Protein AF-A0A1X0P545-F1 (afdb_monomer)

Sequence (879 aa):
MLRRCPLTLCIVQYAALSTAASKLNTMLDIKTNGRPVSSDVLKQFIRADVMPLLKGKVLDRRHDSSEVRRFMGQLLRDAAFAAVVLHAKSSGVYVNTLVDCIKHDHERIQFVQKMTSSQASRVIDYLSRVGVRDAGVYAPLAARLDFNQLKEISRAMFALAEEGMYQEVVSFILPLYCGETWEPVFGGGEGYTGLYNKNSNVFDAVRLLRVLSKVVRGVVEQQRLNQKVGNIQPLPVESIQRLRTNLTVFILENKDLLRGGHWINFTRAMVYFPQEYKNMKYLDQHLTIVKLVETLQLPHRSALQGLSETIETDDMAALGMHQIFTNAEKREKERHAQVSSTEEKKKSFLFDVPSIDLTKLLSIINDVPFPKAIQQRRLELVIRAIVEEVDSLNFTDCVRFLQALRQIEGSAIFAPSLNAVVAAIDKQLSNGMKKPSHFIPYKRLVQFATLISAFRVKSCAGFSLYLSQFLPTVHSITVEDATALMNALASVGEMDGIEHCAKVGEEILEKVGCEDETIEGNQALLLLYPVACAKLLRASVLLNAIPSRNAITNIFGTSDEVLKVSPAFRAAGASVIFDVARSLYHFCRSQSMDNINNNDNNNNNNNNNSWETLLWKKGMINALLPLLTQLTSELAEEMESTNNGFKQTNTYVPLAWRSSIEAIFHWIDVNLDIVSLITMYQRIEDVYPFCRKIITMGVGIAEMQRRSMEENSISTRKGKRTAEPPVFSSNSIIHITFFLLILEQIIYHGTWQAEIAGSTEVGKEIKLKMQALKEDYNSLLSTPISTHTHMNKDVSPLTFMEKVFPAENGDCTHPPLFNRNSILEITTNLPFAISLVVSQGPINALFCERAVVSMIGVDNWDKNTESNSEIDKGGSRLD

Secondary structure (DSSP, 8-state):
------HHHHHHHHHHHHHHHHHHHHHH-HHHHSSPPPHHHHHHHIIIIIHHHHH-----TT---HHHHHHHHHHHHHHHHHHHHTT--TTSHHHHHHHHHHHTGGGTT--GGG--HHHHHHHHHHHHHHT---HHHHHHHHTT--TT-HHHHHHHHHHHHHTT-HHHIIIIIGGG---------BSS-TT---TTS--BHHHHHHHHHHHHHHHHHHHHHHHHHHGGGT--PPP-HHHHHHHHHHHHHHHHHTGGG--HHHHHHHHHHHHTS-GGG-B-TTGGG-HHHHHHHHTT--HHHHH-TTT----BHHHHHHHHHHHHHHHHHHHHHHHHH-S----------SSSS-GGGGHHHHTTGGGS-S-HHHHHHHHHHHHHHHHHTGGGS-HHHHHHHHHHHGGGTTSTTHHHHHHHHHHHHHHHHHHHTT-TT-PPPHHHHHHHHHHHHHTT----HHHHHHHHHHGGG-S-B-HHHHHHHHHHHHHHHHHH-HHHHHHHHHHHHHTB----TTS-TT--HHHHSHHHHHHHHHHHHHHTPPPPHHHHHHHH-SSSSPP---HHHHHH-THHHHHHHHHHHHHHHHHHHHHHHTTTS-S-HHHHHHHHHHHIIIIIIIIIHHHHHHHHHHHHHHHHH--S-------SHHHHHHHHHHHHHHHHTTT-SSS-HHHHHHHHHHHHHHHHHHHHHHHHHHHHHHHHHHHHHHHHTTTS--PPPPPGGG-HHHHHHHHHHHHHHHHHHHHHHHHHHTTSHHHHHHHHHHHHHHHHHHHHHHS-----TTS-TT--HHHHHHHHSPPSSS---S--SS-HHHHHHHHHHSSS-S---SS--HHHHHHHHHHHHHHH--SSSGGGTSTTS-S--------

Foldseek 3Di:
DDPDDDPVVQVVLLCLLQCLLVVLVVQCDCPVVVDHDDLVVNVVSCVPRLLVNLQAAEDDPVDLDLVSLASNLSSLLSLLVNCLVNLPACPDPSNVSSQCSQLCVVRGSVSLVSDALQSLLSSLLSSLSSPHPDLSRNQSSLVRHDPQCLVSLLSNLVSCVVSVVLVSCQPRNLVVQDLDAYDWDWPDDPDDPDPQPTDICLLSLLSNLLSLLSSQLSLVVVQVVCVVVPDHDDTPLVSSLSSNLRSLVNNVVVVVNDFLLSLLSLLVSLLRRDPVQFWNPPNVVVVVVLVLLVVLVFPVVVVCVDPDSTHTSLSSSLSSVCVFCVQLVVVVVVVVVPPDDDDDPPPDQSTRDPLLSLLSCLQCLVSRRHDPVVSVVVNVSSLVSCLVCLLVDALLSLLSSLVSLVSVPPPPCSVVSNVSSLVSNLVLLQVCVVDVVRDDDLVSLLSVLQSLLVVLPQARLSNLVSLVVVLVVDQADELSSLLSSLSNLLSHCVPNPLVSSLVSNQSSLLRYDDPDPPPDRWDAVCQVPVPSLLSSLVSNLSSVRQHDLNSLCNNLTVDLAADEHHPVNVVVACVSLLSLLLSLLSNLVSVVVVVVVPPPDDDPPPPPVVSLVSCLRRSQQRYNLVHLLNSLVVLLVVLQVCPDADPQDQHQSLVSLQSNLSSLLSSLPLVCPPHDLVSSLVSLVRRLVSLLSSLLSLLVVLVSVVVRLVVVLVVVVVPDDDDDDRDPSSNSLLSSLLNVVSNQCSLFSSLVVLVVVQPDPVSVVSNVVSVVSNVVVVVQQQQFRPDDPPDDSGDGVLVSLVVQFDDPPDPDPDDRNDALVSLCVSCVPPPDNLDPPVDDDSSSVSSVVRNVCRNPDDDPPPVVVPPPPPDDDDDDDDD

pLDDT: mean 81.01, std 16.64, range [29.41, 97.0]

Organism: NCBI:txid67003

Structure (mmCIF, N/CA/C/O backbone):
data_AF-A0A1X0P545-F1
#
_entry.id   AF-A0A1X0P545-F1
#
loop_
_atom_site.group_PDB
_atom_site.id
_atom_site.type_symbol
_atom_site.label_atom_id
_atom_site.label_alt_id
_atom_site.label_comp_id
_atom_site.label_asym_id
_atom_site.label_entity_id
_atom_site.label_seq_id
_atom_site.pdbx_PDB_ins_code
_atom_site.Cartn_x
_atom_site.Cartn_y
_atom_site.Cartn_z
_atom_site.occupancy
_atom_site.B_iso_or_equiv
_atom_site.auth_seq_id
_atom_site.auth_comp_id
_atom_site.auth_asym_id
_atom_site.auth_atom_id
_atom_site.pdbx_PDB_model_num
ATOM 1 N N . MET A 1 1 ? 18.498 -59.702 -41.248 1.00 31.31 1 MET A N 1
ATOM 2 C CA . MET A 1 1 ? 17.079 -59.298 -41.190 1.00 31.31 1 MET A CA 1
ATOM 3 C C . MET A 1 1 ? 16.972 -57.871 -40.648 1.00 31.31 1 MET A C 1
ATOM 5 O O . MET A 1 1 ? 17.554 -57.584 -39.616 1.00 31.31 1 MET A O 1
ATOM 9 N N . LEU A 1 2 ? 16.304 -57.004 -41.426 1.00 33.09 2 LEU A N 1
ATOM 10 C CA . LEU A 1 2 ? 15.723 -55.679 -41.118 1.00 33.09 2 LEU A CA 1
ATOM 11 C C . LEU A 1 2 ? 16.623 -54.558 -40.543 1.00 33.09 2 LEU A C 1
ATOM 13 O O . LEU A 1 2 ? 16.382 -54.009 -39.476 1.00 33.09 2 LEU A O 1
ATOM 17 N N . ARG A 1 3 ? 17.590 -54.116 -41.363 1.00 37.09 3 ARG A N 1
ATOM 18 C CA . ARG A 1 3 ? 18.291 -52.814 -41.277 1.00 37.09 3 ARG A CA 1
ATOM 19 C C . ARG A 1 3 ? 17.763 -51.826 -42.342 1.00 37.09 3 ARG A C 1
ATOM 21 O O . ARG A 1 3 ? 18.528 -51.220 -43.087 1.00 37.09 3 ARG A O 1
ATOM 28 N N . ARG A 1 4 ? 16.437 -51.723 -42.474 1.00 47.62 4 ARG A N 1
ATOM 29 C CA . ARG A 1 4 ? 15.740 -50.776 -43.363 1.00 47.62 4 ARG A CA 1
ATOM 30 C C . ARG A 1 4 ? 14.504 -50.234 -42.644 1.00 47.62 4 ARG A C 1
ATOM 32 O O . ARG A 1 4 ? 13.451 -50.856 -42.696 1.00 47.62 4 ARG A O 1
ATOM 39 N N . CYS A 1 5 ? 14.651 -49.084 -41.992 1.00 41.72 5 CYS A N 1
ATOM 40 C CA . CYS A 1 5 ? 13.543 -48.153 -41.787 1.00 41.72 5 CYS A CA 1
ATOM 41 C C . CYS A 1 5 ? 13.752 -46.989 -42.781 1.00 41.72 5 CYS A C 1
ATOM 43 O O . CYS A 1 5 ? 14.907 -46.638 -43.033 1.00 41.72 5 CYS A O 1
ATOM 45 N N . PRO A 1 6 ? 12.702 -46.480 -43.447 1.00 45.59 6 PRO A N 1
ATOM 46 C CA . PRO A 1 6 ? 12.787 -45.964 -44.807 1.00 45.59 6 PRO A CA 1
ATOM 47 C C . PRO A 1 6 ? 12.738 -44.429 -44.879 1.00 45.59 6 PRO A C 1
ATOM 49 O O . PRO A 1 6 ? 12.114 -43.771 -44.048 1.00 45.59 6 PRO A O 1
ATOM 52 N N . LEU A 1 7 ? 13.313 -43.866 -45.949 1.00 48.19 7 LEU A N 1
ATOM 53 C CA . LEU A 1 7 ? 13.188 -42.453 -46.350 1.00 48.19 7 LEU A CA 1
ATOM 54 C C . LEU A 1 7 ? 11.741 -41.913 -46.276 1.00 48.19 7 LEU A C 1
ATOM 56 O O . LEU A 1 7 ? 11.535 -40.736 -45.992 1.00 48.19 7 LEU A O 1
ATOM 60 N N . THR A 1 8 ? 10.731 -42.767 -46.469 1.00 49.97 8 THR A N 1
ATOM 61 C CA . THR A 1 8 ? 9.305 -42.418 -46.385 1.00 49.97 8 THR A CA 1
ATOM 62 C C . THR A 1 8 ? 8.837 -42.006 -44.985 1.00 49.97 8 THR A C 1
ATOM 64 O O . THR A 1 8 ? 8.058 -41.065 -44.890 1.00 49.97 8 THR A O 1
ATOM 67 N N . LEU A 1 9 ? 9.331 -42.609 -43.892 1.00 50.25 9 LEU A N 1
ATOM 68 C CA . LEU A 1 9 ? 8.990 -42.155 -42.526 1.00 50.25 9 LEU A CA 1
ATOM 69 C C . LEU A 1 9 ? 9.564 -40.756 -42.233 1.00 50.25 9 LEU A C 1
ATOM 71 O O . LEU A 1 9 ? 8.954 -39.975 -41.505 1.00 50.25 9 LEU A O 1
ATOM 75 N N . CYS A 1 10 ? 10.700 -40.420 -42.848 1.00 53.12 10 CYS A N 1
ATOM 76 C CA . CYS A 1 10 ? 11.378 -39.133 -42.680 1.00 53.12 10 CYS A CA 1
ATOM 77 C C . CYS A 1 10 ? 10.663 -37.994 -43.430 1.00 53.12 10 CYS A C 1
ATOM 79 O O . CYS A 1 10 ? 10.499 -36.904 -42.884 1.00 53.12 10 CYS A O 1
ATOM 81 N N . ILE A 1 11 ? 10.174 -38.255 -44.651 1.00 60.19 11 ILE A N 1
ATOM 82 C CA . ILE A 1 11 ? 9.357 -37.299 -45.422 1.00 60.19 11 ILE A CA 1
ATOM 83 C C . ILE A 1 11 ? 8.035 -37.015 -44.696 1.00 60.19 11 ILE A C 1
ATOM 85 O O . ILE A 1 11 ? 7.612 -35.865 -44.622 1.00 60.19 11 ILE A O 1
ATOM 89 N N . VAL A 1 12 ? 7.416 -38.041 -44.101 1.00 61.28 12 VAL A N 1
ATOM 90 C CA . VAL A 1 12 ? 6.160 -37.901 -43.346 1.00 61.28 12 VAL A CA 1
ATOM 91 C C . VAL A 1 12 ? 6.346 -37.037 -42.093 1.00 61.28 12 VAL A C 1
ATOM 93 O O . VAL A 1 12 ? 5.507 -36.182 -41.825 1.00 61.28 12 VAL A O 1
ATOM 96 N N . GLN A 1 13 ? 7.455 -37.184 -41.358 1.00 67.81 13 GLN A N 1
ATOM 97 C CA . GLN A 1 13 ? 7.750 -36.339 -40.191 1.00 67.81 13 GLN A CA 1
ATOM 98 C C . GLN A 1 13 ? 8.054 -34.882 -40.567 1.00 67.81 13 GLN A C 1
ATOM 100 O O . GLN A 1 13 ? 7.559 -33.972 -39.904 1.00 67.81 13 GLN A O 1
ATOM 105 N N . TYR A 1 14 ? 8.820 -34.644 -41.638 1.00 72.81 14 TYR A N 1
ATOM 106 C CA . TYR A 1 14 ? 9.059 -33.288 -42.149 1.00 72.81 14 TYR A CA 1
ATOM 107 C C . TYR A 1 14 ? 7.761 -32.630 -42.627 1.00 72.81 14 TYR A C 1
ATOM 109 O O . TYR A 1 14 ? 7.477 -31.492 -42.255 1.00 72.81 14 TYR A O 1
ATOM 117 N N . ALA A 1 15 ? 6.946 -33.351 -43.403 1.00 76.50 15 ALA A N 1
ATOM 118 C CA . ALA A 1 15 ? 5.662 -32.858 -43.886 1.00 76.50 15 ALA A CA 1
ATOM 119 C C . ALA A 1 15 ? 4.700 -32.566 -42.725 1.00 76.50 15 ALA A C 1
ATOM 121 O O . ALA A 1 15 ? 4.066 -31.513 -42.722 1.00 76.50 15 ALA A O 1
ATOM 122 N N . ALA A 1 16 ? 4.638 -33.433 -41.709 1.00 80.38 16 ALA A N 1
ATOM 123 C CA . ALA A 1 16 ? 3.835 -33.209 -40.508 1.00 80.38 16 ALA A CA 1
ATOM 124 C C . ALA A 1 16 ? 4.312 -31.979 -39.721 1.00 80.38 16 ALA A C 1
ATOM 126 O O . ALA A 1 16 ? 3.494 -31.142 -39.349 1.00 80.38 16 ALA A O 1
ATOM 127 N N . LEU A 1 17 ? 5.626 -31.819 -39.527 1.00 82.62 17 LEU A N 1
ATOM 128 C CA . LEU A 1 17 ? 6.208 -30.665 -38.839 1.00 82.62 17 LEU A CA 1
ATOM 129 C C . LEU A 1 17 ? 5.959 -29.355 -39.594 1.00 82.62 17 LEU A C 1
ATOM 131 O O . LEU A 1 17 ? 5.508 -28.379 -38.999 1.00 82.62 17 LEU A O 1
ATOM 135 N N . SER A 1 18 ? 6.230 -29.333 -40.898 1.00 83.81 18 SER A N 1
ATOM 136 C CA . SER A 1 18 ? 6.011 -28.159 -41.746 1.00 83.81 18 SER A CA 1
ATOM 137 C C . SER A 1 18 ? 4.528 -27.785 -41.813 1.00 83.81 18 SER A C 1
ATOM 139 O O . SER A 1 18 ? 4.180 -26.611 -41.670 1.00 83.81 18 SER A O 1
ATOM 141 N N . THR A 1 19 ? 3.641 -28.779 -41.941 1.00 87.50 19 THR A N 1
ATOM 142 C CA . THR A 1 19 ? 2.186 -28.572 -41.937 1.00 87.50 19 THR A CA 1
ATOM 143 C C . THR A 1 19 ? 1.710 -28.051 -40.586 1.00 87.50 19 THR A C 1
ATOM 145 O O . THR A 1 19 ? 0.958 -27.080 -40.547 1.00 87.50 19 THR A O 1
ATOM 148 N N . ALA A 1 20 ? 2.171 -28.635 -39.475 1.00 88.94 20 ALA A N 1
ATOM 149 C CA . ALA A 1 20 ? 1.788 -28.207 -38.134 1.00 88.94 20 ALA A CA 1
ATOM 150 C C . ALA A 1 20 ? 2.283 -26.789 -37.817 1.00 88.94 20 ALA A C 1
ATOM 152 O O . ALA A 1 20 ? 1.507 -25.972 -37.328 1.00 88.94 20 ALA A O 1
ATOM 153 N N . ALA A 1 21 ? 3.539 -26.473 -38.149 1.00 87.00 21 ALA A N 1
ATOM 154 C CA . ALA A 1 21 ? 4.119 -25.146 -37.950 1.00 87.00 21 ALA A CA 1
ATOM 155 C C . ALA A 1 21 ? 3.403 -24.083 -38.796 1.00 87.00 21 ALA A C 1
ATOM 157 O O . ALA A 1 21 ? 3.015 -23.038 -38.276 1.00 87.00 21 ALA A O 1
ATOM 158 N N . SER A 1 22 ? 3.172 -24.368 -40.082 1.00 87.56 22 SER A N 1
ATOM 159 C CA . SER A 1 22 ? 2.449 -23.463 -40.980 1.00 87.56 22 SER A CA 1
ATOM 160 C C . SER A 1 22 ? 1.010 -23.245 -40.513 1.00 87.56 22 SER A C 1
ATOM 162 O O . SER A 1 22 ? 0.579 -22.104 -40.378 1.00 87.56 22 SER A O 1
ATOM 164 N N . LYS A 1 23 ? 0.282 -24.322 -40.187 1.00 90.50 23 LYS A N 1
ATOM 165 C CA . LYS A 1 23 ? -1.118 -24.254 -39.750 1.00 90.50 23 LYS A CA 1
ATOM 166 C C . LYS A 1 23 ? -1.272 -23.563 -38.395 1.00 90.50 23 LYS A C 1
ATOM 168 O O . LYS A 1 23 ? -2.197 -22.770 -38.243 1.00 90.50 23 LYS A O 1
ATOM 173 N N . LEU A 1 24 ? -0.369 -23.799 -37.437 1.00 90.62 24 LEU A N 1
ATOM 174 C CA . LEU A 1 24 ? -0.381 -23.097 -36.149 1.00 90.62 24 LEU A CA 1
ATOM 175 C C . LEU A 1 24 ? -0.147 -21.596 -36.339 1.00 90.62 24 LEU A C 1
ATOM 177 O O . LEU A 1 24 ? -0.888 -20.788 -35.787 1.00 90.62 24 LEU A O 1
ATOM 181 N N . ASN A 1 25 ? 0.838 -21.226 -37.160 1.00 87.75 25 ASN A N 1
ATOM 182 C CA . ASN A 1 25 ? 1.101 -19.830 -37.491 1.00 87.75 25 ASN A CA 1
ATOM 183 C C . ASN A 1 25 ? -0.122 -19.171 -38.152 1.00 87.75 25 ASN A C 1
ATOM 185 O O . ASN A 1 25 ? -0.526 -18.089 -37.739 1.00 87.75 25 ASN A O 1
ATOM 189 N N . THR A 1 26 ? -0.773 -19.848 -39.106 1.00 86.94 26 THR A N 1
ATOM 190 C CA . THR A 1 26 ? -2.020 -19.360 -39.716 1.00 86.94 26 THR A CA 1
ATOM 191 C C . THR A 1 26 ? -3.142 -19.213 -38.690 1.00 86.94 26 THR A C 1
ATOM 193 O O . THR A 1 26 ? -3.845 -18.214 -38.728 1.00 86.94 26 THR A O 1
ATOM 196 N N . MET A 1 27 ? -3.314 -20.146 -37.747 1.00 88.25 27 MET A N 1
ATOM 197 C CA . MET A 1 27 ? -4.346 -20.038 -36.700 1.00 88.25 27 MET A CA 1
ATOM 198 C C . MET A 1 27 ? -4.119 -18.858 -35.743 1.00 88.25 27 MET A C 1
ATOM 200 O O . MET A 1 27 ? -5.081 -18.324 -35.193 1.00 88.25 27 MET A O 1
ATOM 204 N N . LEU A 1 28 ? -2.862 -18.463 -35.531 1.00 85.81 28 LEU A N 1
ATOM 205 C CA . LEU A 1 28 ? -2.477 -17.382 -34.619 1.00 85.81 28 LEU A CA 1
ATOM 206 C C . LEU A 1 28 ? -2.393 -16.009 -35.311 1.00 85.81 28 LEU A C 1
ATOM 208 O O . LEU A 1 28 ? -2.330 -14.988 -34.622 1.00 85.81 28 LEU A O 1
ATOM 212 N N . ASP A 1 29 ? -2.413 -15.956 -36.647 1.00 83.31 29 ASP A N 1
ATOM 213 C CA . ASP A 1 29 ? -2.346 -14.707 -37.408 1.00 83.31 29 ASP A CA 1
ATOM 214 C C . ASP A 1 29 ? -3.725 -14.036 -37.547 1.00 83.31 29 ASP A C 1
ATOM 216 O O . ASP A 1 29 ? -4.564 -14.370 -38.385 1.00 83.31 29 ASP A O 1
ATOM 220 N N . ILE A 1 30 ? -3.955 -13.034 -36.699 1.00 73.50 30 ILE A N 1
ATOM 221 C CA . ILE A 1 30 ? -5.196 -12.248 -36.677 1.00 73.50 30 ILE A CA 1
ATOM 222 C C . ILE A 1 30 ? -5.300 -11.334 -37.909 1.00 73.50 30 ILE A C 1
ATOM 224 O O . ILE A 1 30 ? -6.409 -11.006 -38.334 1.00 73.50 30 ILE A O 1
ATOM 228 N N . LYS A 1 31 ? -4.172 -10.928 -38.514 1.00 71.00 31 LYS A N 1
ATOM 229 C CA . LYS A 1 31 ? -4.186 -9.997 -39.654 1.00 71.00 31 LYS A CA 1
ATOM 230 C C . LYS A 1 31 ? -4.731 -10.649 -40.918 1.00 71.00 31 LYS A C 1
ATOM 232 O O . LYS A 1 31 ? -5.402 -9.975 -41.692 1.00 71.00 31 LYS A O 1
ATOM 237 N N . THR A 1 32 ? -4.456 -11.934 -41.118 1.00 68.25 32 THR A N 1
ATOM 238 C CA . THR A 1 32 ? -4.970 -12.705 -42.258 1.00 68.25 32 THR A CA 1
ATOM 239 C C . THR A 1 32 ? -6.384 -13.234 -42.020 1.00 68.25 32 THR A C 1
ATOM 241 O O . THR A 1 32 ? -7.180 -13.232 -42.953 1.00 68.25 32 THR A O 1
ATOM 244 N N . ASN A 1 33 ? -6.736 -13.628 -40.790 1.00 62.81 33 ASN A N 1
ATOM 245 C CA . ASN A 1 33 ? -8.039 -14.252 -40.509 1.00 62.81 33 ASN A CA 1
ATOM 246 C C . ASN A 1 33 ? -9.159 -13.272 -40.121 1.00 62.81 33 ASN A C 1
ATOM 248 O O . ASN A 1 33 ? -10.323 -13.666 -40.060 1.00 62.81 33 ASN A O 1
ATOM 252 N N . GLY A 1 34 ? -8.840 -12.016 -39.788 1.00 67.69 34 GLY A N 1
ATOM 253 C CA . GLY A 1 34 ? -9.808 -10.981 -39.394 1.00 67.69 34 GLY A CA 1
ATOM 254 C C . GLY A 1 34 ? -10.507 -11.207 -38.042 1.00 67.69 34 GLY A C 1
ATOM 255 O O . GLY A 1 34 ? -11.040 -10.260 -37.466 1.00 67.69 34 GLY A O 1
ATOM 256 N N . ARG A 1 35 ? -10.495 -12.435 -37.505 1.00 75.06 35 ARG A N 1
ATOM 257 C CA . ARG A 1 35 ? -11.007 -12.817 -36.181 1.00 75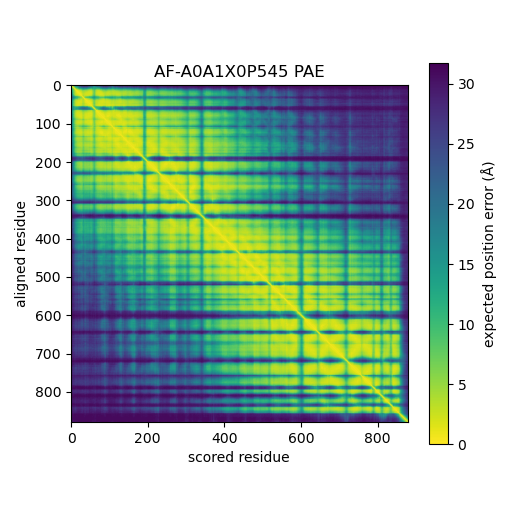.06 35 ARG A CA 1
ATOM 258 C C . ARG A 1 35 ? -10.102 -13.872 -35.530 1.00 75.06 35 ARG A C 1
ATOM 260 O O . ARG A 1 35 ? -9.507 -14.679 -36.246 1.00 75.06 35 ARG A O 1
ATOM 267 N N . PRO A 1 36 ? -10.002 -13.894 -34.189 1.00 78.19 36 PRO A N 1
ATOM 268 C CA . PRO A 1 36 ? -9.278 -14.945 -33.484 1.00 78.19 36 PRO A CA 1
ATOM 269 C C . PRO A 1 36 ? -9.976 -16.302 -33.662 1.00 78.19 36 PRO A C 1
ATOM 271 O O . PRO A 1 36 ? -11.203 -16.393 -33.608 1.00 78.19 36 PRO A O 1
ATOM 274 N N . VAL A 1 37 ? -9.188 -17.363 -33.852 1.00 85.50 37 VAL A N 1
ATOM 275 C CA . VAL A 1 37 ? -9.688 -18.746 -33.880 1.00 85.50 37 VAL A CA 1
ATOM 276 C C . VAL A 1 37 ? -10.260 -19.113 -32.506 1.00 85.50 37 VAL A C 1
ATOM 278 O O . VAL A 1 37 ? -9.708 -18.728 -31.475 1.00 85.50 37 VAL A O 1
ATOM 281 N N . SER A 1 38 ? -11.362 -19.871 -32.474 1.00 87.12 38 SER A N 1
ATOM 282 C CA . SER A 1 38 ? -11.985 -20.309 -31.219 1.00 87.12 38 SER A CA 1
ATOM 283 C C . SER A 1 38 ? -11.007 -21.102 -30.347 1.00 87.12 38 SER A C 1
ATOM 285 O O . SER A 1 38 ? -10.309 -21.991 -30.849 1.00 87.12 38 SER A O 1
ATOM 287 N N . SER A 1 39 ? -11.018 -20.834 -29.037 1.00 86.56 39 SER A N 1
ATOM 288 C CA . SER A 1 39 ? -10.118 -21.464 -28.058 1.00 86.56 39 SER A CA 1
ATOM 289 C C . SER A 1 39 ? -10.131 -22.996 -28.130 1.00 86.56 39 SER A C 1
ATOM 291 O O . SER A 1 39 ? -9.071 -23.614 -28.056 1.00 86.56 39 SER A O 1
ATOM 293 N N . ASP A 1 40 ? -11.296 -23.615 -28.339 1.00 90.12 40 ASP A N 1
ATOM 294 C CA . ASP A 1 40 ? -11.430 -25.077 -28.361 1.00 90.12 40 ASP A CA 1
ATOM 295 C C . ASP A 1 40 ? -10.766 -25.718 -29.582 1.00 90.12 40 ASP A C 1
ATOM 297 O O . ASP A 1 40 ? -10.047 -26.708 -29.440 1.00 90.12 40 ASP A O 1
ATOM 301 N N . VAL A 1 41 ? -10.905 -25.105 -30.762 1.00 90.94 41 VAL A N 1
ATOM 302 C CA . VAL A 1 41 ? -10.226 -25.548 -31.993 1.00 90.94 41 VAL A CA 1
ATOM 303 C C . VAL A 1 41 ? -8.710 -25.435 -31.846 1.00 90.94 41 VAL A C 1
ATOM 305 O O . VAL A 1 41 ? -7.983 -26.367 -32.193 1.00 90.94 41 VAL A O 1
ATOM 308 N N . LEU A 1 42 ? -8.220 -24.329 -31.275 1.00 90.12 42 LEU A N 1
ATOM 309 C CA . LEU A 1 42 ? -6.790 -24.140 -31.030 1.00 90.12 42 LEU A CA 1
ATOM 310 C C . LEU A 1 42 ? -6.257 -25.162 -30.009 1.00 90.12 42 LEU A C 1
ATOM 312 O O . LEU A 1 42 ? -5.221 -25.782 -30.244 1.00 90.12 42 LEU A O 1
ATOM 316 N N . LYS A 1 43 ? -6.984 -25.405 -28.909 1.00 91.88 43 LYS A N 1
ATOM 317 C CA . LYS A 1 43 ? -6.638 -26.429 -27.906 1.00 91.88 43 LYS A CA 1
ATOM 318 C C . LYS A 1 43 ? -6.613 -27.833 -28.507 1.00 91.88 43 LYS A C 1
ATOM 320 O O . LYS A 1 43 ? -5.704 -28.604 -28.199 1.00 91.88 43 LYS A O 1
ATOM 325 N N . GLN A 1 44 ? -7.593 -28.177 -29.343 1.00 93.62 44 GLN A N 1
ATOM 326 C CA . GLN A 1 44 ? -7.662 -29.479 -30.001 1.00 93.62 44 GLN A CA 1
ATOM 327 C C . GLN A 1 44 ? -6.478 -29.676 -30.949 1.00 93.62 44 GLN A C 1
ATOM 329 O O . GLN A 1 44 ? -5.801 -30.698 -30.855 1.00 93.62 44 GLN A O 1
ATOM 334 N N . PHE A 1 45 ? -6.181 -28.684 -31.792 1.00 94.06 45 PHE A N 1
ATOM 335 C CA . PHE A 1 45 ? -5.046 -28.732 -32.714 1.00 94.06 45 PHE A CA 1
ATOM 336 C C . PHE A 1 45 ? -3.706 -28.846 -31.973 1.00 94.06 45 PHE A C 1
ATOM 338 O O . PHE A 1 45 ? -2.856 -29.663 -32.323 1.00 94.06 45 PHE A O 1
ATOM 345 N N . ILE A 1 46 ? -3.537 -28.099 -30.877 1.00 94.06 46 ILE A N 1
ATOM 346 C CA . ILE A 1 46 ? -2.345 -28.204 -30.030 1.00 94.06 46 ILE A CA 1
ATOM 347 C C . ILE A 1 46 ? -2.187 -29.619 -29.464 1.00 94.06 46 ILE A C 1
ATOM 349 O O . ILE A 1 46 ? -1.094 -30.182 -29.513 1.00 94.06 46 ILE A O 1
ATOM 353 N N . ARG A 1 47 ? -3.263 -30.210 -28.933 1.00 92.69 47 ARG A N 1
ATOM 354 C CA . ARG A 1 47 ? -3.223 -31.553 -28.334 1.00 92.69 47 ARG A CA 1
ATOM 355 C C . ARG A 1 47 ? -2.973 -32.651 -29.367 1.00 92.69 47 ARG A C 1
ATOM 357 O O . ARG A 1 47 ? -2.214 -33.570 -29.071 1.00 92.69 47 ARG A O 1
ATOM 364 N N . ALA A 1 48 ? -3.618 -32.564 -30.529 1.00 91.50 48 ALA A N 1
ATOM 365 C CA . ALA A 1 48 ? -3.600 -33.611 -31.547 1.00 91.50 48 ALA A CA 1
ATOM 366 C C . ALA A 1 48 ? -2.344 -33.570 -32.426 1.00 91.50 48 ALA A C 1
ATOM 368 O O . ALA A 1 48 ? -1.767 -34.619 -32.691 1.00 91.50 48 ALA A O 1
ATOM 369 N N . ASP A 1 49 ? -1.901 -32.379 -32.836 1.00 89.94 49 ASP A N 1
ATOM 370 C CA . ASP A 1 49 ? -0.885 -32.231 -33.884 1.00 89.94 49 ASP A CA 1
ATOM 371 C C . ASP A 1 49 ? 0.428 -31.619 -33.368 1.00 89.94 49 ASP A C 1
ATOM 373 O O . ASP A 1 49 ? 1.510 -32.026 -33.785 1.00 89.94 49 ASP A O 1
ATOM 377 N N . VAL A 1 50 ? 0.374 -30.671 -32.423 1.00 91.88 50 VAL A N 1
ATOM 378 C CA . VAL A 1 50 ? 1.572 -29.936 -31.960 1.00 91.88 50 VAL A CA 1
ATOM 379 C C . VAL A 1 50 ? 2.300 -30.668 -30.827 1.00 91.88 50 VAL A C 1
ATOM 381 O O . VAL A 1 50 ? 3.512 -30.875 -30.889 1.00 91.88 50 VAL A O 1
ATOM 384 N N . MET A 1 51 ? 1.582 -31.086 -29.782 1.00 91.62 51 MET A N 1
ATOM 385 C CA . MET A 1 51 ? 2.175 -31.747 -28.613 1.00 91.62 51 MET A CA 1
ATOM 386 C C . MET A 1 51 ? 2.911 -33.054 -28.952 1.00 91.62 51 MET A C 1
ATOM 388 O O . MET A 1 51 ? 3.992 -33.260 -28.395 1.00 91.62 51 MET A O 1
ATOM 392 N N . PRO A 1 52 ? 2.409 -33.935 -29.843 1.00 89.00 52 PRO A N 1
ATOM 393 C CA . PRO A 1 52 ? 3.150 -35.134 -30.233 1.00 89.00 52 PRO A CA 1
ATOM 394 C C . PRO A 1 52 ? 4.490 -34.818 -30.903 1.00 89.00 52 PRO A C 1
ATOM 396 O O . PRO A 1 52 ? 5.484 -35.481 -30.610 1.00 89.00 52 PRO A O 1
ATOM 399 N N . LEU A 1 53 ? 4.546 -33.770 -31.734 1.00 86.44 53 LEU A N 1
ATOM 400 C CA . LEU A 1 53 ? 5.780 -33.329 -32.392 1.00 86.44 53 LEU A CA 1
ATOM 401 C C . LEU A 1 53 ? 6.797 -32.781 -31.381 1.00 86.44 53 LEU A C 1
ATOM 403 O O . LEU A 1 53 ? 7.971 -33.134 -31.448 1.00 86.44 53 LEU A O 1
ATOM 407 N N . LEU A 1 54 ? 6.348 -31.997 -30.395 1.00 87.25 54 LEU A N 1
ATOM 408 C CA . LEU A 1 54 ? 7.202 -31.472 -29.317 1.00 87.25 54 LEU A CA 1
ATOM 409 C C . LEU A 1 54 ? 7.714 -32.564 -28.358 1.00 87.25 54 LEU A C 1
ATOM 411 O O . LEU A 1 54 ? 8.765 -32.407 -27.736 1.00 87.25 54 LEU A O 1
ATOM 415 N N . LYS A 1 55 ? 6.986 -33.680 -28.219 1.00 85.06 55 LYS A N 1
ATOM 416 C CA . LYS A 1 55 ? 7.415 -34.856 -27.437 1.00 85.06 55 LYS A CA 1
ATOM 417 C C . LYS A 1 55 ? 8.361 -35.782 -28.206 1.00 85.06 55 LYS A C 1
ATOM 419 O O . LYS A 1 55 ? 8.991 -36.640 -27.586 1.00 85.06 55 LYS A O 1
ATOM 424 N N . GLY A 1 56 ? 8.454 -35.633 -29.528 1.00 72.31 56 GLY A N 1
ATOM 425 C CA . GLY A 1 56 ? 9.306 -36.452 -30.386 1.00 72.31 56 GLY A CA 1
ATOM 426 C C . GLY A 1 56 ? 10.779 -36.378 -29.973 1.00 72.31 56 GLY A C 1
ATOM 427 O O . GLY A 1 56 ? 11.310 -35.296 -29.726 1.00 72.31 56 GLY A O 1
ATOM 428 N N . LYS A 1 57 ? 11.439 -37.542 -29.873 1.00 60.12 57 LYS A N 1
ATOM 429 C CA . LYS A 1 57 ? 12.805 -37.654 -29.327 1.00 60.12 57 LYS A CA 1
ATOM 430 C C . LYS A 1 57 ? 13.915 -37.858 -30.364 1.00 60.12 57 LYS A C 1
ATOM 432 O O . LYS A 1 57 ? 15.066 -37.617 -30.031 1.00 60.12 57 LYS A O 1
ATOM 437 N N . VAL A 1 58 ? 13.620 -38.308 -31.588 1.00 58.06 58 VAL A N 1
ATOM 438 C CA . VAL A 1 58 ? 14.661 -38.746 -32.541 1.00 58.06 58 VAL A CA 1
ATOM 439 C C . VAL A 1 58 ? 14.365 -38.251 -33.954 1.00 58.06 58 VAL A C 1
ATOM 441 O O . VAL A 1 58 ? 13.311 -38.561 -34.504 1.00 58.06 58 VAL A O 1
ATOM 444 N N . LEU A 1 59 ? 15.326 -37.544 -34.552 1.00 54.59 59 LEU A N 1
ATOM 445 C CA . LEU A 1 59 ? 15.494 -37.485 -36.006 1.00 54.59 59 LEU A CA 1
ATOM 446 C C . LEU A 1 59 ? 16.538 -38.528 -36.405 1.00 54.59 59 LEU A C 1
ATOM 448 O O . LEU A 1 59 ? 17.542 -38.700 -35.709 1.00 54.59 59 LEU A O 1
ATOM 452 N N . ASP A 1 60 ? 16.308 -39.232 -37.512 1.00 52.19 60 ASP A N 1
ATOM 453 C CA . ASP A 1 60 ? 17.311 -40.134 -38.079 1.00 52.19 60 ASP A CA 1
ATOM 454 C C . ASP A 1 60 ? 18.613 -39.347 -3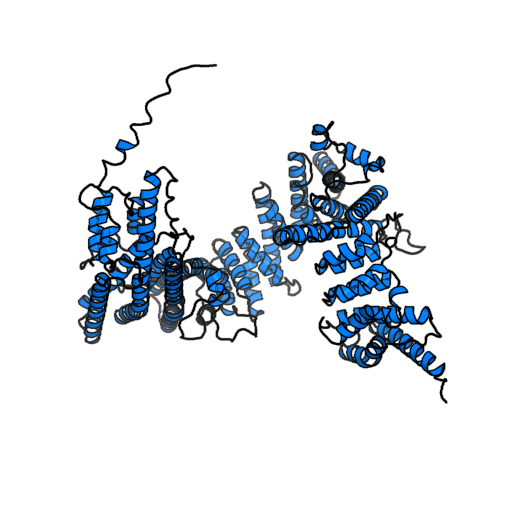8.337 1.00 52.19 60 ASP A C 1
ATOM 456 O O . ASP A 1 60 ? 18.607 -38.312 -39.010 1.00 52.19 60 ASP A O 1
ATOM 460 N N . ARG A 1 61 ? 19.741 -39.848 -37.805 1.00 47.62 61 ARG A N 1
ATOM 461 C CA . ARG A 1 61 ? 21.087 -39.239 -37.885 1.00 47.62 61 ARG A CA 1
ATOM 462 C C . ARG A 1 61 ? 21.536 -38.936 -39.319 1.00 47.62 61 ARG A C 1
ATOM 464 O O . ARG A 1 61 ? 22.499 -38.203 -39.516 1.00 47.62 61 ARG A O 1
ATOM 471 N N . ARG A 1 62 ? 20.864 -39.508 -40.320 1.00 49.91 62 ARG A N 1
ATOM 472 C CA . ARG A 1 62 ? 21.147 -39.302 -41.744 1.00 49.91 62 ARG A CA 1
ATOM 473 C C . ARG A 1 62 ? 20.702 -37.938 -42.275 1.00 49.91 62 ARG A C 1
ATOM 475 O O . ARG A 1 62 ? 21.205 -37.546 -43.325 1.00 49.91 62 ARG A O 1
ATOM 482 N N . HIS A 1 63 ? 19.819 -37.209 -41.585 1.00 52.50 63 HIS A N 1
ATOM 483 C CA . HIS A 1 63 ? 19.331 -35.890 -42.012 1.00 52.50 63 HIS A CA 1
ATOM 484 C C . HIS A 1 63 ? 19.398 -34.855 -40.884 1.00 52.50 63 HIS A C 1
ATOM 486 O O . HIS A 1 63 ? 18.381 -34.372 -40.384 1.00 52.50 63 HIS A O 1
ATOM 492 N N . ASP A 1 64 ? 20.626 -34.449 -40.552 1.00 54.12 64 ASP A N 1
ATOM 493 C CA . ASP A 1 64 ? 20.917 -33.157 -39.925 1.00 54.12 64 ASP A CA 1
ATOM 494 C C . ASP A 1 64 ? 20.538 -32.005 -40.892 1.00 54.12 64 ASP A C 1
ATOM 496 O O . ASP A 1 64 ? 21.383 -31.332 -41.479 1.00 54.12 64 ASP A O 1
ATOM 500 N N . SER A 1 65 ? 19.237 -31.849 -41.160 1.00 66.50 65 SER A N 1
ATOM 501 C CA . SER A 1 65 ? 18.708 -30.826 -42.061 1.00 66.50 65 SER A CA 1
ATOM 502 C C . SER A 1 65 ? 18.423 -29.550 -41.275 1.00 66.50 65 SER A C 1
ATOM 504 O O . SER A 1 65 ? 17.587 -29.518 -40.364 1.00 66.50 65 SER A O 1
ATOM 506 N N . SER A 1 66 ? 19.106 -28.472 -41.656 1.00 71.69 66 SER A N 1
ATOM 507 C CA . SER A 1 66 ? 18.913 -27.123 -41.114 1.00 71.69 66 SER A CA 1
ATOM 508 C C . SER A 1 66 ? 17.455 -26.657 -41.203 1.00 71.69 66 SER A C 1
ATOM 510 O O . SER A 1 66 ? 16.986 -25.938 -40.320 1.00 71.69 66 SER A O 1
ATOM 512 N N . GLU A 1 67 ? 16.710 -27.109 -42.214 1.00 74.75 67 GLU A N 1
ATOM 513 C CA . GLU A 1 67 ? 15.298 -26.776 -42.398 1.00 74.75 67 GLU A CA 1
ATOM 514 C C . GLU A 1 67 ? 14.396 -27.397 -41.332 1.00 74.75 67 GLU A C 1
ATOM 516 O O . GLU A 1 67 ? 13.521 -26.713 -40.803 1.00 74.75 67 GLU A O 1
ATOM 521 N N . VAL A 1 68 ? 14.624 -28.666 -40.970 1.00 77.31 68 VAL A N 1
ATOM 522 C CA . VAL A 1 68 ? 13.850 -29.359 -39.925 1.00 77.31 68 VAL A CA 1
ATOM 523 C C . VAL A 1 68 ? 14.031 -28.645 -38.587 1.00 77.31 68 VAL A C 1
ATOM 525 O O . VAL A 1 68 ? 13.056 -28.336 -37.903 1.00 77.31 68 VAL A O 1
ATOM 528 N N . ARG A 1 69 ? 15.282 -28.319 -38.234 1.00 80.38 69 ARG A N 1
ATOM 529 C CA . ARG A 1 69 ? 15.600 -27.575 -37.007 1.00 80.38 69 ARG A CA 1
ATOM 530 C C . ARG A 1 69 ? 14.975 -26.177 -37.020 1.00 80.38 69 ARG A C 1
ATOM 532 O O . ARG A 1 69 ? 14.422 -25.744 -36.011 1.00 80.38 69 ARG A O 1
ATOM 539 N N . ARG A 1 70 ? 14.975 -25.496 -38.173 1.00 81.56 70 ARG A N 1
ATOM 540 C CA . ARG A 1 70 ? 14.307 -24.197 -38.344 1.00 81.56 70 ARG A CA 1
ATOM 541 C C . ARG A 1 70 ? 12.795 -24.292 -38.115 1.00 81.56 70 ARG A C 1
ATOM 543 O O . ARG A 1 70 ? 12.253 -23.464 -37.382 1.00 81.56 70 ARG A O 1
ATOM 550 N N . PHE A 1 71 ? 12.122 -25.284 -38.705 1.00 84.12 71 PHE A N 1
ATOM 551 C CA . PHE A 1 71 ? 10.681 -25.489 -38.519 1.00 84.12 71 PHE A CA 1
ATOM 552 C C . PHE A 1 71 ? 10.329 -25.903 -37.090 1.00 84.12 71 PHE A C 1
ATOM 554 O O . PHE A 1 71 ? 9.315 -25.446 -36.574 1.00 84.12 71 PHE A O 1
ATOM 561 N N . MET A 1 72 ? 11.175 -26.686 -36.416 1.00 87.31 72 MET A N 1
ATOM 562 C CA . MET A 1 72 ? 10.983 -27.003 -34.999 1.00 87.31 72 MET A CA 1
ATOM 563 C C . MET A 1 72 ? 11.108 -25.752 -34.118 1.00 87.31 72 MET A C 1
ATOM 565 O O . MET A 1 72 ? 10.255 -25.509 -33.267 1.00 87.31 72 MET A O 1
ATOM 569 N N . GLY A 1 73 ? 12.102 -24.895 -34.377 1.00 88.19 73 GLY A N 1
ATOM 570 C CA . GLY A 1 73 ? 12.228 -23.603 -33.695 1.00 88.19 73 GLY A CA 1
ATOM 571 C C . GLY A 1 73 ? 11.038 -22.668 -33.948 1.00 88.19 73 GLY A C 1
ATOM 572 O O . GLY A 1 73 ? 10.607 -21.949 -33.047 1.00 88.19 73 GLY A O 1
ATOM 573 N N . GLN A 1 74 ? 10.469 -22.692 -35.158 1.00 89.19 74 GLN A N 1
ATOM 574 C CA . GLN A 1 74 ? 9.230 -21.982 -35.479 1.00 89.19 74 GLN A CA 1
ATOM 575 C C . GLN A 1 74 ? 8.025 -22.562 -34.727 1.00 89.19 74 GLN A C 1
ATOM 577 O O . GLN A 1 74 ? 7.301 -21.801 -34.089 1.00 89.19 74 GLN A O 1
ATOM 582 N N . LEU A 1 75 ? 7.842 -23.885 -34.756 1.00 92.00 75 LEU A N 1
ATOM 583 C CA . LEU A 1 75 ? 6.752 -24.566 -34.062 1.00 92.00 75 LEU A CA 1
ATOM 584 C C . LEU A 1 75 ? 6.793 -24.275 -32.559 1.00 92.00 75 LEU A C 1
ATOM 586 O O . LEU A 1 75 ? 5.767 -23.922 -31.990 1.00 92.00 75 LEU A O 1
ATOM 590 N N . LEU A 1 76 ? 7.970 -24.365 -31.927 1.00 93.88 76 LEU A N 1
ATOM 591 C CA . LEU A 1 76 ? 8.143 -24.055 -30.507 1.00 93.88 76 LEU A CA 1
ATOM 592 C C . LEU A 1 76 ? 7.734 -22.611 -30.195 1.00 93.88 76 LEU A C 1
ATOM 594 O O . LEU A 1 76 ? 7.019 -22.370 -29.225 1.00 93.88 76 LEU A O 1
ATOM 598 N N . ARG A 1 77 ? 8.171 -21.650 -31.017 1.00 94.44 77 ARG A N 1
ATOM 599 C CA . ARG A 1 77 ? 7.821 -20.234 -30.854 1.00 94.44 77 ARG A CA 1
ATOM 600 C C . ARG A 1 77 ? 6.320 -20.004 -30.947 1.00 94.44 77 ARG A C 1
ATOM 602 O O . ARG A 1 77 ? 5.760 -19.327 -30.088 1.00 94.44 77 ARG A O 1
ATOM 609 N N . ASP A 1 78 ? 5.685 -20.559 -31.969 1.00 94.62 78 ASP A N 1
ATOM 610 C CA . ASP A 1 78 ? 4.258 -20.361 -32.212 1.00 94.62 78 ASP A CA 1
ATOM 611 C C . ASP A 1 78 ? 3.422 -21.103 -31.151 1.00 94.62 78 ASP A C 1
ATOM 613 O O . ASP A 1 78 ? 2.415 -20.586 -30.673 1.00 94.62 78 ASP A O 1
ATOM 617 N N . ALA A 1 79 ? 3.897 -22.255 -30.667 1.00 95.62 79 ALA A N 1
ATOM 618 C CA . ALA A 1 79 ? 3.297 -22.974 -29.547 1.00 95.62 79 ALA A CA 1
ATOM 619 C C . ALA A 1 79 ? 3.421 -22.199 -28.220 1.00 95.62 79 ALA A C 1
ATOM 621 O O . ALA A 1 79 ? 2.438 -22.069 -27.485 1.00 95.62 79 ALA A O 1
ATOM 622 N N . ALA A 1 80 ? 4.585 -21.614 -27.927 1.00 96.19 80 ALA A N 1
ATOM 623 C CA . ALA A 1 80 ? 4.761 -20.752 -26.760 1.00 96.19 80 ALA A CA 1
ATOM 624 C C . ALA A 1 80 ? 3.835 -19.523 -26.826 1.00 96.19 80 ALA A C 1
ATOM 626 O O . ALA A 1 80 ? 3.192 -19.188 -25.832 1.00 96.19 80 ALA A O 1
ATOM 627 N N . PHE A 1 81 ? 3.672 -18.908 -28.004 1.00 95.06 81 PHE A N 1
ATOM 628 C CA . PHE A 1 81 ? 2.697 -17.828 -28.189 1.00 95.06 81 PHE A CA 1
ATOM 629 C C . PHE A 1 81 ? 1.260 -18.302 -27.939 1.00 95.06 81 PHE A C 1
ATOM 631 O O . PHE A 1 81 ? 0.503 -17.644 -27.224 1.00 95.06 81 PHE A O 1
ATOM 638 N N . ALA A 1 82 ? 0.888 -19.476 -28.455 1.00 94.38 82 ALA A N 1
ATOM 639 C CA . ALA A 1 82 ? -0.429 -20.051 -28.215 1.00 94.38 82 ALA A CA 1
ATOM 640 C C . ALA A 1 82 ? -0.696 -20.322 -26.722 1.00 94.38 82 ALA A C 1
ATOM 642 O O . ALA A 1 82 ? -1.835 -20.200 -26.280 1.00 94.38 82 ALA A O 1
ATOM 643 N N . ALA A 1 83 ? 0.330 -20.641 -25.924 1.00 94.75 83 ALA A N 1
ATOM 644 C CA . ALA A 1 83 ? 0.189 -20.797 -24.475 1.00 94.75 83 ALA A CA 1
ATOM 645 C C . ALA A 1 83 ? -0.221 -19.484 -23.784 1.00 94.75 83 ALA A C 1
ATOM 647 O O . ALA A 1 83 ? -1.076 -19.515 -22.897 1.00 94.75 83 ALA A O 1
ATOM 648 N N . VAL A 1 84 ? 0.317 -18.344 -24.236 1.00 92.31 84 VAL A N 1
ATOM 649 C CA . VAL A 1 84 ? -0.092 -17.007 -23.770 1.00 92.31 84 VAL A CA 1
ATOM 650 C C . VAL A 1 84 ? -1.544 -16.726 -24.163 1.00 92.31 84 VAL A C 1
ATOM 652 O O . VAL A 1 84 ? -2.347 -16.360 -23.310 1.00 92.31 84 VAL A O 1
ATOM 655 N N . VAL A 1 85 ? -1.900 -16.946 -25.435 1.00 90.06 85 VAL A N 1
ATOM 656 C CA . VAL A 1 85 ? -3.260 -16.707 -25.962 1.00 90.06 85 VAL A CA 1
ATOM 657 C C . VAL A 1 85 ? -4.313 -17.555 -25.241 1.00 90.06 85 VAL A C 1
ATOM 659 O O . VAL A 1 85 ? -5.436 -17.109 -25.028 1.00 90.06 85 VAL A O 1
ATOM 662 N N . LEU A 1 86 ? -3.960 -18.781 -24.854 1.00 89.88 86 LEU A N 1
ATOM 663 C CA . LEU A 1 86 ? -4.856 -19.703 -24.158 1.00 89.88 86 LEU A CA 1
ATOM 664 C C . LEU A 1 86 ? -4.890 -19.523 -22.636 1.00 89.88 86 LEU A C 1
ATOM 666 O O . LEU A 1 86 ? -5.606 -20.282 -21.982 1.00 89.88 86 LEU A O 1
ATOM 670 N N . HIS A 1 87 ? -4.119 -18.584 -22.074 1.00 88.62 87 HIS A N 1
ATOM 671 C CA . HIS A 1 87 ? -3.924 -18.442 -20.627 1.00 88.62 87 HIS A CA 1
ATOM 672 C C . HIS A 1 87 ? -3.584 -19.786 -19.959 1.00 88.62 87 HIS A C 1
ATOM 674 O O . HIS A 1 87 ? -4.188 -20.196 -18.965 1.00 88.62 87 HIS A O 1
ATOM 680 N N . ALA A 1 88 ? -2.649 -20.527 -20.562 1.00 89.25 88 ALA A N 1
ATOM 681 C CA . ALA A 1 88 ? -2.272 -21.846 -20.076 1.00 89.25 88 ALA A CA 1
ATOM 682 C C . ALA A 1 88 ? -1.653 -21.760 -18.670 1.00 89.25 88 ALA A C 1
ATOM 684 O O . ALA A 1 88 ? -0.840 -20.883 -18.391 1.00 89.25 88 ALA A O 1
ATOM 685 N N . LYS A 1 89 ? -2.000 -22.709 -17.791 1.00 89.25 89 LYS A N 1
ATOM 686 C CA . LYS A 1 89 ? -1.366 -22.829 -16.469 1.00 89.25 89 LYS A CA 1
ATOM 687 C C . LYS A 1 89 ? 0.115 -23.187 -16.632 1.00 89.25 89 LYS A C 1
ATOM 689 O O . LYS A 1 89 ? 0.420 -24.145 -17.346 1.00 89.25 89 LYS A O 1
ATOM 694 N N . SER A 1 90 ? 1.003 -22.487 -15.927 1.00 88.75 90 SER A N 1
ATOM 695 C CA . SER A 1 90 ? 2.461 -22.695 -15.981 1.00 88.75 90 SER A CA 1
ATOM 696 C C . SER A 1 90 ? 2.899 -24.117 -15.611 1.00 88.75 90 SER A C 1
ATOM 698 O O . SER A 1 90 ? 3.839 -24.633 -16.202 1.00 88.75 90 SER A O 1
ATOM 700 N N . SER A 1 91 ? 2.181 -24.780 -14.699 1.00 87.38 91 SER A N 1
ATOM 701 C CA . SER A 1 91 ? 2.400 -26.180 -14.295 1.00 87.38 91 SER A CA 1
ATOM 702 C C . SER A 1 91 ? 1.620 -27.206 -15.131 1.00 87.38 91 SER A C 1
ATOM 704 O O . SER A 1 91 ? 1.643 -28.406 -14.846 1.00 87.38 91 SER A O 1
ATOM 706 N N . GLY A 1 92 ? 0.885 -26.755 -16.150 1.00 89.88 92 GLY A N 1
ATOM 707 C CA . GLY A 1 92 ? 0.037 -27.604 -16.977 1.00 89.88 92 GLY A CA 1
ATOM 708 C C . GLY A 1 92 ? 0.826 -28.464 -17.966 1.00 89.88 92 GLY A C 1
ATOM 709 O O . GLY A 1 92 ? 1.897 -28.092 -18.436 1.00 89.88 92 GLY A O 1
ATOM 710 N N . VAL A 1 93 ? 0.237 -29.595 -18.374 1.00 91.38 93 VAL A N 1
ATOM 711 C CA . VAL A 1 93 ? 0.859 -30.576 -19.291 1.00 91.38 93 VAL A CA 1
ATOM 712 C C . VAL A 1 93 ? 1.359 -29.943 -20.596 1.00 91.38 93 VAL A C 1
ATOM 714 O O . VAL A 1 93 ? 2.398 -30.343 -21.121 1.00 91.38 93 VAL A O 1
ATOM 717 N N . TYR A 1 94 ? 0.629 -28.959 -21.128 1.00 94.69 94 TYR A N 1
ATOM 718 C CA . TYR A 1 94 ? 1.026 -28.265 -22.352 1.00 94.69 94 TYR A CA 1
ATOM 719 C C . TYR A 1 94 ? 2.326 -27.471 -22.166 1.00 94.69 94 TYR A C 1
ATOM 721 O O . TYR A 1 94 ? 3.262 -27.641 -22.944 1.00 94.69 94 TYR A O 1
ATOM 729 N N . VAL A 1 95 ? 2.408 -26.672 -21.100 1.00 95.75 95 VAL A N 1
ATOM 730 C CA . VAL A 1 95 ? 3.590 -25.860 -20.790 1.00 95.75 95 VAL A CA 1
ATOM 731 C C . VAL A 1 95 ? 4.771 -26.751 -20.409 1.00 95.75 95 VAL A C 1
ATOM 733 O O . VAL A 1 95 ? 5.857 -26.561 -20.947 1.00 95.75 95 VAL A O 1
ATOM 736 N N . ASN A 1 96 ? 4.551 -27.803 -19.615 1.00 93.88 96 ASN A N 1
ATOM 737 C CA . ASN A 1 96 ? 5.595 -28.783 -19.295 1.00 93.88 96 ASN A CA 1
ATOM 738 C C . ASN A 1 96 ? 6.148 -29.462 -20.557 1.00 93.88 96 ASN A C 1
ATOM 740 O O . ASN A 1 96 ? 7.348 -29.664 -20.672 1.00 93.88 96 ASN A O 1
ATOM 744 N N . THR A 1 97 ? 5.304 -29.732 -21.560 1.00 94.06 97 THR A N 1
ATOM 745 C CA . THR A 1 97 ? 5.771 -30.291 -22.841 1.00 94.06 97 THR A CA 1
ATOM 746 C C . THR A 1 97 ? 6.704 -29.323 -23.585 1.00 94.06 97 THR A C 1
ATOM 748 O O . THR A 1 97 ? 7.673 -29.770 -24.198 1.00 94.06 97 THR A O 1
ATOM 751 N N . LEU A 1 98 ? 6.448 -28.009 -23.528 1.00 94.94 98 LEU A N 1
ATOM 752 C CA . LEU A 1 98 ? 7.338 -26.986 -24.097 1.00 94.94 98 LEU A CA 1
ATOM 753 C C . LEU A 1 98 ? 8.662 -26.908 -23.323 1.00 94.94 98 LEU A C 1
ATOM 755 O O . LEU A 1 98 ? 9.731 -26.909 -23.931 1.00 94.94 98 LEU A O 1
ATOM 759 N N . VAL A 1 99 ? 8.579 -26.887 -21.990 1.00 94.19 99 VAL A N 1
ATOM 760 C CA . VAL A 1 99 ? 9.727 -26.857 -21.071 1.00 94.19 99 VAL A CA 1
ATOM 761 C C . VAL A 1 99 ? 10.638 -28.066 -21.293 1.00 94.19 99 VAL A C 1
ATOM 763 O O . VAL A 1 99 ? 11.834 -27.899 -21.532 1.00 94.19 99 VAL A O 1
ATOM 766 N N . ASP A 1 100 ? 10.072 -29.272 -21.311 1.00 91.81 100 ASP A N 1
ATOM 767 C CA . ASP A 1 100 ? 10.808 -30.518 -21.526 1.00 91.81 100 ASP A CA 1
ATOM 768 C C . ASP A 1 100 ? 11.434 -30.582 -22.921 1.00 91.81 100 ASP A C 1
ATOM 770 O O . ASP A 1 100 ? 12.520 -31.139 -23.090 1.00 91.81 100 ASP A O 1
ATOM 774 N N . CYS A 1 101 ? 10.757 -30.024 -23.931 1.00 91.12 101 CYS A N 1
ATOM 775 C CA . CYS A 1 101 ? 11.285 -29.943 -25.291 1.00 91.12 101 CYS A CA 1
ATOM 776 C C . CYS A 1 101 ? 12.581 -29.130 -25.342 1.00 91.12 101 CYS A C 1
ATOM 778 O O . CYS A 1 101 ? 13.539 -29.560 -25.979 1.00 91.12 101 CYS A O 1
ATOM 780 N N . ILE A 1 102 ? 12.635 -28.005 -24.625 1.00 93.12 102 ILE A N 1
ATOM 781 C CA . ILE A 1 102 ? 13.808 -27.125 -24.585 1.00 93.12 102 ILE A CA 1
ATOM 782 C C . ILE A 1 102 ? 14.923 -27.737 -23.733 1.00 93.12 102 ILE A C 1
ATOM 784 O O . ILE A 1 102 ? 16.059 -27.840 -24.194 1.00 93.12 102 ILE A O 1
ATOM 788 N N . LYS A 1 103 ? 14.609 -28.178 -22.508 1.00 90.50 103 LYS A N 1
ATOM 789 C CA . LYS A 1 103 ? 15.603 -28.731 -21.573 1.00 90.50 103 LYS A CA 1
ATOM 790 C C . LYS A 1 103 ? 16.341 -29.930 -22.150 1.00 90.50 103 LYS A C 1
ATOM 792 O O . LYS A 1 103 ? 17.565 -30.007 -22.084 1.00 90.50 103 LYS A O 1
ATOM 797 N N . HIS A 1 104 ? 15.588 -30.847 -22.745 1.00 86.81 104 HIS A N 1
ATOM 798 C CA . HIS A 1 104 ? 16.124 -32.086 -23.291 1.00 86.81 104 HIS A CA 1
ATOM 799 C C . HIS A 1 104 ? 16.479 -31.972 -24.778 1.00 86.81 104 HIS A C 1
ATOM 801 O O . HIS A 1 104 ? 16.730 -32.994 -25.408 1.00 86.81 104 HIS A O 1
ATOM 807 N N . ASP A 1 105 ? 16.527 -30.772 -25.375 1.00 86.62 105 ASP A N 1
ATOM 808 C CA . ASP A 1 105 ? 16.869 -30.628 -26.801 1.00 86.62 105 ASP A CA 1
ATOM 809 C C . ASP A 1 105 ? 18.259 -31.204 -27.130 1.00 86.62 105 ASP A C 1
ATOM 811 O O . ASP A 1 105 ? 18.457 -31.797 -28.192 1.00 86.62 105 ASP A O 1
ATOM 815 N N . HIS A 1 106 ? 19.201 -31.111 -26.184 1.00 81.12 106 HIS A N 1
ATOM 816 C CA . HIS A 1 106 ? 20.549 -31.673 -26.307 1.00 81.12 106 HIS A CA 1
ATOM 817 C C . HIS A 1 106 ? 20.562 -33.205 -26.483 1.00 81.12 106 HIS A C 1
ATOM 819 O O . HIS A 1 106 ? 21.434 -33.730 -27.179 1.00 81.12 106 HIS A O 1
ATOM 825 N N . GLU A 1 107 ? 19.567 -33.902 -25.925 1.00 77.19 107 GLU A N 1
ATOM 826 C CA . GLU A 1 107 ? 19.344 -35.353 -26.045 1.00 77.19 107 GLU A CA 1
ATOM 827 C C . GLU A 1 107 ? 18.482 -35.720 -27.271 1.00 77.19 107 GLU A C 1
ATOM 829 O O . GLU A 1 107 ? 18.245 -36.902 -27.525 1.00 77.19 107 GLU A O 1
ATOM 834 N N . ARG A 1 108 ? 17.977 -34.720 -28.012 1.00 75.75 108 ARG A N 1
ATOM 835 C CA . ARG A 1 108 ? 16.967 -34.871 -29.071 1.00 75.75 108 ARG A CA 1
ATOM 836 C C . ARG A 1 108 ? 17.472 -34.367 -30.433 1.00 75.75 108 ARG A C 1
ATOM 838 O O . ARG A 1 108 ? 18.408 -34.917 -31.005 1.00 75.75 108 ARG A O 1
ATOM 845 N N . ILE A 1 109 ? 16.794 -33.360 -30.992 1.00 73.88 109 ILE A N 1
ATOM 846 C CA . ILE A 1 109 ? 16.953 -32.833 -32.357 1.00 73.88 109 ILE A CA 1
ATOM 847 C C . ILE A 1 109 ? 18.069 -31.776 -32.427 1.00 73.88 109 ILE A C 1
ATOM 849 O O . ILE A 1 109 ? 18.615 -31.525 -33.510 1.00 73.88 109 ILE A O 1
ATOM 853 N N . GLN A 1 110 ? 18.414 -31.173 -31.286 1.00 82.12 110 GLN A N 1
ATOM 854 C CA . GLN A 1 110 ? 19.380 -30.083 -31.162 1.00 82.12 110 GLN A CA 1
ATOM 855 C C . GLN A 1 110 ? 18.972 -28.853 -31.992 1.00 82.12 110 GLN A C 1
ATOM 857 O O . GLN A 1 110 ? 19.803 -28.203 -32.633 1.00 82.12 110 GLN A O 1
ATOM 862 N N . PHE A 1 111 ? 17.668 -28.547 -32.046 1.00 85.69 111 PHE A N 1
ATOM 863 C CA . PHE A 1 111 ? 17.165 -27.432 -32.854 1.00 85.69 111 PHE A CA 1
ATOM 864 C C . PHE A 1 111 ? 17.420 -26.068 -32.216 1.00 85.69 111 PHE A C 1
ATOM 866 O O . PHE A 1 111 ? 17.536 -25.087 -32.955 1.00 85.69 111 PHE A O 1
ATOM 873 N N . VAL A 1 112 ? 17.542 -25.983 -30.885 1.00 88.06 112 VAL A N 1
ATOM 874 C CA . VAL A 1 112 ? 17.757 -24.712 -30.179 1.00 88.06 112 VAL A CA 1
ATOM 875 C C . VAL A 1 112 ? 19.023 -24.039 -30.697 1.00 88.06 112 VAL A C 1
ATOM 877 O O . VAL A 1 112 ? 19.012 -22.843 -30.968 1.00 88.06 112 VAL A O 1
ATOM 880 N N . GLN A 1 113 ? 20.078 -24.813 -30.984 1.00 83.62 113 GLN A N 1
ATOM 881 C CA . GLN A 1 113 ? 21.336 -24.304 -31.545 1.00 83.62 113 GLN A CA 1
ATOM 882 C C . GLN A 1 113 ? 21.176 -23.566 -32.885 1.00 83.62 113 GLN A C 1
ATOM 884 O O . GLN A 1 113 ? 22.019 -22.727 -33.205 1.00 83.62 113 GLN A O 1
ATOM 889 N N . LYS A 1 114 ? 20.123 -23.871 -33.655 1.00 85.56 114 LYS A N 1
ATOM 890 C CA . LYS A 1 114 ? 19.819 -23.276 -34.968 1.00 85.56 114 LYS A CA 1
ATOM 891 C C . LYS A 1 114 ? 18.713 -22.217 -34.918 1.00 85.56 114 LYS A C 1
ATOM 893 O O . LYS A 1 114 ? 18.348 -21.687 -35.966 1.00 85.56 114 LYS A O 1
ATOM 898 N N . MET A 1 115 ? 18.170 -21.907 -33.741 1.00 89.56 115 MET A N 1
ATOM 899 C CA . MET A 1 115 ? 17.210 -20.815 -33.596 1.00 89.56 115 MET A CA 1
ATOM 900 C C . MET A 1 115 ? 17.889 -19.466 -33.834 1.00 89.56 115 MET A C 1
ATOM 902 O O . MET A 1 115 ? 19.020 -19.234 -33.412 1.00 89.56 115 MET A O 1
ATOM 906 N N . THR A 1 116 ? 17.169 -18.559 -34.490 1.00 91.00 116 THR A N 1
ATOM 907 C CA . THR A 1 116 ? 17.588 -17.156 -34.613 1.00 91.00 116 THR A CA 1
ATOM 908 C C . THR A 1 116 ? 17.396 -16.417 -33.286 1.00 91.00 116 THR A C 1
ATOM 910 O O . THR A 1 116 ? 16.495 -16.762 -32.515 1.00 91.00 116 THR A O 1
ATOM 913 N N . SER A 1 117 ? 18.167 -15.347 -33.056 1.00 93.06 117 SER A N 1
ATOM 914 C CA . SER A 1 117 ? 18.009 -14.459 -31.887 1.00 93.06 117 SER A CA 1
ATOM 915 C C . SER A 1 117 ? 16.553 -13.994 -31.713 1.00 93.06 117 SER A C 1
ATOM 917 O O . SER A 1 117 ? 15.997 -14.056 -30.618 1.00 93.06 117 SER A O 1
ATOM 919 N N . SER A 1 118 ? 15.869 -13.664 -32.818 1.00 93.00 118 SER A N 1
ATOM 920 C CA . SER A 1 118 ? 14.454 -13.266 -32.797 1.00 93.00 118 SER A CA 1
ATOM 921 C C . SER A 1 118 ? 13.485 -14.386 -32.404 1.00 93.00 118 SER A C 1
ATOM 923 O O . SER A 1 118 ? 12.462 -14.129 -31.768 1.00 93.00 118 SER A O 1
ATOM 925 N N . GLN A 1 119 ? 13.770 -15.638 -32.772 1.00 92.69 119 GLN A N 1
ATOM 926 C CA . GLN A 1 119 ? 12.971 -16.771 -32.301 1.00 92.69 119 GLN A CA 1
ATOM 927 C C . GLN A 1 119 ? 13.206 -16.996 -30.807 1.00 92.69 119 GLN A C 1
ATOM 929 O O . GLN A 1 119 ? 12.235 -17.072 -30.060 1.00 92.69 119 GLN A O 1
ATOM 934 N N . ALA A 1 120 ? 14.466 -17.052 -30.371 1.00 95.19 120 ALA A N 1
ATOM 935 C CA . ALA A 1 120 ? 14.820 -17.300 -28.977 1.00 95.19 120 ALA A CA 1
ATOM 936 C C . ALA A 1 120 ? 14.255 -16.225 -28.035 1.00 95.19 120 ALA A C 1
ATOM 938 O O . ALA A 1 120 ? 13.598 -16.566 -27.053 1.00 95.19 120 ALA A O 1
ATOM 939 N N . SER A 1 121 ? 14.404 -14.939 -28.372 1.00 96.38 121 SER A N 1
ATOM 940 C CA . SER A 1 121 ? 13.882 -13.828 -27.564 1.00 96.38 121 SER A CA 1
ATOM 941 C C . SER A 1 121 ? 12.358 -13.876 -27.396 1.00 96.38 121 SER A C 1
ATOM 943 O O . SER A 1 121 ? 11.846 -13.546 -26.329 1.00 96.38 121 SER A O 1
ATOM 945 N N . ARG A 1 122 ? 11.617 -14.310 -28.429 1.00 96.38 122 ARG A N 1
ATOM 946 C CA . ARG A 1 122 ? 10.157 -14.487 -28.367 1.00 96.38 122 ARG A CA 1
ATOM 947 C C . ARG A 1 122 ? 9.764 -15.684 -27.518 1.00 96.38 122 ARG A C 1
ATOM 949 O O . ARG A 1 122 ? 8.797 -15.584 -26.779 1.00 96.38 122 ARG A O 1
ATOM 956 N N . VAL A 1 123 ? 10.495 -16.797 -27.605 1.00 96.81 123 VAL A N 1
ATOM 957 C CA . VAL A 1 123 ? 10.236 -17.947 -26.725 1.00 96.81 123 VAL A CA 1
ATOM 958 C C . VAL A 1 123 ? 10.468 -17.564 -25.266 1.00 96.81 123 VAL A C 1
ATOM 960 O O . VAL A 1 123 ? 9.614 -17.867 -24.439 1.00 96.81 123 VAL A O 1
ATOM 963 N N . ILE A 1 124 ? 11.558 -16.848 -24.962 1.00 96.88 124 ILE A N 1
ATOM 964 C CA . ILE A 1 124 ? 11.819 -16.312 -23.617 1.00 96.88 124 ILE A CA 1
ATOM 965 C C . ILE A 1 124 ? 10.644 -15.437 -23.156 1.00 96.88 124 ILE A C 1
ATOM 967 O O . ILE A 1 124 ? 10.105 -15.681 -22.083 1.00 96.88 124 ILE A O 1
ATOM 971 N N . ASP A 1 125 ? 10.211 -14.482 -23.988 1.00 96.31 125 ASP A N 1
ATOM 972 C CA . ASP A 1 125 ? 9.103 -13.566 -23.681 1.00 96.31 125 ASP A CA 1
ATOM 973 C C . ASP A 1 125 ? 7.771 -14.288 -23.436 1.00 96.31 125 ASP A C 1
ATOM 975 O O . ASP A 1 125 ? 7.062 -14.010 -22.473 1.00 96.31 125 ASP A O 1
ATOM 979 N N . TYR A 1 126 ? 7.420 -15.260 -24.276 1.00 97.00 126 TYR A N 1
ATOM 980 C CA . TYR A 1 126 ? 6.164 -15.987 -24.119 1.00 97.00 126 TYR A CA 1
ATOM 981 C C . TYR A 1 126 ? 6.171 -16.919 -22.907 1.00 97.00 126 TYR A C 1
ATOM 983 O O . TYR A 1 126 ? 5.183 -16.961 -22.178 1.00 97.00 126 TYR A O 1
ATOM 991 N N . LEU A 1 127 ? 7.262 -17.647 -22.659 1.00 96.19 127 LEU A N 1
ATOM 992 C CA . LEU A 1 127 ? 7.336 -18.556 -21.514 1.00 96.19 127 LEU A CA 1
ATOM 993 C C . LEU A 1 127 ? 7.388 -17.803 -20.181 1.00 96.19 127 LEU A C 1
ATOM 995 O O . LEU A 1 127 ? 6.744 -18.242 -19.225 1.00 96.19 127 LEU A O 1
ATOM 999 N N . SER A 1 128 ? 8.068 -16.652 -20.125 1.00 94.00 128 SER A N 1
ATOM 1000 C CA . SER A 1 128 ? 8.073 -15.826 -18.919 1.00 94.00 128 SER A CA 1
ATOM 1001 C C . SER A 1 128 ? 6.675 -15.276 -18.625 1.00 94.00 128 SER A C 1
ATOM 1003 O O . SER A 1 128 ? 6.200 -15.437 -17.506 1.00 94.00 128 SER A O 1
ATOM 1005 N N . ARG A 1 129 ? 5.950 -14.766 -19.635 1.00 93.25 129 ARG A N 1
ATOM 1006 C CA . ARG A 1 129 ? 4.555 -14.293 -19.482 1.00 93.25 129 ARG A CA 1
ATOM 1007 C C . ARG A 1 129 ? 3.561 -15.377 -19.072 1.00 93.25 129 ARG A C 1
ATOM 1009 O O . ARG A 1 129 ? 2.563 -15.074 -18.428 1.00 93.25 129 ARG A O 1
ATOM 1016 N N . VAL A 1 130 ? 3.794 -16.628 -19.468 1.00 92.81 130 VAL A N 1
ATOM 1017 C CA . VAL A 1 130 ? 2.991 -17.782 -19.014 1.00 92.81 130 VAL A CA 1
ATOM 1018 C C . VAL A 1 130 ? 3.284 -18.125 -17.544 1.00 92.81 130 VAL A C 1
ATOM 1020 O O . VAL A 1 130 ? 2.503 -18.833 -16.912 1.00 92.81 130 VAL A O 1
ATOM 1023 N N . GLY A 1 131 ? 4.378 -17.613 -16.972 1.00 91.00 131 GLY A N 1
ATOM 1024 C CA . GLY A 1 131 ? 4.774 -17.829 -15.581 1.00 91.00 131 GLY A CA 1
ATOM 1025 C C . GLY A 1 131 ? 5.746 -18.994 -15.383 1.00 91.00 131 GLY A C 1
ATOM 1026 O O . GLY A 1 131 ? 5.800 -19.565 -14.294 1.00 91.00 131 GLY A O 1
ATOM 1027 N N . VAL A 1 132 ? 6.502 -19.392 -16.414 1.00 93.81 132 VAL A N 1
ATOM 1028 C CA . VAL A 1 132 ? 7.545 -20.424 -16.283 1.00 93.81 132 VAL A CA 1
ATOM 1029 C C . VAL A 1 132 ? 8.741 -19.851 -15.519 1.00 93.81 132 VAL A C 1
ATOM 1031 O O . VAL A 1 132 ? 9.388 -18.915 -15.979 1.00 93.81 132 VAL A O 1
ATOM 1034 N N . ARG A 1 133 ? 9.062 -20.434 -14.360 1.00 89.94 133 ARG A N 1
ATOM 1035 C CA . ARG A 1 133 ? 10.157 -19.999 -13.464 1.00 89.94 133 ARG A CA 1
ATOM 1036 C C . ARG A 1 133 ? 11.412 -20.874 -13.551 1.00 89.94 133 ARG A C 1
ATOM 1038 O O . ARG A 1 133 ? 12.340 -20.722 -12.769 1.00 89.94 133 ARG A O 1
ATOM 1045 N N . ASP A 1 134 ? 11.423 -21.833 -14.467 1.00 88.44 134 ASP A N 1
ATOM 1046 C CA . ASP A 1 134 ? 12.466 -22.847 -14.546 1.00 88.44 134 ASP A CA 1
ATOM 1047 C C . ASP A 1 134 ? 13.720 -22.342 -15.278 1.00 88.44 134 ASP A C 1
ATOM 1049 O O . ASP A 1 134 ? 13.740 -22.228 -16.507 1.00 88.44 134 ASP A O 1
ATOM 1053 N N . ALA A 1 135 ? 14.788 -22.071 -14.524 1.00 84.69 135 ALA A N 1
ATOM 1054 C CA . ALA A 1 135 ? 16.050 -21.549 -15.054 1.00 84.69 135 ALA A CA 1
ATOM 1055 C C . ALA A 1 135 ? 16.691 -22.447 -16.133 1.00 84.69 135 ALA A C 1
ATOM 1057 O O . ALA A 1 135 ? 17.361 -21.939 -17.037 1.00 84.69 135 ALA A O 1
ATOM 1058 N N . GLY A 1 136 ? 16.446 -23.766 -16.099 1.00 88.00 136 GLY A N 1
ATOM 1059 C CA . GLY A 1 136 ? 17.005 -24.721 -17.063 1.00 88.00 136 GLY A CA 1
ATOM 1060 C C . GLY A 1 136 ? 16.489 -24.541 -18.495 1.00 88.00 136 GLY A C 1
ATOM 1061 O O . GLY A 1 136 ? 17.088 -25.057 -19.435 1.00 88.00 136 GLY A O 1
ATOM 1062 N N . VAL A 1 137 ? 15.398 -23.793 -18.678 1.00 92.12 137 VAL A N 1
ATOM 1063 C CA . VAL A 1 137 ? 14.829 -23.457 -19.992 1.00 92.12 137 VAL A CA 1
ATOM 1064 C C . VAL A 1 137 ? 15.506 -22.231 -20.598 1.00 92.12 137 VAL A C 1
ATOM 1066 O O . VAL A 1 137 ? 15.729 -22.168 -21.807 1.00 92.12 137 VAL A O 1
ATOM 1069 N N . TYR A 1 138 ? 15.833 -21.244 -19.765 1.00 93.69 138 TYR A N 1
ATOM 1070 C CA . TYR A 1 138 ? 16.286 -19.938 -20.234 1.00 93.69 138 TYR A CA 1
ATOM 1071 C C . TYR A 1 138 ? 17.758 -19.927 -20.634 1.00 93.69 138 TYR A C 1
ATOM 1073 O O . TYR A 1 138 ? 18.094 -19.258 -21.604 1.00 93.69 138 TYR A O 1
ATOM 1081 N N . ALA A 1 139 ? 18.620 -20.702 -19.972 1.00 91.19 139 ALA A N 1
ATOM 1082 C CA . ALA A 1 139 ? 20.039 -20.796 -20.325 1.00 91.19 139 ALA A CA 1
ATOM 1083 C C . ALA A 1 139 ? 20.300 -21.193 -21.802 1.00 91.19 139 ALA A C 1
ATOM 1085 O O . ALA A 1 139 ? 21.003 -20.454 -22.498 1.00 91.19 139 ALA A O 1
ATOM 1086 N N . PRO A 1 140 ? 19.724 -22.290 -22.346 1.00 92.25 140 PRO A N 1
ATOM 1087 C CA . PRO A 1 140 ? 19.960 -22.670 -23.742 1.00 92.25 140 PRO A CA 1
ATOM 1088 C C . PRO A 1 140 ? 19.356 -21.679 -24.751 1.00 92.25 140 PRO A C 1
ATOM 1090 O O . PRO A 1 140 ? 19.915 -21.495 -25.832 1.00 92.25 140 PRO A O 1
ATOM 1093 N N . LEU A 1 141 ? 18.250 -21.007 -24.408 1.00 94.81 141 LEU A N 1
ATOM 1094 C CA . LEU A 1 141 ? 17.657 -19.959 -25.248 1.00 94.81 141 LEU A CA 1
ATOM 1095 C C . LEU A 1 141 ? 18.491 -18.670 -25.229 1.00 94.81 141 LEU A C 1
ATOM 1097 O O . LEU A 1 141 ? 18.724 -18.077 -26.282 1.00 94.81 141 LEU A O 1
ATOM 1101 N N . ALA A 1 142 ? 18.969 -18.255 -24.053 1.00 94.12 142 ALA A N 1
ATOM 1102 C CA . ALA A 1 142 ? 19.816 -17.079 -23.871 1.00 94.12 142 ALA A CA 1
ATOM 1103 C C . ALA A 1 142 ? 21.107 -17.191 -24.686 1.00 94.12 142 ALA A C 1
ATOM 1105 O O . ALA A 1 142 ? 21.509 -16.230 -25.332 1.00 94.12 142 ALA A O 1
ATOM 1106 N N . ALA A 1 143 ? 21.683 -18.393 -24.774 1.00 92.31 143 ALA A N 1
ATOM 1107 C CA . ALA A 1 143 ? 22.863 -18.663 -25.589 1.00 92.31 143 ALA A CA 1
ATOM 1108 C C . ALA A 1 143 ? 22.672 -18.396 -27.097 1.00 92.31 143 ALA A C 1
ATOM 1110 O O . ALA A 1 143 ? 23.639 -18.510 -27.850 1.00 92.31 143 ALA A O 1
ATOM 1111 N N . ARG A 1 144 ? 21.443 -18.153 -27.584 1.00 93.62 144 ARG A N 1
ATOM 1112 C CA . ARG A 1 144 ? 21.129 -17.810 -28.990 1.00 93.62 144 ARG A CA 1
ATOM 1113 C C . ARG A 1 144 ? 20.880 -16.322 -29.218 1.00 93.62 144 ARG A C 1
ATOM 1115 O O . ARG A 1 144 ? 20.634 -15.915 -30.353 1.00 93.62 144 ARG A O 1
ATOM 1122 N N . LEU A 1 145 ? 20.897 -15.530 -28.156 1.00 94.50 145 LEU A N 1
ATOM 1123 C CA . LEU A 1 145 ? 20.757 -14.090 -28.246 1.00 94.50 145 LEU A CA 1
ATOM 1124 C C . LEU A 1 145 ? 22.031 -13.482 -28.850 1.00 94.50 145 LEU A C 1
ATOM 1126 O O . LEU A 1 145 ? 23.141 -13.846 -28.477 1.00 94.50 145 LEU A O 1
ATOM 1130 N N . ASP A 1 146 ? 21.844 -12.566 -29.796 1.00 93.25 146 ASP A N 1
ATOM 1131 C CA . ASP A 1 146 ? 22.916 -11.863 -30.507 1.00 93.25 146 ASP A CA 1
ATOM 1132 C C . ASP A 1 146 ? 22.921 -10.390 -30.093 1.00 93.25 146 ASP A C 1
ATOM 1134 O O . ASP A 1 146 ? 21.941 -9.673 -30.331 1.00 93.25 146 ASP A O 1
ATOM 1138 N N . PHE A 1 147 ? 24.016 -9.941 -29.473 1.00 92.50 147 PHE A N 1
ATOM 1139 C CA . PHE A 1 147 ? 24.151 -8.572 -28.979 1.00 92.50 147 PHE A CA 1
ATOM 1140 C C . PHE A 1 147 ? 24.222 -7.525 -30.092 1.00 92.50 147 PHE A C 1
ATOM 1142 O O . PHE A 1 147 ? 23.907 -6.368 -29.826 1.00 92.50 147 PHE A O 1
ATOM 1149 N N . ASN A 1 148 ? 24.472 -7.903 -31.350 1.00 91.12 148 ASN A N 1
ATOM 1150 C CA . ASN A 1 148 ? 24.311 -6.995 -32.493 1.00 91.12 148 ASN A CA 1
ATOM 1151 C C . ASN A 1 148 ? 22.834 -6.622 -32.742 1.00 91.12 148 ASN A C 1
ATOM 1153 O O . ASN A 1 148 ? 22.535 -5.621 -33.393 1.00 91.12 148 ASN A O 1
ATOM 1157 N N . GLN A 1 149 ? 21.886 -7.393 -32.196 1.00 91.00 149 GLN A N 1
ATOM 1158 C CA . GLN A 1 149 ? 20.444 -7.186 -32.338 1.00 91.00 149 GLN A CA 1
ATOM 1159 C C . GLN A 1 149 ? 19.820 -6.675 -31.031 1.00 91.00 149 GLN A C 1
ATOM 1161 O O . GLN A 1 149 ? 19.049 -7.377 -30.371 1.00 91.00 149 GLN A O 1
ATOM 1166 N N . LEU A 1 150 ? 20.092 -5.414 -30.672 1.00 92.00 150 LEU A N 1
ATOM 1167 C CA . LEU A 1 150 ? 19.624 -4.774 -29.425 1.00 92.00 150 LEU A CA 1
ATOM 1168 C C . LEU A 1 150 ? 18.120 -4.936 -29.142 1.00 92.00 150 LEU A C 1
ATOM 1170 O O . LEU A 1 150 ? 17.703 -5.108 -27.994 1.00 92.00 150 LEU A O 1
ATOM 1174 N N . LYS A 1 151 ? 17.285 -4.926 -30.184 1.00 91.06 151 LYS A N 1
ATOM 1175 C CA . LYS A 1 151 ? 15.837 -5.164 -30.079 1.00 91.06 151 LYS A CA 1
ATOM 1176 C C . LYS A 1 151 ? 15.494 -6.535 -29.486 1.00 91.06 151 LYS A C 1
ATOM 1178 O O . LYS A 1 151 ? 14.506 -6.683 -28.769 1.00 91.06 151 LYS A O 1
ATOM 1183 N N . GLU A 1 152 ? 16.274 -7.553 -29.826 1.00 93.69 152 GLU A N 1
ATOM 1184 C CA . GLU A 1 152 ? 16.038 -8.931 -29.404 1.00 93.69 152 GLU A CA 1
ATOM 1185 C C . GLU A 1 152 ? 16.588 -9.175 -27.994 1.00 93.69 152 GLU A C 1
ATOM 1187 O O . GLU A 1 152 ? 15.889 -9.771 -27.171 1.00 93.69 152 GLU A O 1
ATOM 1192 N N . ILE A 1 153 ? 17.753 -8.597 -27.669 1.00 95.44 153 ILE A N 1
ATOM 1193 C CA . ILE A 1 153 ? 18.294 -8.576 -26.298 1.00 95.44 153 ILE A CA 1
ATOM 1194 C C . ILE A 1 153 ? 17.334 -7.867 -25.344 1.00 95.44 153 ILE A C 1
ATOM 1196 O O . ILE A 1 153 ? 16.964 -8.413 -24.305 1.00 95.44 153 ILE A O 1
ATOM 1200 N N . SER A 1 154 ? 16.898 -6.656 -25.707 1.00 92.00 154 SER A N 1
ATOM 1201 C CA . SER A 1 154 ? 15.996 -5.867 -24.868 1.00 92.00 154 SER A CA 1
ATOM 1202 C C . SER A 1 154 ? 14.683 -6.604 -24.616 1.00 92.00 154 SER A C 1
ATOM 1204 O O . SER A 1 154 ? 14.250 -6.644 -23.469 1.00 92.00 154 SER A O 1
ATOM 1206 N N . ARG A 1 155 ? 14.087 -7.262 -25.624 1.00 94.06 155 ARG A N 1
ATOM 1207 C CA . ARG A 1 155 ? 12.879 -8.087 -25.440 1.00 94.06 155 ARG A CA 1
ATOM 1208 C C . ARG A 1 155 ? 13.084 -9.181 -24.392 1.00 94.06 155 ARG A C 1
ATOM 1210 O O . ARG A 1 155 ? 12.282 -9.276 -23.470 1.00 94.06 155 ARG A O 1
ATOM 1217 N N . ALA A 1 156 ? 14.148 -9.974 -24.523 1.00 95.88 156 ALA A N 1
ATOM 1218 C CA . ALA A 1 156 ? 14.425 -11.073 -23.601 1.00 95.88 156 ALA A CA 1
ATOM 1219 C C . ALA A 1 156 ? 14.679 -10.568 -22.171 1.00 95.88 156 ALA A C 1
ATOM 1221 O O . ALA A 1 156 ? 14.075 -11.062 -21.220 1.00 95.88 156 ALA A O 1
ATOM 1222 N N . MET A 1 157 ? 15.523 -9.542 -22.015 1.00 95.81 157 MET A N 1
ATOM 1223 C CA . MET A 1 157 ? 15.839 -8.984 -20.699 1.00 95.81 157 MET A CA 1
ATOM 1224 C C . MET A 1 157 ? 14.624 -8.326 -20.039 1.00 95.81 157 MET A C 1
ATOM 1226 O O . MET A 1 157 ? 14.425 -8.515 -18.841 1.00 95.81 157 MET A O 1
ATOM 1230 N N . PHE A 1 158 ? 13.798 -7.578 -20.784 1.00 94.50 158 PHE A N 1
ATOM 1231 C CA . PHE A 1 158 ? 12.561 -7.004 -20.239 1.00 94.50 158 PHE A CA 1
ATOM 1232 C C . PHE A 1 158 ? 11.612 -8.094 -19.762 1.00 94.50 158 PHE A C 1
ATOM 1234 O O . PHE A 1 158 ? 11.129 -8.009 -18.638 1.00 94.50 158 PHE A O 1
ATOM 1241 N N . ALA A 1 159 ? 11.376 -9.115 -20.583 1.00 94.00 159 ALA A N 1
ATOM 1242 C CA . ALA A 1 159 ? 10.399 -10.143 -20.264 1.00 94.00 159 ALA A CA 1
ATOM 1243 C C . ALA A 1 159 ? 10.778 -10.963 -19.020 1.00 94.00 159 ALA A C 1
ATOM 1245 O O . ALA A 1 159 ? 9.912 -11.299 -18.216 1.00 94.00 159 ALA A O 1
ATOM 1246 N N . LEU A 1 160 ? 12.072 -11.229 -18.810 1.00 94.75 160 LEU A N 1
ATOM 1247 C CA . LEU A 1 160 ? 12.561 -11.853 -17.577 1.00 94.75 160 LEU A CA 1
ATOM 1248 C C . LEU A 1 160 ? 12.489 -10.890 -16.380 1.00 94.75 160 LEU A C 1
ATOM 1250 O O . LEU A 1 160 ? 12.053 -11.264 -15.290 1.00 94.75 160 LEU A O 1
ATOM 1254 N N . ALA A 1 161 ? 12.878 -9.627 -16.573 1.00 93.25 161 ALA A N 1
ATOM 1255 C CA . ALA A 1 161 ? 12.893 -8.629 -15.507 1.00 93.25 161 ALA A CA 1
ATOM 1256 C C . ALA A 1 161 ? 11.491 -8.167 -15.068 1.00 93.25 161 ALA A C 1
ATOM 1258 O O . ALA A 1 161 ? 11.343 -7.657 -13.956 1.00 93.25 161 ALA A O 1
ATOM 1259 N N . GLU A 1 162 ? 10.464 -8.264 -15.912 1.00 91.62 162 GLU A N 1
ATOM 1260 C CA . GLU A 1 162 ? 9.068 -8.008 -15.525 1.00 91.62 162 GLU A CA 1
ATOM 1261 C C . GLU A 1 162 ? 8.538 -9.091 -14.590 1.00 91.62 162 GLU A C 1
ATOM 1263 O O . GLU A 1 162 ? 7.882 -8.764 -13.605 1.00 91.62 162 GLU A O 1
ATOM 1268 N N . GLU A 1 163 ? 8.957 -10.337 -14.800 1.00 90.56 163 GLU A N 1
ATOM 1269 C CA . GLU A 1 163 ? 8.663 -11.450 -13.902 1.00 90.56 163 GLU A CA 1
ATOM 1270 C C . GLU A 1 163 ? 9.548 -11.462 -12.642 1.00 90.56 163 GLU A C 1
ATOM 1272 O O . GLU A 1 163 ? 9.322 -12.253 -11.734 1.00 90.56 163 GLU A O 1
ATOM 1277 N N . GLY A 1 164 ? 10.556 -10.595 -12.531 1.00 89.31 164 GLY A N 1
ATOM 1278 C CA . GLY A 1 164 ? 11.481 -10.583 -11.389 1.00 89.31 164 GLY A CA 1
ATOM 1279 C C . GLY A 1 164 ? 12.563 -11.669 -11.444 1.00 89.31 164 GLY A C 1
ATOM 1280 O O . GLY A 1 164 ? 13.236 -11.909 -10.444 1.00 89.31 164 GLY A O 1
ATOM 1281 N N . MET A 1 165 ? 12.761 -12.296 -12.606 1.00 91.75 165 MET A N 1
ATOM 1282 C CA . MET A 1 165 ? 13.854 -13.236 -12.892 1.00 91.75 165 MET A CA 1
ATOM 1283 C C . MET A 1 165 ? 15.159 -12.475 -13.187 1.00 91.75 165 MET A C 1
ATOM 1285 O O . MET A 1 165 ? 15.703 -12.499 -14.294 1.00 91.75 165 MET A O 1
ATOM 1289 N N . TYR A 1 166 ? 15.616 -11.681 -12.212 1.00 93.06 166 TYR A N 1
ATOM 1290 C CA . TYR A 1 166 ? 16.798 -10.828 -12.365 1.00 93.06 166 TYR A CA 1
ATOM 1291 C C . TYR A 1 166 ? 18.093 -11.648 -12.416 1.00 93.06 166 TYR A C 1
ATOM 1293 O O . TYR A 1 166 ? 18.988 -11.333 -13.203 1.00 93.06 166 TYR A O 1
ATOM 1301 N N . GLN A 1 167 ? 18.179 -12.717 -11.621 1.00 90.56 167 GLN A N 1
ATOM 1302 C CA . GLN A 1 167 ? 19.367 -13.564 -11.546 1.00 90.56 167 GLN A CA 1
ATOM 1303 C C . GLN A 1 167 ? 19.626 -14.292 -12.868 1.00 90.56 167 GLN A C 1
ATOM 1305 O O . GLN A 1 167 ? 20.775 -14.420 -13.279 1.00 90.56 167 GLN A O 1
ATOM 1310 N N . GLU A 1 168 ? 18.578 -14.714 -13.569 1.00 91.62 168 GLU A N 1
ATOM 1311 C CA . GLU A 1 168 ? 18.649 -15.379 -14.869 1.00 91.62 168 GLU A CA 1
ATOM 1312 C C . GLU A 1 168 ? 19.237 -14.448 -15.931 1.00 91.62 168 GLU A C 1
ATOM 1314 O O . GLU A 1 168 ? 20.089 -14.856 -16.720 1.00 91.62 168 GLU A O 1
ATOM 1319 N N . VAL A 1 169 ? 18.847 -13.169 -15.919 1.00 93.75 169 VAL A N 1
ATOM 1320 C CA . VAL A 1 169 ? 19.433 -12.165 -16.816 1.00 93.75 169 VAL A CA 1
ATOM 1321 C C . VAL A 1 169 ? 20.925 -11.994 -16.525 1.00 93.75 169 VAL A C 1
ATOM 1323 O O . VAL A 1 169 ? 21.740 -12.045 -17.449 1.00 93.75 169 VAL A O 1
ATOM 1326 N N . VAL A 1 170 ? 21.292 -11.831 -15.251 1.00 92.12 170 VAL A N 1
ATOM 1327 C CA . VAL A 1 170 ? 22.690 -11.642 -14.834 1.00 92.12 170 VAL A CA 1
ATOM 1328 C C . VAL A 1 170 ? 23.546 -12.884 -15.075 1.00 92.12 170 VAL A C 1
ATOM 1330 O O . VAL A 1 170 ? 24.713 -12.744 -15.418 1.00 92.12 170 VAL A O 1
ATOM 1333 N N . SER A 1 171 ? 22.990 -14.084 -14.929 1.00 89.62 171 SER A N 1
ATOM 1334 C CA . SER A 1 171 ? 23.751 -15.337 -15.017 1.00 89.62 171 SER A CA 1
ATOM 1335 C C . SER A 1 171 ? 23.862 -15.870 -16.441 1.00 89.62 171 SER A C 1
ATOM 1337 O O . SER A 1 171 ? 24.852 -16.519 -16.764 1.00 89.62 171 SER A O 1
ATOM 1339 N N . PHE A 1 172 ? 22.860 -15.627 -17.295 1.00 91.50 172 PHE A N 1
ATOM 1340 C CA . PHE A 1 172 ? 22.788 -16.259 -18.616 1.00 91.50 172 PHE A CA 1
ATOM 1341 C C . PHE A 1 172 ? 22.895 -15.288 -19.787 1.00 91.50 172 PHE A C 1
ATOM 1343 O O . PHE A 1 172 ? 23.363 -15.697 -20.842 1.00 91.50 172 PHE A O 1
ATOM 1350 N N . ILE A 1 173 ? 22.462 -14.030 -19.640 1.00 94.50 173 ILE A N 1
ATOM 1351 C CA . ILE A 1 173 ? 22.458 -13.063 -20.752 1.00 94.50 173 ILE A CA 1
ATOM 1352 C C . ILE A 1 173 ? 23.674 -12.144 -20.671 1.00 94.50 173 ILE A C 1
ATOM 1354 O O . ILE A 1 173 ? 24.436 -12.053 -21.629 1.00 94.50 173 ILE A O 1
ATOM 1358 N N . LEU A 1 174 ? 23.882 -11.470 -19.536 1.00 94.19 174 LEU A N 1
ATOM 1359 C CA . LEU A 1 174 ? 24.960 -10.482 -19.399 1.00 94.19 174 LEU A CA 1
ATOM 1360 C C . LEU A 1 174 ? 26.373 -11.043 -19.651 1.00 94.19 174 LEU A C 1
ATOM 1362 O O . LEU A 1 174 ? 27.147 -10.343 -20.300 1.00 94.19 174 LEU A O 1
ATOM 1366 N N . PRO A 1 175 ? 26.732 -12.272 -19.223 1.00 93.19 175 PRO A N 1
ATOM 1367 C CA . PRO A 1 175 ? 28.066 -12.820 -19.466 1.00 93.19 175 PRO A CA 1
ATOM 1368 C C . PRO A 1 175 ? 28.366 -13.093 -20.942 1.00 93.19 175 PRO A C 1
ATOM 1370 O O . PRO A 1 175 ? 29.529 -13.239 -21.299 1.00 93.19 175 PRO A O 1
ATOM 1373 N N . LEU A 1 176 ? 27.339 -13.171 -21.797 1.00 92.00 176 LEU A N 1
ATOM 1374 C CA . LEU A 1 176 ? 27.511 -13.403 -23.233 1.00 92.00 176 LEU A CA 1
ATOM 1375 C C . LEU A 1 176 ? 27.971 -12.144 -23.980 1.00 92.00 176 LEU A C 1
ATOM 1377 O O . LEU A 1 176 ? 28.429 -12.252 -25.113 1.00 92.00 176 LEU A O 1
ATOM 1381 N N . TYR A 1 177 ? 27.857 -10.966 -23.361 1.00 94.38 177 TYR A N 1
ATOM 1382 C CA . TYR A 1 177 ? 28.312 -9.715 -23.954 1.00 94.38 177 TYR A CA 1
ATOM 1383 C C . TYR A 1 177 ? 29.840 -9.670 -24.039 1.00 94.38 177 TYR A C 1
ATOM 1385 O O . TYR A 1 177 ? 30.532 -9.729 -23.018 1.00 94.38 177 TYR A O 1
ATOM 1393 N N . CYS A 1 178 ? 30.357 -9.519 -25.257 1.0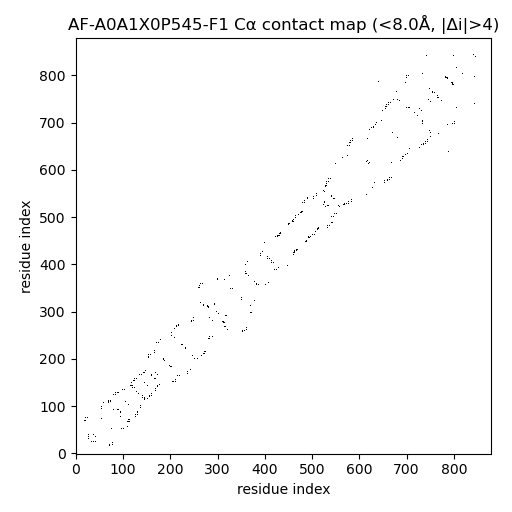0 87.50 178 CYS A N 1
ATOM 1394 C CA . CYS A 1 178 ? 31.781 -9.606 -25.567 1.00 87.50 178 CYS A CA 1
ATOM 1395 C C . CYS A 1 178 ? 32.413 -8.242 -25.906 1.00 87.50 178 CYS A C 1
ATOM 1397 O O . CYS A 1 178 ? 33.614 -8.175 -26.171 1.00 87.50 178 CYS A O 1
ATOM 1399 N N . GLY A 1 179 ? 31.648 -7.146 -25.832 1.00 88.62 179 GLY A N 1
ATOM 1400 C CA . GLY A 1 179 ? 32.123 -5.789 -26.133 1.00 88.62 179 GLY A CA 1
ATOM 1401 C C . GLY A 1 179 ? 31.703 -5.289 -27.512 1.00 88.62 179 GLY A C 1
ATOM 1402 O O . GLY A 1 179 ? 32.385 -4.444 -28.084 1.00 88.62 179 GLY A O 1
ATOM 1403 N N . GLU A 1 180 ? 30.600 -5.817 -28.037 1.00 92.00 180 GLU A N 1
ATOM 1404 C CA . GLU A 1 180 ? 29.979 -5.390 -29.283 1.00 92.00 180 GLU A CA 1
ATOM 1405 C C . GLU A 1 180 ? 29.738 -3.869 -29.291 1.00 92.00 180 GLU A C 1
ATOM 1407 O O . GLU A 1 180 ? 29.439 -3.247 -28.268 1.00 92.00 180 GLU A O 1
ATOM 1412 N N . THR A 1 181 ? 29.868 -3.262 -30.467 1.00 90.06 181 THR A N 1
ATOM 1413 C CA . THR A 1 181 ? 29.555 -1.853 -30.716 1.00 90.06 181 THR A CA 1
ATOM 1414 C C . THR A 1 181 ? 28.476 -1.761 -31.787 1.00 90.06 181 THR A C 1
ATOM 1416 O O . THR A 1 181 ? 28.262 -2.700 -32.557 1.00 90.06 181 THR A O 1
ATOM 1419 N N . TRP A 1 182 ? 27.751 -0.645 -31.816 1.00 93.31 182 TRP A N 1
ATOM 1420 C CA . TRP A 1 182 ? 26.589 -0.486 -32.687 1.00 93.31 182 TRP A CA 1
ATOM 1421 C C . TRP A 1 182 ? 26.687 0.791 -33.504 1.00 93.31 182 TRP A C 1
ATOM 1423 O O . TRP A 1 182 ? 27.164 1.816 -33.027 1.00 93.31 182 TRP A O 1
ATOM 1433 N N . GLU A 1 183 ? 26.153 0.727 -34.717 1.00 89.81 183 GLU A N 1
ATOM 1434 C CA . GLU A 1 183 ? 25.875 1.890 -35.555 1.00 89.81 183 GLU A CA 1
ATOM 1435 C C . GLU A 1 183 ? 24.359 2.139 -35.602 1.00 89.81 183 GLU A C 1
ATOM 1437 O O . GLU A 1 183 ? 23.572 1.198 -35.417 1.00 89.81 183 GLU A O 1
ATOM 1442 N N . PRO A 1 184 ? 23.905 3.389 -35.806 1.00 86.88 184 PRO A N 1
ATOM 1443 C CA . PRO A 1 184 ? 22.483 3.701 -35.850 1.00 86.88 184 PRO A CA 1
ATOM 1444 C C . PRO A 1 184 ? 21.809 3.037 -37.060 1.00 86.88 184 PRO A C 1
ATOM 1446 O O . PRO A 1 184 ? 22.076 3.369 -38.212 1.00 86.88 184 PRO A O 1
ATOM 1449 N N . VAL A 1 185 ? 20.870 2.127 -36.791 1.00 85.50 185 VAL A N 1
ATOM 1450 C CA . VAL A 1 185 ? 20.050 1.451 -37.804 1.00 85.50 185 VAL A CA 1
ATOM 1451 C C . VAL A 1 185 ? 18.605 1.912 -37.668 1.00 85.50 185 VAL A C 1
ATOM 1453 O O . VAL A 1 185 ? 17.993 1.789 -36.603 1.00 85.50 185 VAL A O 1
ATOM 1456 N N . PHE A 1 186 ? 18.038 2.409 -38.768 1.00 80.62 186 PHE A N 1
ATOM 1457 C CA . PHE A 1 186 ? 16.655 2.872 -38.833 1.00 80.62 186 PHE A CA 1
ATOM 1458 C C . PHE A 1 186 ? 15.732 1.778 -39.376 1.00 80.62 186 PHE A C 1
ATOM 1460 O O . PHE A 1 186 ? 15.955 1.210 -40.441 1.00 80.62 186 PHE A O 1
ATOM 1467 N N . GLY A 1 187 ? 14.657 1.500 -38.649 1.00 65.38 187 GLY A N 1
ATOM 1468 C CA . GLY A 1 187 ? 13.607 0.574 -39.041 1.00 65.38 187 GLY A CA 1
ATOM 1469 C C . GLY A 1 187 ? 12.698 1.171 -40.115 1.00 65.38 187 GLY A C 1
ATOM 1470 O O . GLY A 1 187 ? 12.059 2.200 -39.896 1.00 65.38 187 GLY A O 1
ATOM 1471 N N . GLY A 1 188 ? 12.617 0.479 -41.250 1.00 58.09 188 GLY A N 1
ATOM 1472 C CA . GLY A 1 188 ? 11.778 0.803 -42.406 1.00 58.09 188 GLY A CA 1
ATOM 1473 C C . GLY A 1 188 ? 12.597 0.632 -43.681 1.00 58.09 188 GLY A C 1
ATOM 1474 O O . GLY A 1 188 ? 13.606 1.311 -43.831 1.00 58.09 188 GLY A O 1
ATOM 1475 N N . GLY A 1 189 ? 12.208 -0.301 -44.556 1.00 49.66 189 GLY A N 1
ATOM 1476 C CA . GLY A 1 189 ? 12.916 -0.569 -45.815 1.00 49.66 189 GLY A CA 1
ATOM 1477 C C . GLY A 1 189 ? 13.031 0.657 -46.733 1.00 49.66 189 GLY A C 1
ATOM 1478 O O . GLY A 1 189 ? 12.465 1.719 -46.452 1.00 49.66 189 GLY A O 1
ATOM 1479 N N . GLU A 1 190 ? 13.770 0.500 -47.835 1.00 36.34 190 GLU A N 1
ATOM 1480 C CA . GLU A 1 190 ? 13.939 1.523 -48.877 1.00 36.34 190 GLU A CA 1
ATOM 1481 C C . GLU A 1 190 ? 12.575 2.114 -49.290 1.00 36.34 190 GLU A C 1
ATOM 1483 O O . GLU A 1 190 ? 11.678 1.382 -49.702 1.00 36.34 190 GLU A O 1
ATOM 1488 N N . GLY A 1 191 ? 12.393 3.435 -49.133 1.00 45.47 191 GLY A N 1
ATOM 1489 C CA . GLY A 1 191 ? 11.207 4.148 -49.640 1.00 45.47 191 GLY A CA 1
ATOM 1490 C C . GLY A 1 191 ? 10.476 5.114 -48.695 1.00 45.47 191 GLY A C 1
ATOM 1491 O O . GLY A 1 191 ? 9.599 5.834 -49.158 1.00 45.47 191 GLY A O 1
ATOM 1492 N N . TYR A 1 192 ? 10.817 5.210 -47.404 1.00 42.91 192 TYR A N 1
ATOM 1493 C CA . TYR A 1 192 ? 10.143 6.154 -46.488 1.00 42.91 192 TYR A CA 1
ATOM 1494 C C . TYR A 1 192 ? 11.025 7.371 -46.160 1.00 42.91 192 TYR A C 1
ATOM 1496 O O . TYR A 1 192 ? 12.043 7.252 -45.480 1.00 42.91 192 TYR A O 1
ATOM 1504 N N . THR A 1 193 ? 10.628 8.558 -46.622 1.00 43.06 193 THR A N 1
ATOM 1505 C CA . THR A 1 193 ? 11.387 9.830 -46.582 1.00 43.06 193 THR A CA 1
ATOM 1506 C C . THR A 1 193 ? 11.252 10.640 -45.281 1.00 43.06 193 THR A C 1
ATOM 1508 O O . THR A 1 193 ? 11.742 11.761 -45.196 1.00 43.06 193 THR A O 1
ATOM 1511 N N . GLY A 1 194 ? 10.638 10.095 -44.226 1.00 47.19 194 GLY A N 1
ATOM 1512 C CA . GLY A 1 194 ? 10.530 10.778 -42.930 1.00 47.19 194 GLY A CA 1
ATOM 1513 C C . GLY A 1 194 ? 11.660 10.406 -41.967 1.00 47.19 194 GLY A C 1
ATOM 1514 O O . GLY A 1 194 ? 11.593 9.350 -41.348 1.00 47.19 194 GLY A O 1
ATOM 1515 N N . LEU A 1 195 ? 12.669 11.265 -41.788 1.00 49.56 195 LEU A N 1
ATOM 1516 C CA . LEU A 1 195 ? 13.753 11.084 -40.797 1.00 49.56 195 LEU A CA 1
ATOM 1517 C C . LEU A 1 195 ? 13.260 11.099 -39.334 1.00 49.56 195 LEU A C 1
ATOM 1519 O O . LEU A 1 195 ? 13.905 10.531 -38.460 1.00 49.56 195 LEU A O 1
ATOM 1523 N N . TYR A 1 196 ? 12.096 11.699 -39.063 1.00 49.12 196 TYR A N 1
ATOM 1524 C CA . TYR A 1 196 ? 11.665 12.042 -37.701 1.00 49.12 196 TYR A CA 1
ATOM 1525 C C . TYR A 1 196 ? 10.728 11.036 -37.006 1.00 49.12 196 TYR A C 1
ATOM 1527 O O . TYR A 1 196 ? 10.382 11.262 -35.851 1.00 49.12 196 TYR A O 1
ATOM 1535 N N . ASN A 1 197 ? 10.342 9.934 -37.667 1.00 50.34 197 ASN A N 1
ATOM 1536 C CA . ASN A 1 197 ? 9.416 8.919 -37.122 1.00 50.34 197 ASN A CA 1
ATOM 1537 C C . ASN A 1 197 ? 9.901 7.463 -37.300 1.00 50.34 197 ASN A C 1
ATOM 1539 O O . ASN A 1 197 ? 9.117 6.521 -37.173 1.00 50.34 197 ASN A O 1
ATOM 1543 N N . LYS A 1 198 ? 11.186 7.248 -37.610 1.00 61.66 198 LYS A N 1
ATOM 1544 C CA . LYS A 1 198 ? 11.742 5.898 -37.786 1.00 61.66 198 LYS A CA 1
ATOM 1545 C C . LYS A 1 198 ? 12.186 5.323 -36.442 1.00 61.66 198 LYS A C 1
ATOM 1547 O O . LYS A 1 198 ? 12.938 5.958 -35.710 1.00 61.66 198 LYS A O 1
ATOM 1552 N N . ASN A 1 199 ? 11.746 4.104 -36.132 1.00 70.62 199 ASN A N 1
ATOM 1553 C CA . ASN A 1 199 ? 12.260 3.352 -34.986 1.00 70.62 199 ASN A CA 1
ATOM 1554 C C . ASN A 1 199 ? 13.763 3.124 -35.175 1.00 70.62 199 ASN A C 1
ATOM 1556 O O . ASN A 1 199 ? 14.148 2.528 -36.174 1.00 70.62 199 ASN A O 1
ATOM 1560 N N . SER A 1 200 ? 14.596 3.573 -34.241 1.00 85.06 200 SER A N 1
ATOM 1561 C CA . SER A 1 200 ? 16.046 3.360 -34.276 1.00 85.06 200 SER A CA 1
ATOM 1562 C C . SER A 1 200 ? 16.474 2.362 -33.202 1.00 85.06 200 SER A C 1
ATOM 1564 O O . SER A 1 200 ? 15.895 2.335 -32.111 1.00 85.06 200 SER A O 1
ATOM 1566 N N . ASN A 1 201 ? 17.516 1.576 -33.477 1.00 89.19 201 ASN A N 1
ATOM 1567 C CA . ASN A 1 201 ? 18.162 0.724 -32.472 1.00 89.19 201 ASN A CA 1
ATOM 1568 C C . ASN A 1 201 ? 18.754 1.527 -31.292 1.00 89.19 201 ASN A C 1
ATOM 1570 O O . ASN A 1 201 ? 18.943 0.966 -30.216 1.00 89.19 201 ASN A O 1
ATOM 1574 N N . VAL A 1 202 ? 18.951 2.844 -31.433 1.00 92.25 202 VAL A N 1
ATOM 1575 C CA . VAL A 1 202 ? 19.304 3.746 -30.320 1.00 92.25 202 VAL A CA 1
ATOM 1576 C C . VAL A 1 202 ? 18.194 3.781 -29.254 1.00 92.25 202 VAL A C 1
ATOM 1578 O O . VAL A 1 202 ? 18.471 3.849 -28.057 1.00 92.25 202 VAL A O 1
ATOM 1581 N N . PHE A 1 203 ? 16.920 3.650 -29.642 1.00 91.69 203 PHE A N 1
ATOM 1582 C CA . PHE A 1 203 ? 15.810 3.569 -28.679 1.00 91.69 203 PHE A CA 1
ATOM 1583 C C . PHE A 1 203 ? 15.835 2.246 -27.912 1.00 91.69 203 PHE A C 1
ATOM 1585 O O . PHE A 1 203 ? 15.541 2.207 -26.713 1.00 91.69 203 PHE A O 1
ATOM 1592 N N . ASP A 1 204 ? 16.221 1.166 -28.596 1.00 91.62 204 ASP A N 1
ATOM 1593 C CA . ASP A 1 204 ? 16.421 -0.143 -27.982 1.00 91.62 204 ASP A CA 1
ATOM 1594 C C . ASP A 1 204 ? 17.643 -0.141 -27.047 1.00 91.62 204 ASP A C 1
ATOM 1596 O O . ASP A 1 204 ? 17.592 -0.788 -26.003 1.00 91.62 204 ASP A O 1
ATOM 1600 N N . ALA A 1 205 ? 18.676 0.664 -27.329 1.00 95.56 205 ALA A N 1
ATOM 1601 C CA . ALA A 1 205 ? 19.802 0.887 -26.419 1.00 95.56 205 ALA A CA 1
ATOM 1602 C C . ALA A 1 205 ? 19.366 1.564 -25.106 1.00 95.56 205 ALA A C 1
ATOM 1604 O O . ALA A 1 205 ? 19.684 1.072 -24.023 1.00 95.56 205 ALA A O 1
ATOM 1605 N N . VAL A 1 206 ? 18.564 2.638 -25.172 1.00 94.94 206 VAL A N 1
ATOM 1606 C CA . VAL A 1 206 ? 18.002 3.306 -23.974 1.00 94.94 206 VAL A CA 1
ATOM 1607 C C . VAL A 1 206 ? 17.141 2.336 -23.158 1.00 94.94 206 VAL A C 1
ATOM 1609 O O . VAL A 1 206 ? 17.203 2.290 -21.927 1.00 94.94 206 VAL A O 1
ATOM 1612 N N . ARG A 1 207 ? 16.329 1.535 -23.849 1.00 92.25 207 ARG A N 1
ATOM 1613 C CA . ARG A 1 207 ? 15.503 0.473 -23.264 1.00 92.25 207 ARG A CA 1
ATOM 1614 C C . ARG A 1 207 ? 16.351 -0.583 -22.557 1.00 92.25 207 ARG A C 1
ATOM 1616 O O . ARG A 1 207 ? 16.061 -0.909 -21.407 1.00 92.25 207 ARG A O 1
ATOM 1623 N N . LEU A 1 208 ? 17.395 -1.078 -23.215 1.00 95.12 208 LEU A N 1
ATOM 1624 C CA . LEU A 1 208 ? 18.308 -2.075 -22.671 1.00 95.12 208 LEU A CA 1
ATOM 1625 C C . LEU A 1 208 ? 19.051 -1.542 -21.441 1.00 95.12 208 LEU A C 1
ATOM 1627 O O . LEU A 1 208 ? 19.090 -2.218 -20.417 1.00 95.12 208 LEU A O 1
ATOM 1631 N N . LEU A 1 209 ? 19.541 -0.303 -21.501 1.00 96.44 209 LEU A N 1
ATOM 1632 C CA . LEU A 1 209 ? 20.197 0.376 -20.386 1.00 96.44 209 LEU A CA 1
ATOM 1633 C C . LEU A 1 209 ? 19.277 0.494 -19.160 1.00 96.44 209 LEU A C 1
ATOM 1635 O O . LEU A 1 209 ? 19.693 0.236 -18.029 1.00 96.44 209 LEU A O 1
ATOM 1639 N N . ARG A 1 210 ? 17.998 0.825 -19.376 1.00 94.19 210 ARG A N 1
ATOM 1640 C CA . ARG A 1 210 ? 16.991 0.865 -18.308 1.00 94.19 210 ARG A CA 1
ATOM 1641 C C . ARG A 1 210 ? 16.786 -0.505 -17.655 1.00 94.19 210 ARG A C 1
ATOM 1643 O O . ARG A 1 210 ? 16.662 -0.571 -16.432 1.00 94.19 210 ARG A O 1
ATOM 1650 N N . VAL A 1 211 ? 16.720 -1.587 -18.434 1.00 95.31 211 VAL A N 1
ATOM 1651 C CA . VAL A 1 211 ? 16.587 -2.941 -17.862 1.00 95.31 211 VAL A CA 1
ATOM 1652 C C . VAL A 1 211 ? 17.853 -3.361 -17.150 1.00 95.31 211 VAL A C 1
ATOM 1654 O O . VAL A 1 211 ? 17.752 -3.918 -16.065 1.00 95.31 211 VAL A O 1
ATOM 1657 N N . LEU A 1 212 ? 19.021 -3.061 -17.716 1.00 96.06 212 LEU A N 1
ATOM 1658 C CA . LEU A 1 212 ? 20.307 -3.348 -17.095 1.00 96.06 212 LEU A CA 1
ATOM 1659 C C . LEU A 1 212 ? 20.381 -2.725 -15.697 1.00 96.06 212 LEU A C 1
ATOM 1661 O O . LEU A 1 212 ? 20.647 -3.435 -14.733 1.00 96.06 212 LEU A O 1
ATOM 1665 N N . SER A 1 213 ? 20.034 -1.440 -15.571 1.00 95.12 213 SER A N 1
ATOM 1666 C CA . SER A 1 213 ? 19.933 -0.749 -14.278 1.00 95.12 213 SER A CA 1
ATOM 1667 C C . SER A 1 213 ? 18.966 -1.459 -13.316 1.00 95.12 213 SER A C 1
ATOM 1669 O O . SER A 1 213 ? 19.338 -1.789 -12.189 1.00 95.12 213 SER A O 1
ATOM 1671 N N . LYS A 1 214 ? 17.748 -1.800 -13.775 1.00 95.25 214 LYS A N 1
ATOM 1672 C CA . LYS A 1 214 ? 16.739 -2.513 -12.963 1.00 95.25 214 LYS A CA 1
ATOM 1673 C C . LYS A 1 214 ? 17.238 -3.879 -12.473 1.00 95.25 214 LYS A C 1
ATOM 1675 O O . LYS A 1 214 ? 17.050 -4.206 -11.306 1.00 95.25 214 LYS A O 1
ATOM 1680 N N . VAL A 1 215 ? 17.824 -4.671 -13.366 1.00 94.31 215 VAL A N 1
ATOM 1681 C CA . VAL A 1 215 ? 18.284 -6.041 -13.108 1.00 94.31 215 VAL A CA 1
ATOM 1682 C C . VAL A 1 215 ? 19.464 -6.041 -12.145 1.00 94.31 215 VAL A C 1
ATOM 1684 O O . VAL A 1 215 ? 19.434 -6.765 -11.154 1.00 94.31 215 VAL A O 1
ATOM 1687 N N . VAL A 1 216 ? 20.475 -5.203 -12.396 1.00 93.62 216 VAL A N 1
ATOM 1688 C CA . VAL A 1 216 ? 21.661 -5.107 -11.534 1.00 93.62 216 VAL A CA 1
ATOM 1689 C C . VAL A 1 216 ? 21.257 -4.652 -10.134 1.00 93.62 216 VAL A C 1
ATOM 1691 O O . VAL A 1 216 ? 21.665 -5.274 -9.158 1.00 93.62 216 VAL A O 1
ATOM 169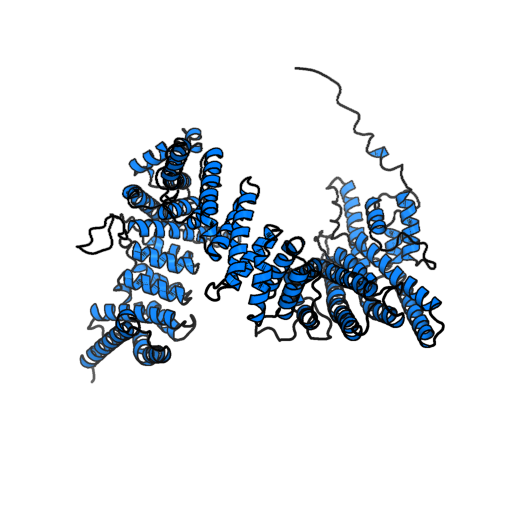4 N N . ARG A 1 217 ? 20.385 -3.639 -10.021 1.00 92.75 217 ARG A N 1
ATOM 1695 C CA . ARG A 1 217 ? 19.829 -3.215 -8.729 1.00 92.75 217 ARG A CA 1
ATOM 1696 C C . ARG A 1 217 ? 19.085 -4.353 -8.027 1.00 92.75 217 ARG A C 1
ATOM 1698 O O . ARG A 1 217 ? 19.349 -4.603 -6.858 1.00 92.75 217 ARG A O 1
ATOM 1705 N N . GLY A 1 218 ? 18.205 -5.058 -8.742 1.00 91.25 218 GLY A N 1
ATOM 1706 C CA . GLY A 1 218 ? 17.422 -6.161 -8.181 1.00 91.25 218 GLY A CA 1
ATOM 1707 C C . GLY A 1 218 ? 18.292 -7.283 -7.611 1.00 91.25 218 GLY A C 1
ATOM 1708 O O . GLY A 1 218 ? 18.033 -7.747 -6.503 1.00 91.25 218 GLY A O 1
ATOM 1709 N N . VAL A 1 219 ? 19.356 -7.680 -8.317 1.00 90.19 219 VAL A N 1
ATOM 1710 C CA . VAL A 1 219 ? 20.279 -8.710 -7.815 1.00 90.19 219 VAL A CA 1
ATOM 1711 C C . VAL A 1 219 ? 21.133 -8.191 -6.656 1.00 90.19 219 VAL A C 1
ATOM 1713 O O . VAL A 1 219 ? 21.296 -8.899 -5.668 1.00 90.19 219 VAL A O 1
ATOM 1716 N N . VAL A 1 220 ? 21.647 -6.959 -6.719 1.00 89.06 220 VAL A N 1
ATOM 1717 C CA . VAL A 1 220 ? 22.446 -6.382 -5.620 1.00 89.06 220 VAL A CA 1
ATOM 1718 C C . VAL A 1 220 ? 21.614 -6.241 -4.340 1.00 89.06 220 VAL A C 1
ATOM 1720 O O . VAL A 1 220 ? 22.086 -6.593 -3.261 1.00 89.06 220 VAL A O 1
ATOM 1723 N N . GLU A 1 221 ? 20.360 -5.794 -4.433 1.00 87.88 221 GLU A N 1
ATOM 1724 C CA . GLU A 1 221 ? 19.442 -5.728 -3.287 1.00 87.88 221 GLU A CA 1
ATOM 1725 C C . GLU A 1 221 ? 19.161 -7.120 -2.703 1.00 87.88 221 GLU A C 1
ATOM 1727 O O . GLU A 1 221 ? 19.249 -7.304 -1.488 1.00 87.88 221 GLU A O 1
ATOM 1732 N N . GLN A 1 222 ? 18.910 -8.123 -3.553 1.00 85.44 222 GLN A N 1
ATOM 1733 C CA . GLN A 1 222 ? 18.761 -9.514 -3.114 1.00 85.44 222 GLN A CA 1
ATOM 1734 C C . GLN A 1 222 ? 20.028 -10.039 -2.430 1.00 85.44 222 GLN A C 1
ATOM 1736 O O . GLN A 1 222 ? 19.942 -10.682 -1.387 1.00 85.44 222 GLN A O 1
ATOM 1741 N N . GLN A 1 223 ? 21.213 -9.731 -2.961 1.00 82.56 223 GLN A N 1
ATOM 1742 C CA . GLN A 1 223 ? 22.479 -10.114 -2.339 1.00 82.56 223 GLN A CA 1
ATOM 1743 C C . GLN A 1 223 ? 22.685 -9.438 -0.985 1.00 82.56 223 GLN A C 1
ATOM 1745 O O . GLN A 1 223 ? 23.114 -10.108 -0.054 1.00 82.56 223 GLN A O 1
ATOM 1750 N N . ARG A 1 224 ? 22.329 -8.159 -0.822 1.00 82.31 224 ARG A N 1
ATOM 1751 C CA . ARG A 1 224 ? 22.395 -7.466 0.481 1.00 82.31 224 ARG A CA 1
ATOM 1752 C C . ARG A 1 224 ? 21.468 -8.099 1.521 1.00 82.31 224 ARG A C 1
ATOM 1754 O O . ARG A 1 224 ? 21.826 -8.180 2.694 1.00 82.31 224 ARG A O 1
ATOM 1761 N N . LEU A 1 225 ? 20.297 -8.583 1.105 1.00 79.94 225 LEU A N 1
ATOM 1762 C CA . LEU A 1 225 ? 19.397 -9.342 1.979 1.00 79.94 225 LEU A CA 1
ATOM 1763 C C . LEU A 1 225 ? 19.980 -10.726 2.324 1.00 79.94 225 LEU A C 1
ATOM 1765 O O . LEU A 1 225 ? 19.988 -11.113 3.492 1.00 79.94 225 LEU A O 1
ATOM 1769 N N . ASN A 1 226 ? 20.535 -11.430 1.333 1.00 73.94 226 ASN A N 1
ATOM 1770 C CA . ASN A 1 226 ? 21.088 -12.784 1.468 1.00 73.94 226 ASN A CA 1
ATOM 1771 C C . ASN A 1 226 ? 22.476 -12.837 2.128 1.00 73.94 226 ASN A C 1
ATOM 1773 O O . ASN A 1 226 ? 22.861 -13.880 2.653 1.00 73.94 226 ASN A O 1
ATOM 1777 N N . GLN A 1 227 ? 23.225 -11.731 2.160 1.00 63.69 227 GLN A N 1
ATOM 1778 C CA . GLN A 1 227 ? 24.500 -11.606 2.880 1.00 63.69 227 GLN A CA 1
ATOM 1779 C C . GLN A 1 227 ? 24.347 -11.919 4.373 1.00 63.69 227 GLN A C 1
ATOM 1781 O O . GLN A 1 227 ? 25.272 -12.444 4.983 1.00 63.69 227 GLN A O 1
ATOM 1786 N N . LYS A 1 228 ? 23.152 -11.710 4.943 1.00 59.66 228 LYS A N 1
ATOM 1787 C CA . LYS A 1 228 ? 22.810 -12.123 6.314 1.00 59.66 228 LYS A CA 1
ATOM 1788 C C . LYS A 1 228 ? 22.770 -13.649 6.510 1.00 59.66 228 LYS A C 1
ATOM 1790 O O . LYS A 1 228 ? 22.767 -14.107 7.645 1.00 59.66 228 LYS A O 1
ATOM 1795 N N . VAL A 1 229 ? 22.737 -14.420 5.420 1.00 57.69 229 VAL A N 1
ATOM 1796 C CA . VAL A 1 229 ? 22.570 -15.886 5.372 1.00 57.69 229 VAL A CA 1
ATOM 1797 C C . VAL A 1 229 ? 23.810 -16.588 4.775 1.00 57.69 229 VAL A C 1
ATOM 1799 O O . VAL A 1 229 ? 23.866 -17.811 4.716 1.00 57.69 229 VAL A O 1
ATOM 1802 N N . GLY A 1 230 ? 24.843 -15.837 4.365 1.00 53.19 230 GLY A N 1
ATOM 1803 C CA . GLY A 1 230 ? 26.148 -16.388 3.967 1.00 53.19 230 GLY A CA 1
ATOM 1804 C C . GLY A 1 230 ? 26.254 -16.949 2.542 1.00 53.19 230 GLY A C 1
ATOM 1805 O O . GLY A 1 230 ? 27.233 -17.626 2.243 1.00 53.19 230 GLY A O 1
ATOM 1806 N N . ASN A 1 231 ? 25.296 -16.673 1.648 1.00 54.75 231 ASN A N 1
ATOM 1807 C CA . ASN A 1 231 ? 25.309 -17.197 0.276 1.00 54.75 231 ASN A CA 1
ATOM 1808 C C . ASN A 1 231 ? 25.341 -16.050 -0.754 1.00 54.75 231 ASN A C 1
ATOM 1810 O O . ASN A 1 231 ? 24.322 -15.407 -1.010 1.00 54.75 231 ASN A O 1
ATOM 1814 N N . ILE A 1 232 ? 26.518 -15.767 -1.325 1.00 66.06 232 ILE A N 1
ATOM 1815 C CA . ILE A 1 232 ? 26.725 -14.695 -2.314 1.00 66.06 232 ILE A CA 1
ATOM 1816 C C . ILE A 1 232 ? 27.121 -15.328 -3.650 1.00 66.06 232 ILE A C 1
ATOM 1818 O O . ILE A 1 232 ? 28.149 -15.995 -3.740 1.00 66.06 232 ILE A O 1
ATOM 1822 N N . GLN A 1 233 ? 26.330 -15.098 -4.700 1.00 68.62 233 GLN A N 1
ATOM 1823 C CA . GLN A 1 233 ? 26.704 -15.483 -6.064 1.00 68.62 233 GLN A CA 1
ATOM 1824 C C . GLN A 1 233 ? 27.553 -14.376 -6.719 1.00 68.62 233 GLN A C 1
ATOM 1826 O O . GLN A 1 233 ? 27.204 -13.199 -6.603 1.00 68.62 233 GLN A O 1
ATOM 1831 N N . PRO A 1 234 ? 28.653 -14.704 -7.419 1.00 73.94 234 PRO A N 1
ATOM 1832 C CA . PRO A 1 234 ? 29.483 -13.698 -8.076 1.00 73.94 234 PRO A CA 1
ATOM 1833 C C . PRO A 1 234 ? 28.739 -13.036 -9.246 1.00 73.94 234 PRO A C 1
ATOM 1835 O O . PRO A 1 234 ? 28.078 -13.706 -10.038 1.00 73.94 234 PRO A O 1
ATOM 1838 N N . LEU A 1 235 ? 28.863 -11.711 -9.364 1.00 82.81 235 LEU A N 1
ATOM 1839 C CA . LEU A 1 235 ? 28.308 -10.934 -10.478 1.00 82.81 235 LEU A CA 1
ATOM 1840 C C . LEU A 1 235 ? 29.326 -10.831 -11.629 1.00 82.81 235 LEU A C 1
ATOM 1842 O O . LEU A 1 235 ? 30.519 -10.676 -11.360 1.00 82.81 235 LEU A O 1
ATOM 1846 N N . PRO A 1 236 ? 28.893 -10.827 -12.905 1.00 89.38 236 PRO A N 1
ATOM 1847 C CA . PRO A 1 236 ? 29.756 -10.555 -14.053 1.00 89.38 236 PRO A CA 1
ATOM 1848 C C . PRO A 1 236 ? 30.048 -9.047 -14.156 1.00 89.38 236 PRO A C 1
ATOM 1850 O O . PRO A 1 236 ? 29.578 -8.363 -15.068 1.00 89.38 236 PRO A O 1
ATOM 1853 N N . VAL A 1 237 ? 30.805 -8.520 -13.185 1.00 88.69 237 VAL A N 1
ATOM 1854 C CA . VAL A 1 237 ? 31.075 -7.079 -13.012 1.00 88.69 237 VAL A CA 1
ATOM 1855 C C . VAL A 1 237 ? 31.584 -6.447 -14.308 1.00 88.69 237 VAL A C 1
ATOM 1857 O O . VAL A 1 237 ? 31.109 -5.391 -14.719 1.00 88.69 237 VAL A O 1
ATOM 1860 N N . GLU A 1 238 ? 32.512 -7.126 -14.979 1.00 90.56 238 GLU A N 1
ATOM 1861 C CA . GLU A 1 238 ? 33.163 -6.642 -16.193 1.00 90.56 238 GLU A CA 1
ATOM 1862 C C . GLU A 1 238 ? 32.185 -6.515 -17.374 1.00 90.56 238 GLU A C 1
ATOM 1864 O O . GLU A 1 238 ? 32.134 -5.467 -18.019 1.00 90.56 238 GLU A O 1
ATOM 1869 N N . SER A 1 239 ? 31.347 -7.530 -17.619 1.00 93.38 239 SER A N 1
ATOM 1870 C CA . SER A 1 239 ? 30.331 -7.489 -18.679 1.00 93.38 239 SER A CA 1
ATOM 1871 C C . SER A 1 239 ? 29.280 -6.411 -18.412 1.00 93.38 239 SER A C 1
ATOM 1873 O O . SER A 1 239 ? 28.896 -5.691 -19.332 1.00 93.38 239 SER A O 1
ATOM 1875 N N . ILE A 1 240 ? 28.855 -6.244 -17.152 1.00 94.00 240 ILE A N 1
ATOM 1876 C CA . ILE A 1 240 ? 27.920 -5.182 -16.746 1.00 94.00 240 ILE A CA 1
ATOM 1877 C C . ILE A 1 240 ? 28.519 -3.801 -17.035 1.00 94.00 240 ILE A C 1
ATOM 1879 O O . ILE A 1 240 ? 27.856 -2.955 -17.640 1.00 94.00 240 ILE A O 1
ATOM 1883 N N . GLN A 1 241 ? 29.767 -3.571 -16.615 1.00 92.44 241 GLN A N 1
ATOM 1884 C CA . GLN A 1 241 ? 30.447 -2.288 -16.786 1.00 92.44 241 GLN A CA 1
ATOM 1885 C C . GLN A 1 241 ? 30.664 -1.959 -18.266 1.00 92.44 241 GLN A C 1
ATOM 1887 O O . GLN A 1 241 ? 30.298 -0.862 -18.687 1.00 92.44 241 GLN A O 1
ATOM 1892 N N . ARG A 1 242 ? 31.171 -2.906 -19.069 1.00 93.19 242 ARG A N 1
ATOM 1893 C CA . ARG A 1 242 ? 31.360 -2.707 -20.516 1.00 93.19 242 ARG A CA 1
ATOM 1894 C C . ARG A 1 242 ? 30.044 -2.460 -21.244 1.00 93.19 242 ARG A C 1
ATOM 1896 O O . ARG A 1 242 ? 29.969 -1.533 -22.044 1.00 93.19 242 ARG A O 1
ATOM 1903 N N . LEU A 1 243 ? 29.006 -3.257 -20.969 1.00 95.25 243 LEU A N 1
ATOM 1904 C CA . LEU A 1 243 ? 27.710 -3.112 -21.639 1.00 95.25 243 LEU A CA 1
ATOM 1905 C C . LEU A 1 243 ? 27.099 -1.747 -21.337 1.00 95.25 243 LEU A C 1
ATOM 1907 O O . LEU A 1 243 ? 26.665 -1.045 -22.246 1.00 95.25 243 LEU A O 1
ATOM 1911 N N . ARG A 1 244 ? 27.100 -1.338 -20.066 1.00 95.44 244 ARG A N 1
ATOM 1912 C CA . ARG A 1 244 ? 26.596 -0.022 -19.675 1.00 95.44 244 ARG A CA 1
ATOM 1913 C C . ARG A 1 244 ? 27.382 1.100 -20.352 1.00 95.44 244 ARG A C 1
ATOM 1915 O O . ARG A 1 244 ? 26.755 2.015 -20.874 1.00 95.44 244 ARG A O 1
ATOM 1922 N N . THR A 1 245 ? 28.714 1.048 -20.340 1.00 94.19 245 THR A N 1
ATOM 1923 C CA . THR A 1 245 ? 29.538 2.100 -20.948 1.00 94.19 245 THR A CA 1
ATOM 1924 C C . THR A 1 245 ? 29.303 2.184 -22.454 1.00 94.19 245 THR A C 1
ATOM 1926 O O . THR A 1 245 ? 28.971 3.263 -22.932 1.00 94.19 245 THR A O 1
ATOM 1929 N N . ASN A 1 246 ? 29.335 1.066 -23.184 1.00 95.31 246 ASN A N 1
ATOM 1930 C CA . ASN A 1 246 ? 29.106 1.069 -24.633 1.00 95.31 246 ASN A CA 1
ATOM 1931 C C . ASN A 1 246 ? 27.685 1.517 -25.002 1.00 95.31 246 ASN A C 1
ATOM 1933 O O . ASN A 1 246 ? 27.512 2.257 -25.967 1.00 95.31 246 ASN A O 1
ATOM 1937 N N . LEU A 1 247 ? 26.663 1.132 -24.224 1.00 96.44 247 LEU A N 1
ATOM 1938 C CA . LEU A 1 247 ? 25.301 1.642 -24.422 1.00 96.44 247 LEU A CA 1
ATOM 1939 C C . LEU A 1 247 ? 25.242 3.154 -24.213 1.00 96.44 247 LEU A C 1
ATOM 1941 O O . LEU A 1 247 ? 24.665 3.858 -25.035 1.00 96.44 247 LEU A O 1
ATOM 1945 N N . THR A 1 248 ? 25.844 3.664 -23.137 1.00 95.62 248 THR A N 1
ATOM 1946 C CA . THR A 1 248 ? 25.898 5.104 -22.863 1.00 95.62 248 THR A CA 1
ATOM 1947 C C . THR A 1 248 ? 26.608 5.860 -23.978 1.00 95.62 248 THR A C 1
ATOM 1949 O O . THR A 1 248 ? 26.084 6.869 -24.445 1.00 95.62 248 THR A O 1
ATOM 1952 N N . VAL A 1 249 ? 27.755 5.358 -24.439 1.00 95.06 249 VAL A N 1
ATOM 1953 C CA . VAL A 1 249 ? 28.513 5.946 -25.548 1.00 95.06 249 VAL A CA 1
ATOM 1954 C C . VAL A 1 249 ? 27.655 6.005 -26.806 1.00 95.06 249 VAL A C 1
ATOM 1956 O O . VAL A 1 249 ? 27.423 7.090 -27.332 1.00 95.06 249 VAL A O 1
ATOM 1959 N N . PHE A 1 250 ? 27.080 4.872 -27.211 1.00 95.56 250 PHE A N 1
ATOM 1960 C CA . PHE A 1 250 ? 26.240 4.783 -28.401 1.00 95.56 250 PHE A CA 1
ATOM 1961 C C . PHE A 1 250 ? 25.026 5.727 -28.344 1.00 95.56 250 PHE A C 1
ATOM 1963 O O . PHE A 1 250 ? 24.684 6.377 -29.333 1.00 95.56 250 PHE A O 1
ATOM 1970 N N . ILE A 1 251 ? 24.384 5.851 -27.178 1.00 95.81 251 ILE A N 1
ATOM 1971 C CA . ILE A 1 251 ? 23.255 6.767 -26.955 1.00 95.81 251 ILE A CA 1
ATOM 1972 C C . ILE A 1 251 ? 23.698 8.232 -27.095 1.00 95.81 251 ILE A C 1
ATOM 1974 O O . ILE A 1 251 ? 22.996 9.022 -27.726 1.00 95.81 251 ILE A O 1
ATOM 1978 N N . LEU A 1 252 ? 24.841 8.606 -26.514 1.00 94.00 252 LEU A N 1
ATOM 1979 C CA . LEU A 1 252 ? 25.321 9.992 -26.492 1.00 94.00 252 LEU A CA 1
ATOM 1980 C C . LEU A 1 252 ? 25.922 10.446 -27.826 1.00 94.00 252 LEU A C 1
ATOM 1982 O O . LEU A 1 252 ? 25.725 11.599 -28.212 1.00 94.00 252 LEU A O 1
ATOM 1986 N N . GLU A 1 253 ? 26.592 9.556 -28.555 1.00 93.06 253 GLU A N 1
ATOM 1987 C CA . GLU A 1 253 ? 27.062 9.819 -29.922 1.00 93.06 253 GLU A CA 1
ATOM 1988 C C . GLU A 1 253 ? 25.894 10.068 -30.886 1.00 93.06 253 GLU A C 1
ATOM 1990 O O . GLU A 1 253 ? 26.022 10.838 -31.834 1.00 93.06 253 GLU A O 1
ATOM 1995 N N . ASN A 1 254 ? 24.721 9.498 -30.591 1.00 91.75 254 ASN A N 1
ATOM 1996 C CA . ASN A 1 254 ? 23.501 9.626 -31.388 1.00 91.75 254 ASN A CA 1
ATOM 1997 C C . ASN A 1 254 ? 22.414 10.470 -30.694 1.00 91.75 254 ASN A C 1
ATOM 1999 O O . ASN A 1 254 ? 21.216 10.283 -30.934 1.00 91.75 254 ASN A O 1
ATOM 2003 N N . LYS A 1 255 ? 22.821 11.413 -29.831 1.00 89.12 255 LYS A N 1
ATOM 2004 C CA . LYS A 1 255 ? 21.930 12.234 -28.988 1.00 89.12 255 LYS A CA 1
ATOM 2005 C C . LYS A 1 255 ? 20.815 12.959 -29.753 1.00 89.12 255 LYS A C 1
ATOM 2007 O O . LYS A 1 255 ? 19.723 13.128 -29.213 1.00 89.12 255 LYS A O 1
ATOM 2012 N N . ASP A 1 256 ? 21.060 13.340 -31.005 1.00 86.62 256 ASP A N 1
ATOM 2013 C CA . ASP A 1 256 ? 20.125 14.122 -31.826 1.00 86.62 256 ASP A CA 1
ATOM 2014 C C . ASP A 1 256 ? 18.906 13.304 -32.296 1.00 86.62 256 ASP A C 1
ATOM 2016 O O . ASP A 1 256 ? 17.888 13.869 -32.699 1.00 86.62 256 ASP A O 1
ATOM 2020 N N . LEU A 1 257 ? 18.973 11.968 -32.207 1.00 85.81 257 LEU A N 1
ATOM 2021 C CA . LEU A 1 257 ? 17.849 11.071 -32.502 1.00 85.81 257 LEU A CA 1
ATOM 2022 C C . LEU A 1 257 ? 16.868 10.943 -31.326 1.00 85.81 257 LEU A C 1
ATOM 2024 O O . LEU A 1 257 ? 15.750 10.449 -31.496 1.00 85.81 257 LEU A O 1
ATOM 2028 N N . LEU A 1 258 ? 17.281 11.342 -30.121 1.00 87.12 258 LEU A N 1
ATOM 2029 C CA . LEU A 1 258 ? 16.521 11.142 -28.893 1.00 87.12 258 LEU A CA 1
ATOM 2030 C C . LEU A 1 258 ? 15.470 12.243 -28.686 1.00 87.12 258 LEU A C 1
ATOM 2032 O O . LEU A 1 258 ? 15.563 13.361 -29.184 1.00 87.12 258 LEU A O 1
ATOM 2036 N N . ARG A 1 259 ? 14.442 11.902 -27.909 1.00 85.56 259 ARG A N 1
ATOM 2037 C CA . ARG A 1 259 ? 13.299 12.765 -27.553 1.00 85.56 259 ARG A CA 1
ATOM 2038 C C . ARG A 1 259 ? 13.176 12.812 -26.036 1.00 85.56 259 ARG A C 1
ATOM 2040 O O . ARG A 1 259 ? 13.793 11.984 -25.359 1.00 85.56 259 ARG A O 1
ATOM 2047 N N . GLY A 1 260 ? 12.359 13.715 -25.494 1.00 86.06 260 GLY A N 1
ATOM 2048 C CA . GLY A 1 260 ? 12.232 13.913 -24.041 1.00 86.06 260 GLY A CA 1
ATOM 2049 C C . GLY A 1 260 ? 12.004 12.613 -23.256 1.00 86.06 260 GLY A C 1
ATOM 2050 O O . GLY A 1 260 ? 12.717 12.331 -22.294 1.00 86.06 260 GLY A O 1
ATOM 2051 N N . GLY A 1 261 ? 11.101 11.744 -23.723 1.00 88.56 261 GLY A N 1
ATOM 2052 C CA . GLY A 1 261 ? 10.840 10.445 -23.083 1.00 88.56 261 GLY A CA 1
ATOM 2053 C C . GLY A 1 261 ? 12.043 9.486 -23.059 1.00 88.56 261 GLY A C 1
ATOM 2054 O O . GLY A 1 261 ? 12.193 8.699 -22.120 1.00 88.56 261 GLY A O 1
ATOM 2055 N N . HIS A 1 262 ? 12.929 9.553 -24.056 1.00 92.31 262 HIS A N 1
ATOM 2056 C CA . HIS A 1 262 ? 14.160 8.761 -24.079 1.00 92.31 262 HIS A CA 1
ATOM 2057 C C . HIS A 1 262 ? 15.157 9.273 -23.039 1.00 92.31 262 HIS A C 1
ATOM 2059 O O . HIS A 1 262 ? 15.682 8.476 -22.261 1.00 92.31 262 HIS A O 1
ATOM 2065 N N . TRP A 1 263 ? 15.339 10.592 -22.959 1.00 94.38 263 TRP A N 1
ATOM 2066 C CA . TRP A 1 263 ? 16.211 11.208 -21.962 1.00 94.38 263 TRP A CA 1
ATOM 2067 C C . TRP A 1 263 ? 15.741 10.948 -20.532 1.00 94.38 263 TRP A C 1
ATOM 2069 O O . TRP A 1 263 ? 16.559 10.594 -19.692 1.00 94.38 263 TRP A O 1
ATOM 2079 N N . ILE A 1 264 ? 14.430 10.988 -20.261 1.00 94.25 264 ILE A N 1
ATOM 2080 C CA . ILE A 1 264 ? 13.878 10.603 -18.947 1.00 94.25 264 ILE A CA 1
ATOM 2081 C C . ILE A 1 264 ? 14.295 9.174 -18.573 1.00 94.25 264 ILE A C 1
ATOM 2083 O O . ILE A 1 264 ? 14.699 8.915 -17.440 1.00 94.25 264 ILE A O 1
ATOM 2087 N N . ASN A 1 265 ? 14.195 8.227 -19.511 1.00 93.50 265 ASN A N 1
ATOM 2088 C CA . ASN A 1 265 ? 14.574 6.838 -19.249 1.00 93.50 265 ASN A CA 1
ATOM 2089 C C . ASN A 1 265 ? 16.089 6.674 -19.068 1.00 93.50 265 ASN A C 1
ATOM 2091 O O . ASN A 1 265 ? 16.493 5.924 -18.182 1.00 93.50 265 ASN A O 1
ATOM 2095 N N . PHE A 1 266 ? 16.901 7.378 -19.861 1.00 96.44 266 PHE A N 1
ATOM 2096 C CA . PHE A 1 266 ? 18.357 7.401 -19.720 1.00 96.44 266 PHE A CA 1
ATOM 2097 C C . PHE A 1 266 ? 18.773 7.936 -18.343 1.00 96.44 266 PHE A C 1
ATOM 2099 O O . PHE A 1 266 ? 19.465 7.242 -17.601 1.00 96.44 266 PHE A O 1
ATOM 2106 N N . THR A 1 267 ? 18.270 9.111 -17.952 1.00 96.06 267 THR A N 1
ATOM 2107 C CA . THR A 1 267 ? 18.571 9.733 -16.658 1.00 96.06 267 THR A CA 1
ATOM 2108 C C . THR A 1 267 ? 18.185 8.822 -15.498 1.00 96.06 267 THR A C 1
ATOM 2110 O O . THR A 1 267 ? 18.995 8.579 -14.611 1.00 96.06 267 THR A O 1
ATOM 2113 N N . ARG A 1 268 ? 16.977 8.245 -15.516 1.00 94.88 268 ARG A N 1
ATOM 2114 C CA . ARG A 1 268 ? 16.537 7.314 -14.462 1.00 94.88 268 ARG A CA 1
ATOM 2115 C C . ARG A 1 268 ? 17.398 6.062 -14.389 1.00 94.88 268 ARG A C 1
ATOM 2117 O O . ARG A 1 268 ? 17.680 5.593 -13.294 1.00 94.88 268 ARG A O 1
ATOM 2124 N N . ALA A 1 269 ? 17.789 5.506 -15.535 1.00 94.94 269 ALA A N 1
ATOM 2125 C CA . ALA A 1 269 ? 18.665 4.342 -15.553 1.00 94.94 269 ALA A CA 1
ATOM 2126 C C . ALA A 1 269 ? 20.004 4.655 -14.871 1.00 94.94 269 ALA A C 1
ATOM 2128 O O . ALA A 1 269 ? 20.467 3.843 -14.076 1.00 94.94 269 ALA A O 1
ATOM 2129 N N . MET A 1 270 ? 20.567 5.838 -15.137 1.00 96.06 270 MET A N 1
ATOM 2130 C CA . MET A 1 270 ? 21.820 6.307 -14.543 1.00 96.06 270 MET A CA 1
ATOM 2131 C C . MET A 1 270 ? 21.717 6.539 -13.032 1.00 96.06 270 MET A C 1
ATOM 2133 O O . MET A 1 270 ? 22.547 6.014 -12.300 1.00 96.06 270 MET A O 1
ATOM 2137 N N . VAL A 1 271 ? 20.669 7.221 -12.555 1.00 94.62 271 VAL A N 1
ATOM 2138 C CA . VAL A 1 271 ? 20.452 7.464 -11.111 1.00 94.62 271 VAL A CA 1
ATOM 2139 C C . VAL A 1 271 ? 20.321 6.159 -10.320 1.00 94.62 271 VAL A C 1
ATOM 2141 O O . VAL A 1 271 ? 20.797 6.052 -9.197 1.00 94.62 271 VAL A O 1
ATOM 2144 N N . TYR A 1 272 ? 19.661 5.149 -10.891 1.00 93.56 272 TYR A N 1
ATOM 2145 C CA . TYR A 1 272 ? 19.312 3.929 -10.161 1.00 93.56 272 TYR A CA 1
ATOM 2146 C C . TYR A 1 272 ? 20.366 2.817 -10.182 1.00 93.56 272 TYR A C 1
ATOM 2148 O O . TYR A 1 272 ? 20.104 1.749 -9.618 1.00 93.56 272 TYR A O 1
ATOM 2156 N N . PHE A 1 273 ? 21.531 3.021 -10.805 1.00 93.00 273 PHE A N 1
ATOM 2157 C CA . PHE A 1 273 ? 22.616 2.052 -10.659 1.00 93.00 273 PHE A CA 1
ATOM 2158 C C . PHE A 1 273 ? 23.081 1.994 -9.192 1.00 93.00 273 PHE A C 1
ATOM 2160 O O . PHE A 1 273 ? 23.218 3.031 -8.543 1.00 93.00 273 PHE A O 1
ATOM 2167 N N . PRO A 1 274 ? 23.313 0.790 -8.640 1.00 90.75 274 PRO A N 1
ATOM 2168 C CA . PRO A 1 274 ? 23.752 0.652 -7.257 1.00 90.75 274 PRO A CA 1
ATOM 2169 C C . PRO A 1 274 ? 25.185 1.175 -7.067 1.00 90.75 274 PRO A C 1
ATOM 2171 O O . PRO A 1 274 ? 25.964 1.227 -8.020 1.00 90.75 274 PRO A O 1
ATOM 2174 N N . GLN A 1 275 ? 25.531 1.548 -5.829 1.00 87.50 275 GLN A N 1
ATOM 2175 C CA . GLN A 1 275 ? 26.787 2.226 -5.468 1.00 87.50 275 GLN A CA 1
ATOM 2176 C C . GLN A 1 275 ? 28.046 1.523 -6.002 1.00 87.50 275 GLN A C 1
ATOM 2178 O O . GLN A 1 275 ? 28.962 2.171 -6.499 1.00 87.50 275 GLN A O 1
ATOM 2183 N N . GLU A 1 276 ? 28.065 0.192 -5.957 1.00 85.12 276 GLU A N 1
ATOM 2184 C CA . GLU A 1 276 ? 29.151 -0.680 -6.424 1.00 85.12 276 GLU A CA 1
ATOM 2185 C C . GLU A 1 276 ? 29.417 -0.535 -7.932 1.00 85.12 276 GLU A C 1
ATOM 2187 O O . GLU A 1 276 ? 30.492 -0.866 -8.431 1.00 85.12 276 GLU A O 1
ATOM 2192 N N . TYR A 1 277 ? 28.431 -0.017 -8.658 1.00 89.06 277 TYR A N 1
ATOM 2193 C CA . TYR A 1 277 ? 28.471 0.249 -10.082 1.00 89.06 277 TYR A CA 1
ATOM 2194 C C . TYR A 1 277 ? 28.296 1.744 -10.372 1.00 89.06 277 TYR A C 1
ATOM 2196 O O . TYR A 1 277 ? 27.881 2.076 -11.469 1.00 89.06 277 TYR A O 1
ATOM 2204 N N . LYS A 1 278 ? 28.612 2.687 -9.478 1.00 89.69 278 LYS A N 1
ATOM 2205 C CA . LYS A 1 278 ? 28.555 4.110 -9.871 1.00 89.69 278 LYS A CA 1
ATOM 2206 C C . LYS A 1 278 ? 29.669 4.521 -10.828 1.00 89.69 278 LYS A C 1
ATOM 2208 O O . LYS A 1 278 ? 29.424 5.286 -11.754 1.00 89.69 278 LYS A O 1
ATOM 2213 N N . ASN A 1 279 ? 30.864 3.954 -10.691 1.00 90.00 279 ASN A N 1
ATOM 2214 C CA . ASN A 1 279 ? 32.000 4.317 -11.542 1.00 90.00 279 ASN A CA 1
ATOM 2215 C C . ASN A 1 279 ? 31.790 3.837 -12.988 1.00 90.00 279 ASN A C 1
ATOM 2217 O O . ASN A 1 279 ? 31.625 2.637 -13.234 1.00 90.00 279 ASN A O 1
ATOM 2221 N N . MET A 1 280 ? 31.840 4.755 -13.954 1.00 89.69 280 MET A N 1
ATOM 2222 C CA . MET A 1 280 ? 31.741 4.520 -15.401 1.00 89.69 280 MET A CA 1
ATOM 2223 C C . MET A 1 280 ? 33.090 4.085 -15.990 1.00 89.69 280 MET A C 1
ATOM 2225 O O . MET A 1 280 ? 33.718 4.811 -16.757 1.00 89.69 280 MET A O 1
ATOM 2229 N N . LYS A 1 281 ? 33.541 2.876 -15.636 1.00 88.56 281 LYS A N 1
ATOM 2230 C CA . LYS A 1 281 ? 34.761 2.270 -16.199 1.00 88.56 281 LYS A CA 1
ATOM 2231 C C . LYS A 1 281 ? 34.728 2.279 -17.739 1.00 88.56 281 LYS A C 1
ATOM 2233 O O . LYS A 1 281 ? 33.672 2.012 -18.315 1.00 88.56 281 LYS A O 1
ATOM 2238 N N . TYR A 1 282 ? 35.871 2.553 -18.374 1.00 88.00 282 TYR A N 1
ATOM 2239 C CA . TYR A 1 282 ? 36.083 2.669 -19.830 1.00 88.00 282 TYR A CA 1
ATOM 2240 C C . TYR A 1 282 ? 35.581 3.957 -20.487 1.00 88.00 282 TYR A C 1
ATOM 2242 O O . TYR A 1 282 ? 35.874 4.193 -21.656 1.00 88.00 282 TYR A O 1
ATOM 2250 N N . LEU A 1 283 ? 34.844 4.814 -19.775 1.00 87.56 283 LEU A N 1
ATOM 2251 C CA . LEU A 1 283 ? 34.335 6.053 -20.367 1.00 87.56 283 LEU A CA 1
ATOM 2252 C C . LEU A 1 283 ? 35.443 7.089 -20.628 1.00 87.56 283 LEU A C 1
ATOM 2254 O O . LEU A 1 283 ? 35.311 7.919 -21.522 1.00 87.56 283 LEU A O 1
ATOM 2258 N N . ASP A 1 284 ? 36.550 6.997 -19.893 1.00 82.81 284 ASP A N 1
ATOM 2259 C CA . ASP A 1 284 ? 37.790 7.758 -20.078 1.00 82.81 284 ASP A CA 1
ATOM 2260 C C . ASP A 1 284 ? 38.390 7.601 -21.486 1.00 82.81 284 ASP A C 1
ATOM 2262 O O . ASP A 1 284 ? 39.032 8.515 -22.000 1.00 82.81 284 ASP A O 1
ATOM 2266 N N . GLN A 1 285 ? 38.098 6.487 -22.159 1.00 86.12 285 GLN A N 1
ATOM 2267 C CA . GLN A 1 285 ? 38.523 6.221 -23.536 1.00 86.12 285 GLN A CA 1
ATOM 2268 C C . GLN A 1 285 ? 37.726 7.038 -24.572 1.00 86.12 285 GLN A C 1
ATOM 2270 O O . GLN A 1 285 ? 38.146 7.167 -25.721 1.00 86.12 285 GLN A O 1
ATOM 2275 N N . HIS A 1 286 ? 36.597 7.637 -24.175 1.00 87.50 286 HIS A N 1
ATOM 2276 C CA . HIS A 1 286 ? 35.689 8.386 -25.045 1.00 87.50 286 HIS A CA 1
ATOM 2277 C C . HIS A 1 286 ? 35.729 9.890 -24.735 1.00 87.50 286 HIS A C 1
ATOM 2279 O O . HIS A 1 286 ? 34.761 10.477 -24.242 1.00 87.50 286 HIS A O 1
ATOM 2285 N N . LEU A 1 287 ? 36.853 10.537 -25.069 1.00 84.75 287 LEU A N 1
ATOM 2286 C CA . LEU A 1 287 ? 37.152 11.941 -24.735 1.00 84.75 287 LEU A CA 1
ATOM 2287 C C . LEU A 1 287 ? 36.047 12.939 -25.121 1.00 84.75 287 LEU A C 1
ATOM 2289 O O . LEU A 1 287 ? 35.846 13.939 -24.435 1.00 84.75 287 LEU A O 1
ATOM 2293 N N . THR A 1 288 ? 35.314 12.690 -26.206 1.00 86.44 288 THR A N 1
ATOM 2294 C CA . THR A 1 288 ? 34.206 13.551 -26.648 1.00 86.44 288 THR A CA 1
ATOM 2295 C C . THR A 1 288 ? 33.082 13.610 -25.613 1.00 86.44 288 THR A C 1
ATOM 2297 O O . THR A 1 288 ? 32.504 14.670 -25.386 1.00 86.44 288 THR A O 1
ATOM 2300 N N . ILE A 1 289 ? 32.793 12.487 -24.953 1.00 86.56 289 ILE A N 1
ATOM 2301 C CA . ILE A 1 289 ? 31.768 12.393 -23.909 1.00 86.56 289 ILE A CA 1
ATOM 2302 C C . ILE A 1 289 ? 32.293 12.956 -22.591 1.00 86.56 289 ILE A C 1
ATOM 2304 O O . ILE A 1 289 ? 31.561 13.677 -21.915 1.00 86.56 289 ILE A O 1
ATOM 2308 N N . VAL A 1 290 ? 33.563 12.703 -22.261 1.00 85.69 290 VAL A N 1
ATOM 2309 C CA . VAL A 1 290 ? 34.226 13.309 -21.094 1.00 85.69 290 VAL A CA 1
ATOM 2310 C C . VAL A 1 290 ? 34.105 14.835 -21.140 1.00 85.69 290 VAL A C 1
ATOM 2312 O O . VAL A 1 290 ? 33.579 15.440 -20.208 1.00 85.69 290 VAL A O 1
ATOM 2315 N N . LYS A 1 291 ? 34.445 15.446 -22.282 1.00 85.19 291 LYS A N 1
ATOM 2316 C CA . LYS A 1 291 ? 34.310 16.896 -22.496 1.00 85.19 291 LYS A CA 1
ATOM 2317 C C . LYS A 1 291 ? 32.872 17.392 -22.327 1.00 85.19 291 LYS A C 1
ATOM 2319 O O . LYS A 1 291 ? 32.656 18.461 -21.763 1.00 85.19 291 LYS A O 1
ATOM 2324 N N . LEU A 1 292 ? 31.872 16.631 -22.789 1.00 85.44 292 LEU A N 1
ATOM 2325 C CA . LEU A 1 292 ? 30.460 16.994 -22.603 1.00 85.44 292 LEU A CA 1
ATOM 2326 C C . LEU A 1 292 ? 30.077 17.050 -21.119 1.00 85.44 292 LEU A C 1
ATOM 2328 O O . LEU A 1 292 ? 29.354 17.958 -20.718 1.00 85.44 292 LEU A O 1
ATOM 2332 N N . VAL A 1 293 ? 30.577 16.128 -20.297 1.00 85.62 293 VAL A N 1
ATOM 2333 C CA . VAL A 1 293 ? 30.354 16.155 -18.843 1.00 85.62 293 VAL A CA 1
ATOM 2334 C C . VAL A 1 293 ? 31.054 17.343 -18.201 1.00 85.62 293 VAL A C 1
ATOM 2336 O O . VAL A 1 293 ? 30.446 18.054 -17.405 1.00 85.62 293 VAL A O 1
ATOM 2339 N N . GLU A 1 294 ? 32.310 17.594 -18.569 1.00 83.19 294 GLU A N 1
ATOM 2340 C CA . GLU A 1 294 ? 33.093 18.718 -18.045 1.00 83.19 294 GLU A CA 1
ATOM 2341 C C . GLU A 1 294 ? 32.416 20.065 -18.323 1.00 83.19 294 GLU A C 1
ATOM 2343 O O . GLU A 1 294 ? 32.400 20.941 -17.457 1.00 83.19 294 GLU A O 1
ATOM 2348 N N . THR A 1 295 ? 31.762 20.215 -19.483 1.00 84.81 295 THR A N 1
ATOM 2349 C CA . THR A 1 295 ? 31.024 21.445 -19.819 1.00 84.81 295 THR A CA 1
ATOM 2350 C C . THR A 1 295 ? 29.832 21.735 -18.903 1.00 84.81 295 THR A C 1
ATOM 2352 O O . THR A 1 295 ? 29.394 22.882 -18.838 1.00 84.81 295 THR A O 1
ATOM 2355 N N . LEU A 1 296 ? 29.317 20.741 -18.166 1.00 82.94 296 LEU A N 1
ATOM 2356 C CA . LEU A 1 296 ? 28.231 20.942 -17.199 1.00 82.94 296 LEU A CA 1
ATOM 2357 C C . LEU A 1 296 ? 28.693 21.622 -15.905 1.00 82.94 296 LEU A C 1
ATOM 2359 O O . LEU A 1 296 ? 27.837 22.094 -15.160 1.00 82.94 296 LEU A O 1
ATOM 2363 N N . GLN A 1 297 ? 30.008 21.664 -15.638 1.00 79.50 297 GLN A N 1
ATOM 2364 C CA . GLN A 1 297 ? 30.612 22.313 -14.463 1.00 79.50 297 GLN A CA 1
ATOM 2365 C C . GLN A 1 297 ? 29.942 21.909 -13.134 1.00 79.50 297 GLN A C 1
ATOM 2367 O O . GLN A 1 297 ? 29.498 22.751 -12.351 1.00 79.50 297 GLN A O 1
ATOM 2372 N N . LEU A 1 298 ? 29.820 20.601 -12.889 1.00 81.50 298 LEU A N 1
ATOM 2373 C CA . LEU A 1 298 ? 29.106 20.085 -11.717 1.00 81.50 298 LEU A CA 1
ATOM 2374 C C . LEU A 1 298 ? 29.857 20.396 -10.398 1.00 81.50 298 LEU A C 1
ATOM 2376 O O . LEU A 1 298 ? 31.081 20.245 -10.352 1.00 81.50 298 LEU A O 1
ATOM 2380 N N . PRO A 1 299 ? 29.160 20.778 -9.305 1.00 72.12 299 PRO A N 1
ATOM 2381 C CA . PRO A 1 299 ? 29.797 21.288 -8.082 1.00 72.12 299 PRO A CA 1
ATOM 2382 C C . PRO A 1 299 ? 30.766 20.314 -7.400 1.00 72.12 299 PRO A C 1
ATOM 2384 O O . PRO A 1 299 ? 31.807 20.731 -6.896 1.00 72.12 299 PRO A O 1
ATOM 2387 N N . HIS A 1 300 ? 30.444 19.016 -7.384 1.00 70.88 300 HIS A N 1
ATOM 2388 C CA . HIS A 1 300 ? 31.281 17.988 -6.754 1.00 70.88 300 HIS A CA 1
ATOM 2389 C C . HIS A 1 300 ? 32.598 17.777 -7.500 1.00 70.88 300 HIS A C 1
ATOM 2391 O O . HIS A 1 300 ? 33.607 17.478 -6.871 1.00 70.88 300 HIS A O 1
ATOM 2397 N N . ARG A 1 301 ? 32.625 18.002 -8.819 1.00 68.81 301 ARG A N 1
ATOM 2398 C CA . ARG A 1 301 ? 33.854 17.904 -9.617 1.00 68.81 301 ARG A CA 1
ATOM 2399 C C . ARG A 1 301 ? 34.788 19.079 -9.389 1.00 68.81 301 ARG A C 1
ATOM 2401 O O . ARG A 1 301 ? 35.993 18.874 -9.307 1.00 68.81 301 ARG A O 1
ATOM 2408 N N . SER A 1 302 ? 34.245 20.282 -9.220 1.00 62.66 302 SER A N 1
ATOM 2409 C CA . SER A 1 302 ? 35.037 21.467 -8.871 1.00 62.66 302 SER A CA 1
ATOM 2410 C C . SER A 1 302 ? 35.715 21.321 -7.503 1.00 62.66 302 SER A C 1
ATOM 2412 O O . SER A 1 302 ? 36.830 21.794 -7.323 1.00 62.66 302 SER A O 1
ATOM 2414 N N . ALA A 1 303 ? 35.075 20.630 -6.552 1.00 57.56 303 ALA A N 1
ATOM 2415 C CA . ALA A 1 303 ? 35.633 20.355 -5.224 1.00 57.56 303 ALA A CA 1
ATOM 2416 C C . ALA A 1 303 ? 36.649 19.192 -5.195 1.00 57.56 303 ALA A C 1
ATOM 2418 O O . ALA A 1 303 ? 37.464 19.119 -4.279 1.00 57.56 303 ALA A O 1
ATOM 2419 N N . LEU A 1 304 ? 36.602 18.286 -6.180 1.00 55.06 304 LEU A N 1
ATOM 2420 C CA . LEU A 1 304 ? 37.439 17.080 -6.272 1.00 55.06 304 LEU A CA 1
ATOM 2421 C C . LEU A 1 304 ? 38.604 17.201 -7.267 1.00 55.06 304 LEU A C 1
ATOM 2423 O O . LEU A 1 304 ? 39.285 16.200 -7.507 1.00 55.06 304 LEU A O 1
ATOM 2427 N N . GLN A 1 305 ? 38.850 18.391 -7.833 1.00 52.81 305 GLN A N 1
ATOM 2428 C CA . GLN A 1 305 ? 40.019 18.671 -8.677 1.00 52.81 305 GLN A CA 1
ATOM 2429 C C . GLN A 1 305 ? 41.313 18.383 -7.889 1.00 52.81 305 GLN A C 1
ATOM 2431 O O . GLN A 1 305 ? 41.830 19.242 -7.180 1.00 52.81 305 GLN A O 1
ATOM 2436 N N . GLY A 1 306 ? 41.798 17.138 -7.974 1.00 50.47 306 GLY A N 1
ATOM 2437 C CA . GLY A 1 306 ? 42.997 16.641 -7.293 1.00 50.47 306 GLY A CA 1
ATOM 2438 C C . GLY A 1 306 ? 42.922 15.222 -6.702 1.00 50.47 306 GLY A C 1
ATOM 2439 O O . GLY A 1 306 ? 43.975 14.691 -6.365 1.00 50.47 306 GLY A O 1
ATOM 2440 N N . LEU A 1 307 ? 41.740 14.588 -6.569 1.00 49.03 307 LEU A N 1
ATOM 2441 C CA . LEU A 1 307 ? 41.599 13.293 -5.856 1.00 49.03 307 LEU A CA 1
ATOM 2442 C C . LEU A 1 307 ? 40.984 12.132 -6.666 1.00 49.03 307 LEU A C 1
ATOM 2444 O O . LEU A 1 307 ? 41.291 10.980 -6.368 1.00 49.03 307 LEU A O 1
ATOM 2448 N N . SER A 1 308 ? 40.153 12.383 -7.684 1.00 50.50 308 SER A N 1
ATOM 2449 C CA . SER A 1 308 ? 39.707 11.345 -8.633 1.00 50.50 308 SER A CA 1
ATOM 2450 C C . SER A 1 308 ? 39.144 11.964 -9.917 1.00 50.50 308 SER A C 1
ATOM 2452 O O . SER A 1 308 ? 38.229 12.781 -9.859 1.00 50.50 308 SER A O 1
ATOM 2454 N N . GLU A 1 309 ? 39.659 11.555 -11.079 1.00 61.84 309 GLU A N 1
ATOM 2455 C CA . GLU A 1 309 ? 39.188 11.985 -12.411 1.00 61.84 309 GLU A CA 1
ATOM 2456 C C . GLU A 1 309 ? 38.038 11.109 -12.955 1.00 61.84 309 GLU A C 1
ATOM 2458 O O . GLU A 1 309 ? 37.538 11.321 -14.063 1.00 61.84 309 GLU A O 1
ATOM 2463 N N . THR A 1 310 ? 37.599 10.099 -12.198 1.00 75.56 310 THR A N 1
ATOM 2464 C CA . THR A 1 310 ? 36.668 9.081 -12.698 1.00 75.56 310 THR A CA 1
ATOM 2465 C C . THR A 1 310 ? 35.258 9.622 -12.899 1.00 75.56 310 THR A C 1
ATOM 2467 O O . THR A 1 310 ? 34.710 10.308 -12.039 1.00 75.56 310 THR A O 1
ATOM 2470 N N . ILE A 1 311 ? 34.634 9.271 -14.026 1.00 85.31 311 ILE A N 1
ATOM 2471 C CA . ILE A 1 311 ? 33.234 9.605 -14.296 1.00 85.31 311 ILE A CA 1
ATOM 2472 C C . ILE A 1 311 ? 32.282 8.630 -13.626 1.00 85.31 311 ILE A C 1
ATOM 2474 O O . ILE A 1 311 ? 32.493 7.423 -13.680 1.00 85.31 311 ILE A O 1
ATOM 2478 N N . GLU A 1 312 ? 31.230 9.157 -13.007 1.00 90.38 312 GLU A N 1
ATOM 2479 C CA . GLU A 1 312 ? 30.191 8.388 -12.336 1.00 90.38 312 GLU A CA 1
ATOM 2480 C C . GLU A 1 312 ? 28.871 8.419 -13.118 1.00 90.38 312 GLU A C 1
ATOM 2482 O O . GLU A 1 312 ? 28.624 9.270 -13.979 1.00 90.38 312 GLU A O 1
ATOM 2487 N N . THR A 1 313 ? 27.980 7.478 -12.813 1.00 92.62 313 THR A N 1
ATOM 2488 C CA . THR A 1 313 ? 26.618 7.453 -13.357 1.00 92.62 313 THR A CA 1
ATOM 2489 C C . THR A 1 313 ? 25.832 8.710 -12.987 1.00 92.62 313 THR A C 1
ATOM 2491 O O . THR A 1 313 ? 25.005 9.158 -13.777 1.00 92.62 313 THR A O 1
ATOM 2494 N N . ASP A 1 314 ? 26.119 9.333 -11.844 1.00 91.69 314 ASP A N 1
ATOM 2495 C CA . ASP A 1 314 ? 25.458 10.566 -11.406 1.00 91.69 314 ASP A CA 1
ATOM 2496 C C . ASP A 1 314 ? 25.798 11.752 -12.332 1.00 91.69 314 ASP A C 1
ATOM 2498 O O . ASP A 1 314 ? 24.937 12.584 -12.630 1.00 91.69 314 ASP A O 1
ATOM 2502 N N . ASP A 1 315 ? 27.012 11.782 -12.895 1.00 91.31 315 ASP A N 1
ATOM 2503 C CA . ASP A 1 315 ? 27.401 12.768 -13.911 1.00 91.31 315 ASP A CA 1
ATOM 2504 C C . ASP A 1 315 ? 26.630 12.561 -15.226 1.00 91.31 315 ASP A C 1
ATOM 2506 O O . ASP A 1 315 ? 26.153 13.513 -15.850 1.00 91.31 315 ASP A O 1
ATOM 2510 N N . MET A 1 316 ? 26.454 11.300 -15.640 1.00 93.88 316 MET A N 1
ATOM 2511 C CA . MET A 1 316 ? 25.637 10.948 -16.809 1.00 93.88 316 MET A CA 1
ATOM 2512 C C . MET A 1 316 ? 24.163 11.294 -16.587 1.00 93.88 316 MET A C 1
ATOM 2514 O O . MET A 1 316 ? 23.493 11.784 -17.498 1.00 93.88 316 MET A O 1
ATOM 2518 N N . ALA A 1 317 ? 23.649 11.074 -15.376 1.00 94.88 317 ALA A N 1
ATOM 2519 C CA . ALA A 1 317 ? 22.306 11.490 -15.001 1.00 94.88 317 ALA A CA 1
ATOM 2520 C C . ALA A 1 317 ? 22.156 13.014 -15.098 1.00 94.88 317 ALA A C 1
ATOM 2522 O O . ALA A 1 317 ? 21.164 13.493 -15.651 1.00 94.88 317 ALA A O 1
ATOM 2523 N N . ALA A 1 318 ? 23.150 13.781 -14.643 1.00 93.81 318 ALA A N 1
ATOM 2524 C CA . ALA A 1 318 ? 23.158 15.232 -14.792 1.00 93.81 318 ALA A CA 1
ATOM 2525 C C . ALA A 1 318 ? 23.135 15.657 -16.267 1.00 93.81 318 ALA A C 1
ATOM 2527 O O . ALA A 1 318 ? 22.341 16.525 -16.634 1.00 93.81 318 ALA A O 1
ATOM 2528 N N . LEU A 1 319 ? 23.910 14.998 -17.132 1.00 93.69 319 LEU A N 1
ATOM 2529 C CA . LEU A 1 319 ? 23.882 15.241 -18.577 1.00 93.69 319 LEU A CA 1
ATOM 2530 C C . LEU A 1 319 ? 22.504 14.955 -19.185 1.00 93.69 319 LEU A C 1
ATOM 2532 O O . LEU A 1 319 ? 21.952 15.807 -19.881 1.00 93.69 319 LEU A O 1
ATOM 2536 N N . GLY A 1 320 ? 21.915 13.794 -18.891 1.00 94.12 320 GLY A N 1
ATOM 2537 C CA . GLY A 1 320 ? 20.580 13.445 -19.378 1.00 94.12 320 GLY A CA 1
ATOM 2538 C C . GLY A 1 320 ? 19.512 14.420 -18.878 1.00 94.12 320 GLY A C 1
ATOM 2539 O O . GLY A 1 320 ? 18.672 14.882 -19.646 1.00 94.12 320 GLY A O 1
ATOM 2540 N N . MET A 1 321 ? 19.574 14.799 -17.600 1.00 94.44 321 MET A N 1
ATOM 2541 C CA . MET A 1 321 ? 18.681 15.792 -17.004 1.00 94.44 321 MET A CA 1
ATOM 2542 C C . MET A 1 321 ? 18.862 17.172 -17.650 1.00 94.44 321 MET A C 1
ATOM 2544 O O . MET A 1 321 ? 17.875 17.846 -17.920 1.00 94.44 321 MET A O 1
ATOM 2548 N N . HIS A 1 322 ? 20.091 17.587 -17.966 1.00 92.94 322 HIS A N 1
ATOM 2549 C CA . HIS A 1 322 ? 20.325 18.819 -18.712 1.00 92.94 322 HIS A CA 1
ATOM 2550 C C . HIS A 1 322 ? 19.581 18.791 -20.056 1.00 92.94 322 HIS A C 1
ATOM 2552 O O . HIS A 1 322 ? 18.803 19.704 -20.312 1.00 92.94 322 HIS A O 1
ATOM 2558 N N . GLN A 1 323 ? 19.711 17.713 -20.842 1.00 91.62 323 GLN A N 1
ATOM 2559 C CA . GLN A 1 323 ? 19.046 17.573 -22.150 1.00 91.62 323 GLN A CA 1
ATOM 2560 C C . GLN A 1 323 ? 17.513 17.662 -22.079 1.00 91.62 323 GLN A C 1
ATOM 2562 O O . GLN A 1 323 ? 16.886 18.230 -22.972 1.00 91.62 323 GLN A O 1
ATOM 2567 N N . ILE A 1 324 ? 16.897 17.144 -21.010 1.00 92.94 324 ILE A N 1
ATOM 2568 C CA . ILE A 1 324 ? 15.441 17.242 -20.798 1.00 92.94 324 ILE A CA 1
ATOM 2569 C C . ILE A 1 324 ? 15.008 18.705 -20.642 1.00 92.94 324 ILE A C 1
ATOM 2571 O O . ILE A 1 324 ? 13.982 19.113 -21.189 1.00 92.94 324 ILE A O 1
ATOM 2575 N N . PHE A 1 325 ? 15.780 19.491 -19.890 1.00 92.31 325 PHE A N 1
ATOM 2576 C CA . PHE A 1 325 ? 15.397 20.839 -19.477 1.00 92.31 325 PHE A CA 1
ATOM 2577 C C . PHE A 1 325 ? 15.913 21.950 -20.396 1.00 92.31 325 PHE A C 1
ATOM 2579 O O . PHE A 1 325 ? 15.316 23.023 -20.394 1.00 92.31 325 PHE A O 1
ATOM 2586 N N . THR A 1 326 ? 16.945 21.723 -21.221 1.00 87.19 326 THR A N 1
ATOM 2587 C CA . THR A 1 326 ? 17.556 22.769 -22.066 1.00 87.19 326 THR A CA 1
ATOM 2588 C C . THR A 1 326 ? 16.520 23.544 -22.889 1.00 87.19 326 THR A C 1
ATOM 2590 O O . THR A 1 326 ? 16.557 24.773 -22.934 1.00 87.19 326 THR A O 1
ATOM 2593 N N . ASN A 1 327 ? 15.577 22.845 -23.528 1.00 81.88 327 ASN A N 1
ATOM 2594 C CA . ASN A 1 327 ? 14.547 23.483 -24.356 1.00 81.88 327 ASN A CA 1
ATOM 2595 C C . ASN A 1 327 ? 13.449 24.151 -23.515 1.00 81.88 327 ASN A C 1
ATOM 2597 O O . ASN A 1 327 ? 12.999 25.244 -23.859 1.00 81.88 327 ASN A O 1
ATOM 2601 N N . ALA A 1 328 ? 13.048 23.526 -22.405 1.00 85.69 328 ALA A N 1
ATOM 2602 C CA . ALA A 1 328 ? 12.044 24.066 -21.489 1.00 85.69 328 ALA A CA 1
ATOM 2603 C C . ALA A 1 328 ? 12.522 25.374 -20.831 1.00 85.69 328 ALA A C 1
ATOM 2605 O O . ALA A 1 328 ? 11.792 26.362 -20.805 1.00 85.69 328 ALA A O 1
ATOM 2606 N N . GLU A 1 329 ? 13.773 25.413 -20.368 1.00 86.81 329 GLU A N 1
ATOM 2607 C CA . GLU A 1 329 ? 14.383 26.581 -19.721 1.00 86.81 329 GLU A CA 1
ATOM 2608 C C . GLU A 1 329 ? 14.603 27.747 -20.699 1.00 86.81 329 GLU A C 1
ATOM 2610 O O . GLU A 1 329 ? 14.433 28.905 -20.314 1.00 86.81 329 GLU A O 1
ATOM 2615 N N . LYS A 1 330 ? 14.958 27.471 -21.965 1.00 83.38 330 LYS A N 1
ATOM 2616 C CA . LYS A 1 330 ? 15.054 28.505 -23.015 1.00 83.38 330 LYS A CA 1
ATOM 2617 C C . LYS A 1 330 ? 13.693 29.141 -23.294 1.00 83.38 330 LYS A C 1
ATOM 2619 O O . LYS A 1 330 ? 13.568 30.360 -23.221 1.00 83.38 330 LYS A O 1
ATOM 2624 N N . ARG A 1 331 ? 12.661 28.316 -23.497 1.00 78.75 331 ARG A N 1
ATOM 2625 C CA . ARG A 1 331 ? 11.285 28.779 -23.737 1.00 78.75 331 ARG A CA 1
ATOM 2626 C C . ARG A 1 331 ? 10.702 29.541 -22.550 1.00 78.75 331 ARG A C 1
ATOM 2628 O O . ARG A 1 331 ? 9.952 30.490 -22.745 1.00 78.75 331 ARG A O 1
ATOM 2635 N N . GLU A 1 332 ? 11.035 29.153 -21.321 1.00 77.94 332 GLU A N 1
ATOM 2636 C CA . GLU A 1 332 ? 10.629 29.901 -20.127 1.00 77.94 332 GLU A CA 1
ATOM 2637 C C . GLU A 1 332 ? 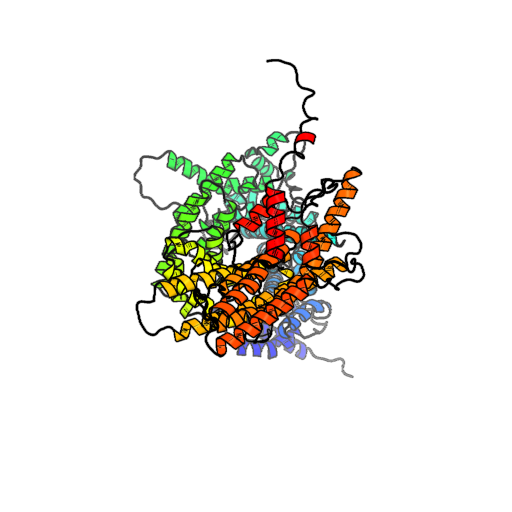11.264 31.300 -20.098 1.00 77.94 332 GLU A C 1
ATOM 2639 O O . GLU A 1 332 ? 10.566 32.285 -19.864 1.00 77.94 332 GLU A O 1
ATOM 2644 N N . LYS A 1 333 ? 12.565 31.412 -20.395 1.00 78.81 333 LYS A N 1
ATOM 2645 C CA . LYS A 1 333 ? 13.252 32.712 -20.484 1.00 78.81 333 LYS A CA 1
ATOM 2646 C C . LYS A 1 333 ? 12.663 33.598 -21.586 1.00 78.81 333 LYS A C 1
ATOM 2648 O O . LYS A 1 333 ? 12.474 34.788 -21.363 1.00 78.81 333 LYS A O 1
ATOM 2653 N N . GLU A 1 334 ? 12.329 33.018 -22.738 1.00 77.88 334 GLU A N 1
ATOM 2654 C CA . GLU A 1 334 ? 11.676 33.720 -23.852 1.00 77.88 334 GLU A CA 1
ATOM 2655 C C . GLU A 1 334 ? 10.264 34.205 -23.479 1.00 77.88 334 GLU A C 1
ATOM 2657 O O . GLU A 1 334 ? 9.931 35.361 -23.737 1.00 77.88 334 GLU A O 1
ATOM 2662 N N . ARG A 1 335 ? 9.464 33.379 -22.784 1.00 71.81 335 ARG A N 1
ATOM 2663 C CA . ARG A 1 335 ? 8.135 33.768 -22.270 1.00 71.81 335 ARG A CA 1
ATOM 2664 C C . ARG A 1 335 ? 8.200 34.912 -21.255 1.00 71.81 335 ARG A C 1
ATOM 2666 O O . ARG A 1 335 ? 7.313 35.756 -21.253 1.00 71.81 335 ARG A O 1
ATOM 2673 N N . HIS A 1 336 ? 9.228 34.959 -20.408 1.00 66.50 336 HIS A N 1
ATOM 2674 C CA . HIS A 1 336 ? 9.421 36.074 -19.474 1.00 66.50 336 HIS A CA 1
ATOM 2675 C C . HIS A 1 336 ? 9.952 37.349 -20.150 1.00 66.50 336 HIS A C 1
ATOM 2677 O O . HIS A 1 336 ? 9.733 38.439 -19.628 1.00 66.50 336 HIS A O 1
ATOM 2683 N N . ALA A 1 337 ? 10.620 37.233 -21.303 1.00 67.62 337 ALA A N 1
ATOM 2684 C CA . ALA A 1 337 ? 11.137 38.369 -22.067 1.00 67.62 337 ALA A CA 1
ATOM 2685 C C . ALA A 1 337 ? 10.098 38.990 -23.025 1.00 67.62 337 ALA A C 1
ATOM 2687 O O . ALA A 1 337 ? 10.184 40.176 -23.334 1.00 67.62 337 ALA A O 1
ATOM 2688 N N . GLN A 1 338 ? 9.103 38.223 -23.482 1.00 59.59 338 GLN A N 1
ATOM 2689 C CA . GLN A 1 338 ? 8.038 38.690 -24.377 1.00 59.59 338 GLN A CA 1
ATOM 2690 C C . GLN A 1 338 ? 6.726 38.938 -23.613 1.00 59.59 338 GLN A C 1
ATOM 2692 O O . GLN A 1 338 ? 5.820 38.110 -23.610 1.00 59.59 338 GLN A O 1
ATOM 2697 N N . VAL A 1 339 ? 6.596 40.118 -22.995 1.00 52.28 339 VAL A N 1
ATOM 2698 C CA . VAL A 1 339 ? 5.333 40.602 -22.388 1.00 52.28 339 VAL A CA 1
ATOM 2699 C C . VAL A 1 339 ? 4.404 41.266 -23.429 1.00 52.28 339 VAL A C 1
ATOM 2701 O O . VAL A 1 339 ? 3.253 41.570 -23.135 1.00 52.28 339 VAL A O 1
ATOM 2704 N N . SER A 1 340 ? 4.842 41.447 -24.680 1.00 46.62 340 SER A N 1
ATOM 2705 C CA . SER A 1 340 ? 4.071 42.180 -25.694 1.00 46.62 340 SER A CA 1
ATOM 2706 C C . SER A 1 340 ? 4.241 41.618 -27.109 1.00 46.62 340 SER A C 1
ATOM 2708 O O . SER A 1 340 ? 4.988 42.163 -27.915 1.00 46.62 340 SER A O 1
ATOM 2710 N N . SER A 1 341 ? 3.546 40.534 -27.446 1.00 43.38 341 SER A N 1
ATOM 2711 C CA . SER A 1 341 ? 3.084 40.335 -28.828 1.00 43.38 341 SER A CA 1
ATOM 2712 C C . SER A 1 341 ? 1.923 39.349 -28.880 1.00 43.38 341 SER A C 1
ATOM 2714 O O . SER A 1 341 ? 1.947 38.256 -28.316 1.00 43.38 341 SER A O 1
ATOM 2716 N N . THR A 1 342 ? 0.865 39.812 -29.527 1.00 46.12 342 THR A N 1
ATOM 2717 C CA . THR A 1 342 ? -0.427 39.163 -29.698 1.00 46.12 342 THR A CA 1
ATOM 2718 C C . THR A 1 342 ? -0.364 38.287 -30.946 1.00 46.12 342 THR A C 1
ATOM 2720 O O . THR A 1 342 ? -0.985 38.604 -31.950 1.00 46.12 342 THR A O 1
ATOM 2723 N N . GLU A 1 343 ? 0.418 37.208 -30.917 1.00 43.97 343 GLU A N 1
ATOM 2724 C CA . GLU A 1 343 ? 0.397 36.211 -31.992 1.00 43.97 343 GLU A CA 1
ATOM 2725 C C . GLU A 1 343 ? -0.022 34.835 -31.469 1.00 43.97 343 GLU A C 1
ATOM 2727 O O . GLU A 1 343 ? 0.295 34.406 -30.359 1.00 43.97 343 GLU A O 1
ATOM 2732 N N . GLU A 1 344 ? -0.859 34.205 -32.284 1.00 39.28 344 GLU A N 1
ATOM 2733 C CA . GLU A 1 344 ? -1.688 33.029 -32.060 1.00 39.28 344 GLU A CA 1
ATOM 2734 C C . GLU A 1 344 ? -1.052 31.954 -31.159 1.00 39.28 344 GLU A C 1
ATOM 2736 O O . GLU A 1 344 ? -0.105 31.258 -31.529 1.00 39.28 344 GLU A O 1
ATOM 2741 N N . LYS A 1 345 ? -1.644 31.755 -29.970 1.00 44.09 345 LYS A N 1
ATOM 2742 C CA . LYS A 1 345 ? -1.320 30.670 -29.030 1.00 44.09 345 LYS A CA 1
ATOM 2743 C C . LYS A 1 345 ? -1.642 29.295 -29.637 1.00 44.09 345 LYS A C 1
ATOM 2745 O O . LYS A 1 345 ? -2.591 28.629 -29.223 1.00 44.09 345 LYS A O 1
ATOM 2750 N N . LYS A 1 346 ? -0.811 28.790 -30.552 1.00 45.78 346 LYS A N 1
ATOM 2751 C CA . LYS A 1 346 ? -0.629 27.337 -30.658 1.00 45.78 346 LYS A CA 1
ATOM 2752 C C . LYS A 1 346 ? -0.073 26.885 -29.310 1.00 45.78 346 LYS A C 1
ATOM 2754 O O . LYS A 1 346 ? 1.012 27.318 -28.933 1.00 45.78 346 LYS A O 1
ATOM 2759 N N . LYS A 1 347 ? -0.826 26.062 -28.565 1.00 51.53 347 LYS A N 1
ATOM 2760 C CA . LYS A 1 347 ? -0.358 25.413 -27.327 1.00 51.53 347 LYS A CA 1
ATOM 2761 C C . LYS A 1 347 ? 0.951 24.676 -27.629 1.00 51.53 347 LYS A C 1
ATOM 2763 O O . LYS A 1 347 ? 0.935 23.558 -28.134 1.00 51.53 347 LYS A O 1
ATOM 2768 N N . SER A 1 348 ? 2.085 25.325 -27.388 1.00 60.28 348 SER A N 1
ATOM 2769 C CA . SER A 1 348 ? 3.398 24.707 -27.492 1.00 60.28 348 SER A CA 1
ATOM 2770 C C . SER A 1 348 ? 3.720 24.086 -26.138 1.00 60.28 348 SER A C 1
ATOM 2772 O O . SER A 1 348 ? 3.872 24.788 -25.135 1.00 60.28 348 SER A O 1
ATOM 2774 N N . PHE A 1 349 ? 3.768 22.754 -26.106 1.00 69.44 349 PHE A N 1
ATOM 2775 C CA . PHE A 1 349 ? 4.176 21.983 -24.934 1.00 69.44 349 PHE A CA 1
ATOM 2776 C C . PHE A 1 349 ? 5.560 22.447 -24.457 1.00 69.44 349 PHE A C 1
ATOM 2778 O O . PHE A 1 349 ? 6.461 22.677 -25.273 1.00 69.44 349 PHE A O 1
ATOM 2785 N N . LEU A 1 350 ? 5.736 22.616 -23.142 1.00 79.81 350 LEU A N 1
ATOM 2786 C CA . LEU A 1 350 ? 7.004 23.089 -22.572 1.00 79.81 350 LEU A CA 1
ATOM 2787 C C . LEU A 1 350 ? 8.125 22.054 -22.759 1.00 79.81 350 LEU A C 1
ATOM 2789 O O . LEU A 1 350 ? 9.260 22.420 -23.064 1.00 79.81 350 LEU A O 1
ATOM 2793 N N . PHE A 1 351 ? 7.779 20.773 -22.637 1.00 85.94 351 PHE A N 1
ATOM 2794 C CA . PHE A 1 351 ? 8.678 19.640 -22.816 1.00 85.94 351 PHE A CA 1
ATOM 2795 C C . PHE A 1 351 ? 8.333 18.839 -24.078 1.00 85.94 351 PHE A C 1
ATOM 2797 O O . PHE A 1 351 ? 7.188 18.792 -24.518 1.00 85.94 351 PHE A O 1
ATOM 2804 N N . ASP A 1 352 ? 9.335 18.162 -24.640 1.00 84.19 352 ASP A N 1
ATOM 2805 C CA . ASP A 1 352 ? 9.200 17.241 -25.781 1.00 84.19 352 ASP A CA 1
ATOM 2806 C C . ASP A 1 352 ? 8.780 15.829 -25.319 1.00 84.19 352 ASP A C 1
ATOM 2808 O O . ASP A 1 352 ? 9.445 14.822 -25.581 1.00 84.19 352 ASP A O 1
ATOM 2812 N N . VAL A 1 353 ? 7.730 15.768 -24.496 1.00 86.88 353 VAL A N 1
ATOM 2813 C CA . VAL A 1 353 ? 7.187 14.542 -23.896 1.00 86.88 353 VAL A CA 1
ATOM 2814 C C . VAL A 1 353 ? 5.786 14.820 -23.328 1.00 86.88 353 VAL A C 1
ATOM 2816 O O . VAL A 1 353 ? 5.542 15.946 -22.891 1.00 86.88 353 VAL A O 1
ATOM 2819 N N . PRO A 1 354 ? 4.864 13.836 -23.292 1.00 87.31 354 PRO A N 1
ATOM 2820 C CA . PRO A 1 354 ? 3.595 13.995 -22.586 1.00 87.31 354 PRO A CA 1
ATOM 2821 C C . PRO A 1 354 ? 3.805 14.393 -21.121 1.00 87.31 354 PRO A C 1
ATOM 2823 O O . PRO A 1 354 ? 4.648 13.808 -20.438 1.00 87.31 354 PRO A O 1
ATOM 2826 N N . SER A 1 355 ? 3.007 15.332 -20.611 1.00 89.31 355 SER A N 1
ATOM 2827 C CA . SER A 1 355 ? 3.193 15.883 -19.262 1.00 89.31 355 SER A CA 1
ATOM 2828 C C . SER A 1 355 ? 3.193 14.813 -18.170 1.00 89.31 355 SER A C 1
ATOM 2830 O O . SER A 1 355 ? 4.047 14.830 -17.287 1.00 89.31 355 SER A O 1
ATOM 2832 N N . ILE A 1 356 ? 2.337 13.791 -18.272 1.00 89.56 356 ILE A N 1
ATOM 2833 C CA . ILE A 1 356 ? 2.309 12.687 -17.302 1.00 89.56 356 ILE A CA 1
ATOM 2834 C C . ILE A 1 356 ? 3.637 11.922 -17.196 1.00 89.56 356 ILE A C 1
ATOM 2836 O O . ILE A 1 356 ? 3.996 11.453 -16.117 1.00 89.56 356 ILE A O 1
ATOM 2840 N N . ASP A 1 357 ? 4.407 11.806 -18.277 1.00 89.75 357 ASP A N 1
ATOM 2841 C CA . ASP A 1 357 ? 5.693 11.108 -18.252 1.00 89.75 357 ASP A CA 1
ATOM 2842 C C . ASP A 1 357 ? 6.761 11.888 -17.468 1.00 89.75 357 ASP A C 1
ATOM 2844 O O . ASP A 1 357 ? 7.715 11.271 -16.981 1.00 89.75 357 ASP A O 1
ATOM 2848 N N . LEU A 1 358 ? 6.578 13.201 -17.268 1.00 92.19 358 LEU A N 1
ATOM 2849 C CA . LEU A 1 358 ? 7.441 14.026 -16.419 1.00 92.19 358 LEU A CA 1
ATOM 2850 C C . LEU A 1 358 ? 7.345 13.636 -14.938 1.00 92.19 358 LEU A C 1
ATOM 2852 O O . LEU A 1 358 ? 8.308 13.842 -14.203 1.00 92.19 358 LEU A O 1
ATOM 2856 N N . THR A 1 359 ? 6.254 12.996 -14.492 1.00 92.62 359 THR A N 1
ATOM 2857 C CA . THR A 1 359 ? 6.135 12.488 -13.105 1.00 92.62 359 THR A CA 1
ATOM 2858 C C . THR A 1 359 ? 7.288 11.565 -12.718 1.00 92.62 359 THR A C 1
ATOM 2860 O O . THR A 1 359 ? 7.701 11.532 -11.562 1.00 92.62 359 THR A O 1
ATOM 2863 N N . LYS A 1 360 ? 7.875 10.860 -13.695 1.00 92.19 360 LYS A N 1
ATOM 2864 C CA . LYS A 1 360 ? 9.020 9.966 -13.493 1.00 92.19 360 LYS A CA 1
ATOM 2865 C C . LYS A 1 360 ? 10.297 10.706 -13.072 1.00 92.19 360 LYS A C 1
ATOM 2867 O O . LYS A 1 360 ? 11.238 10.047 -12.638 1.00 92.19 360 LYS A O 1
ATOM 2872 N N . LEU A 1 361 ? 10.349 12.030 -13.240 1.00 92.75 361 LEU A N 1
ATOM 2873 C CA . LEU A 1 361 ? 11.456 12.884 -12.809 1.00 92.75 361 LEU A CA 1
ATOM 2874 C C . LEU A 1 361 ? 11.325 13.318 -11.349 1.00 92.75 361 LEU A C 1
ATOM 2876 O O . LEU A 1 361 ? 12.343 13.508 -10.693 1.00 92.75 361 LEU A O 1
ATOM 2880 N N . LEU A 1 362 ? 10.103 13.416 -10.814 1.00 91.12 362 LEU A N 1
ATOM 2881 C CA . LEU A 1 362 ? 9.866 13.854 -9.430 1.00 91.12 362 LEU A CA 1
ATOM 2882 C C . LEU A 1 362 ? 10.606 12.981 -8.413 1.00 91.12 362 LEU A C 1
ATOM 2884 O O . LEU A 1 362 ? 11.090 13.482 -7.407 1.00 91.12 362 LEU A O 1
ATOM 2888 N N . SER A 1 363 ? 10.751 11.689 -8.711 1.00 86.62 363 SER A N 1
ATOM 2889 C CA . SER A 1 363 ? 11.442 10.730 -7.850 1.00 86.62 363 SER A CA 1
ATOM 2890 C C . SER A 1 363 ? 12.967 10.730 -7.977 1.00 86.62 363 SER A C 1
ATOM 2892 O O . SER A 1 363 ? 13.582 9.871 -7.365 1.00 86.62 363 SER A O 1
ATOM 2894 N N . ILE A 1 364 ? 13.562 11.557 -8.846 1.00 91.31 364 ILE A N 1
ATOM 2895 C CA . ILE A 1 364 ? 15.016 11.549 -9.097 1.00 91.31 364 ILE A CA 1
ATOM 2896 C C . ILE A 1 364 ? 15.649 12.942 -9.211 1.00 91.31 364 ILE A C 1
ATOM 2898 O O . ILE A 1 364 ? 16.869 13.041 -9.220 1.00 91.31 364 ILE A O 1
ATOM 2902 N N . ILE A 1 365 ? 14.873 14.030 -9.325 1.00 91.38 365 ILE A N 1
ATOM 2903 C CA . ILE A 1 365 ? 15.423 15.391 -9.501 1.00 91.38 365 ILE A CA 1
ATOM 2904 C C . ILE A 1 365 ? 16.389 15.769 -8.371 1.00 91.38 365 ILE A C 1
ATOM 2906 O O . ILE A 1 365 ? 17.425 16.375 -8.641 1.00 91.38 365 ILE A O 1
ATOM 2910 N N . ASN A 1 366 ? 16.071 15.374 -7.137 1.00 87.81 366 ASN A N 1
ATOM 2911 C CA . ASN A 1 366 ? 16.892 15.667 -5.963 1.00 87.81 366 ASN A CA 1
ATOM 2912 C C . ASN A 1 366 ? 18.141 14.772 -5.860 1.00 87.81 366 ASN A C 1
ATOM 2914 O O . ASN A 1 366 ? 19.094 15.154 -5.184 1.00 87.81 366 ASN A O 1
ATOM 2918 N N . ASP A 1 367 ? 18.158 13.631 -6.557 1.00 89.00 367 ASP A N 1
ATOM 2919 C CA . ASP A 1 367 ? 19.274 12.674 -6.548 1.00 89.00 367 ASP A CA 1
ATOM 2920 C C . ASP A 1 367 ? 20.369 13.043 -7.563 1.00 89.00 367 ASP A C 1
ATOM 2922 O O . ASP A 1 367 ? 21.491 12.551 -7.488 1.00 89.00 367 ASP A O 1
ATOM 2926 N N . VAL A 1 368 ? 20.059 13.907 -8.536 1.00 90.69 368 VAL A N 1
ATOM 2927 C CA . VAL A 1 368 ? 21.009 14.339 -9.571 1.00 90.69 368 VAL A CA 1
ATOM 2928 C C . VAL A 1 368 ? 21.877 15.488 -9.044 1.00 90.69 368 VAL A C 1
ATOM 2930 O O . VAL A 1 368 ? 21.306 16.451 -8.536 1.00 90.69 368 VAL A O 1
ATOM 2933 N N . PRO A 1 369 ? 23.214 15.476 -9.219 1.00 88.56 369 PRO A N 1
ATOM 2934 C CA . PRO A 1 369 ? 24.151 16.389 -8.549 1.00 88.56 369 PRO A CA 1
ATOM 2935 C C . PRO A 1 369 ? 24.168 17.816 -9.138 1.00 88.56 369 PRO A C 1
ATOM 2937 O O . PRO A 1 369 ? 25.185 18.317 -9.615 1.00 88.56 369 PRO A O 1
ATOM 2940 N N . PHE A 1 370 ? 23.027 18.500 -9.101 1.00 89.44 370 PHE A N 1
ATOM 2941 C CA . PHE A 1 370 ? 22.903 19.925 -9.392 1.00 89.44 370 PHE A CA 1
ATOM 2942 C C . PHE A 1 370 ? 22.816 20.746 -8.099 1.00 89.44 370 PHE A C 1
ATOM 2944 O O . PHE A 1 370 ? 22.356 20.241 -7.075 1.00 89.44 370 PHE A O 1
ATOM 2951 N N . PRO A 1 371 ? 23.183 22.041 -8.132 1.00 89.94 371 PRO A N 1
ATOM 2952 C CA . PRO A 1 371 ? 22.867 22.969 -7.053 1.00 89.94 371 PRO A CA 1
ATOM 2953 C C . PRO A 1 371 ? 21.384 22.900 -6.664 1.00 89.94 371 PRO A C 1
ATOM 2955 O O . PRO A 1 371 ? 20.517 22.907 -7.542 1.00 89.94 371 PRO A O 1
ATOM 2958 N N . LYS A 1 372 ? 21.084 22.912 -5.357 1.00 89.38 372 LYS A N 1
ATOM 2959 C CA . LYS A 1 372 ? 19.707 22.811 -4.833 1.00 89.38 372 LYS A CA 1
ATOM 2960 C C . LYS A 1 372 ? 18.745 23.822 -5.464 1.00 89.38 372 LYS A C 1
ATOM 2962 O O . LYS A 1 372 ? 17.615 23.474 -5.781 1.00 89.38 372 LYS A O 1
ATOM 2967 N N . ALA A 1 373 ? 19.212 25.043 -5.733 1.00 89.75 373 ALA A N 1
ATOM 2968 C CA . ALA A 1 373 ? 18.419 26.070 -6.412 1.00 89.75 373 ALA A CA 1
ATOM 2969 C C . ALA A 1 373 ? 17.983 25.654 -7.833 1.00 89.75 373 ALA A C 1
ATOM 2971 O O . ALA A 1 373 ? 16.856 25.921 -8.244 1.00 89.75 373 ALA A O 1
ATOM 2972 N N . ILE A 1 374 ? 18.851 24.962 -8.582 1.00 90.25 374 ILE A N 1
ATOM 2973 C CA . ILE A 1 374 ? 18.533 24.444 -9.922 1.00 90.25 374 ILE A CA 1
ATOM 2974 C C . ILE A 1 374 ? 17.576 23.256 -9.815 1.00 90.25 374 ILE A C 1
ATOM 2976 O O . ILE A 1 374 ? 16.608 23.194 -10.571 1.00 90.25 374 ILE A O 1
ATOM 2980 N N . GLN A 1 375 ? 17.814 22.336 -8.875 1.00 91.12 375 GLN A N 1
ATOM 2981 C CA . GLN A 1 375 ? 16.919 21.199 -8.629 1.00 91.12 375 GLN A CA 1
ATOM 2982 C C . GLN A 1 375 ? 15.502 21.679 -8.290 1.00 91.12 375 GLN A C 1
ATOM 2984 O O . GLN A 1 375 ? 14.543 21.239 -8.919 1.00 91.12 375 GLN A O 1
ATOM 2989 N N . GLN A 1 376 ? 15.377 22.642 -7.372 1.00 90.44 376 GLN A N 1
ATOM 2990 C CA . GLN A 1 376 ? 14.096 23.213 -6.964 1.00 90.44 376 GLN A CA 1
ATOM 2991 C C . GLN A 1 376 ? 13.384 23.918 -8.125 1.00 90.44 376 GLN A C 1
ATOM 2993 O O . GLN A 1 376 ? 12.217 23.634 -8.385 1.00 90.44 376 GLN A O 1
ATOM 2998 N N . ARG A 1 377 ? 14.089 24.756 -8.896 1.00 90.56 377 ARG A N 1
ATOM 2999 C CA . ARG A 1 377 ? 13.511 25.391 -10.090 1.00 90.56 377 ARG A CA 1
ATOM 3000 C C . ARG A 1 377 ? 13.003 24.355 -11.098 1.00 90.56 377 ARG A C 1
ATOM 3002 O O . ARG A 1 377 ? 11.921 24.501 -11.659 1.00 90.56 377 ARG A O 1
ATOM 3009 N N . ARG A 1 378 ? 13.779 23.302 -11.359 1.00 92.31 378 ARG A N 1
ATOM 3010 C CA . ARG A 1 378 ? 13.399 22.227 -12.291 1.00 92.31 378 ARG A CA 1
ATOM 3011 C C . ARG A 1 378 ? 12.224 21.398 -11.784 1.00 92.31 378 ARG A C 1
ATOM 3013 O O . ARG A 1 378 ? 11.386 20.978 -12.581 1.00 92.31 378 ARG A O 1
ATOM 3020 N N . LEU A 1 379 ? 12.143 21.195 -10.473 1.00 92.06 379 LEU A N 1
ATOM 3021 C CA . LEU A 1 379 ? 11.004 20.564 -9.821 1.00 92.06 379 LEU A CA 1
ATOM 3022 C C . LEU A 1 379 ? 9.725 21.382 -10.045 1.00 92.06 379 LEU A C 1
ATOM 3024 O O . LEU A 1 379 ? 8.727 20.843 -10.523 1.00 92.06 379 LEU A O 1
ATOM 3028 N N . GLU A 1 380 ? 9.787 22.690 -9.786 1.00 91.06 380 GLU A N 1
ATOM 3029 C CA . GLU A 1 380 ? 8.693 23.638 -10.026 1.00 91.06 380 GLU A CA 1
ATOM 3030 C C . GLU A 1 380 ? 8.261 23.647 -11.498 1.00 91.06 380 GLU A C 1
ATOM 3032 O O . GLU A 1 380 ? 7.069 23.571 -11.791 1.00 91.06 380 GLU A O 1
ATOM 3037 N N . LEU A 1 381 ? 9.221 23.648 -12.429 1.00 91.44 381 LEU A N 1
ATOM 3038 C CA . LEU A 1 381 ? 8.967 23.565 -13.870 1.00 91.44 381 LEU A CA 1
ATOM 3039 C C . LEU A 1 381 ? 8.167 22.321 -14.271 1.00 91.44 381 LEU A C 1
ATOM 3041 O O . LEU A 1 381 ? 7.220 22.422 -15.052 1.00 91.44 381 LEU A O 1
ATOM 3045 N N . VAL A 1 382 ? 8.556 21.150 -13.760 1.00 93.38 382 VAL A N 1
ATOM 3046 C CA . VAL A 1 382 ? 7.875 19.881 -14.056 1.00 93.38 382 VAL A CA 1
ATOM 3047 C C . VAL A 1 382 ? 6.459 19.887 -13.505 1.00 93.38 382 VAL A C 1
ATOM 3049 O O . VAL A 1 382 ? 5.520 19.551 -14.222 1.00 93.38 382 VAL A O 1
ATOM 3052 N N . ILE A 1 383 ? 6.297 20.284 -12.245 1.00 92.88 383 ILE A N 1
ATOM 3053 C CA . ILE A 1 383 ? 4.991 20.301 -11.585 1.00 92.88 383 ILE A CA 1
ATOM 3054 C C . ILE A 1 383 ? 4.060 21.285 -12.280 1.00 92.88 383 ILE A C 1
ATOM 3056 O O . ILE A 1 383 ? 2.928 20.923 -12.585 1.00 92.88 383 ILE A O 1
ATOM 3060 N N . ARG A 1 384 ? 4.550 22.482 -12.618 1.00 91.12 384 ARG A N 1
ATOM 3061 C CA . ARG A 1 384 ? 3.783 23.478 -13.368 1.00 91.12 384 ARG A CA 1
ATOM 3062 C C . ARG A 1 384 ? 3.320 22.932 -14.717 1.00 91.12 384 ARG A C 1
ATOM 3064 O O . ARG A 1 384 ? 2.143 23.050 -15.027 1.00 91.12 384 ARG A O 1
ATOM 3071 N N . ALA A 1 385 ? 4.202 22.279 -15.477 1.00 90.69 385 ALA A N 1
ATOM 3072 C CA . ALA A 1 385 ? 3.836 21.686 -16.765 1.00 90.69 385 ALA A CA 1
ATOM 3073 C C . ALA A 1 385 ? 2.740 20.612 -16.634 1.00 90.69 385 ALA A C 1
ATOM 3075 O O . ALA A 1 385 ? 1.831 20.559 -17.457 1.00 90.69 385 ALA A O 1
ATOM 3076 N N . ILE A 1 386 ? 2.790 19.781 -15.586 1.00 93.00 386 ILE A N 1
ATOM 3077 C CA . ILE A 1 386 ? 1.752 18.770 -15.335 1.00 93.00 386 ILE A CA 1
ATOM 3078 C C . ILE A 1 386 ? 0.437 19.427 -14.901 1.00 93.00 386 ILE A C 1
ATOM 3080 O O . ILE A 1 386 ? -0.621 19.065 -15.410 1.00 93.00 386 ILE A O 1
ATOM 3084 N N . VAL A 1 387 ? 0.496 20.389 -13.976 1.00 93.06 387 VAL A N 1
ATOM 3085 C CA . VAL A 1 387 ? -0.683 21.085 -13.440 1.00 93.06 387 VAL A CA 1
ATOM 3086 C C . VAL A 1 387 ? -1.395 21.898 -14.527 1.00 93.06 387 VAL A C 1
ATOM 3088 O O . VAL A 1 387 ? -2.619 21.871 -14.582 1.00 93.06 387 VAL A O 1
ATOM 3091 N N . GLU A 1 388 ? -0.665 22.544 -15.443 1.00 90.44 388 GLU A N 1
ATOM 3092 C CA . GLU A 1 388 ? -1.237 23.261 -16.600 1.00 90.44 388 GLU A CA 1
ATOM 3093 C C . GLU A 1 388 ? -2.068 22.351 -17.529 1.00 90.44 388 GLU A C 1
ATOM 3095 O O . GLU A 1 388 ? -2.954 22.828 -18.241 1.00 90.44 388 GLU A O 1
ATOM 3100 N N . GLU A 1 389 ? -1.810 21.040 -17.519 1.00 90.44 389 GLU A N 1
ATOM 3101 C CA . GLU A 1 389 ? -2.481 20.046 -18.363 1.00 90.44 389 GLU A CA 1
ATOM 3102 C C . GLU A 1 389 ? -3.356 19.059 -17.582 1.00 90.44 389 GLU A C 1
ATOM 3104 O O . GLU A 1 389 ? -3.916 18.137 -18.181 1.00 90.44 389 GLU A O 1
ATOM 3109 N N . VAL A 1 390 ? -3.524 19.252 -16.271 1.00 92.44 390 VAL A N 1
ATOM 3110 C CA . VAL A 1 390 ? -4.181 18.279 -15.385 1.00 92.44 390 VAL A CA 1
ATOM 3111 C C . VAL A 1 390 ? -5.617 17.960 -15.808 1.00 92.44 390 VAL A C 1
ATOM 3113 O O . VAL A 1 390 ? -6.023 16.802 -15.781 1.00 92.44 390 VAL A O 1
ATOM 3116 N N . ASP A 1 391 ? -6.354 18.955 -16.308 1.00 89.38 391 ASP A N 1
ATOM 3117 C CA . ASP A 1 391 ? -7.724 18.793 -16.814 1.00 89.38 391 ASP A CA 1
ATOM 3118 C C . ASP A 1 391 ? -7.820 17.887 -18.055 1.00 89.38 391 ASP A C 1
ATOM 3120 O O . ASP A 1 391 ? -8.897 17.384 -18.375 1.00 89.38 391 ASP A O 1
ATOM 3124 N N . SER A 1 392 ? -6.711 17.698 -18.779 1.00 89.19 392 SER A N 1
ATOM 3125 C CA . SER A 1 392 ? -6.637 16.845 -19.973 1.00 89.19 392 SER A CA 1
ATOM 3126 C C . SER A 1 392 ? -6.156 15.422 -19.682 1.00 89.19 392 SER A C 1
ATOM 3128 O O . SER A 1 392 ? -6.284 14.543 -20.537 1.00 89.19 392 SER A O 1
ATOM 3130 N N . LEU A 1 393 ? -5.611 15.181 -18.486 1.00 90.31 393 LEU A N 1
ATOM 3131 C CA . LEU A 1 393 ? -5.171 13.858 -18.061 1.00 90.31 393 LEU A CA 1
ATOM 3132 C C . LEU A 1 393 ? -6.383 12.971 -17.773 1.00 90.31 393 LEU A C 1
ATOM 3134 O O . LEU A 1 393 ? -7.397 13.432 -17.261 1.00 90.31 393 LEU A O 1
ATOM 3138 N N . ASN A 1 394 ? -6.289 11.676 -18.067 1.00 90.75 394 ASN A N 1
ATOM 3139 C CA . ASN A 1 394 ? -7.317 10.733 -17.625 1.00 90.75 394 ASN A CA 1
ATOM 3140 C C . ASN A 1 394 ? -7.192 10.454 -16.114 1.00 90.75 394 ASN A C 1
ATOM 3142 O O . ASN A 1 394 ? -6.150 10.697 -15.504 1.00 90.75 394 ASN A O 1
ATOM 3146 N N . PHE A 1 395 ? -8.225 9.843 -15.532 1.00 91.69 395 PHE A N 1
ATOM 3147 C CA . PHE A 1 395 ? -8.278 9.530 -14.102 1.00 91.69 395 PHE A CA 1
ATOM 3148 C C . PHE A 1 395 ? -7.055 8.742 -13.611 1.00 91.69 395 PHE A C 1
ATOM 3150 O O . PHE A 1 395 ? -6.491 9.030 -12.557 1.00 91.69 395 PHE A O 1
ATOM 3157 N N . THR A 1 396 ? -6.603 7.753 -14.390 1.00 92.25 396 THR A N 1
ATOM 3158 C CA . THR A 1 396 ? -5.451 6.919 -14.017 1.00 92.25 396 THR A CA 1
ATOM 3159 C C . THR A 1 396 ? -4.164 7.737 -13.949 1.00 92.25 396 THR A C 1
ATOM 3161 O O . THR A 1 396 ? -3.339 7.507 -13.064 1.00 92.25 396 THR A O 1
ATOM 3164 N N . ASP A 1 397 ? -3.989 8.686 -14.860 1.00 93.06 397 ASP A N 1
ATOM 3165 C CA . ASP A 1 397 ? -2.826 9.563 -14.910 1.00 93.06 397 ASP A CA 1
ATOM 3166 C C . ASP A 1 397 ? -2.857 10.610 -13.789 1.00 93.06 397 ASP A C 1
ATOM 3168 O O . ASP A 1 397 ? -1.830 10.824 -13.145 1.00 93.06 397 ASP A O 1
ATOM 3172 N N . CYS A 1 398 ? -4.029 11.151 -13.440 1.00 94.38 398 CYS A N 1
ATOM 3173 C CA . CYS A 1 398 ? -4.182 11.999 -12.254 1.00 94.38 398 CYS A CA 1
ATOM 3174 C C . CYS A 1 398 ? -3.809 11.251 -10.962 1.00 94.38 398 CYS A C 1
ATOM 3176 O O . CYS A 1 398 ? -3.039 11.759 -10.147 1.00 94.38 398 CYS A O 1
ATOM 3178 N N . VAL A 1 399 ? -4.273 10.005 -10.794 1.00 94.56 399 VAL A N 1
ATOM 3179 C CA . VAL A 1 399 ? -3.913 9.166 -9.634 1.00 94.56 399 VAL A CA 1
ATOM 3180 C C . VAL A 1 399 ? -2.413 8.858 -9.606 1.00 94.56 399 VAL A C 1
ATOM 3182 O O . VAL A 1 399 ? -1.796 8.910 -8.543 1.00 94.56 399 VAL A O 1
ATOM 3185 N N . ARG A 1 400 ? -1.790 8.575 -10.758 1.00 92.88 400 ARG A N 1
ATOM 3186 C CA . ARG A 1 400 ? -0.329 8.387 -10.849 1.00 92.88 400 ARG A CA 1
ATOM 3187 C C . ARG A 1 400 ? 0.431 9.646 -10.443 1.00 92.88 400 ARG A C 1
ATOM 3189 O O . ARG A 1 400 ? 1.442 9.541 -9.751 1.00 92.88 400 ARG A O 1
ATOM 3196 N N . PHE A 1 401 ? -0.046 10.821 -10.846 1.00 94.50 401 PHE A N 1
ATOM 3197 C CA . PHE A 1 401 ? 0.573 12.077 -10.448 1.00 94.50 401 PHE A CA 1
ATOM 3198 C C . PHE A 1 401 ? 0.419 12.334 -8.943 1.00 94.50 401 PHE A C 1
ATOM 3200 O O . PHE A 1 401 ? 1.421 12.620 -8.293 1.00 94.50 401 PHE A O 1
ATOM 3207 N N . LEU A 1 402 ? -0.764 12.105 -8.356 1.00 93.50 402 LEU A N 1
ATOM 3208 C CA . LEU A 1 402 ? -0.957 12.157 -6.897 1.00 93.50 402 LEU A CA 1
ATOM 3209 C C . LEU A 1 402 ? 0.002 11.225 -6.144 1.00 93.50 402 LEU A C 1
ATOM 3211 O O . LEU A 1 402 ? 0.566 11.612 -5.124 1.00 93.50 402 LEU A O 1
ATOM 3215 N N . GLN A 1 403 ? 0.228 10.007 -6.644 1.00 92.56 403 GLN A N 1
ATOM 3216 C CA . GLN A 1 403 ? 1.206 9.087 -6.046 1.00 92.56 403 GLN A CA 1
ATOM 3217 C C . GLN A 1 403 ? 2.623 9.668 -6.077 1.00 92.56 403 GLN A C 1
ATOM 3219 O O . GLN A 1 403 ? 3.357 9.543 -5.097 1.00 92.56 403 GLN A O 1
ATOM 3224 N N . ALA A 1 404 ? 3.001 10.319 -7.179 1.00 91.25 404 ALA A N 1
ATOM 3225 C CA . ALA A 1 404 ? 4.307 10.952 -7.319 1.00 91.25 404 ALA A CA 1
ATOM 3226 C C . ALA A 1 404 ? 4.456 12.211 -6.442 1.00 91.25 404 ALA A C 1
ATOM 3228 O O . ALA A 1 404 ? 5.557 12.479 -5.965 1.00 91.25 404 ALA A O 1
ATOM 3229 N N . LEU A 1 405 ? 3.364 12.934 -6.156 1.00 90.38 405 LEU A N 1
ATOM 3230 C CA . LEU A 1 405 ? 3.373 14.115 -5.281 1.00 90.38 405 LEU A CA 1
ATOM 3231 C C . LEU A 1 405 ? 3.794 13.807 -3.835 1.00 90.38 405 LEU A C 1
ATOM 3233 O O . LEU A 1 405 ? 4.291 14.701 -3.158 1.00 90.38 405 LEU A O 1
ATOM 3237 N N . ARG A 1 406 ? 3.695 12.551 -3.371 1.00 87.38 406 ARG A N 1
ATOM 3238 C CA . ARG A 1 406 ? 4.238 12.153 -2.055 1.00 87.38 406 ARG A CA 1
ATOM 3239 C C . ARG A 1 406 ? 5.729 12.468 -1.906 1.00 87.38 406 ARG A C 1
ATOM 3241 O O . ARG A 1 406 ? 6.188 12.720 -0.804 1.00 87.38 406 ARG A O 1
ATOM 3248 N N . GLN A 1 407 ? 6.485 12.474 -3.007 1.00 85.81 407 GLN A N 1
ATOM 3249 C CA . GLN A 1 407 ? 7.932 12.729 -2.987 1.00 85.81 407 GLN A CA 1
ATOM 3250 C C . GLN A 1 407 ? 8.296 14.193 -2.715 1.00 85.81 407 GLN A C 1
ATOM 3252 O O . GLN A 1 407 ? 9.460 14.501 -2.478 1.00 85.81 407 GLN A O 1
ATOM 3257 N N . ILE A 1 408 ? 7.320 15.099 -2.779 1.00 85.38 408 ILE A N 1
ATOM 3258 C CA . ILE A 1 408 ? 7.530 16.538 -2.601 1.00 85.38 408 ILE A CA 1
ATOM 3259 C C . ILE A 1 408 ? 6.716 17.099 -1.429 1.00 85.38 408 ILE A C 1
ATOM 3261 O O . ILE A 1 408 ? 6.533 18.317 -1.334 1.00 85.38 408 ILE A O 1
ATOM 3265 N N . GLU A 1 409 ? 6.184 16.225 -0.572 1.00 84.94 409 GLU A N 1
ATOM 3266 C CA . GLU A 1 409 ? 5.441 16.622 0.621 1.00 84.94 409 GLU A CA 1
ATOM 3267 C C . GLU A 1 409 ? 6.318 17.537 1.494 1.00 84.94 409 GLU A C 1
ATOM 3269 O O . GLU A 1 409 ? 7.494 17.261 1.728 1.00 84.94 409 GLU A O 1
ATOM 3274 N N . GLY A 1 410 ? 5.768 18.684 1.902 1.00 82.19 410 GLY A N 1
ATOM 3275 C CA . GLY A 1 410 ? 6.507 19.740 2.607 1.00 82.19 410 GLY A CA 1
ATOM 3276 C C . GLY A 1 410 ? 7.103 20.842 1.717 1.00 82.19 410 GLY A C 1
ATOM 3277 O O . GLY A 1 410 ? 7.582 21.843 2.243 1.00 82.19 410 GLY A O 1
ATOM 3278 N N . SER A 1 411 ? 7.044 20.723 0.385 1.00 85.31 411 SER A N 1
ATOM 3279 C CA . SER A 1 411 ? 7.417 21.820 -0.528 1.00 85.31 411 SER A CA 1
ATOM 3280 C C . SER A 1 411 ? 6.304 22.871 -0.676 1.00 85.31 411 SER A C 1
ATOM 3282 O O . SER A 1 411 ? 5.118 22.558 -0.574 1.00 85.31 411 SER A O 1
ATOM 3284 N N . ALA A 1 412 ? 6.664 24.123 -0.990 1.00 86.62 412 ALA A N 1
ATOM 3285 C CA . ALA A 1 412 ? 5.702 25.226 -1.147 1.00 86.62 412 ALA A CA 1
ATOM 3286 C C . ALA A 1 412 ? 4.659 24.987 -2.262 1.00 86.62 412 ALA A C 1
ATOM 3288 O O . ALA A 1 412 ? 3.526 25.456 -2.187 1.00 86.62 412 ALA A O 1
ATOM 3289 N N . ILE A 1 413 ? 5.032 24.222 -3.287 1.00 89.00 413 ILE A N 1
ATOM 3290 C CA . ILE A 1 413 ? 4.191 23.892 -4.446 1.00 89.00 413 ILE A CA 1
ATOM 3291 C C . ILE A 1 413 ? 3.304 22.660 -4.233 1.00 89.00 413 ILE A C 1
ATOM 3293 O O . ILE A 1 413 ? 2.432 22.393 -5.062 1.00 89.00 413 ILE A O 1
ATOM 3297 N N . PHE A 1 414 ? 3.495 21.912 -3.141 1.00 91.88 414 PHE A N 1
ATOM 3298 C CA . PHE A 1 414 ? 2.763 20.674 -2.876 1.00 91.88 414 PHE A CA 1
ATOM 3299 C C . PHE A 1 414 ? 1.257 20.909 -2.726 1.00 91.88 414 PHE A C 1
ATOM 3301 O O . PHE A 1 414 ? 0.476 20.334 -3.481 1.00 91.88 414 PHE A O 1
ATOM 3308 N N . ALA A 1 415 ? 0.844 21.782 -1.801 1.00 92.19 415 ALA A N 1
ATOM 3309 C CA . ALA A 1 415 ? -0.573 22.007 -1.512 1.00 92.19 415 ALA A CA 1
ATOM 3310 C C . ALA A 1 415 ? -1.361 22.572 -2.716 1.00 92.19 415 ALA A C 1
ATOM 3312 O O . ALA A 1 415 ? -2.417 22.018 -3.032 1.00 92.19 415 ALA A O 1
ATOM 3313 N N . PRO A 1 416 ? -0.863 23.584 -3.463 1.00 94.31 416 PRO A N 1
ATOM 3314 C CA . PRO A 1 416 ? -1.528 24.042 -4.686 1.00 94.31 416 PRO A CA 1
ATOM 3315 C C . PRO A 1 416 ? -1.683 22.937 -5.740 1.00 94.31 416 PRO A C 1
ATOM 3317 O O . PRO A 1 416 ? -2.733 22.825 -6.371 1.00 94.31 416 PRO A O 1
ATOM 3320 N N . SER A 1 417 ? -0.659 22.093 -5.907 1.00 94.81 417 SER A N 1
ATOM 3321 C CA . SER A 1 417 ? -0.680 20.995 -6.882 1.00 94.81 417 SER A CA 1
ATOM 3322 C C . SER A 1 417 ? -1.649 19.890 -6.476 1.00 94.81 417 SER A C 1
ATOM 3324 O O . SER A 1 417 ? -2.404 19.403 -7.314 1.00 94.81 417 SER A O 1
ATOM 3326 N N . LEU A 1 418 ? -1.668 19.524 -5.191 1.00 95.44 418 LEU A N 1
ATOM 3327 C CA . LEU A 1 418 ? -2.629 18.575 -4.633 1.00 95.44 418 LEU A CA 1
ATOM 3328 C C . LEU A 1 418 ? -4.062 19.049 -4.900 1.00 95.44 418 LEU A C 1
ATOM 3330 O O . LEU A 1 418 ? -4.853 18.293 -5.458 1.00 95.44 418 LEU A O 1
ATOM 3334 N N . ASN A 1 419 ? -4.367 20.311 -4.586 1.00 95.00 419 ASN A N 1
ATOM 3335 C CA . ASN A 1 419 ? -5.698 20.883 -4.792 1.00 95.00 419 ASN A CA 1
ATOM 3336 C C . ASN A 1 419 ? -6.105 20.886 -6.272 1.00 95.00 419 ASN A C 1
ATOM 3338 O O . ASN A 1 419 ? -7.231 20.513 -6.592 1.00 95.00 419 ASN A O 1
ATOM 3342 N N . ALA A 1 420 ? -5.195 21.248 -7.182 1.00 95.50 420 ALA A N 1
ATOM 3343 C CA . ALA A 1 420 ? -5.473 21.243 -8.619 1.00 95.50 420 ALA A CA 1
ATOM 3344 C C . ALA A 1 420 ? -5.799 19.835 -9.145 1.00 95.50 420 ALA A C 1
ATOM 3346 O O . ALA A 1 420 ? -6.751 19.654 -9.904 1.00 95.50 420 ALA A O 1
ATOM 3347 N N . VAL A 1 421 ? -5.040 18.820 -8.718 1.00 95.88 421 VAL A N 1
ATOM 3348 C CA . VAL A 1 421 ? -5.261 17.436 -9.160 1.00 95.88 421 VAL A CA 1
ATOM 3349 C C . VAL A 1 421 ? -6.513 16.835 -8.531 1.00 95.88 421 VAL A C 1
ATOM 3351 O O . VAL A 1 421 ? -7.262 16.151 -9.227 1.00 95.88 421 VAL A O 1
ATOM 3354 N N . VAL A 1 422 ? -6.773 17.106 -7.249 1.00 96.31 422 VAL A N 1
ATOM 3355 C CA . VAL A 1 422 ? -8.011 16.683 -6.580 1.00 96.31 422 VAL A CA 1
ATOM 3356 C C . VAL A 1 422 ? -9.221 17.312 -7.268 1.00 96.31 422 VAL A C 1
ATOM 3358 O O . VAL A 1 422 ? -10.143 16.580 -7.603 1.00 96.31 422 VAL A O 1
ATOM 3361 N N . ALA A 1 423 ? -9.192 18.609 -7.592 1.00 95.62 423 ALA A N 1
ATOM 3362 C CA . ALA A 1 423 ? -10.276 19.274 -8.319 1.00 95.62 423 ALA A CA 1
ATOM 3363 C C . ALA A 1 423 ? -10.506 18.683 -9.725 1.00 95.62 423 ALA A C 1
ATOM 3365 O O . ALA A 1 423 ? -11.648 18.507 -10.158 1.00 95.62 423 ALA A O 1
ATOM 3366 N N . ALA A 1 424 ? -9.435 18.325 -10.441 1.00 95.12 424 ALA A N 1
ATOM 3367 C CA . ALA A 1 424 ? -9.550 17.663 -11.739 1.00 95.12 424 ALA A CA 1
ATOM 3368 C C . ALA A 1 424 ? -10.178 16.263 -11.617 1.00 95.12 424 ALA A C 1
ATOM 3370 O O . ALA A 1 424 ? -11.058 15.905 -12.404 1.00 95.12 424 ALA A O 1
ATOM 3371 N N . ILE A 1 425 ? -9.762 15.476 -10.618 1.00 95.31 425 ILE A N 1
ATOM 3372 C CA . ILE A 1 425 ? -10.337 14.154 -10.336 1.00 95.31 425 ILE A CA 1
ATOM 3373 C C . ILE A 1 425 ? -11.805 14.272 -9.914 1.00 95.31 425 ILE A C 1
ATOM 3375 O O . ILE A 1 425 ? -12.641 13.530 -10.426 1.00 95.31 425 ILE A O 1
ATOM 3379 N N . ASP A 1 426 ? -12.127 15.225 -9.045 1.00 94.94 426 ASP A N 1
ATOM 3380 C CA . ASP A 1 426 ? -13.479 15.516 -8.570 1.00 94.94 426 ASP A CA 1
ATOM 3381 C C . ASP A 1 426 ? -14.451 15.769 -9.732 1.00 94.94 426 ASP A C 1
ATOM 3383 O O . ASP A 1 426 ? -15.505 15.134 -9.857 1.00 94.94 426 ASP A O 1
ATOM 3387 N N . LYS A 1 427 ? -14.028 16.614 -10.678 1.00 92.50 427 LYS A N 1
ATOM 3388 C CA . LYS A 1 427 ? -14.758 16.893 -11.917 1.00 92.50 427 LYS A CA 1
ATOM 3389 C C . LYS A 1 427 ? -14.902 15.651 -12.799 1.00 92.50 427 LYS A C 1
ATOM 3391 O O . LYS A 1 427 ? -15.948 15.459 -13.421 1.00 92.50 427 LYS A O 1
ATOM 3396 N N . GLN A 1 428 ? -13.872 14.810 -12.895 1.00 91.94 428 GLN A N 1
ATOM 3397 C CA . GLN A 1 428 ? -13.926 13.573 -13.681 1.00 91.94 428 GLN A CA 1
ATOM 3398 C C . GLN A 1 428 ? -14.878 12.542 -13.082 1.00 91.94 428 GLN A C 1
ATOM 3400 O O . GLN A 1 428 ? -15.658 11.956 -13.829 1.00 91.94 428 GLN A O 1
ATOM 3405 N N . LEU A 1 429 ? -14.858 12.361 -11.762 1.00 92.62 429 LEU A N 1
ATOM 3406 C CA . LEU A 1 429 ? -15.778 11.482 -11.042 1.00 92.62 429 LEU A CA 1
ATOM 3407 C C . LEU A 1 429 ? -17.225 11.963 -11.212 1.00 92.62 429 LEU A C 1
ATOM 3409 O O . LEU A 1 429 ? -18.081 11.196 -11.653 1.00 92.62 429 LEU A O 1
ATOM 3413 N N . SER A 1 430 ? -17.460 13.265 -11.030 1.00 90.25 430 SER A N 1
ATOM 3414 C CA . SER A 1 430 ? -18.764 13.906 -11.254 1.00 90.25 430 SER A CA 1
ATOM 3415 C C . SER A 1 430 ? -19.273 13.764 -12.698 1.00 90.25 430 SER A C 1
ATOM 3417 O O . SER A 1 430 ? -20.474 13.650 -12.945 1.00 90.25 430 SER A O 1
ATOM 3419 N N . ASN A 1 431 ? -18.372 13.770 -13.687 1.00 84.88 431 ASN A N 1
ATOM 3420 C CA . ASN A 1 431 ? -18.721 13.563 -15.096 1.00 84.88 431 ASN A CA 1
ATOM 3421 C C . ASN A 1 431 ? -18.911 12.085 -15.457 1.00 84.88 431 ASN A C 1
ATOM 3423 O O . ASN A 1 431 ? -19.741 11.784 -16.318 1.00 84.88 431 ASN A O 1
ATOM 3427 N N . GLY A 1 432 ? -18.171 11.178 -14.812 1.00 77.81 432 GLY A N 1
ATOM 3428 C CA . GLY A 1 432 ? -18.303 9.728 -14.970 1.00 77.81 432 GLY A CA 1
ATOM 3429 C C . GLY A 1 432 ? -19.716 9.246 -14.651 1.00 77.81 432 GLY A C 1
ATOM 3430 O O . GLY A 1 432 ? -20.256 8.418 -15.377 1.00 77.81 432 GLY A O 1
ATOM 3431 N N . MET A 1 433 ? -20.370 9.886 -13.678 1.00 71.88 433 MET A N 1
ATOM 3432 C CA . MET A 1 433 ? -21.784 9.669 -13.348 1.00 71.88 433 MET A CA 1
ATOM 3433 C C . MET A 1 433 ? -22.739 9.904 -14.530 1.00 71.88 433 MET A C 1
ATOM 3435 O O . MET A 1 433 ? -23.778 9.264 -14.651 1.00 71.88 433 MET A O 1
ATOM 3439 N N . LYS A 1 434 ? -22.413 10.858 -15.412 1.00 73.56 434 LYS A N 1
ATOM 3440 C CA . LYS A 1 434 ? -23.302 11.309 -16.498 1.00 73.56 434 LYS A CA 1
ATOM 3441 C C . LYS A 1 434 ? -23.055 10.577 -17.816 1.00 73.56 434 LYS A C 1
ATOM 3443 O O . LYS A 1 434 ? -23.845 10.726 -18.747 1.00 73.56 434 LYS A O 1
ATOM 3448 N N . LYS A 1 435 ? -21.941 9.846 -17.945 1.00 71.38 435 LYS A N 1
ATOM 3449 C CA . LYS A 1 435 ? -21.498 9.241 -19.209 1.00 71.38 435 LYS A CA 1
ATOM 3450 C C . LYS A 1 435 ? -21.012 7.803 -18.985 1.00 71.38 435 LYS A C 1
ATOM 3452 O O . LYS A 1 435 ? -19.853 7.630 -18.613 1.00 71.38 435 LYS A O 1
ATOM 3457 N N . PRO A 1 436 ? -21.802 6.769 -19.338 1.00 60.41 436 PRO A N 1
ATOM 3458 C CA . PRO A 1 436 ? -21.406 5.365 -19.162 1.00 60.41 436 PRO A CA 1
ATOM 3459 C C . PRO A 1 436 ? -20.166 4.954 -19.981 1.00 60.41 436 PRO A C 1
ATOM 3461 O O . PRO A 1 436 ? -19.593 3.896 -19.751 1.00 60.41 436 PRO A O 1
ATOM 3464 N N . SER A 1 437 ? -19.712 5.792 -20.922 1.00 57.62 437 SER A N 1
ATOM 3465 C CA . SER A 1 437 ? -18.460 5.591 -21.659 1.00 57.62 437 SER A CA 1
ATOM 3466 C C . SER A 1 437 ? -17.192 5.923 -20.855 1.00 57.62 437 SER A C 1
ATOM 3468 O O . SER A 1 437 ? -16.095 5.589 -21.299 1.00 57.62 437 SER A O 1
ATOM 3470 N N . HIS A 1 438 ? -17.306 6.606 -19.708 1.00 66.81 438 HIS A N 1
ATOM 3471 C CA . HIS A 1 438 ? -16.174 6.940 -18.838 1.00 66.81 438 HIS A CA 1
ATOM 3472 C C . HIS A 1 438 ? -15.968 5.838 -17.795 1.00 66.81 438 HIS A C 1
ATOM 3474 O O . HIS A 1 438 ? -16.474 5.906 -16.680 1.00 66.81 438 HIS A O 1
ATOM 3480 N N . PHE 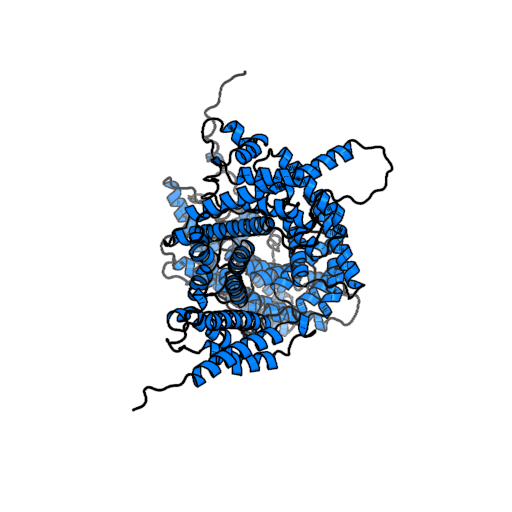A 1 439 ? -15.209 4.810 -18.170 1.00 73.69 439 PHE A N 1
ATOM 3481 C CA . PHE A 1 439 ? -14.847 3.719 -17.268 1.00 73.69 439 PHE A CA 1
ATOM 3482 C C . PHE A 1 439 ? -13.726 4.142 -16.307 1.00 73.69 439 PHE A C 1
ATOM 3484 O O . PHE A 1 439 ? -12.611 4.442 -16.743 1.00 73.69 439 PHE A O 1
ATOM 3491 N N . ILE A 1 440 ? -13.997 4.119 -14.999 1.00 85.69 440 ILE A N 1
ATOM 3492 C CA . ILE A 1 440 ? -12.982 4.294 -13.953 1.00 85.69 440 ILE A CA 1
ATOM 3493 C C . ILE A 1 440 ? -12.595 2.912 -13.414 1.00 85.69 440 ILE A C 1
ATOM 3495 O O . ILE A 1 440 ? -13.435 2.230 -12.825 1.00 85.69 440 ILE A O 1
ATOM 3499 N N . PRO A 1 441 ? -11.332 2.474 -13.576 1.00 87.56 441 PRO A N 1
ATOM 3500 C CA . PRO A 1 441 ? -10.905 1.185 -13.050 1.00 87.56 441 PRO A CA 1
ATOM 3501 C C . PRO A 1 441 ? -11.015 1.150 -11.521 1.00 87.56 441 PRO A C 1
ATOM 3503 O O . PRO A 1 441 ? -10.378 1.958 -10.843 1.00 87.56 441 PRO A O 1
ATOM 3506 N N . TYR A 1 442 ? -11.735 0.167 -10.976 1.00 89.38 442 TYR A N 1
ATOM 3507 C CA . TYR A 1 442 ? -11.947 0.000 -9.530 1.00 89.38 442 TYR A CA 1
ATOM 3508 C C . TYR A 1 442 ? -10.645 0.064 -8.714 1.00 89.38 442 TYR A C 1
ATOM 3510 O O . TYR A 1 442 ? -10.514 0.858 -7.787 1.00 89.38 442 TYR A O 1
ATOM 3518 N N . LYS A 1 443 ? -9.605 -0.660 -9.146 1.00 90.69 443 LYS A N 1
ATOM 3519 C CA . LYS A 1 443 ? -8.282 -0.630 -8.499 1.00 90.69 443 LYS A CA 1
ATOM 3520 C C . LYS A 1 443 ? -7.682 0.780 -8.409 1.00 90.69 443 LYS A C 1
ATOM 3522 O O . LYS A 1 443 ? -6.953 1.085 -7.469 1.00 90.69 443 LYS A O 1
ATOM 3527 N N . ARG A 1 444 ? -7.942 1.649 -9.393 1.00 93.31 444 ARG A N 1
ATOM 3528 C CA . ARG A 1 444 ? -7.477 3.046 -9.369 1.00 93.31 444 ARG A CA 1
ATOM 3529 C C . ARG A 1 444 ? -8.329 3.908 -8.446 1.00 93.31 444 ARG A C 1
ATOM 3531 O O . ARG A 1 444 ? -7.767 4.788 -7.803 1.00 93.31 444 ARG A O 1
ATOM 3538 N N . LEU A 1 445 ? -9.626 3.628 -8.339 1.00 94.19 445 LEU A N 1
ATOM 3539 C CA . LEU A 1 445 ? -10.518 4.279 -7.379 1.00 94.19 445 LEU A CA 1
ATOM 3540 C C . LEU A 1 445 ? -10.091 3.993 -5.931 1.00 94.19 445 LEU A C 1
ATOM 3542 O O . LEU A 1 445 ? -9.936 4.924 -5.149 1.00 94.19 445 LEU A O 1
ATOM 3546 N N . VAL A 1 446 ? -9.788 2.736 -5.597 1.00 95.44 446 VAL A N 1
ATOM 3547 C CA . VAL A 1 446 ? -9.272 2.360 -4.267 1.00 95.44 446 VAL A CA 1
ATOM 3548 C C . VAL A 1 446 ? -7.915 3.017 -3.978 1.00 95.44 446 VAL A C 1
ATOM 3550 O O . VAL A 1 446 ? -7.671 3.536 -2.885 1.00 95.44 446 VAL A O 1
ATOM 3553 N N . GLN A 1 447 ? -7.015 3.047 -4.968 1.00 95.38 447 GLN A N 1
ATOM 3554 C CA . GLN A 1 447 ? -5.736 3.752 -4.826 1.00 95.38 447 GLN A CA 1
ATOM 3555 C C . GLN A 1 447 ? -5.932 5.245 -4.563 1.00 95.38 447 GLN A C 1
ATOM 3557 O O . GLN A 1 447 ? -5.212 5.812 -3.745 1.00 95.38 447 GLN A O 1
ATOM 3562 N N . PHE A 1 448 ? -6.896 5.872 -5.237 1.00 96.69 448 PHE A N 1
ATOM 3563 C CA . PHE A 1 448 ? -7.257 7.260 -4.989 1.00 96.69 448 PHE A CA 1
ATOM 3564 C C . PHE A 1 448 ? -7.800 7.460 -3.570 1.00 96.69 448 PHE A C 1
ATOM 3566 O O . PHE A 1 448 ? -7.322 8.351 -2.875 1.00 96.69 448 PHE A O 1
ATOM 3573 N N . ALA A 1 449 ? -8.685 6.583 -3.091 1.00 96.75 449 ALA A N 1
ATOM 3574 C CA . ALA A 1 449 ? -9.197 6.618 -1.720 1.00 96.75 449 ALA A CA 1
ATOM 3575 C C . ALA A 1 449 ? -8.065 6.558 -0.675 1.00 96.75 449 ALA A C 1
ATOM 3577 O O . ALA A 1 449 ? -7.984 7.382 0.235 1.00 96.75 449 ALA A O 1
ATOM 3578 N N . THR A 1 450 ? -7.094 5.667 -0.883 1.00 95.75 450 THR A N 1
ATOM 3579 C CA . THR A 1 450 ? -5.897 5.583 -0.029 1.00 95.75 450 THR A CA 1
ATOM 3580 C C . THR A 1 450 ? -5.089 6.892 -0.030 1.00 95.75 450 THR A C 1
ATOM 3582 O O . THR A 1 450 ? -4.484 7.259 0.979 1.00 95.75 450 THR A O 1
ATOM 3585 N N . LEU A 1 451 ? -5.048 7.607 -1.161 1.00 94.94 451 LEU A N 1
ATOM 3586 C CA . LEU A 1 451 ? -4.348 8.888 -1.293 1.00 94.94 451 LEU A CA 1
ATOM 3587 C C . LEU A 1 451 ? -5.117 10.040 -0.639 1.00 94.94 451 LEU A C 1
ATOM 3589 O O . LEU A 1 451 ? -4.468 10.867 -0.006 1.00 94.94 451 LEU A O 1
ATOM 3593 N N . ILE A 1 452 ? -6.454 10.062 -0.722 1.00 95.25 452 ILE A N 1
ATOM 3594 C CA . ILE A 1 452 ? -7.311 11.021 0.000 1.00 95.25 452 ILE A CA 1
ATOM 3595 C C . ILE A 1 452 ? -6.983 10.980 1.493 1.00 95.25 452 ILE A C 1
ATOM 3597 O O . ILE A 1 452 ? -6.632 12.009 2.070 1.00 95.25 452 ILE A O 1
ATOM 3601 N N . SER A 1 453 ? -7.023 9.792 2.105 1.00 92.50 453 SER A N 1
ATOM 3602 C CA . SER A 1 453 ? -6.740 9.645 3.537 1.00 92.50 453 SER A CA 1
ATOM 3603 C C . SER A 1 453 ? -5.291 9.978 3.883 1.00 92.50 453 SER A C 1
ATOM 3605 O O . SER A 1 453 ? -5.034 10.648 4.881 1.00 92.50 453 SER A O 1
ATOM 3607 N N . ALA A 1 454 ? -4.330 9.544 3.059 1.00 92.19 454 ALA A N 1
ATOM 3608 C CA . ALA A 1 454 ? -2.912 9.802 3.308 1.00 92.19 454 ALA A CA 1
ATOM 3609 C C . ALA A 1 454 ? -2.571 11.298 3.269 1.00 92.19 454 ALA A C 1
ATOM 3611 O O . ALA A 1 454 ? -1.844 11.776 4.132 1.00 92.19 454 ALA A O 1
ATOM 3612 N N . PHE A 1 455 ? -3.127 12.034 2.304 1.00 92.69 455 PHE A N 1
ATOM 3613 C CA . PHE A 1 455 ? -2.930 13.478 2.174 1.00 92.69 455 PHE A CA 1
ATOM 3614 C C . PHE A 1 455 ? -3.908 14.309 3.010 1.00 92.69 455 PHE A C 1
ATOM 3616 O O . PHE A 1 455 ? -3.853 15.535 2.961 1.00 92.69 455 PHE A O 1
ATOM 3623 N N . ARG A 1 456 ? -4.795 13.657 3.777 1.00 91.25 456 ARG A N 1
ATOM 3624 C CA . ARG A 1 456 ? -5.842 14.300 4.586 1.00 91.25 456 ARG A CA 1
ATOM 3625 C C . ARG A 1 456 ? -6.675 15.291 3.767 1.00 91.25 456 ARG A C 1
ATOM 3627 O O . ARG A 1 456 ? -6.975 16.391 4.230 1.00 91.25 456 ARG A O 1
ATOM 3634 N N . VAL A 1 457 ? -7.017 14.904 2.538 1.00 93.94 457 VAL A N 1
ATOM 3635 C CA . VAL A 1 457 ? -7.861 15.710 1.651 1.00 93.94 457 VAL A CA 1
ATOM 3636 C C . VAL A 1 457 ? -9.213 15.908 2.327 1.00 93.94 457 VAL A C 1
ATOM 3638 O O . VAL A 1 457 ? -9.846 14.941 2.744 1.00 93.94 457 VAL A O 1
ATOM 3641 N N . LYS A 1 458 ? -9.624 17.172 2.445 1.00 93.25 458 LYS A N 1
ATOM 3642 C CA . LYS A 1 458 ? -10.822 17.568 3.188 1.00 93.25 458 LYS A CA 1
ATOM 3643 C C . LYS A 1 458 ? -12.092 17.633 2.350 1.00 93.25 458 LYS A C 1
ATOM 3645 O O . LYS A 1 458 ? -13.158 17.625 2.938 1.00 93.25 458 LYS A O 1
ATOM 3650 N N . SER A 1 459 ? -11.990 17.701 1.023 1.00 93.88 459 SER A N 1
ATOM 3651 C CA . SER A 1 459 ? -13.143 17.789 0.121 1.00 93.88 459 SER A CA 1
ATOM 3652 C C . SER A 1 459 ? -12.826 17.163 -1.238 1.00 93.88 459 SER A C 1
ATOM 3654 O O . SER A 1 459 ? -11.749 17.389 -1.797 1.00 93.88 459 SER A O 1
ATOM 3656 N N . CYS A 1 460 ? -13.750 16.344 -1.733 1.00 95.69 460 CYS A N 1
ATOM 3657 C CA . CYS A 1 460 ? -13.833 15.768 -3.071 1.00 95.69 460 CYS A CA 1
ATOM 3658 C C . CYS A 1 460 ? -15.254 15.192 -3.267 1.00 95.69 460 CYS A C 1
ATOM 3660 O O . CYS A 1 460 ? -15.437 13.974 -3.317 1.00 95.69 460 CYS A O 1
ATOM 3662 N N . ALA A 1 461 ? -16.271 16.053 -3.364 1.00 93.69 461 ALA A N 1
ATOM 3663 C CA . ALA A 1 461 ? -17.678 15.643 -3.421 1.00 93.69 461 ALA A CA 1
ATOM 3664 C C . ALA A 1 461 ? -17.995 14.649 -4.560 1.00 93.69 461 ALA A C 1
ATOM 3666 O O . ALA A 1 461 ? -18.814 13.745 -4.409 1.00 93.69 461 ALA A O 1
ATOM 3667 N N . GLY A 1 462 ? -17.307 14.754 -5.697 1.00 93.44 462 GLY A N 1
ATOM 3668 C CA . GLY A 1 462 ? -17.394 13.811 -6.807 1.00 93.44 462 GLY A CA 1
ATOM 3669 C C . GLY A 1 462 ? -17.039 12.374 -6.415 1.00 93.44 462 GLY A C 1
ATOM 3670 O O . GLY A 1 462 ? -17.565 11.443 -7.018 1.00 93.44 462 GLY A O 1
ATOM 3671 N N . PHE A 1 463 ? -16.199 12.161 -5.396 1.00 95.38 463 PHE A N 1
ATOM 3672 C CA . PHE A 1 463 ? -15.844 10.830 -4.896 1.00 95.38 463 PHE A CA 1
ATOM 3673 C C . PHE A 1 463 ? -17.016 10.124 -4.210 1.00 95.38 463 PHE A C 1
ATOM 3675 O O . PHE A 1 463 ? -17.342 9.001 -4.597 1.00 95.38 463 PHE A O 1
ATOM 3682 N N . SER A 1 464 ? -17.674 10.771 -3.243 1.00 93.88 464 SER A N 1
ATOM 3683 C CA . SER A 1 464 ? -18.844 10.198 -2.560 1.00 93.88 464 SER A CA 1
ATOM 3684 C C . SER A 1 464 ? -20.017 10.017 -3.529 1.00 93.88 464 SER A C 1
ATOM 3686 O O . SER A 1 464 ? -20.620 8.943 -3.577 1.00 93.88 464 SER A O 1
ATOM 3688 N N . LEU A 1 465 ? -20.250 11.003 -4.402 1.00 92.31 465 LEU A N 1
ATOM 3689 C CA . LEU A 1 465 ? -21.282 10.939 -5.436 1.00 92.31 465 LEU A CA 1
ATOM 3690 C C . LEU A 1 465 ? -21.048 9.800 -6.438 1.00 92.31 465 LEU A C 1
ATOM 3692 O O . LEU A 1 465 ? -21.978 9.052 -6.744 1.00 92.31 465 LEU A O 1
ATOM 3696 N N . TYR A 1 466 ? -19.819 9.621 -6.931 1.00 93.44 466 TYR A N 1
ATOM 3697 C CA . TYR A 1 466 ? -19.494 8.516 -7.835 1.00 93.44 466 TYR A CA 1
ATOM 3698 C C . TYR A 1 466 ? -19.670 7.157 -7.147 1.00 93.44 466 TYR A C 1
ATOM 3700 O O . TYR A 1 466 ? -20.250 6.244 -7.737 1.00 93.44 466 TYR A O 1
ATOM 3708 N N . LEU A 1 467 ? -19.222 7.022 -5.892 1.00 93.31 467 LEU A N 1
ATOM 3709 C CA . LEU A 1 467 ? -19.402 5.790 -5.124 1.00 93.31 467 LEU A CA 1
ATOM 3710 C C . LEU A 1 467 ? -20.879 5.432 -4.944 1.00 93.31 467 LEU A C 1
ATOM 3712 O O . LEU A 1 467 ? -21.224 4.277 -5.166 1.00 93.31 467 LEU A O 1
ATOM 3716 N N . SER A 1 468 ? -21.752 6.402 -4.659 1.00 91.50 468 SER A N 1
ATOM 3717 C CA . SER A 1 468 ? -23.197 6.154 -4.510 1.00 91.50 468 SER A CA 1
ATOM 3718 C C . SER A 1 468 ? -23.859 5.525 -5.750 1.00 91.50 468 SER A C 1
ATOM 3720 O O . SER A 1 468 ? -24.866 4.835 -5.640 1.00 91.50 468 SER A O 1
ATOM 3722 N N . GLN A 1 469 ? -23.291 5.733 -6.944 1.00 88.25 469 GLN A N 1
ATOM 3723 C CA . GLN A 1 469 ? -23.775 5.126 -8.190 1.00 88.25 469 GLN A CA 1
ATOM 3724 C C . GLN A 1 469 ? -23.040 3.839 -8.555 1.00 88.25 469 GLN A C 1
ATOM 3726 O O . GLN A 1 469 ? -23.609 2.943 -9.178 1.00 88.25 469 GLN A O 1
ATOM 3731 N N . PHE A 1 470 ? -21.757 3.761 -8.204 1.00 88.44 470 PHE A N 1
ATOM 3732 C CA . PHE A 1 470 ? -20.914 2.614 -8.500 1.00 88.44 470 PHE A CA 1
ATOM 3733 C C . PHE A 1 470 ? -21.229 1.428 -7.589 1.00 88.44 470 PHE A C 1
ATOM 3735 O O . PHE A 1 470 ? -21.333 0.302 -8.077 1.00 88.44 470 PHE A O 1
ATOM 3742 N N . LEU A 1 471 ? -21.400 1.666 -6.286 1.00 89.31 471 LEU A N 1
ATOM 3743 C CA . LEU A 1 471 ? -21.594 0.609 -5.299 1.00 89.31 471 LEU A CA 1
ATOM 3744 C C . LEU A 1 471 ? -22.762 -0.315 -5.653 1.00 89.31 471 LEU A C 1
ATOM 3746 O O . LEU A 1 471 ? -22.525 -1.522 -5.607 1.00 89.31 471 LEU A O 1
ATOM 3750 N N . PRO A 1 472 ? -23.946 0.144 -6.112 1.00 88.19 472 PRO A N 1
ATOM 3751 C CA . PRO A 1 472 ? -25.042 -0.748 -6.508 1.00 88.19 472 PRO A CA 1
ATOM 3752 C C . PRO A 1 472 ? -24.681 -1.788 -7.582 1.00 88.19 472 PRO A C 1
ATOM 3754 O O . PRO A 1 472 ? -25.349 -2.811 -7.691 1.00 88.19 472 PRO A O 1
ATOM 3757 N N . THR A 1 473 ? -23.623 -1.556 -8.367 1.00 84.81 473 THR A N 1
ATOM 3758 C CA . THR A 1 473 ? -23.134 -2.495 -9.396 1.00 84.81 473 THR A CA 1
ATOM 3759 C C . THR A 1 473 ? -22.161 -3.551 -8.858 1.00 84.81 473 THR A C 1
ATOM 3761 O O . THR A 1 473 ? -21.844 -4.522 -9.549 1.00 84.81 473 THR A O 1
ATOM 3764 N N . VAL A 1 474 ? -21.681 -3.373 -7.627 1.00 84.81 474 VAL A N 1
ATOM 3765 C CA . VAL A 1 474 ? -20.707 -4.237 -6.958 1.00 84.81 474 VAL A CA 1
ATOM 3766 C C . VAL A 1 474 ? -21.422 -5.174 -5.991 1.00 84.81 474 VAL A C 1
ATOM 3768 O O . VAL A 1 474 ? -22.238 -4.740 -5.181 1.00 84.81 474 VAL A O 1
ATOM 3771 N N . HIS A 1 475 ? -21.084 -6.461 -6.065 1.00 84.25 475 HIS A N 1
ATOM 3772 C CA . HIS A 1 475 ? -21.678 -7.496 -5.214 1.00 84.25 475 HIS A CA 1
ATOM 3773 C C . HIS A 1 475 ? -20.912 -7.672 -3.896 1.00 84.25 475 HIS A C 1
ATOM 3775 O O . HIS A 1 475 ? -21.531 -7.858 -2.854 1.00 84.25 475 HIS A O 1
ATOM 3781 N N . SER A 1 476 ? -19.580 -7.590 -3.935 1.00 86.56 476 SER A N 1
ATOM 3782 C CA . SER A 1 476 ? -18.704 -7.763 -2.773 1.00 86.56 476 SER A CA 1
ATOM 3783 C C . SER A 1 476 ? -17.472 -6.864 -2.866 1.00 86.56 476 SER A C 1
ATOM 3785 O O . SER A 1 476 ? -17.020 -6.523 -3.961 1.00 86.56 476 SER A O 1
ATOM 3787 N N . ILE A 1 477 ? -16.931 -6.484 -1.711 1.00 89.56 477 ILE A N 1
ATOM 3788 C CA . ILE A 1 477 ? -15.738 -5.649 -1.553 1.00 89.56 477 ILE A CA 1
ATOM 3789 C C . ILE A 1 477 ? -14.814 -6.309 -0.520 1.00 89.56 477 ILE A C 1
ATOM 3791 O O . ILE A 1 477 ? -15.280 -6.773 0.523 1.00 89.56 477 ILE A O 1
ATOM 3795 N N . THR A 1 478 ? -13.507 -6.336 -0.796 1.00 90.19 478 THR A N 1
ATOM 3796 C CA . THR A 1 478 ? -12.499 -6.833 0.158 1.00 90.19 478 THR A CA 1
ATOM 3797 C C . THR A 1 478 ? -12.417 -5.945 1.399 1.00 90.19 478 THR A C 1
ATOM 3799 O O . THR A 1 478 ? -12.719 -4.749 1.357 1.00 90.19 478 THR A O 1
ATOM 3802 N N . VAL A 1 479 ? -11.962 -6.500 2.524 1.00 90.81 479 VAL A N 1
ATOM 3803 C CA . VAL A 1 479 ? -11.827 -5.738 3.777 1.00 90.81 479 VAL A CA 1
ATOM 3804 C C . VAL A 1 479 ? -10.852 -4.567 3.610 1.00 90.81 479 VAL A C 1
ATOM 3806 O O . VAL A 1 479 ? -11.114 -3.467 4.104 1.00 90.81 479 VAL A O 1
ATOM 3809 N N . GLU A 1 480 ? -9.748 -4.761 2.887 1.00 91.12 480 GLU A N 1
ATOM 3810 C CA . GLU A 1 480 ? -8.752 -3.725 2.612 1.00 91.12 480 GLU A CA 1
ATOM 3811 C C . GLU A 1 480 ? -9.316 -2.582 1.767 1.00 91.12 480 GLU A C 1
ATOM 3813 O O . GLU A 1 480 ? -9.122 -1.410 2.110 1.00 91.12 480 GLU A O 1
ATOM 3818 N N . ASP A 1 481 ? -10.039 -2.908 0.694 1.00 94.31 481 ASP A N 1
ATOM 3819 C CA . ASP A 1 481 ? -10.625 -1.906 -0.191 1.00 94.31 481 ASP A CA 1
ATOM 3820 C C . ASP A 1 481 ? -11.739 -1.136 0.528 1.00 94.31 481 ASP A C 1
ATOM 3822 O O . ASP A 1 481 ? -11.766 0.095 0.474 1.00 94.31 481 ASP A O 1
ATOM 3826 N N . ALA A 1 482 ? -12.602 -1.827 1.281 1.00 94.25 482 ALA A N 1
ATOM 3827 C CA . ALA A 1 482 ? -13.616 -1.194 2.124 1.00 94.25 482 ALA A CA 1
ATOM 3828 C C . ALA A 1 482 ? -12.981 -0.243 3.144 1.00 94.25 482 ALA A C 1
ATOM 3830 O O . ALA A 1 482 ? -13.426 0.893 3.302 1.00 94.25 482 ALA A O 1
ATOM 3831 N N . THR A 1 483 ? -11.889 -0.664 3.784 1.00 94.62 483 THR A N 1
ATOM 3832 C CA . THR A 1 483 ? -11.140 0.175 4.726 1.00 94.62 483 THR A CA 1
ATOM 3833 C C . THR A 1 483 ? -10.588 1.428 4.045 1.00 94.62 483 THR A C 1
ATOM 3835 O O . THR A 1 483 ? -10.659 2.518 4.616 1.00 94.62 483 THR A O 1
ATOM 3838 N N . ALA A 1 484 ? -10.040 1.311 2.833 1.00 96.06 484 ALA A N 1
ATOM 3839 C CA . ALA A 1 484 ? -9.535 2.458 2.083 1.00 96.06 484 ALA A CA 1
ATOM 3840 C C . ALA A 1 484 ? -10.658 3.434 1.696 1.00 96.06 484 ALA A C 1
ATOM 3842 O O . ALA A 1 484 ? -10.509 4.642 1.884 1.00 96.06 484 ALA A O 1
ATOM 3843 N N . LEU A 1 485 ? -11.787 2.920 1.199 1.00 96.69 485 LEU A N 1
ATOM 3844 C CA . LEU A 1 485 ? -12.948 3.724 0.807 1.00 96.69 485 LEU A CA 1
ATOM 3845 C C . LEU A 1 485 ? -13.584 4.430 2.015 1.00 96.69 485 LEU A C 1
ATOM 3847 O O . LEU A 1 485 ? -13.807 5.638 1.965 1.00 96.69 485 LEU A O 1
ATOM 3851 N N . MET A 1 486 ? -13.798 3.713 3.121 1.00 95.81 486 MET A N 1
ATOM 3852 C CA . MET A 1 486 ? -14.386 4.261 4.350 1.00 95.81 486 MET A CA 1
ATOM 3853 C C . MET A 1 486 ? -13.508 5.340 4.983 1.00 95.81 486 MET A C 1
ATOM 3855 O O . MET A 1 486 ? -14.005 6.396 5.362 1.00 95.81 486 MET A O 1
ATOM 3859 N N . ASN A 1 487 ? -12.189 5.132 5.053 1.00 95.56 487 ASN A N 1
ATOM 3860 C CA . ASN A 1 487 ? -11.279 6.167 5.555 1.00 95.56 487 ASN A CA 1
ATOM 3861 C C . ASN A 1 487 ? -11.240 7.403 4.645 1.00 95.56 487 ASN A C 1
ATOM 3863 O O . ASN A 1 487 ? -11.047 8.518 5.134 1.00 95.56 487 ASN A O 1
ATOM 3867 N N . ALA A 1 488 ? -11.397 7.232 3.330 1.00 96.50 488 ALA A N 1
ATOM 3868 C CA . ALA A 1 488 ? -11.462 8.351 2.397 1.00 96.50 488 ALA A CA 1
ATOM 3869 C C . ALA A 1 488 ? -12.746 9.160 2.603 1.00 96.50 488 ALA A C 1
ATOM 3871 O O . ALA A 1 488 ? -12.667 10.376 2.756 1.00 96.50 488 ALA A O 1
ATOM 3872 N N . LEU A 1 489 ? -13.896 8.484 2.713 1.00 96.50 489 LEU A N 1
ATOM 3873 C CA . LEU A 1 489 ? -15.178 9.107 3.055 1.00 96.50 489 LEU A CA 1
ATOM 3874 C C . LEU A 1 489 ? -15.094 9.851 4.393 1.00 96.50 489 LEU A C 1
ATOM 3876 O O . LEU A 1 489 ? -15.475 11.015 4.465 1.00 96.50 489 LEU A O 1
ATOM 3880 N N . ALA A 1 490 ? -14.519 9.231 5.428 1.00 93.94 490 ALA A N 1
ATOM 3881 C CA . ALA A 1 490 ? -14.325 9.862 6.736 1.00 93.94 490 ALA A CA 1
ATOM 3882 C C . ALA A 1 490 ? -13.428 11.111 6.675 1.00 93.94 490 ALA A C 1
ATOM 3884 O O . ALA A 1 490 ? -13.566 12.016 7.491 1.00 93.94 490 ALA A O 1
ATOM 3885 N N . SER A 1 491 ? -12.502 11.172 5.712 1.00 94.00 491 SER A N 1
ATOM 3886 C CA . SER A 1 491 ? -11.601 12.319 5.543 1.00 94.00 491 SER A CA 1
ATOM 3887 C C . SER A 1 491 ? -12.297 13.519 4.894 1.00 94.00 491 SER A C 1
ATOM 3889 O O . SER A 1 491 ? -11.996 14.655 5.261 1.00 94.00 491 SER A O 1
ATOM 3891 N N . VAL A 1 492 ? -13.218 13.265 3.955 1.00 94.62 492 VAL A N 1
ATOM 3892 C CA . VAL A 1 492 ? -13.910 14.311 3.182 1.00 94.62 492 VAL A CA 1
ATOM 3893 C C . VAL A 1 492 ? -15.285 14.694 3.741 1.00 94.62 492 VAL A C 1
ATOM 3895 O O . VAL A 1 492 ? -15.788 15.780 3.459 1.00 94.62 492 VAL A O 1
ATOM 3898 N N . GLY A 1 493 ? -15.892 13.830 4.561 1.00 90.81 493 GLY A N 1
ATOM 3899 C CA . GLY A 1 493 ? -17.280 13.971 5.012 1.00 90.81 493 GLY A CA 1
ATOM 3900 C C . GLY A 1 493 ? -17.578 15.255 5.788 1.00 90.81 493 GLY A C 1
ATOM 3901 O O . GLY A 1 493 ? -18.676 15.786 5.671 1.00 90.81 493 GLY A O 1
ATOM 3902 N N . GLU A 1 494 ? -16.602 15.797 6.521 1.00 89.44 494 GLU A N 1
ATOM 3903 C CA . GLU A 1 494 ? -16.749 17.057 7.267 1.00 89.44 494 GLU A CA 1
ATOM 3904 C C . GLU A 1 494 ? -17.109 18.244 6.352 1.00 89.44 494 GLU A C 1
ATOM 3906 O O . GLU A 1 494 ? -17.956 19.055 6.716 1.00 89.44 494 GLU A O 1
ATOM 3911 N N . MET A 1 495 ? -16.511 18.330 5.154 1.00 89.94 495 MET A N 1
ATOM 3912 C CA . MET A 1 495 ? -16.761 19.429 4.208 1.00 89.94 495 MET A CA 1
ATOM 3913 C C . MET A 1 495 ? -17.801 19.080 3.142 1.00 89.94 495 MET A C 1
ATOM 3915 O O . MET A 1 495 ? -18.537 19.960 2.702 1.00 89.94 495 MET A O 1
ATOM 3919 N N . ASP A 1 496 ? -17.857 17.818 2.711 1.00 88.94 496 ASP A N 1
ATOM 3920 C CA . ASP A 1 496 ? -18.708 17.389 1.591 1.00 88.94 496 ASP A CA 1
ATOM 3921 C C . ASP A 1 496 ? -20.122 16.964 2.018 1.00 88.94 496 ASP A C 1
ATOM 3923 O O . ASP A 1 496 ? -20.971 16.689 1.170 1.00 88.94 496 ASP A O 1
ATOM 3927 N N . GLY A 1 497 ? -20.385 16.903 3.325 1.00 89.44 497 GLY A N 1
ATOM 3928 C CA . GLY A 1 497 ? -21.660 16.480 3.896 1.00 89.44 497 GLY A CA 1
ATOM 3929 C C . GLY A 1 497 ? -21.568 15.088 4.514 1.00 89.44 497 GLY A C 1
ATOM 3930 O O . GLY A 1 497 ? -21.575 14.065 3.817 1.00 89.44 497 GLY A O 1
ATOM 3931 N N . ILE A 1 498 ? -21.530 15.062 5.848 1.00 88.75 498 ILE A N 1
ATOM 3932 C CA . ILE A 1 498 ? -21.313 13.844 6.632 1.00 88.75 498 ILE A CA 1
ATOM 3933 C C . ILE A 1 498 ? -22.437 12.825 6.421 1.00 88.75 498 ILE A C 1
ATOM 3935 O O . ILE A 1 498 ? -22.159 11.647 6.246 1.00 88.75 498 ILE A O 1
ATOM 3939 N N . GLU A 1 499 ? -23.687 13.281 6.307 1.00 88.62 499 GLU A N 1
ATOM 3940 C CA . GLU A 1 499 ? -24.862 12.421 6.117 1.00 88.62 499 GLU A CA 1
ATOM 3941 C C . GLU A 1 499 ? -24.819 11.637 4.798 1.00 88.62 499 GLU A C 1
ATOM 3943 O O . GLU A 1 499 ? -25.172 10.459 4.749 1.00 88.62 499 GLU A O 1
ATOM 3948 N N . HIS A 1 500 ? -24.385 12.276 3.707 1.00 90.44 500 HIS A N 1
ATOM 3949 C CA . HIS A 1 500 ? -24.269 11.597 2.417 1.00 90.44 500 HIS A CA 1
ATOM 3950 C C . HIS A 1 500 ? -23.129 10.576 2.443 1.00 90.44 500 HIS A C 1
ATOM 3952 O O . HIS A 1 500 ? -23.306 9.440 2.006 1.00 90.44 500 HIS A O 1
ATOM 3958 N N . CYS A 1 501 ? -21.979 10.959 3.003 1.00 92.88 501 CYS A N 1
ATOM 3959 C CA . CYS A 1 501 ? -20.837 10.062 3.144 1.00 92.88 501 CYS A CA 1
ATOM 3960 C C . CYS A 1 501 ? -21.145 8.877 4.070 1.00 92.88 501 CYS A C 1
ATOM 3962 O O . CYS A 1 501 ? -20.695 7.769 3.786 1.00 92.88 501 CYS A O 1
ATOM 3964 N N . ALA A 1 502 ? -21.945 9.086 5.121 1.00 90.75 502 ALA A N 1
ATOM 3965 C CA . ALA A 1 502 ? -22.419 8.035 6.013 1.00 90.75 502 ALA A CA 1
ATOM 3966 C C . ALA A 1 502 ? -23.253 6.993 5.257 1.00 90.75 502 ALA A C 1
ATOM 3968 O O . ALA A 1 502 ? -22.924 5.814 5.314 1.00 90.75 502 ALA A O 1
ATOM 3969 N N . LYS A 1 503 ? -24.238 7.421 4.451 1.00 90.94 503 LYS A N 1
ATOM 3970 C CA . LYS A 1 503 ? -25.070 6.515 3.629 1.00 90.94 503 LYS A CA 1
ATOM 3971 C C . LYS A 1 503 ? -24.251 5.685 2.639 1.00 90.94 503 LYS A C 1
ATOM 3973 O O . LYS A 1 503 ? -24.471 4.488 2.492 1.00 90.94 503 LYS A O 1
ATOM 3978 N N . VAL A 1 504 ? -23.285 6.310 1.962 1.00 93.06 504 VAL A N 1
ATOM 3979 C CA . VAL A 1 504 ? -22.360 5.592 1.065 1.00 93.06 504 VAL A CA 1
ATOM 3980 C C . VAL A 1 504 ? -21.498 4.607 1.862 1.00 93.06 504 VAL A C 1
ATOM 3982 O O . VAL A 1 504 ? -21.237 3.496 1.404 1.00 93.06 504 VAL A O 1
ATOM 3985 N N . GLY A 1 505 ? -21.070 4.997 3.063 1.00 92.69 505 GLY A N 1
ATOM 3986 C CA . GLY A 1 505 ? -20.314 4.140 3.966 1.00 92.69 505 GLY A CA 1
ATOM 3987 C C . GLY A 1 505 ? -21.100 2.922 4.456 1.00 92.69 505 GLY A C 1
ATOM 3988 O O . GLY A 1 505 ? -20.560 1.818 4.473 1.00 92.69 505 GLY A O 1
ATOM 3989 N N . GLU A 1 506 ? -22.380 3.090 4.784 1.00 90.75 506 GLU A N 1
ATOM 3990 C CA . GLU A 1 506 ? -23.291 1.994 5.137 1.00 90.75 506 GLU A CA 1
ATOM 3991 C C . GLU A 1 506 ? -23.389 0.968 4.001 1.00 90.75 506 GLU A C 1
ATOM 3993 O O . GLU A 1 506 ? -23.228 -0.229 4.237 1.00 90.75 506 GLU A O 1
ATOM 3998 N N . GLU A 1 507 ? -23.534 1.425 2.753 1.00 91.31 507 GLU A N 1
ATOM 3999 C CA . GLU A 1 507 ? -23.576 0.535 1.588 1.00 91.31 507 GLU A CA 1
ATOM 4000 C C . GLU A 1 507 ? -22.247 -0.211 1.359 1.00 91.31 507 GLU A C 1
ATOM 4002 O O . GLU A 1 507 ? -22.245 -1.378 0.955 1.00 91.31 507 GLU A O 1
ATOM 4007 N N . ILE A 1 508 ? -21.100 0.424 1.641 1.00 93.00 508 ILE A N 1
ATOM 4008 C CA . ILE A 1 508 ? -19.794 -0.256 1.613 1.00 93.00 508 ILE A CA 1
ATOM 4009 C C . ILE A 1 508 ? -19.759 -1.365 2.663 1.00 93.00 508 ILE A C 1
ATOM 4011 O O . ILE A 1 508 ? -19.357 -2.482 2.339 1.00 93.00 508 ILE A O 1
ATOM 4015 N N . LEU A 1 509 ? -20.181 -1.072 3.898 1.00 90.06 509 LEU A N 1
ATOM 4016 C CA . LEU A 1 509 ? -20.177 -2.021 5.015 1.00 90.06 509 LEU A CA 1
ATOM 4017 C C . LEU A 1 509 ? -21.037 -3.260 4.735 1.00 90.06 509 LEU A C 1
ATOM 4019 O O . LEU A 1 509 ? -20.642 -4.366 5.102 1.00 90.06 509 LEU A O 1
ATOM 4023 N N . GLU A 1 510 ? -22.169 -3.103 4.048 1.00 87.69 510 GLU A N 1
ATOM 4024 C CA . GLU A 1 510 ? -23.033 -4.224 3.654 1.00 87.69 510 GLU A CA 1
ATOM 4025 C C . GLU A 1 510 ? -22.386 -5.180 2.644 1.00 87.69 510 GLU A C 1
ATOM 4027 O O . GLU A 1 510 ? -22.762 -6.350 2.578 1.00 87.69 510 GLU A O 1
ATOM 4032 N N . LYS A 1 511 ? -21.399 -4.702 1.880 1.00 88.44 511 LYS A N 1
ATOM 4033 C CA . LYS A 1 511 ? -20.725 -5.459 0.813 1.00 88.44 511 LYS A CA 1
ATOM 4034 C C . LYS A 1 511 ? -19.387 -6.049 1.241 1.00 88.44 511 LYS A C 1
ATOM 4036 O O . LYS A 1 511 ? -18.745 -6.725 0.437 1.00 88.44 511 LYS A O 1
ATOM 4041 N N . VAL A 1 512 ? -18.951 -5.810 2.479 1.00 88.50 512 VAL A N 1
ATOM 4042 C CA . VAL A 1 512 ? -17.681 -6.343 2.988 1.00 88.50 512 VAL A CA 1
ATOM 4043 C C . VAL A 1 512 ? -17.776 -7.858 3.151 1.00 88.50 512 VAL A C 1
ATOM 4045 O O . VAL A 1 512 ? -18.611 -8.361 3.907 1.00 88.50 512 VAL A O 1
ATOM 4048 N N . GLY A 1 513 ? -16.879 -8.576 2.477 1.00 77.06 513 GLY A N 1
ATOM 4049 C CA . GLY A 1 513 ? -16.779 -10.032 2.543 1.00 77.06 513 GLY A CA 1
ATOM 4050 C C . GLY A 1 513 ? -15.347 -10.538 2.369 1.00 77.06 513 GLY A C 1
ATOM 4051 O O . GLY A 1 513 ? -14.422 -9.768 2.109 1.00 77.06 513 GLY A O 1
ATOM 4052 N N . CYS A 1 514 ? -15.167 -11.850 2.531 1.00 64.88 514 CYS A N 1
ATOM 4053 C CA . CYS A 1 514 ? -13.906 -12.535 2.254 1.00 64.88 514 CYS A CA 1
ATOM 4054 C C . CYS A 1 514 ? -13.936 -13.113 0.828 1.00 64.88 514 CYS A C 1
ATOM 4056 O O . CYS A 1 514 ? -14.912 -13.760 0.458 1.00 64.88 514 CYS A O 1
ATOM 4058 N N . GLU A 1 515 ? -12.893 -12.865 0.029 1.00 59.19 515 GLU A N 1
ATOM 4059 C CA . GLU A 1 515 ? -12.772 -13.399 -1.342 1.00 59.19 515 GLU A CA 1
ATOM 4060 C C . GLU A 1 515 ? -12.259 -14.849 -1.386 1.00 59.19 515 GLU A C 1
ATOM 4062 O O . GLU A 1 515 ? -12.387 -15.514 -2.412 1.00 59.19 515 GLU A O 1
ATOM 4067 N N . ASP A 1 516 ? -11.679 -15.351 -0.293 1.00 56.81 516 ASP A N 1
ATOM 4068 C CA . ASP A 1 516 ? -11.051 -16.671 -0.263 1.00 56.81 516 ASP A CA 1
ATOM 4069 C C . ASP A 1 516 ? -12.098 -17.772 -0.033 1.00 56.81 516 ASP A C 1
ATOM 4071 O O . ASP A 1 516 ? -12.516 -18.038 1.094 1.00 56.81 516 ASP A O 1
ATOM 4075 N N . GLU A 1 517 ? -12.468 -18.479 -1.107 1.00 50.84 517 GLU A N 1
ATOM 4076 C CA . GLU A 1 517 ? -13.342 -19.670 -1.073 1.00 50.84 517 GLU A CA 1
ATOM 4077 C C . GLU A 1 517 ? -12.793 -20.802 -0.178 1.00 50.84 517 GLU A C 1
ATOM 4079 O O . GLU A 1 517 ? -13.509 -21.746 0.155 1.00 50.84 517 GLU A O 1
ATOM 4084 N N . THR A 1 518 ? -11.514 -20.732 0.208 1.00 50.56 518 THR A N 1
ATOM 4085 C CA . THR A 1 518 ? -10.851 -21.693 1.102 1.00 50.56 518 THR A CA 1
ATOM 4086 C C . THR A 1 518 ? -11.056 -21.404 2.585 1.00 50.56 518 THR A C 1
ATOM 4088 O O . THR A 1 518 ? -10.755 -22.266 3.411 1.00 50.56 518 THR A O 1
ATOM 4091 N N . ILE A 1 519 ? -11.517 -20.205 2.942 1.00 57.25 519 ILE A N 1
ATOM 4092 C CA . ILE A 1 519 ? -11.845 -19.869 4.324 1.00 57.25 519 ILE A CA 1
ATOM 4093 C C . ILE A 1 519 ? -13.262 -20.378 4.577 1.00 57.25 519 ILE A C 1
ATOM 4095 O O . ILE A 1 519 ? -14.215 -19.939 3.938 1.00 57.25 519 ILE A O 1
ATOM 4099 N N . GLU A 1 520 ? -13.399 -21.341 5.494 1.00 53.16 520 GLU A N 1
ATOM 4100 C CA . GLU A 1 520 ? -14.704 -21.842 5.932 1.00 53.16 520 GLU A CA 1
ATOM 4101 C C . GLU A 1 520 ? -15.619 -20.651 6.247 1.00 53.16 520 GLU A C 1
ATOM 4103 O O . GLU A 1 520 ? -15.259 -19.790 7.053 1.00 53.16 520 GLU A O 1
ATOM 4108 N N . GLY A 1 521 ? -16.785 -20.595 5.592 1.00 51.25 521 GLY A N 1
ATOM 4109 C CA . GLY A 1 521 ? -17.666 -19.419 5.483 1.00 51.25 521 GLY A CA 1
ATOM 4110 C C . GLY A 1 521 ? -18.278 -18.865 6.780 1.00 51.25 521 GLY A C 1
ATOM 4111 O O . GLY A 1 521 ? -19.270 -18.150 6.719 1.00 51.25 521 GLY A O 1
ATOM 4112 N N . ASN A 1 522 ? -17.705 -19.179 7.944 1.00 58.28 522 ASN A N 1
ATOM 4113 C CA . ASN A 1 522 ? -18.142 -18.756 9.272 1.00 58.28 522 ASN A CA 1
ATOM 4114 C C . ASN A 1 522 ? -17.067 -18.009 10.091 1.00 58.28 522 ASN A C 1
ATOM 4116 O O . ASN A 1 522 ? -17.328 -17.657 11.243 1.00 58.28 522 ASN A O 1
ATOM 4120 N N . GLN A 1 523 ? -15.863 -17.770 9.557 1.00 74.44 523 GLN A N 1
ATOM 4121 C CA . GLN A 1 523 ? -14.806 -17.084 10.314 1.00 74.44 523 GLN A CA 1
ATOM 4122 C C . GLN A 1 523 ? -15.008 -15.561 10.375 1.00 74.44 523 GLN A C 1
ATOM 4124 O O . GLN A 1 523 ? -15.269 -14.905 9.371 1.00 74.44 523 GLN A O 1
ATOM 4129 N N . ALA A 1 524 ? -14.850 -14.994 11.575 1.00 88.38 524 ALA A N 1
ATOM 4130 C CA . ALA A 1 524 ? -14.916 -13.555 11.822 1.00 88.38 524 ALA A CA 1
ATOM 4131 C C . ALA A 1 524 ? -13.815 -12.799 11.062 1.00 88.38 524 ALA A C 1
ATOM 4133 O O . ALA A 1 524 ? -12.628 -13.104 11.231 1.00 88.38 524 ALA A O 1
ATOM 4134 N N . LEU A 1 525 ? -14.179 -11.759 10.301 1.00 89.81 525 LEU A N 1
ATOM 4135 C CA . LEU A 1 525 ? -13.199 -10.944 9.569 1.00 89.81 525 LEU A CA 1
ATOM 4136 C C . LEU A 1 525 ? -12.171 -10.296 10.504 1.00 89.81 525 LEU A C 1
ATOM 4138 O O . LEU A 1 525 ? -11.015 -10.142 10.118 1.00 89.81 525 LEU A O 1
ATOM 4142 N N . LEU A 1 526 ? -12.549 -9.981 11.748 1.00 91.56 526 LEU A N 1
ATOM 4143 C CA . LEU A 1 526 ? -11.636 -9.448 12.761 1.00 91.56 526 LEU A CA 1
ATOM 4144 C C . LEU A 1 526 ? -10.453 -10.390 13.054 1.00 91.56 526 LEU A C 1
ATOM 4146 O O . LEU A 1 526 ? -9.364 -9.917 13.365 1.00 91.56 526 LEU A O 1
ATOM 4150 N N . LEU A 1 527 ? -10.633 -11.710 12.943 1.00 90.06 527 LEU A N 1
ATOM 4151 C CA . LEU A 1 527 ? -9.553 -12.678 13.166 1.00 90.06 527 LEU A CA 1
ATOM 4152 C C . LEU A 1 527 ? -8.632 -12.830 11.954 1.00 90.06 527 LEU A C 1
ATOM 4154 O O . LEU A 1 527 ? -7.466 -13.188 12.125 1.00 90.06 527 LEU A O 1
ATOM 4158 N N . LEU A 1 528 ? -9.144 -12.573 10.752 1.00 88.25 528 LEU A N 1
ATOM 4159 C CA . LEU A 1 528 ? -8.412 -12.696 9.491 1.00 88.25 528 LEU A CA 1
ATOM 4160 C C . LEU A 1 528 ? -7.660 -11.402 9.155 1.00 88.25 528 LEU A C 1
ATOM 4162 O O . LEU A 1 528 ? -6.479 -11.430 8.815 1.00 88.25 528 LEU A O 1
ATOM 4166 N N . TYR A 1 529 ? -8.332 -10.263 9.335 1.00 90.69 529 TYR A N 1
ATOM 4167 C CA . TYR A 1 529 ? -7.871 -8.924 8.970 1.00 90.69 529 TYR A CA 1
ATOM 4168 C C . TYR A 1 529 ? -7.992 -7.945 10.155 1.00 90.69 529 TYR A C 1
ATOM 4170 O O . TYR A 1 529 ? -8.689 -6.928 10.059 1.00 90.69 529 TYR A O 1
ATOM 4178 N N . PRO A 1 530 ? -7.313 -8.208 11.287 1.00 92.00 530 PRO A N 1
ATOM 4179 C CA . PRO A 1 530 ? -7.512 -7.487 12.548 1.00 92.00 530 PRO A CA 1
ATOM 4180 C C . PRO A 1 530 ? -7.298 -5.972 12.436 1.00 92.00 530 PRO A C 1
ATOM 4182 O O . PRO A 1 530 ? -8.151 -5.180 12.837 1.00 92.00 530 PRO A O 1
ATOM 4185 N N . VAL A 1 531 ? -6.188 -5.551 11.821 1.00 92.44 531 VAL A N 1
ATOM 4186 C CA . VAL A 1 531 ? -5.845 -4.128 11.656 1.00 92.44 531 VAL A CA 1
ATOM 4187 C C . VAL A 1 531 ? -6.816 -3.416 10.710 1.00 92.44 531 VAL A C 1
ATOM 4189 O O . VAL A 1 531 ? -7.157 -2.254 10.936 1.00 92.44 531 VAL A O 1
ATOM 4192 N N . ALA A 1 532 ? -7.255 -4.088 9.643 1.00 92.06 532 ALA A N 1
ATOM 4193 C CA . ALA A 1 532 ? -8.193 -3.508 8.688 1.00 92.06 532 ALA A CA 1
ATOM 4194 C C . ALA A 1 532 ? -9.578 -3.334 9.328 1.00 92.06 532 ALA A C 1
ATOM 4196 O O . ALA A 1 532 ? -10.135 -2.243 9.267 1.00 92.06 532 ALA A O 1
ATOM 4197 N N . CYS A 1 533 ? -10.071 -4.343 10.055 1.00 93.12 533 CYS A N 1
ATOM 4198 C CA . CYS A 1 533 ? -11.345 -4.266 10.773 1.00 93.12 533 CYS A CA 1
ATOM 4199 C C . CYS A 1 533 ? -11.353 -3.167 11.846 1.00 93.12 533 CYS A C 1
ATOM 4201 O O . CYS A 1 533 ? -12.316 -2.409 11.927 1.00 93.12 533 CYS A O 1
ATOM 4203 N N . ALA A 1 534 ? -10.276 -3.010 12.624 1.00 93.50 534 ALA A N 1
ATOM 4204 C CA . ALA A 1 534 ? -10.172 -1.914 13.592 1.00 93.50 534 ALA A CA 1
ATOM 4205 C C . ALA A 1 534 ? -10.256 -0.531 12.916 1.00 93.50 534 ALA A C 1
ATOM 4207 O O . ALA A 1 534 ? -10.986 0.351 13.370 1.00 93.50 534 ALA A O 1
ATOM 4208 N N . LYS A 1 535 ? -9.564 -0.349 11.782 1.00 93.75 535 LYS A N 1
ATOM 4209 C CA . LYS A 1 535 ? -9.640 0.889 10.988 1.00 93.75 535 LYS A CA 1
ATOM 4210 C C . LYS A 1 535 ? -11.018 1.100 10.366 1.00 93.75 535 LYS A C 1
ATOM 4212 O O . LYS A 1 535 ? -11.472 2.238 10.304 1.00 93.75 535 LYS A O 1
ATOM 4217 N N . LEU A 1 536 ? -11.671 0.032 9.919 1.00 93.50 536 LEU A N 1
ATOM 4218 C CA . LEU A 1 536 ? -13.013 0.065 9.346 1.00 93.50 536 LEU A CA 1
ATOM 4219 C C . LEU A 1 536 ? -14.054 0.513 10.384 1.00 93.50 536 LEU A C 1
ATOM 4221 O O . LEU A 1 536 ? -14.839 1.422 10.114 1.00 93.50 536 LEU A O 1
ATOM 4225 N N . LEU A 1 537 ? -14.016 -0.057 11.594 1.00 93.06 537 LEU A N 1
ATOM 4226 C CA . LEU A 1 537 ? -14.886 0.343 12.707 1.00 93.06 537 LEU A CA 1
ATOM 4227 C C . LEU A 1 537 ? -14.639 1.801 13.107 1.00 93.06 537 LEU A C 1
ATOM 4229 O O . LEU A 1 537 ? -15.586 2.574 13.237 1.00 93.06 537 LEU A O 1
ATOM 4233 N N . ARG A 1 538 ? -13.370 2.216 13.202 1.00 92.94 538 ARG A N 1
ATOM 4234 C CA . ARG A 1 538 ? -13.013 3.613 13.472 1.00 92.94 538 ARG A CA 1
ATOM 4235 C C . ARG A 1 538 ? -13.531 4.567 12.393 1.00 92.94 538 ARG A C 1
ATOM 4237 O O . ARG A 1 538 ? -14.036 5.633 12.727 1.00 92.94 538 ARG A O 1
ATOM 4244 N N . ALA A 1 539 ? -13.403 4.213 11.115 1.00 92.19 539 ALA A N 1
ATOM 4245 C CA . ALA A 1 539 ? -13.918 5.028 10.017 1.00 92.19 539 ALA A CA 1
ATOM 4246 C C . ALA A 1 539 ? -15.449 5.139 10.061 1.00 92.19 539 ALA A C 1
ATOM 4248 O O . ALA A 1 539 ? -15.986 6.211 9.807 1.00 92.19 539 ALA A O 1
ATOM 4249 N N . SER A 1 540 ? -16.132 4.060 10.454 1.00 91.69 540 SER A N 1
ATOM 4250 C CA . SER A 1 540 ? -17.587 4.046 10.653 1.00 91.69 540 SER A CA 1
ATOM 4251 C C . SER A 1 540 ? -18.003 5.023 11.757 1.00 91.69 540 SER A C 1
ATOM 4253 O O . SER A 1 540 ? -18.901 5.832 11.551 1.00 91.69 540 SER A O 1
ATOM 4255 N N . VAL A 1 541 ? -17.274 5.035 12.882 1.00 90.81 541 VAL A N 1
ATOM 4256 C CA . VAL A 1 541 ? -17.468 6.017 13.962 1.00 90.81 541 VAL A CA 1
ATOM 4257 C C . VAL A 1 541 ? -17.240 7.450 13.476 1.00 90.81 541 VAL A C 1
ATOM 4259 O O . VAL A 1 541 ? -18.051 8.319 13.761 1.00 90.81 541 VAL A O 1
ATOM 4262 N N . LEU A 1 542 ? -16.161 7.715 12.732 1.00 90.38 542 LEU A N 1
ATOM 4263 C CA . LEU A 1 542 ? -15.866 9.065 12.227 1.00 90.38 542 LEU A CA 1
ATOM 4264 C C . LEU A 1 542 ? -16.921 9.583 11.240 1.00 90.38 542 LEU A C 1
ATOM 4266 O O . LEU A 1 542 ? -17.109 10.790 11.131 1.00 90.38 542 LEU A O 1
ATOM 4270 N N . LEU A 1 543 ? -17.580 8.677 10.520 1.00 87.75 543 LEU A N 1
ATOM 4271 C CA . LEU A 1 543 ? -18.653 8.993 9.583 1.00 87.75 543 LEU A CA 1
ATOM 4272 C C . LEU A 1 543 ? -20.031 9.092 10.235 1.00 87.75 543 LEU A C 1
ATOM 4274 O O . LEU A 1 543 ? -20.969 9.484 9.551 1.00 87.75 543 LEU A O 1
ATOM 4278 N N . ASN A 1 544 ? -20.177 8.702 11.505 1.00 84.12 544 ASN A N 1
ATOM 4279 C CA . ASN A 1 544 ? -21.475 8.375 12.103 1.00 84.12 544 ASN A CA 1
ATOM 4280 C C . ASN A 1 544 ? -22.275 7.358 11.255 1.00 84.12 544 ASN A C 1
ATOM 4282 O O . ASN A 1 544 ? -23.500 7.395 11.227 1.00 84.12 544 ASN A O 1
ATOM 4286 N N . ALA A 1 545 ? -21.584 6.456 10.548 1.00 82.50 545 ALA A N 1
ATOM 4287 C CA . ALA A 1 545 ? -22.202 5.392 9.762 1.00 82.50 545 ALA A CA 1
ATOM 4288 C C . ALA A 1 545 ? -22.477 4.191 10.673 1.00 82.50 545 ALA A C 1
ATOM 4290 O O . ALA A 1 545 ? -21.543 3.591 11.219 1.00 82.50 545 ALA A O 1
ATOM 4291 N N . ILE A 1 546 ? -23.751 3.840 10.851 1.00 75.94 546 ILE A N 1
ATOM 4292 C CA . ILE A 1 546 ? -24.146 2.762 11.760 1.00 75.94 546 ILE A CA 1
ATOM 4293 C C . ILE A 1 546 ? -24.011 1.423 11.015 1.00 75.94 546 ILE A C 1
ATOM 4295 O O . ILE A 1 546 ? -24.697 1.207 10.017 1.00 75.94 546 ILE A O 1
ATOM 4299 N N . PRO A 1 547 ? -23.144 0.490 11.459 1.00 82.38 547 PRO A N 1
ATOM 4300 C CA . PRO A 1 547 ? -22.961 -0.779 10.759 1.00 82.38 547 PRO A CA 1
ATOM 4301 C C . PRO A 1 547 ? -24.249 -1.607 10.787 1.00 82.38 547 PRO A C 1
ATOM 4303 O O . PRO A 1 547 ? -24.830 -1.802 11.847 1.00 82.38 547 PRO A O 1
ATOM 4306 N N . SER A 1 548 ? -24.692 -2.157 9.657 1.00 82.56 548 SER A N 1
ATOM 4307 C CA . SER A 1 548 ? -25.881 -3.022 9.630 1.00 82.56 548 SER A CA 1
ATOM 4308 C C . SER A 1 548 ? -25.673 -4.318 10.435 1.00 82.56 548 SER A C 1
ATOM 4310 O O . SER A 1 548 ? -24.546 -4.724 10.735 1.00 82.56 548 SER A O 1
ATOM 4312 N N . ARG A 1 549 ? -26.761 -5.034 10.764 1.00 83.88 549 ARG A N 1
ATOM 4313 C CA . ARG A 1 549 ? -26.660 -6.331 11.469 1.00 83.88 549 ARG A CA 1
ATOM 4314 C C . ARG A 1 549 ? -25.798 -7.345 10.706 1.00 83.88 549 ARG A C 1
ATOM 4316 O O . ARG A 1 549 ? -25.054 -8.108 11.324 1.00 83.88 549 ARG A O 1
ATOM 4323 N N . ASN A 1 550 ? -25.874 -7.325 9.375 1.00 84.00 550 ASN A N 1
ATOM 4324 C CA . ASN A 1 550 ? -25.057 -8.176 8.513 1.00 84.00 550 ASN A CA 1
ATOM 4325 C C . ASN A 1 550 ? -23.579 -7.790 8.615 1.00 84.00 550 ASN A C 1
ATOM 4327 O O . ASN A 1 550 ? -22.745 -8.664 8.820 1.00 84.00 550 ASN A O 1
ATOM 4331 N N . ALA A 1 551 ? -23.258 -6.492 8.580 1.00 87.06 551 ALA A N 1
ATOM 4332 C CA . ALA A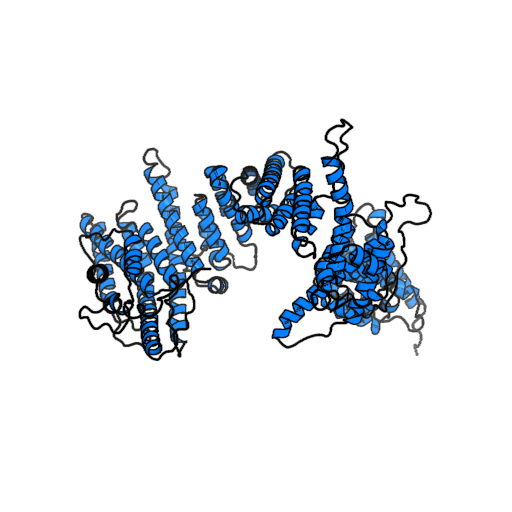 1 551 ? -21.885 -6.015 8.732 1.00 87.06 551 ALA A CA 1
ATOM 4333 C C . ALA A 1 551 ? -21.280 -6.408 10.093 1.00 87.06 551 ALA A C 1
ATOM 4335 O O . ALA A 1 551 ? -20.159 -6.910 10.146 1.00 87.06 551 ALA A O 1
ATOM 4336 N N . ILE A 1 552 ? -22.036 -6.269 11.191 1.00 88.75 552 ILE A N 1
ATOM 4337 C CA . ILE A 1 552 ? -21.608 -6.719 12.531 1.00 88.75 552 ILE A CA 1
ATOM 4338 C C . ILE A 1 552 ? -21.339 -8.226 12.533 1.00 88.75 552 ILE A C 1
ATOM 4340 O O . ILE A 1 552 ? -20.311 -8.676 13.040 1.00 88.75 552 ILE A O 1
ATOM 4344 N N . THR A 1 553 ? -22.248 -9.004 11.948 1.00 87.69 553 THR A N 1
ATOM 4345 C CA . THR A 1 553 ? -22.124 -10.464 11.880 1.00 87.69 553 THR A CA 1
ATOM 4346 C C . THR A 1 553 ? -20.927 -10.888 11.026 1.00 87.69 553 THR A C 1
ATOM 4348 O O . THR A 1 553 ? -20.223 -11.818 11.396 1.00 87.69 553 THR A O 1
ATOM 4351 N N . ASN A 1 554 ? -20.621 -10.181 9.939 1.00 87.75 554 ASN A N 1
ATOM 4352 C CA . ASN A 1 554 ? -19.438 -10.461 9.125 1.00 87.75 554 ASN A CA 1
ATOM 4353 C C . ASN A 1 554 ? -18.143 -10.111 9.878 1.00 87.75 554 ASN A C 1
ATOM 4355 O O . ASN A 1 554 ? -17.204 -10.907 9.918 1.00 87.75 554 ASN A O 1
ATOM 4359 N N . ILE A 1 555 ? -18.092 -8.938 10.520 1.00 90.44 555 ILE A N 1
ATOM 4360 C CA . ILE A 1 555 ? -16.894 -8.460 11.227 1.00 90.44 555 ILE A CA 1
ATOM 4361 C C . ILE A 1 555 ? -16.553 -9.363 12.417 1.00 90.44 555 ILE A C 1
ATOM 4363 O O . ILE A 1 555 ? -15.403 -9.786 12.558 1.00 90.44 555 ILE A O 1
ATOM 4367 N N . PHE A 1 556 ? -17.543 -9.674 13.254 1.00 90.75 556 PHE A N 1
ATOM 4368 C CA . PHE A 1 556 ? -17.349 -10.421 14.501 1.00 90.75 556 PHE A CA 1
ATOM 4369 C C . PHE A 1 556 ? -17.656 -11.923 14.386 1.00 90.75 556 PHE A C 1
ATOM 4371 O O . PHE A 1 556 ? -17.415 -12.662 15.336 1.00 90.75 556 PHE A O 1
ATOM 4378 N N . GLY A 1 557 ? -18.121 -12.396 13.228 1.00 86.31 557 GLY A N 1
ATOM 4379 C CA . GLY A 1 557 ? -18.388 -13.807 12.941 1.00 86.31 557 GLY A CA 1
ATOM 4380 C C . GLY A 1 557 ? -19.860 -14.203 13.071 1.00 86.31 557 GLY A C 1
ATOM 4381 O O . GLY A 1 557 ? -20.640 -13.613 13.826 1.00 86.31 557 GLY A O 1
ATOM 4382 N N . THR A 1 558 ? -20.250 -15.243 12.330 1.00 79.12 558 THR A N 1
ATOM 4383 C CA . THR A 1 558 ? -21.623 -15.777 12.307 1.00 79.12 558 THR A CA 1
ATOM 4384 C C . THR A 1 558 ? -21.932 -16.618 13.541 1.00 79.12 558 THR A C 1
ATOM 4386 O O . THR A 1 558 ? -23.044 -16.535 14.065 1.00 79.12 558 THR A O 1
ATOM 4389 N N . SER A 1 559 ? -20.936 -17.337 14.064 1.00 76.75 559 SER A N 1
ATOM 4390 C CA . SER A 1 559 ? -21.063 -18.171 15.260 1.00 76.75 559 SER A CA 1
ATOM 4391 C C . SER A 1 559 ? -21.410 -17.360 16.516 1.00 76.75 559 SER A C 1
ATOM 4393 O O . SER A 1 559 ? -21.018 -16.200 16.670 1.00 76.75 559 SER A O 1
ATOM 4395 N N . ASP A 1 560 ? -22.162 -17.985 17.419 1.00 78.12 560 ASP A N 1
ATOM 4396 C CA . ASP A 1 560 ? -22.368 -17.497 18.786 1.00 78.12 560 ASP A CA 1
ATOM 4397 C C . ASP A 1 560 ? -21.229 -17.920 19.727 1.00 78.12 560 ASP A C 1
ATOM 4399 O O . ASP A 1 560 ? -21.232 -17.550 20.900 1.00 78.12 560 ASP A O 1
ATOM 4403 N N . GLU A 1 561 ? -20.246 -18.666 19.221 1.00 83.31 561 GLU A N 1
ATOM 4404 C CA . GLU A 1 561 ? -19.053 -19.027 19.972 1.00 83.31 561 GLU A CA 1
ATOM 4405 C C . GLU A 1 561 ? -18.139 -17.825 20.223 1.00 83.31 561 GLU A C 1
ATOM 4407 O O . GLU A 1 561 ? -18.024 -16.885 19.433 1.00 83.31 561 GLU A O 1
ATOM 4412 N N . VAL A 1 562 ? -17.439 -17.914 21.347 1.00 87.12 562 VAL A N 1
ATOM 4413 C CA . VAL A 1 562 ? -16.391 -16.989 21.750 1.00 87.12 562 VAL A CA 1
ATOM 4414 C C . VAL A 1 562 ? -15.184 -17.095 20.807 1.00 87.12 562 VAL A C 1
ATOM 4416 O O . VAL A 1 562 ? -14.638 -18.182 20.595 1.00 87.12 562 VAL A O 1
ATOM 4419 N N . LEU A 1 563 ? -14.734 -15.955 20.277 1.00 90.19 563 LEU A N 1
ATOM 4420 C CA . LEU A 1 563 ? -13.570 -15.862 19.401 1.00 90.19 563 LEU A CA 1
ATOM 4421 C C . LEU A 1 563 ? -12.272 -16.186 20.149 1.00 90.19 563 LEU A C 1
ATOM 4423 O O . LEU A 1 563 ? -12.092 -15.853 21.321 1.00 90.19 563 LEU A O 1
ATOM 4427 N N . LYS A 1 564 ? -11.332 -16.800 19.426 1.00 90.56 564 LYS A N 1
ATOM 4428 C CA . LYS A 1 564 ? -9.993 -17.154 19.913 1.00 90.56 564 LYS A CA 1
ATOM 4429 C C . LYS A 1 564 ? -8.926 -16.451 19.084 1.00 90.56 564 LYS A C 1
ATOM 4431 O O . LYS A 1 564 ? -9.092 -16.271 17.878 1.00 90.56 564 LYS A O 1
ATOM 4436 N N . VAL A 1 565 ? -7.818 -16.081 19.723 1.00 89.56 565 VAL A N 1
ATOM 4437 C CA . VAL A 1 565 ? -6.699 -15.367 19.093 1.00 89.56 565 VAL A CA 1
ATOM 4438 C C . VAL A 1 565 ? -6.106 -16.210 17.959 1.00 89.56 565 VAL A C 1
ATOM 4440 O O . VAL A 1 565 ? -5.551 -17.289 18.183 1.00 89.56 565 VAL A O 1
ATOM 4443 N N . SER A 1 566 ? -6.210 -15.696 16.732 1.00 88.75 566 SER A N 1
ATOM 4444 C CA . SER A 1 566 ? -5.615 -16.291 15.531 1.00 88.75 566 SER A CA 1
ATOM 4445 C C . SER A 1 566 ? -4.128 -15.914 15.397 1.00 88.75 566 SER A C 1
ATOM 4447 O O . SER A 1 566 ? -3.678 -14.941 16.010 1.00 88.75 566 SER A O 1
ATOM 4449 N N . PRO A 1 567 ? -3.339 -16.615 14.558 1.00 85.75 567 PRO A N 1
ATOM 4450 C CA . PRO A 1 567 ? -1.966 -16.206 14.255 1.00 85.75 567 PRO A CA 1
ATOM 4451 C C . PRO A 1 567 ? -1.865 -14.781 13.689 1.00 85.75 567 PRO A C 1
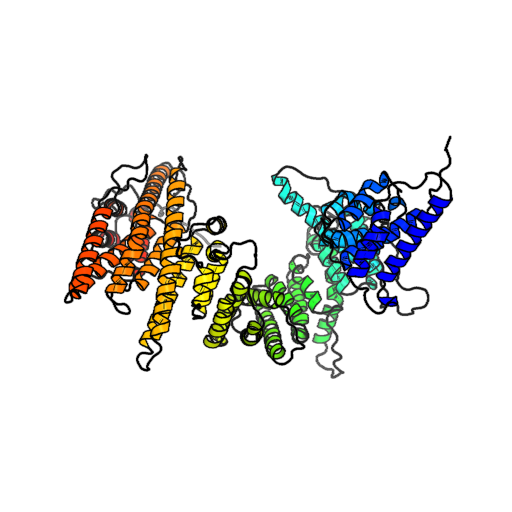ATOM 4453 O O . PRO A 1 567 ? -0.971 -14.030 14.077 1.00 85.75 567 PRO A O 1
ATOM 4456 N N . ALA A 1 568 ? -2.803 -14.386 12.819 1.00 86.31 568 ALA A N 1
ATOM 4457 C CA . ALA A 1 568 ? -2.860 -13.037 12.258 1.00 86.31 568 ALA A CA 1
ATOM 4458 C C . ALA A 1 568 ? -3.171 -11.983 13.334 1.00 86.31 568 ALA A C 1
ATOM 4460 O O . ALA A 1 568 ? -2.537 -10.928 13.371 1.00 86.31 568 ALA A O 1
ATOM 4461 N N . PHE A 1 569 ? -4.090 -12.290 14.257 1.00 89.12 569 PHE A N 1
ATOM 4462 C CA . PHE A 1 569 ? -4.410 -11.427 15.394 1.00 89.12 569 PHE A CA 1
ATOM 4463 C C . PHE A 1 569 ? -3.220 -11.278 16.345 1.00 89.12 569 PHE A C 1
ATOM 4465 O O . PHE A 1 569 ? -2.878 -10.164 16.738 1.00 89.12 569 PHE A O 1
ATOM 4472 N N . ARG A 1 570 ? -2.528 -12.382 16.654 1.00 86.94 570 ARG A N 1
ATOM 4473 C CA . ARG A 1 570 ? -1.321 -12.369 17.491 1.00 86.94 570 ARG A CA 1
ATOM 4474 C C . ARG A 1 570 ? -0.210 -11.514 16.875 1.00 86.94 570 ARG A C 1
ATOM 4476 O O . ARG A 1 570 ? 0.442 -10.769 17.596 1.00 86.94 570 ARG A O 1
ATOM 4483 N N . ALA A 1 571 ? -0.036 -11.567 15.552 1.00 85.50 571 ALA A N 1
ATOM 4484 C CA . ALA A 1 571 ? 0.927 -10.728 14.838 1.00 85.50 571 ALA A CA 1
ATOM 4485 C C . ALA A 1 571 ? 0.559 -9.231 14.850 1.00 85.50 571 ALA A C 1
ATOM 4487 O O . ALA A 1 571 ? 1.451 -8.385 14.864 1.00 85.50 571 ALA A O 1
ATOM 4488 N N . ALA A 1 572 ? -0.735 -8.895 14.848 1.00 85.12 572 ALA A N 1
ATOM 4489 C CA . ALA A 1 572 ? -1.206 -7.512 14.933 1.00 85.12 572 ALA A CA 1
ATOM 4490 C C . ALA A 1 572 ? -1.098 -6.921 16.353 1.00 85.12 572 ALA A C 1
ATOM 4492 O O . ALA A 1 572 ? -0.873 -5.720 16.503 1.00 85.12 572 ALA A O 1
ATOM 4493 N N . GLY A 1 573 ? -1.216 -7.765 17.382 1.00 84.12 573 GLY A N 1
ATOM 4494 C CA . GLY A 1 573 ? -1.055 -7.398 18.787 1.00 84.12 573 GLY A CA 1
ATOM 4495 C C . GLY A 1 573 ? -2.283 -6.728 19.422 1.00 84.12 573 GLY A C 1
ATOM 4496 O O . GLY A 1 573 ? -3.310 -6.486 18.790 1.00 84.12 573 GLY A O 1
ATOM 4497 N N . ALA A 1 574 ? -2.170 -6.413 20.716 1.00 86.56 574 ALA A N 1
ATOM 4498 C CA . ALA A 1 574 ? -3.276 -5.901 21.538 1.00 86.56 574 ALA A CA 1
ATOM 4499 C C . ALA A 1 574 ? -3.743 -4.471 21.199 1.00 86.56 574 ALA A C 1
ATOM 4501 O O . ALA A 1 574 ? -4.796 -4.045 21.672 1.00 86.56 574 ALA A O 1
ATOM 4502 N N . SER A 1 575 ? -3.006 -3.730 20.365 1.00 89.69 575 SER A N 1
ATOM 4503 C CA . SER A 1 575 ? -3.422 -2.405 19.878 1.00 89.69 575 SER A CA 1
ATOM 4504 C C . SER A 1 575 ? -4.746 -2.464 19.107 1.00 89.69 575 SER A C 1
ATOM 4506 O O . SER A 1 575 ? -5.541 -1.531 19.170 1.00 89.69 575 SER A O 1
ATOM 4508 N N . VAL A 1 576 ? -5.027 -3.594 18.452 1.00 92.06 576 VAL A N 1
ATOM 4509 C CA . VAL A 1 576 ? -6.299 -3.847 17.765 1.00 92.06 576 VAL A CA 1
ATOM 4510 C C . VAL A 1 576 ? -7.461 -3.880 18.757 1.00 92.06 576 VAL A C 1
ATOM 4512 O O . VAL A 1 576 ? -8.496 -3.277 18.494 1.00 92.06 576 VAL A O 1
ATOM 4515 N N . ILE A 1 577 ? -7.296 -4.536 19.913 1.00 93.31 577 ILE A N 1
ATOM 4516 C CA . ILE A 1 577 ? -8.335 -4.590 20.956 1.00 93.31 577 ILE A CA 1
ATOM 4517 C C . ILE A 1 577 ? -8.610 -3.190 21.500 1.00 93.31 577 ILE A C 1
ATOM 4519 O O . ILE A 1 577 ? -9.768 -2.815 21.652 1.00 93.31 577 ILE A O 1
ATOM 4523 N N . PHE A 1 578 ? -7.558 -2.404 21.735 1.00 90.81 578 PHE A N 1
ATOM 4524 C CA . PHE A 1 578 ? -7.684 -1.005 22.134 1.00 90.81 578 PHE A CA 1
ATOM 4525 C C . PHE A 1 578 ? -8.524 -0.188 21.129 1.00 90.81 578 PHE A C 1
ATOM 4527 O O . PHE A 1 578 ? -9.491 0.468 21.522 1.00 90.81 578 PHE A O 1
ATOM 4534 N N . ASP A 1 579 ? -8.216 -0.273 19.831 1.00 91.56 579 ASP A N 1
ATOM 4535 C CA . ASP A 1 579 ? -8.946 0.459 18.786 1.00 91.56 579 ASP A CA 1
ATOM 4536 C C . ASP A 1 579 ? -10.407 -0.018 18.637 1.00 91.56 579 ASP A C 1
ATOM 4538 O O . ASP A 1 579 ? -11.321 0.793 18.436 1.00 91.56 579 ASP A O 1
ATOM 4542 N N . VAL A 1 580 ? -10.651 -1.328 18.766 1.00 94.19 580 VAL A N 1
ATOM 4543 C CA . VAL A 1 580 ? -12.001 -1.915 18.736 1.00 94.19 580 VAL A CA 1
ATOM 4544 C C . VAL A 1 580 ? -12.815 -1.459 19.946 1.00 94.19 580 VAL A C 1
ATOM 4546 O O . VAL A 1 580 ? -13.938 -0.992 19.763 1.00 94.19 580 VAL A O 1
ATOM 4549 N N . ALA A 1 581 ? -12.254 -1.514 21.158 1.00 93.25 581 ALA A N 1
ATOM 4550 C CA . ALA A 1 581 ? -12.916 -1.057 22.381 1.00 93.25 581 ALA A CA 1
ATOM 4551 C C . ALA A 1 581 ? -13.352 0.408 22.268 1.00 93.25 581 ALA A C 1
ATOM 4553 O O . ALA A 1 581 ? -14.500 0.747 22.550 1.00 93.25 581 ALA A O 1
ATOM 4554 N N . ARG A 1 582 ? -12.464 1.271 21.762 1.00 91.31 582 ARG A N 1
ATOM 4555 C CA . ARG A 1 582 ? -12.775 2.685 21.534 1.00 91.31 582 ARG A CA 1
ATOM 4556 C C . ARG A 1 582 ? -13.892 2.877 20.506 1.00 91.31 582 ARG A C 1
ATOM 4558 O O . ARG A 1 582 ? -14.736 3.754 20.671 1.00 91.31 582 ARG A O 1
ATOM 4565 N N . SER A 1 583 ? -13.921 2.066 19.452 1.00 93.50 583 SER A N 1
ATOM 4566 C CA . SER A 1 583 ? -14.993 2.136 18.454 1.00 93.50 583 SER A CA 1
ATOM 4567 C C . SER A 1 583 ? -16.341 1.714 19.054 1.00 93.50 583 SER A C 1
ATOM 4569 O O . SER A 1 583 ? -17.330 2.427 18.902 1.00 93.50 583 SER A O 1
ATOM 4571 N N . LEU A 1 584 ? -16.366 0.616 19.820 1.00 91.94 584 LEU A N 1
ATOM 4572 C CA . LEU A 1 584 ? -17.554 0.124 20.534 1.00 91.94 584 LEU A CA 1
ATOM 4573 C C . LEU A 1 584 ? -18.065 1.122 21.581 1.00 91.94 584 LEU A C 1
ATOM 4575 O O . LEU A 1 584 ? -19.273 1.304 21.722 1.00 91.94 584 LEU A O 1
ATOM 4579 N N . TYR A 1 585 ? -17.161 1.819 22.268 1.00 89.88 585 TYR A N 1
ATOM 4580 C CA . TYR A 1 585 ? -17.495 2.933 23.155 1.00 89.88 585 TYR A CA 1
ATOM 4581 C C . TYR A 1 585 ? -18.250 4.053 22.420 1.00 89.88 585 TYR A C 1
ATOM 4583 O O . TYR A 1 585 ? -19.301 4.510 22.871 1.00 89.88 585 TYR A O 1
ATOM 4591 N N . HIS A 1 586 ? -17.741 4.495 21.266 1.00 88.75 586 HIS A N 1
ATOM 4592 C CA . HIS A 1 586 ? -18.361 5.586 20.513 1.00 88.75 586 HIS A CA 1
ATOM 4593 C C . HIS A 1 586 ? -19.712 5.198 19.902 1.00 88.75 586 HIS A C 1
ATOM 4595 O O . HIS A 1 586 ? -20.617 6.034 19.859 1.00 88.75 586 HIS A O 1
ATOM 4601 N N . PHE A 1 587 ? -19.879 3.942 19.485 1.00 87.38 587 PHE A N 1
ATOM 4602 C CA . PHE A 1 587 ? -21.170 3.436 19.020 1.00 87.38 587 PHE A CA 1
ATOM 4603 C C . PHE A 1 587 ? -22.256 3.534 20.100 1.00 87.38 587 PHE A C 1
ATOM 4605 O O . PHE A 1 587 ? -23.344 4.024 19.811 1.00 87.38 587 PHE A O 1
ATOM 4612 N N . CYS A 1 588 ? -21.935 3.191 21.353 1.00 83.69 588 CYS A N 1
ATOM 4613 C CA . CYS A 1 588 ? -22.857 3.358 22.482 1.00 83.69 588 CYS A CA 1
ATOM 4614 C C . CYS A 1 588 ? -23.285 4.822 22.681 1.00 83.69 588 CYS A C 1
ATOM 4616 O O . CYS A 1 588 ? -24.460 5.115 22.892 1.00 83.69 588 CYS A O 1
ATOM 4618 N N . ARG A 1 589 ? -22.338 5.768 22.596 1.00 76.75 589 ARG A N 1
ATOM 4619 C CA . ARG A 1 589 ? -22.626 7.196 22.821 1.00 76.75 589 ARG A CA 1
ATOM 4620 C C . ARG A 1 589 ? -23.420 7.846 21.693 1.00 76.75 589 ARG A C 1
ATOM 4622 O O . ARG A 1 589 ? -24.225 8.731 21.967 1.00 76.75 589 ARG A O 1
ATOM 4629 N N . SER A 1 590 ? -23.192 7.424 20.453 1.00 69.12 590 SER A N 1
ATOM 4630 C CA . SER A 1 590 ? -23.889 7.978 19.284 1.00 69.12 590 SER A CA 1
ATOM 4631 C C . SER A 1 590 ? -25.394 7.676 19.345 1.00 69.12 590 SER A C 1
ATOM 4633 O O . SER A 1 590 ? -26.211 8.539 19.053 1.00 69.12 590 SER A O 1
ATOM 4635 N N . GLN A 1 591 ? -25.762 6.500 19.861 1.00 61.50 591 GLN A N 1
ATOM 4636 C CA . GLN A 1 591 ? -27.152 6.076 20.055 1.00 61.50 591 GLN A CA 1
ATOM 4637 C C . GLN A 1 591 ? -27.898 6.877 21.140 1.00 61.50 591 GLN A C 1
ATOM 4639 O O . GLN A 1 591 ? -29.087 7.158 20.993 1.00 61.50 591 GLN A O 1
ATOM 4644 N N . SER A 1 592 ? -27.214 7.264 22.224 1.00 53.28 592 SER A N 1
ATOM 4645 C CA . SER A 1 592 ? -27.814 8.059 23.309 1.00 53.28 592 SER A CA 1
ATOM 4646 C C . SER A 1 592 ? -28.352 9.404 22.799 1.00 53.28 592 SER A C 1
ATOM 4648 O O . SER A 1 592 ? -29.438 9.819 23.192 1.00 53.28 592 SER A O 1
ATOM 4650 N N . MET A 1 593 ? -27.659 10.041 21.848 1.00 51.91 593 MET A N 1
ATOM 4651 C CA . MET A 1 593 ? -28.094 11.310 21.249 1.00 51.91 593 MET A CA 1
ATOM 4652 C C . MET A 1 593 ? -29.327 11.159 20.342 1.00 51.91 593 MET A C 1
ATOM 4654 O O . MET A 1 593 ? -30.225 12.000 20.397 1.00 51.91 593 MET A O 1
ATOM 4658 N N . ASP A 1 594 ? -29.418 10.084 19.553 1.00 52.53 594 ASP A N 1
ATOM 4659 C CA . ASP A 1 594 ? -30.551 9.863 18.639 1.00 52.53 594 ASP A CA 1
ATOM 4660 C C . ASP A 1 594 ? -31.831 9.420 19.363 1.00 52.53 594 ASP A C 1
ATOM 4662 O O . ASP A 1 594 ? -32.931 9.799 18.955 1.00 52.53 594 ASP A O 1
ATOM 4666 N N . ASN A 1 595 ? -31.706 8.659 20.457 1.00 49.88 595 ASN A N 1
ATOM 4667 C CA . ASN A 1 595 ? -32.847 8.248 21.282 1.00 49.88 595 ASN A CA 1
ATOM 4668 C C . ASN A 1 595 ? -33.407 9.403 22.132 1.00 49.88 595 ASN A C 1
ATOM 4670 O O . ASN A 1 595 ? -34.616 9.471 22.340 1.00 49.88 595 ASN A O 1
ATOM 4674 N N . ILE A 1 596 ? -32.560 10.331 22.594 1.00 49.94 596 ILE A N 1
ATOM 4675 C CA . ILE A 1 596 ? -33.001 11.509 23.361 1.00 49.94 596 ILE A CA 1
ATOM 4676 C C . ILE A 1 596 ? -33.681 12.544 22.446 1.00 49.94 596 ILE A C 1
ATOM 4678 O O . ILE A 1 596 ? -34.675 13.149 22.845 1.00 49.94 596 ILE A O 1
ATOM 4682 N N . ASN A 1 597 ? -33.209 12.709 21.204 1.00 47.72 597 ASN A N 1
ATOM 4683 C CA . ASN A 1 597 ? -33.755 13.693 20.258 1.00 47.72 597 ASN A CA 1
ATOM 4684 C C . ASN A 1 597 ? -35.030 13.238 19.516 1.00 47.72 597 ASN A C 1
ATOM 4686 O O . ASN A 1 597 ? -35.761 14.087 19.012 1.00 47.72 597 ASN A O 1
ATOM 4690 N N . ASN A 1 598 ? -35.330 11.933 19.447 1.00 47.00 598 ASN A N 1
ATOM 4691 C CA . ASN A 1 598 ? -36.489 11.393 18.711 1.00 47.00 598 ASN A CA 1
ATOM 4692 C C . ASN A 1 598 ? -37.700 11.016 19.586 1.00 47.00 598 ASN A C 1
ATOM 4694 O O . ASN A 1 598 ? -38.625 10.361 19.102 1.00 47.00 598 ASN A O 1
ATOM 4698 N N . ASN A 1 599 ? -37.755 11.466 20.844 1.00 45.38 599 ASN A N 1
ATOM 4699 C CA . ASN A 1 599 ? -38.901 11.221 21.733 1.00 45.38 599 ASN A CA 1
ATOM 4700 C C . ASN A 1 599 ? -40.227 11.891 21.292 1.00 45.38 599 ASN A C 1
ATOM 4702 O O . ASN A 1 599 ? -41.240 11.709 21.962 1.00 45.38 599 ASN A O 1
ATOM 4706 N N . ASP A 1 600 ? -40.254 12.595 20.152 1.00 41.16 600 ASP A N 1
ATOM 4707 C CA . ASP A 1 600 ? -41.442 13.282 19.628 1.00 41.16 600 ASP A CA 1
ATOM 4708 C C . ASP A 1 600 ? -42.165 12.586 18.456 1.00 41.16 600 ASP A C 1
ATOM 4710 O O . ASP A 1 600 ? -43.187 13.108 18.018 1.00 41.16 600 ASP A O 1
ATOM 4714 N N . ASN A 1 601 ? -41.745 11.417 17.934 1.00 37.88 601 ASN A N 1
ATOM 4715 C CA . ASN A 1 601 ? -42.562 10.723 16.915 1.00 37.88 601 ASN A CA 1
ATOM 4716 C C . ASN A 1 601 ? -42.480 9.181 16.897 1.00 37.88 601 ASN A C 1
ATOM 4718 O O . ASN A 1 601 ? -41.424 8.561 16.856 1.00 37.88 601 ASN A O 1
ATOM 4722 N N . ASN A 1 602 ? -43.675 8.586 16.871 1.00 44.25 602 ASN A N 1
ATOM 4723 C CA . ASN A 1 602 ? -44.039 7.168 16.943 1.00 44.25 602 ASN A CA 1
ATOM 4724 C C . ASN A 1 602 ? -43.250 6.150 16.074 1.00 44.25 602 ASN A C 1
ATOM 4726 O O . ASN A 1 602 ? -42.960 6.375 14.902 1.00 44.25 602 ASN A O 1
ATOM 4730 N N . ASN A 1 603 ? -43.167 4.925 16.623 1.00 39.75 603 ASN A N 1
ATOM 4731 C CA . ASN A 1 603 ? -43.183 3.600 15.962 1.00 39.75 603 ASN A CA 1
ATOM 4732 C C . ASN A 1 603 ? -41.921 2.937 15.353 1.00 39.75 603 ASN A C 1
ATOM 4734 O O . ASN A 1 603 ? -42.063 1.833 14.829 1.00 39.75 603 ASN A O 1
ATOM 4738 N N . ASN A 1 604 ? -40.693 3.452 15.506 1.00 42.97 604 ASN A N 1
ATOM 4739 C CA . ASN A 1 604 ? -39.475 2.748 15.024 1.00 42.97 604 ASN A CA 1
ATOM 4740 C C . ASN A 1 604 ? -38.650 1.978 16.092 1.00 42.97 604 ASN A C 1
ATOM 4742 O O . ASN A 1 604 ? -37.617 1.392 15.766 1.00 42.97 604 ASN A O 1
ATOM 4746 N N . ASN A 1 605 ? -39.114 1.886 17.346 1.00 43.38 605 ASN A N 1
ATOM 4747 C CA . ASN A 1 605 ? -38.327 1.339 18.471 1.00 43.38 605 ASN A CA 1
ATOM 4748 C C . ASN A 1 605 ? -37.956 -0.160 18.398 1.00 43.38 605 ASN A C 1
ATOM 4750 O O . ASN A 1 605 ? -37.025 -0.584 19.082 1.00 43.38 605 ASN A O 1
ATOM 4754 N N . ASN A 1 606 ? -38.606 -0.982 17.566 1.00 44.75 606 ASN A N 1
ATOM 4755 C CA . ASN A 1 606 ? -38.321 -2.428 17.541 1.00 44.75 606 ASN A CA 1
ATOM 4756 C C . ASN A 1 606 ? -37.020 -2.806 16.803 1.00 44.75 606 ASN A C 1
ATOM 4758 O O . ASN A 1 606 ? -36.436 -3.847 17.107 1.00 44.75 606 ASN A O 1
ATOM 4762 N N . ASN A 1 607 ? -36.530 -1.988 15.861 1.00 46.62 607 ASN A N 1
ATOM 4763 C CA . ASN A 1 607 ? -35.300 -2.311 15.124 1.00 46.62 607 ASN A CA 1
ATOM 4764 C C . ASN A 1 607 ? -34.018 -1.878 15.856 1.00 46.62 607 ASN A C 1
ATOM 4766 O O . ASN A 1 607 ? -33.011 -2.578 15.738 1.00 46.62 607 ASN A O 1
ATOM 4770 N N . ASN A 1 608 ? -34.047 -0.821 16.672 1.00 52.94 608 ASN A N 1
ATOM 4771 C CA . ASN A 1 608 ? -32.850 -0.318 17.362 1.00 52.94 608 ASN A CA 1
ATOM 4772 C C . ASN A 1 608 ? -32.397 -1.231 18.520 1.00 52.94 608 ASN A C 1
ATOM 4774 O O . ASN A 1 608 ? -31.220 -1.588 18.582 1.00 52.94 608 ASN A O 1
ATOM 4778 N N . ASN A 1 609 ? -33.321 -1.739 19.350 1.00 58.88 609 ASN A N 1
ATOM 4779 C CA . ASN A 1 609 ? -32.984 -2.629 20.480 1.00 58.88 609 ASN A CA 1
ATOM 4780 C C . ASN A 1 609 ? -32.249 -3.910 20.047 1.00 58.88 609 ASN A C 1
ATOM 4782 O O . ASN A 1 609 ? -31.386 -4.436 20.749 1.00 58.88 609 ASN A O 1
ATOM 4786 N N . SER A 1 610 ? -32.578 -4.425 18.866 1.00 69.75 610 SER A N 1
ATOM 4787 C CA . SER A 1 610 ? -31.971 -5.648 18.329 1.00 69.75 610 SER A CA 1
ATOM 4788 C C . SER A 1 610 ? -30.532 -5.463 17.824 1.00 69.75 610 SER A C 1
ATOM 4790 O O . SER A 1 610 ? -29.756 -6.416 17.831 1.00 69.75 610 SER A O 1
ATOM 4792 N N . TRP A 1 611 ? -30.172 -4.254 17.377 1.00 79.81 611 TRP A N 1
ATOM 4793 C CA . TRP A 1 611 ? -28.833 -3.934 16.885 1.00 79.81 611 TRP A CA 1
ATOM 4794 C C . TRP A 1 611 ? -27.855 -3.779 18.048 1.00 79.81 611 TRP A C 1
ATOM 4796 O O . TRP A 1 611 ? -26.787 -4.386 18.041 1.00 79.81 611 TRP A O 1
ATOM 4806 N N . GLU A 1 612 ? -28.272 -3.051 19.083 1.00 80.19 612 GLU A N 1
ATOM 4807 C CA . GLU A 1 612 ? -27.510 -2.861 20.317 1.00 80.19 612 GLU A CA 1
ATOM 4808 C C . GLU A 1 612 ? -27.237 -4.207 20.999 1.00 80.19 612 GLU A C 1
ATOM 4810 O O . GLU A 1 612 ? -26.101 -4.525 21.346 1.00 80.19 612 GLU A O 1
ATOM 4815 N N . THR A 1 613 ? -28.268 -5.051 21.100 1.00 84.56 613 THR A N 1
ATOM 4816 C CA . THR A 1 613 ? -28.139 -6.411 21.641 1.00 84.56 613 THR A CA 1
ATOM 4817 C C . THR A 1 613 ? -27.160 -7.255 20.820 1.00 84.56 613 THR A C 1
ATOM 4819 O O . THR A 1 613 ? -26.360 -8.003 21.384 1.00 84.56 613 THR A O 1
ATOM 4822 N N . LEU A 1 614 ? -27.179 -7.123 19.488 1.00 87.62 614 LEU A N 1
ATOM 4823 C CA . LEU A 1 614 ? -26.255 -7.838 18.610 1.00 87.62 614 LEU A CA 1
ATOM 4824 C C . LEU A 1 614 ? -24.808 -7.364 18.798 1.00 87.62 614 LEU A C 1
ATOM 4826 O O . LEU A 1 614 ? -23.909 -8.201 18.870 1.00 87.62 614 LEU A O 1
ATOM 4830 N N . LEU A 1 615 ? -24.577 -6.051 18.891 1.00 88.94 615 LEU A N 1
ATOM 4831 C CA . LEU A 1 615 ? -23.242 -5.484 19.076 1.00 88.94 615 LEU A CA 1
ATOM 4832 C C . LEU A 1 615 ? -22.682 -5.790 20.473 1.00 88.94 615 LEU A C 1
ATOM 4834 O O . LEU A 1 615 ? -21.504 -6.127 20.589 1.00 88.94 615 LEU A O 1
ATOM 4838 N N . TRP A 1 616 ? -23.527 -5.778 21.508 1.00 90.69 616 TRP A N 1
ATOM 4839 C CA . TRP A 1 616 ? -23.180 -6.265 22.844 1.00 90.69 616 TRP A CA 1
ATOM 4840 C C . TRP A 1 616 ? -22.736 -7.732 22.796 1.00 90.69 616 TRP A C 1
ATOM 4842 O O . TRP A 1 616 ? -21.601 -8.056 23.147 1.00 90.69 616 TRP A O 1
ATOM 4852 N N . LYS A 1 617 ? -23.590 -8.622 22.275 1.00 91.44 617 LYS A N 1
ATOM 4853 C CA . LYS A 1 617 ? -23.316 -10.064 22.244 1.00 91.44 617 LYS A CA 1
ATOM 4854 C C . LYS A 1 617 ? -22.095 -10.404 21.381 1.00 91.44 617 LYS A C 1
ATOM 4856 O O . LYS A 1 617 ? -21.165 -11.047 21.855 1.00 91.44 617 LYS A O 1
ATOM 4861 N N . LYS A 1 618 ? -22.062 -9.971 20.116 1.00 90.94 618 LYS A N 1
ATOM 4862 C CA . LYS A 1 618 ? -20.986 -10.342 19.178 1.00 90.94 618 LYS A CA 1
ATOM 4863 C C . LYS A 1 618 ? -19.713 -9.516 19.362 1.00 90.94 618 LYS A C 1
ATOM 4865 O O . LYS A 1 618 ? -18.620 -10.069 19.294 1.00 90.94 618 LYS A O 1
ATOM 4870 N N . GLY A 1 619 ? -19.844 -8.213 19.600 1.00 91.81 619 GLY A N 1
ATOM 4871 C CA . GLY A 1 619 ? -18.711 -7.299 19.736 1.00 91.81 619 GLY A CA 1
ATOM 4872 C C . GLY A 1 619 ? -18.055 -7.364 21.114 1.00 91.81 619 GLY A C 1
ATOM 4873 O O . GLY A 1 619 ? -16.845 -7.563 21.199 1.00 91.81 619 GLY A O 1
ATOM 4874 N N . MET A 1 620 ? -18.832 -7.234 22.194 1.00 93.00 620 MET A N 1
ATOM 4875 C CA . MET A 1 620 ? -18.283 -7.179 23.558 1.00 93.00 620 MET A CA 1
ATOM 4876 C C . MET A 1 620 ? -18.028 -8.578 24.131 1.00 93.00 620 MET A C 1
ATOM 4878 O O . MET A 1 620 ? -16.896 -8.885 24.512 1.00 93.00 620 MET A O 1
ATOM 4882 N N . ILE A 1 621 ? -19.063 -9.425 24.162 1.00 94.12 621 ILE A N 1
ATOM 4883 C CA . ILE A 1 621 ? -19.036 -10.716 24.870 1.00 94.12 621 ILE A CA 1
ATOM 4884 C C . ILE A 1 621 ? -18.309 -11.803 24.080 1.00 94.12 621 ILE A C 1
ATOM 4886 O O . ILE A 1 621 ? -17.498 -12.525 24.652 1.00 94.12 621 ILE A O 1
ATOM 4890 N N . ASN A 1 622 ? -18.538 -11.907 22.770 1.00 92.31 622 ASN A N 1
ATOM 4891 C CA . ASN A 1 622 ? -17.923 -12.970 21.972 1.00 92.31 622 ASN A CA 1
ATOM 4892 C C . ASN A 1 622 ? -16.544 -12.597 21.415 1.00 92.31 622 ASN A C 1
ATOM 4894 O O . ASN A 1 622 ? -15.749 -13.498 21.158 1.00 92.31 622 ASN A O 1
ATOM 4898 N N . ALA A 1 623 ? -16.235 -11.309 21.231 1.00 93.25 623 ALA A N 1
ATOM 4899 C CA . ALA A 1 623 ? -14.982 -10.867 20.613 1.00 93.25 623 ALA A CA 1
ATOM 4900 C C . ALA A 1 623 ? -14.057 -10.115 21.582 1.00 93.25 623 ALA A C 1
ATOM 4902 O O . ALA A 1 623 ? -12.984 -10.620 21.906 1.00 93.25 623 ALA A O 1
ATOM 4903 N N . LEU A 1 624 ? -14.442 -8.924 22.052 1.00 94.88 624 LEU A N 1
ATOM 4904 C CA . LEU A 1 624 ? -13.549 -8.027 22.795 1.00 94.88 624 LEU A CA 1
ATOM 4905 C C . LEU A 1 624 ? -12.991 -8.667 24.077 1.00 94.88 624 LEU A C 1
ATOM 4907 O O . LEU A 1 624 ? -11.774 -8.787 24.234 1.00 94.88 624 LEU A O 1
ATOM 4911 N N . LEU A 1 625 ? -13.876 -9.077 24.990 1.00 94.88 625 LEU A N 1
ATOM 4912 C CA . LEU A 1 625 ? -13.497 -9.595 26.306 1.00 94.88 625 LEU A CA 1
ATOM 4913 C C . LEU A 1 625 ? -12.736 -10.926 26.242 1.00 94.88 625 LEU A C 1
ATOM 4915 O O . LEU A 1 625 ? -11.707 -11.050 26.917 1.00 94.88 625 LEU A O 1
ATOM 4919 N N . PRO A 1 626 ? -13.154 -11.917 25.435 1.00 94.31 626 PRO A N 1
ATOM 4920 C CA . PRO A 1 626 ? -12.417 -13.167 25.341 1.00 94.31 626 PRO A CA 1
ATOM 4921 C C . PRO A 1 626 ? -11.035 -13.030 24.715 1.00 94.31 626 PRO A C 1
ATOM 4923 O O . PRO A 1 626 ? -10.079 -13.601 25.241 1.00 94.31 626 PRO A O 1
ATOM 4926 N N . LEU A 1 627 ? -10.905 -12.244 23.638 1.00 94.69 627 LEU A N 1
ATOM 4927 C CA . LEU A 1 627 ? -9.610 -12.004 22.999 1.00 94.69 627 LEU A CA 1
ATOM 4928 C C . LEU A 1 627 ? -8.662 -11.285 23.963 1.00 94.69 627 LEU A C 1
ATOM 4930 O O . LEU A 1 627 ? -7.499 -11.668 24.080 1.00 94.69 627 LEU A O 1
ATOM 4934 N N . LEU A 1 628 ? -9.166 -10.302 24.718 1.00 95.75 628 LEU A N 1
ATOM 4935 C CA . LEU A 1 628 ? -8.385 -9.611 25.743 1.00 95.75 628 LEU A CA 1
ATOM 4936 C C . LEU A 1 628 ? -7.969 -10.552 26.874 1.00 95.75 628 LEU A C 1
ATOM 4938 O O . LEU A 1 628 ? -6.821 -10.521 27.317 1.00 95.75 628 LEU A O 1
ATOM 4942 N N . THR A 1 629 ? -8.878 -11.418 27.318 1.00 94.88 629 THR A N 1
ATOM 4943 C CA . THR A 1 629 ? -8.605 -12.417 28.355 1.00 94.88 629 THR A CA 1
ATOM 4944 C C . THR A 1 629 ? -7.517 -13.393 27.908 1.00 94.88 629 THR A C 1
ATOM 4946 O O . THR A 1 629 ? -6.621 -13.713 28.688 1.00 94.88 629 THR A O 1
ATOM 4949 N N . GLN A 1 630 ? -7.560 -13.846 26.651 1.00 94.25 630 GLN A N 1
ATOM 4950 C CA . GLN A 1 630 ? -6.546 -14.736 26.092 1.00 94.25 630 GLN A CA 1
ATOM 4951 C C . GLN A 1 630 ? -5.188 -14.037 25.960 1.00 94.25 630 GLN A C 1
ATOM 4953 O O . GLN A 1 630 ? -4.195 -14.595 26.411 1.00 94.25 630 GLN A O 1
ATOM 4958 N N . LEU A 1 631 ? -5.132 -12.809 25.430 1.00 92.81 631 LEU A N 1
ATOM 4959 C CA . LEU A 1 631 ? -3.876 -12.047 25.361 1.00 92.81 631 LEU A CA 1
ATOM 4960 C C . LEU A 1 631 ? -3.296 -11.733 26.746 1.00 92.81 631 LEU A C 1
ATOM 4962 O O . LEU A 1 631 ? -2.082 -11.671 26.905 1.00 92.81 631 LEU A O 1
ATOM 4966 N N . THR A 1 632 ? -4.152 -11.552 27.752 1.00 93.19 632 THR A N 1
ATOM 4967 C CA . THR A 1 632 ? -3.727 -11.376 29.147 1.00 93.19 632 THR A CA 1
ATOM 4968 C C . THR A 1 632 ? -3.099 -12.656 29.703 1.00 93.19 632 THR A C 1
ATOM 4970 O O . THR A 1 632 ? -2.083 -12.580 30.385 1.00 93.19 632 THR A O 1
ATOM 4973 N N . SER A 1 633 ? -3.664 -13.822 29.373 1.00 91.31 633 SER A N 1
ATOM 4974 C CA . SER A 1 633 ? -3.090 -15.133 29.718 1.00 91.31 633 SER A CA 1
ATOM 4975 C C . SER A 1 633 ? -1.746 -15.357 29.029 1.00 91.31 633 SER A C 1
ATOM 4977 O O . SER A 1 633 ? -0.776 -15.690 29.695 1.00 91.31 633 SER A O 1
ATOM 4979 N N . GLU A 1 634 ? -1.669 -15.106 27.716 1.00 90.31 634 GLU A N 1
ATOM 4980 C CA . GLU A 1 634 ? -0.428 -15.244 26.938 1.00 90.31 634 GLU A CA 1
ATOM 4981 C C . GLU A 1 634 ? 0.674 -14.316 27.484 1.00 90.31 634 GLU A C 1
ATOM 4983 O O . GLU A 1 634 ? 1.822 -14.737 27.608 1.00 90.31 634 GLU A O 1
ATOM 4988 N N . LEU A 1 635 ? 0.328 -13.082 27.882 1.00 88.56 635 LEU A N 1
ATOM 4989 C CA . LEU A 1 635 ? 1.272 -12.160 28.521 1.00 88.56 635 LEU A CA 1
ATOM 4990 C C . LEU A 1 635 ? 1.732 -12.664 29.897 1.00 88.56 635 LEU A C 1
ATOM 4992 O O . LEU A 1 635 ? 2.918 -12.572 30.202 1.00 88.56 635 LEU A O 1
ATOM 4996 N N . ALA A 1 636 ? 0.828 -13.198 30.724 1.00 86.44 636 ALA A N 1
ATOM 4997 C CA . ALA A 1 636 ? 1.202 -13.775 32.015 1.00 86.44 636 ALA A CA 1
ATOM 4998 C C . ALA A 1 636 ? 2.198 -14.938 31.836 1.00 86.44 636 ALA A C 1
ATOM 5000 O O . ALA A 1 636 ? 3.263 -14.928 32.451 1.00 86.44 636 ALA A O 1
ATOM 5001 N N . GLU A 1 637 ? 1.909 -15.864 30.917 1.00 85.81 637 GLU A N 1
ATOM 5002 C CA . GLU A 1 637 ? 2.771 -17.010 30.593 1.00 85.81 637 GLU A CA 1
ATOM 5003 C C . GLU A 1 637 ? 4.146 -16.579 30.041 1.00 85.81 637 GLU A C 1
ATOM 5005 O O . GLU A 1 637 ? 5.182 -17.138 30.415 1.00 85.81 637 GLU A O 1
ATOM 5010 N N . GLU A 1 638 ? 4.190 -15.559 29.174 1.00 82.31 638 GLU A N 1
ATOM 5011 C CA . GLU A 1 638 ? 5.445 -15.007 28.644 1.00 82.31 638 GLU A CA 1
ATOM 5012 C C . GLU A 1 638 ? 6.333 -14.471 29.777 1.00 82.31 638 GLU A C 1
ATOM 5014 O O . GLU A 1 638 ? 7.533 -14.771 29.840 1.00 82.31 638 GLU A O 1
ATOM 5019 N N . MET A 1 639 ? 5.738 -13.727 30.710 1.00 77.31 639 MET A N 1
ATOM 5020 C CA . MET A 1 639 ? 6.452 -13.152 31.849 1.00 77.31 639 MET A CA 1
ATOM 5021 C C . MET A 1 639 ? 6.996 -14.218 32.798 1.00 77.31 639 MET A C 1
ATOM 5023 O O . MET A 1 639 ? 8.096 -14.051 33.322 1.00 77.31 639 MET A O 1
ATOM 5027 N N . GLU A 1 640 ? 6.287 -15.333 32.962 1.00 74.00 640 GLU A N 1
ATOM 5028 C CA . GLU A 1 640 ? 6.758 -16.481 33.742 1.00 74.00 640 GLU A CA 1
ATOM 5029 C C . GLU A 1 640 ? 7.927 -17.211 33.079 1.00 74.00 640 GLU A C 1
ATOM 5031 O O . GLU A 1 640 ? 8.898 -17.577 33.739 1.00 74.00 640 GLU A O 1
ATOM 5036 N N . SER A 1 641 ? 7.854 -17.426 31.763 1.00 71.81 641 SER A N 1
ATOM 5037 C CA . SER A 1 641 ? 8.877 -18.176 31.023 1.00 71.81 641 SER A CA 1
ATOM 5038 C C . SER A 1 641 ? 10.241 -17.469 30.993 1.00 71.81 641 SER A C 1
ATOM 5040 O O . SER A 1 641 ? 11.291 -18.098 30.810 1.00 71.81 641 SER A O 1
ATOM 5042 N N . THR A 1 642 ? 10.249 -16.153 31.212 1.00 63.69 642 THR A N 1
ATOM 5043 C CA . THR A 1 642 ? 11.444 -15.314 31.162 1.00 63.69 642 THR A CA 1
ATOM 5044 C C . THR A 1 642 ? 12.169 -15.333 32.514 1.00 63.69 642 THR A C 1
ATOM 5046 O O . THR A 1 642 ? 12.212 -14.341 33.233 1.00 63.69 642 THR A O 1
ATOM 5049 N N . ASN A 1 643 ? 12.796 -16.467 32.850 1.00 51.69 643 ASN A N 1
ATOM 5050 C CA . ASN A 1 643 ? 13.499 -16.746 34.121 1.00 51.69 643 ASN A CA 1
ATOM 5051 C C . ASN A 1 643 ? 14.649 -15.777 34.519 1.00 51.69 643 ASN A C 1
ATOM 5053 O O . ASN A 1 643 ? 15.335 -16.036 35.501 1.00 51.69 643 ASN A O 1
ATOM 5057 N N . ASN A 1 644 ? 14.915 -14.693 33.776 1.00 46.84 644 ASN A N 1
ATOM 5058 C CA . ASN A 1 644 ? 16.050 -13.782 33.993 1.00 46.84 644 ASN A CA 1
ATOM 5059 C C . ASN A 1 644 ? 15.708 -12.309 33.694 1.00 46.84 644 ASN A C 1
ATOM 5061 O O . ASN A 1 644 ? 16.347 -11.657 32.862 1.00 46.84 644 ASN A O 1
ATOM 5065 N N . GLY A 1 645 ? 14.723 -11.780 34.418 1.00 52.78 645 GLY A N 1
ATOM 5066 C CA . GLY A 1 645 ? 14.393 -10.357 34.436 1.00 52.78 645 GLY A CA 1
ATOM 5067 C C . GLY A 1 645 ? 13.354 -9.963 33.390 1.00 52.78 645 GLY A C 1
ATOM 5068 O O . GLY A 1 645 ? 13.358 -10.449 32.259 1.00 52.78 645 GLY A O 1
ATOM 5069 N N . PHE A 1 646 ? 12.468 -9.050 33.787 1.00 54.97 646 PHE A N 1
ATOM 5070 C CA . PHE A 1 646 ? 11.491 -8.401 32.917 1.00 54.97 646 PHE A CA 1
ATOM 5071 C C . PHE A 1 646 ? 12.235 -7.762 31.738 1.00 54.97 646 PHE A C 1
ATOM 5073 O O . PHE A 1 646 ? 12.811 -6.678 31.850 1.00 54.97 646 PHE A O 1
ATOM 5080 N N . LYS A 1 647 ? 12.250 -8.424 30.580 1.00 55.28 647 LYS A N 1
ATOM 5081 C CA . LYS A 1 647 ? 12.527 -7.709 29.339 1.00 55.28 647 LYS A CA 1
ATOM 5082 C C . LYS A 1 647 ? 11.310 -6.827 29.120 1.00 55.28 647 LYS A C 1
ATOM 5084 O O . LYS A 1 647 ? 10.219 -7.356 28.960 1.00 55.28 647 LYS A O 1
ATOM 5089 N N . GLN A 1 648 ? 11.490 -5.506 29.160 1.00 57.91 648 GLN A N 1
ATOM 5090 C CA . GLN A 1 648 ? 10.463 -4.539 28.766 1.00 57.91 648 GLN A CA 1
ATOM 5091 C C . GLN A 1 648 ? 10.063 -4.816 27.309 1.00 57.91 648 GLN A C 1
ATOM 5093 O O . GLN A 1 648 ? 10.628 -4.258 26.371 1.00 57.91 648 GLN A O 1
ATOM 5098 N N . THR A 1 649 ? 9.120 -5.733 27.105 1.00 61.34 649 THR A N 1
ATOM 5099 C CA . THR A 1 649 ? 8.429 -5.909 25.839 1.00 61.34 649 THR A CA 1
ATOM 5100 C C . THR A 1 649 ? 7.323 -4.865 25.820 1.00 61.34 649 THR A C 1
ATOM 5102 O O . THR A 1 649 ? 6.417 -4.855 26.652 1.00 61.34 649 THR A O 1
ATOM 5105 N N . ASN A 1 650 ? 7.437 -3.900 24.907 1.00 72.00 650 ASN A N 1
ATOM 5106 C CA . ASN A 1 650 ? 6.397 -2.896 24.716 1.00 72.00 650 ASN A CA 1
ATOM 5107 C C . ASN A 1 650 ? 5.118 -3.603 24.241 1.00 72.00 650 ASN A C 1
ATOM 5109 O O . ASN A 1 650 ? 5.007 -3.980 23.076 1.00 72.00 650 ASN A O 1
ATOM 5113 N N . THR A 1 651 ? 4.166 -3.790 25.154 1.00 84.44 651 THR A N 1
ATOM 5114 C CA . THR A 1 651 ? 2.867 -4.428 24.914 1.00 84.44 651 THR A CA 1
ATOM 5115 C C . THR A 1 651 ? 1.719 -3.442 25.123 1.00 84.44 651 THR A C 1
ATOM 5117 O O . THR A 1 651 ? 1.792 -2.563 25.980 1.00 84.44 651 THR A O 1
ATOM 5120 N N . TYR A 1 652 ? 0.648 -3.588 24.343 1.00 88.50 652 TYR A N 1
ATOM 5121 C CA . TYR A 1 652 ? -0.578 -2.784 24.452 1.00 88.50 652 TYR A CA 1
ATOM 5122 C C . TYR A 1 652 ? -1.669 -3.461 25.299 1.00 88.50 652 TYR A C 1
ATOM 5124 O O . TYR A 1 652 ? -2.748 -2.893 25.451 1.00 88.50 652 TYR A O 1
ATOM 5132 N N . VAL A 1 653 ? -1.418 -4.661 25.844 1.00 93.00 653 VAL A N 1
ATOM 5133 C CA . VAL A 1 653 ? -2.409 -5.404 26.648 1.00 93.00 653 VAL A CA 1
ATOM 5134 C C . VAL A 1 653 ? -2.892 -4.588 27.858 1.00 93.00 653 VAL A C 1
ATOM 5136 O O . VAL A 1 653 ? -4.108 -4.470 28.007 1.00 93.00 653 VAL A O 1
ATOM 5139 N N . PRO A 1 654 ? -2.012 -3.935 28.653 1.00 92.56 654 PRO A N 1
ATOM 5140 C CA . PRO A 1 654 ? -2.457 -3.075 29.745 1.00 92.56 654 PRO A CA 1
ATOM 5141 C C . PRO A 1 654 ? -3.403 -1.958 29.305 1.00 92.56 654 PRO A C 1
ATOM 5143 O O . PRO A 1 654 ? -4.491 -1.811 29.856 1.00 92.56 654 PRO A O 1
ATOM 5146 N N . LEU A 1 655 ? -3.032 -1.209 28.262 1.00 90.94 655 LEU A N 1
ATOM 5147 C CA . LEU A 1 655 ? -3.875 -0.136 27.733 1.00 90.94 655 LEU A CA 1
ATOM 5148 C C . LEU A 1 655 ? -5.230 -0.664 27.224 1.00 90.94 655 LEU A C 1
ATOM 5150 O O . LEU A 1 655 ? -6.252 0.006 27.368 1.00 90.94 655 LEU A O 1
ATOM 5154 N N . ALA A 1 656 ? -5.261 -1.878 26.667 1.00 93.19 656 ALA A N 1
ATOM 5155 C CA . ALA A 1 656 ? -6.492 -2.520 26.222 1.00 93.19 656 ALA A CA 1
ATOM 5156 C C . ALA A 1 656 ? -7.428 -2.910 27.384 1.00 93.19 656 ALA A C 1
ATOM 5158 O O . ALA A 1 656 ? -8.644 -2.864 27.186 1.00 93.19 656 ALA A O 1
ATOM 5159 N N . TRP A 1 657 ? -6.918 -3.223 28.589 1.00 94.94 657 TRP A N 1
ATOM 5160 C CA . TRP A 1 657 ? -7.758 -3.388 29.791 1.00 94.94 657 TRP A CA 1
ATOM 5161 C C . TRP A 1 657 ? -8.548 -2.115 30.069 1.00 94.94 657 TRP A C 1
ATOM 5163 O O . TRP A 1 657 ? -9.779 -2.153 30.132 1.00 94.94 657 TRP A O 1
ATOM 5173 N N . ARG A 1 658 ? -7.839 -0.984 30.152 1.00 90.62 658 ARG A N 1
ATOM 5174 C CA . ARG A 1 658 ? -8.430 0.332 30.403 1.00 90.62 658 ARG A CA 1
ATOM 5175 C C . ARG A 1 658 ? -9.502 0.682 29.372 1.00 90.62 658 ARG A C 1
ATOM 5177 O O . ARG A 1 658 ? -10.629 0.978 29.745 1.00 90.62 658 ARG A O 1
ATOM 5184 N N . SER A 1 659 ? -9.204 0.602 28.079 1.00 91.06 659 SER A N 1
ATOM 5185 C CA . SER A 1 659 ? -10.203 0.987 27.071 1.00 91.06 659 SER A CA 1
ATOM 5186 C C . SER A 1 659 ? -11.390 0.027 26.994 1.00 91.06 659 SER A C 1
ATOM 5188 O O . SER A 1 659 ? -12.502 0.457 26.692 1.00 91.06 659 SER A O 1
ATOM 5190 N N . SER A 1 660 ? -11.193 -1.259 27.296 1.00 94.81 660 SER A N 1
ATOM 5191 C CA . SER A 1 660 ? -12.290 -2.233 27.278 1.00 94.81 660 SER A CA 1
ATOM 5192 C C . SER A 1 660 ? -13.261 -2.019 28.432 1.00 94.81 660 SER A C 1
ATOM 5194 O O . SER A 1 660 ? -14.467 -2.039 28.209 1.00 94.81 660 SER A O 1
ATOM 5196 N N . ILE A 1 661 ? -12.771 -1.760 29.648 1.00 93.06 661 ILE A N 1
ATOM 5197 C CA . ILE A 1 661 ? -13.655 -1.504 30.794 1.00 93.06 661 ILE A CA 1
ATOM 5198 C C . ILE A 1 661 ? -14.342 -0.135 30.705 1.00 93.06 661 ILE A C 1
ATOM 5200 O O . ILE A 1 661 ? -15.507 -0.032 31.077 1.00 93.06 661 ILE A O 1
ATOM 5204 N N . GLU A 1 662 ? -13.692 0.884 30.125 1.00 89.25 662 GLU A N 1
ATOM 5205 C CA . GLU A 1 662 ? -14.337 2.168 29.791 1.00 89.25 662 GLU A CA 1
ATOM 5206 C C . GLU A 1 662 ? -15.501 1.978 28.810 1.00 89.25 662 GLU A C 1
ATOM 5208 O O . GLU A 1 662 ? -16.574 2.559 29.001 1.00 89.25 662 GLU A O 1
ATOM 5213 N N . ALA A 1 663 ? -15.306 1.147 27.779 1.00 91.31 663 ALA A N 1
ATOM 5214 C CA . ALA A 1 663 ? -16.367 0.776 26.851 1.00 91.31 663 ALA A CA 1
ATOM 5215 C C . ALA A 1 663 ? -17.500 0.053 27.590 1.00 91.31 663 ALA A C 1
ATOM 5217 O O . ALA A 1 663 ? -18.629 0.534 27.576 1.00 91.31 663 ALA A O 1
ATOM 5218 N N . ILE A 1 664 ? -17.199 -1.040 28.300 1.00 92.88 664 ILE A N 1
ATOM 5219 C CA . ILE A 1 664 ? -18.177 -1.839 29.064 1.00 92.88 664 ILE A CA 1
ATOM 5220 C C . ILE A 1 664 ? -19.009 -0.967 30.001 1.00 92.88 664 ILE A C 1
ATOM 5222 O O . ILE A 1 664 ? -20.227 -1.112 30.042 1.00 92.88 664 ILE A O 1
ATOM 5226 N N . PHE A 1 665 ? -18.367 -0.040 30.711 1.00 89.75 665 PHE A N 1
ATOM 5227 C CA . PHE A 1 665 ? -19.036 0.846 31.652 1.00 89.75 665 PHE A CA 1
ATOM 5228 C C . PHE A 1 665 ? -20.205 1.619 31.018 1.00 89.75 665 PHE A C 1
ATOM 5230 O O . PHE A 1 665 ? -21.289 1.675 31.594 1.00 89.75 665 PHE A O 1
ATOM 5237 N N . HIS A 1 666 ? -20.009 2.157 29.810 1.00 86.94 666 HIS A N 1
ATOM 5238 C CA . HIS A 1 666 ? -21.044 2.921 29.106 1.00 86.94 666 HIS A CA 1
ATOM 5239 C C . HIS A 1 666 ? -22.178 2.028 28.604 1.00 86.94 666 HIS A C 1
ATOM 5241 O O . HIS A 1 666 ? -23.334 2.430 28.639 1.00 86.94 666 HIS A O 1
ATOM 5247 N N . TRP A 1 667 ? -21.855 0.805 28.182 1.00 89.38 667 TRP A N 1
ATOM 5248 C CA . TRP A 1 667 ? -22.853 -0.168 27.748 1.00 89.38 667 TRP A CA 1
ATOM 5249 C C . TRP A 1 667 ? -23.682 -0.722 28.910 1.00 89.38 667 TRP A C 1
ATOM 5251 O O . TRP A 1 667 ? -24.843 -1.057 28.715 1.00 89.38 667 TRP A O 1
ATOM 5261 N N . ILE A 1 668 ? -23.129 -0.853 30.116 1.00 90.19 668 ILE A N 1
ATOM 5262 C CA . ILE A 1 668 ? -23.903 -1.327 31.274 1.00 90.19 668 ILE A CA 1
ATOM 5263 C C . ILE A 1 668 ? -24.933 -0.285 31.714 1.00 90.19 668 ILE A C 1
ATOM 5265 O O . ILE A 1 668 ? -26.012 -0.680 32.143 1.00 90.19 668 ILE A O 1
ATOM 5269 N N . ASP A 1 669 ? -24.597 1.005 31.592 1.00 85.12 669 ASP A N 1
ATOM 5270 C CA . ASP A 1 669 ? -25.443 2.126 32.010 1.00 85.12 669 ASP A CA 1
ATOM 5271 C C . ASP A 1 669 ? -25.945 1.955 33.455 1.00 85.12 669 ASP A C 1
ATOM 5273 O O . ASP A 1 669 ? -27.121 1.758 33.756 1.00 85.12 669 ASP A O 1
ATOM 5277 N N . VAL A 1 670 ? -24.995 2.014 34.391 1.00 84.50 670 VAL A N 1
ATOM 5278 C CA . VAL A 1 670 ? -25.258 1.834 35.829 1.00 84.50 670 VAL A CA 1
ATOM 5279 C C . VAL A 1 670 ? -26.143 2.922 36.436 1.00 84.50 670 VAL A C 1
ATOM 5281 O O . VAL A 1 670 ? -26.496 2.814 37.605 1.00 84.50 670 VAL A O 1
ATOM 5284 N N . ASN A 1 671 ? -26.430 4.001 35.711 1.00 83.38 671 ASN A N 1
ATOM 5285 C CA . ASN A 1 671 ? -27.347 5.046 36.158 1.00 83.38 671 ASN A CA 1
ATOM 5286 C C . ASN A 1 671 ? -28.789 4.756 35.736 1.00 83.38 671 ASN A C 1
ATOM 5288 O O . ASN A 1 671 ? -29.696 5.384 36.277 1.00 83.38 671 ASN A O 1
ATOM 5292 N N . LEU A 1 672 ? -28.991 3.772 34.848 1.00 81.75 672 LEU A N 1
ATOM 5293 C CA . LEU A 1 672 ? -30.276 3.446 34.235 1.00 81.75 672 LEU A CA 1
ATOM 5294 C C . LEU A 1 672 ? -30.844 4.630 33.432 1.00 81.75 672 LEU A C 1
ATOM 5296 O O . LEU A 1 672 ? -32.059 4.819 33.378 1.00 81.75 672 LEU A O 1
ATOM 5300 N N . ASP A 1 673 ? -29.963 5.433 32.824 1.00 81.25 673 ASP A N 1
ATOM 5301 C CA . ASP A 1 673 ? -30.343 6.602 32.022 1.00 81.25 673 ASP A CA 1
ATOM 5302 C C . ASP A 1 673 ? -31.020 6.178 30.700 1.00 81.25 673 ASP A C 1
ATOM 5304 O O . ASP A 1 673 ? -31.842 6.904 30.138 1.00 81.25 673 ASP A O 1
ATOM 5308 N N . ILE A 1 674 ? -30.664 4.996 30.189 1.00 78.25 674 ILE A N 1
ATOM 5309 C CA . ILE A 1 674 ? -31.015 4.467 28.867 1.00 78.25 674 ILE A CA 1
ATOM 5310 C C . ILE A 1 674 ? -31.584 3.042 28.973 1.00 78.25 674 ILE A C 1
ATOM 5312 O O . ILE A 1 674 ? -32.531 2.709 28.256 1.00 78.25 674 ILE A O 1
ATOM 5316 N N . VAL A 1 675 ? -31.028 2.183 29.837 1.00 83.25 675 VAL A N 1
ATOM 5317 C CA . VAL A 1 675 ? -31.381 0.751 29.909 1.00 83.25 675 VAL A CA 1
ATOM 5318 C C . VAL A 1 675 ? -32.201 0.384 31.145 1.00 83.25 675 VAL A C 1
ATOM 5320 O O . VAL A 1 675 ? -32.177 1.047 32.178 1.00 83.25 675 VAL A O 1
ATOM 5323 N N . SER A 1 676 ? -32.927 -0.736 31.060 1.00 87.00 676 SER A N 1
ATOM 5324 C CA . SER A 1 676 ? -33.681 -1.268 32.201 1.00 87.00 676 SER A CA 1
ATOM 5325 C C . SER A 1 676 ? -32.769 -1.917 33.249 1.00 87.00 676 SER A C 1
ATOM 5327 O O . SER A 1 676 ? -31.720 -2.469 32.912 1.00 87.00 676 SER A O 1
ATOM 5329 N N . LEU A 1 677 ? -33.225 -1.969 34.506 1.00 87.69 677 LEU A N 1
ATOM 5330 C CA . LEU A 1 677 ? -32.522 -2.661 35.598 1.00 87.69 677 LEU A CA 1
ATOM 5331 C C . LEU A 1 677 ? -32.201 -4.133 35.266 1.00 87.69 677 LEU A C 1
ATOM 5333 O O . LEU A 1 677 ? -31.123 -4.621 35.600 1.00 87.69 677 LEU A O 1
ATOM 5337 N N . ILE A 1 678 ? -33.119 -4.834 34.587 1.00 90.12 678 ILE A N 1
ATOM 5338 C CA . ILE A 1 678 ? -32.923 -6.227 34.146 1.00 90.12 678 ILE A CA 1
ATOM 5339 C C . ILE A 1 678 ? -31.752 -6.308 33.162 1.00 90.12 678 ILE A C 1
ATOM 5341 O O . ILE A 1 678 ? -30.885 -7.167 33.299 1.00 90.12 678 ILE A O 1
ATOM 5345 N N . THR A 1 679 ? -31.720 -5.404 32.183 1.00 89.25 679 THR A N 1
ATOM 5346 C CA . THR A 1 679 ? -30.669 -5.354 31.161 1.00 89.25 679 THR A CA 1
ATOM 5347 C C . THR A 1 679 ? -29.320 -4.990 31.772 1.00 89.25 679 THR A C 1
ATOM 5349 O O . THR A 1 679 ? -28.330 -5.639 31.453 1.00 89.25 679 THR A O 1
ATOM 5352 N N . MET A 1 680 ? -29.276 -4.013 32.685 1.00 91.75 680 MET A N 1
ATOM 5353 C CA . MET A 1 680 ? -28.064 -3.667 33.433 1.00 91.75 680 MET A CA 1
ATOM 5354 C C . MET A 1 680 ? -27.514 -4.898 34.166 1.00 91.75 680 MET A C 1
ATOM 5356 O O . MET A 1 680 ? -26.341 -5.228 34.009 1.00 91.75 680 MET A O 1
ATOM 5360 N N . TYR A 1 681 ? -28.364 -5.618 34.911 1.00 93.62 681 TYR A N 1
ATOM 5361 C CA . TYR A 1 681 ? -27.964 -6.842 35.610 1.00 93.62 681 TYR A CA 1
ATOM 5362 C C . TYR A 1 681 ? -27.411 -7.906 34.653 1.00 93.62 681 TYR A C 1
ATOM 5364 O O . TYR A 1 681 ? -26.310 -8.401 34.880 1.00 93.62 681 TYR A O 1
ATOM 5372 N N . GLN A 1 682 ? -28.130 -8.214 33.569 1.00 93.25 682 GLN A N 1
ATOM 5373 C CA . GLN A 1 682 ? -27.688 -9.192 32.566 1.00 93.25 682 GLN A CA 1
ATOM 5374 C C . GLN A 1 682 ? -26.324 -8.819 31.979 1.00 93.25 682 GLN A C 1
ATOM 5376 O O . GLN A 1 682 ? -25.439 -9.660 31.883 1.00 93.25 682 GLN A O 1
ATOM 5381 N N . ARG A 1 683 ? -26.113 -7.538 31.649 1.00 93.62 683 ARG A N 1
ATOM 5382 C CA . ARG A 1 683 ? -24.827 -7.061 31.124 1.00 93.62 683 ARG A CA 1
ATOM 5383 C C . ARG A 1 683 ? -23.699 -7.204 32.146 1.00 93.62 683 ARG A C 1
ATOM 5385 O O . ARG A 1 683 ? -22.591 -7.574 31.767 1.00 93.62 683 ARG A O 1
ATOM 5392 N N . ILE A 1 684 ? -23.960 -6.936 33.428 1.00 95.25 684 ILE A N 1
ATOM 5393 C CA . ILE A 1 684 ? -22.981 -7.152 34.506 1.00 95.25 684 ILE A CA 1
ATOM 5394 C C . ILE A 1 684 ? -22.664 -8.648 34.644 1.00 95.25 684 ILE A C 1
ATOM 5396 O O . ILE A 1 684 ? -21.492 -9.016 34.708 1.00 95.25 684 ILE A O 1
ATOM 5400 N N . GLU A 1 685 ? -23.689 -9.501 34.652 1.00 95.44 685 GLU A N 1
ATOM 5401 C CA . GLU A 1 685 ? -23.558 -10.959 34.738 1.00 95.44 685 GLU A CA 1
ATOM 5402 C C . GLU A 1 685 ? -22.729 -11.527 33.572 1.00 95.44 685 GLU A C 1
ATOM 5404 O O . GLU A 1 685 ? -21.822 -12.326 33.804 1.00 95.44 685 GLU A O 1
ATOM 5409 N N . ASP A 1 686 ? -22.958 -11.049 32.344 1.00 94.38 686 ASP A N 1
ATOM 5410 C CA . ASP A 1 686 ? -22.240 -11.482 31.140 1.00 94.38 686 ASP A CA 1
ATOM 5411 C C . ASP A 1 686 ? -20.732 -11.160 31.191 1.00 94.38 686 ASP A C 1
ATOM 5413 O O . ASP A 1 686 ? -19.896 -11.972 30.783 1.00 94.38 686 ASP A O 1
ATOM 5417 N N . VAL A 1 687 ? -20.354 -9.961 31.659 1.00 96.06 687 VAL A N 1
ATOM 5418 C CA . VAL A 1 687 ? -18.947 -9.505 31.626 1.00 96.06 687 VAL A CA 1
ATOM 5419 C C . VAL A 1 687 ? -18.135 -9.956 32.832 1.00 96.06 687 VAL A C 1
ATOM 5421 O O . VAL A 1 687 ? -16.912 -10.107 32.730 1.00 96.06 687 VAL A O 1
ATOM 5424 N N . TYR A 1 688 ? -18.787 -10.161 33.977 1.00 95.88 688 TYR A N 1
ATOM 5425 C CA . TYR A 1 688 ? -18.115 -10.395 35.251 1.00 95.88 688 TYR A CA 1
ATOM 5426 C C . TYR A 1 688 ? -17.126 -11.579 35.227 1.00 95.88 688 TYR A C 1
ATOM 5428 O O . TYR A 1 688 ? -15.997 -11.397 35.694 1.00 95.88 688 TYR A O 1
ATOM 5436 N N . PRO A 1 689 ? -17.431 -12.745 34.615 1.00 95.00 689 PRO A N 1
ATOM 5437 C CA . PRO A 1 689 ? -16.481 -13.857 34.529 1.00 95.00 689 PRO A CA 1
ATOM 5438 C C . PRO A 1 689 ? -15.169 -13.500 33.812 1.00 95.00 689 PRO A C 1
ATOM 5440 O O . PRO A 1 689 ? -14.088 -13.914 34.244 1.00 95.00 689 PRO A O 1
ATOM 5443 N N . PHE A 1 690 ? -15.240 -12.703 32.740 1.00 95.56 690 PHE A N 1
ATOM 5444 C CA . PHE A 1 690 ? -14.058 -12.247 32.004 1.00 95.56 690 PHE A CA 1
ATOM 5445 C C . PHE A 1 690 ? -13.266 -11.225 32.816 1.00 95.56 690 PHE A C 1
ATOM 5447 O O . PHE A 1 690 ? -12.050 -11.361 32.947 1.00 95.56 690 PHE A O 1
ATOM 5454 N N . CYS A 1 691 ? -13.947 -10.247 33.419 1.00 96.06 691 CYS A N 1
ATOM 5455 C CA . CYS A 1 691 ? -13.309 -9.241 34.266 1.00 96.06 691 CYS A CA 1
ATOM 5456 C C . CYS A 1 691 ? -12.609 -9.875 35.473 1.00 96.06 691 CYS A C 1
ATOM 5458 O O . CYS A 1 691 ? -11.461 -9.542 35.756 1.00 96.06 691 CYS A O 1
ATOM 5460 N N . ARG A 1 692 ? -13.249 -10.850 36.130 1.00 93.94 692 ARG A N 1
ATOM 5461 C CA . ARG A 1 692 ? -12.662 -11.638 37.221 1.00 93.94 692 ARG A CA 1
ATOM 5462 C C . ARG A 1 692 ? -11.359 -12.304 36.784 1.00 93.94 692 ARG A C 1
ATOM 5464 O O . ARG A 1 692 ? -10.347 -12.187 37.469 1.00 93.94 692 ARG A O 1
ATOM 5471 N N . LYS A 1 693 ? -11.363 -12.958 35.619 1.00 92.62 693 LYS A N 1
ATOM 5472 C CA . LYS A 1 693 ? -10.183 -13.630 35.063 1.00 92.62 693 LYS A CA 1
ATOM 5473 C C . LYS A 1 693 ? -9.072 -12.631 34.690 1.00 92.62 693 LYS A C 1
ATOM 5475 O O . LYS A 1 693 ? -7.913 -12.872 35.027 1.00 92.62 693 LYS A O 1
ATOM 5480 N N . ILE A 1 694 ? -9.414 -11.496 34.074 1.00 94.31 694 ILE A N 1
ATOM 5481 C CA . ILE A 1 694 ? -8.469 -10.402 33.782 1.00 94.31 694 ILE A CA 1
ATOM 5482 C C . ILE A 1 694 ? -7.852 -9.853 35.072 1.00 94.31 694 ILE A C 1
ATOM 5484 O O . ILE A 1 694 ? -6.643 -9.666 35.103 1.00 94.31 694 ILE A O 1
ATOM 5488 N N . ILE A 1 695 ? -8.624 -9.655 36.145 1.00 93.62 695 ILE A N 1
ATOM 5489 C CA . ILE A 1 695 ? -8.102 -9.183 37.440 1.00 93.62 695 ILE A CA 1
ATOM 5490 C C . ILE A 1 695 ? -7.083 -10.162 38.011 1.00 93.62 695 ILE A C 1
ATOM 5492 O O . ILE A 1 695 ? -5.987 -9.748 38.384 1.00 93.62 695 ILE A O 1
ATOM 5496 N N . THR A 1 696 ? -7.421 -11.454 38.049 1.00 89.06 696 THR A N 1
ATOM 5497 C CA . THR A 1 696 ? -6.529 -12.479 38.603 1.00 89.06 696 THR A CA 1
ATOM 5498 C C . THR A 1 696 ? -5.171 -12.481 37.896 1.00 89.06 696 THR A C 1
ATOM 5500 O O . THR A 1 696 ? -4.142 -12.502 38.559 1.00 89.06 696 THR A O 1
ATOM 5503 N N . MET A 1 697 ? -5.142 -12.399 36.563 1.00 90.62 697 MET A N 1
ATOM 5504 C CA . MET A 1 697 ? -3.880 -12.393 35.808 1.00 90.62 697 MET A CA 1
ATOM 5505 C C . MET A 1 697 ? -3.204 -11.013 35.783 1.00 90.62 697 MET A C 1
ATOM 5507 O O . MET A 1 697 ? -1.994 -10.908 35.965 1.00 90.62 697 MET A O 1
ATOM 5511 N N . GLY A 1 698 ? -3.975 -9.944 35.588 1.00 91.12 698 GLY A N 1
ATOM 5512 C CA . GLY A 1 698 ? -3.492 -8.572 35.437 1.00 91.12 698 GLY A CA 1
ATOM 5513 C C . GLY A 1 698 ? -2.832 -8.021 36.698 1.00 91.12 698 GLY A C 1
ATOM 5514 O O . GLY A 1 698 ? -1.798 -7.364 36.604 1.00 91.12 698 GLY A O 1
ATOM 5515 N N . VAL A 1 699 ? -3.361 -8.346 37.883 1.00 90.88 699 VAL A N 1
ATOM 5516 C CA . VAL A 1 699 ? -2.713 -7.988 39.157 1.00 90.88 699 VAL A CA 1
ATOM 5517 C C . VAL A 1 699 ? -1.396 -8.755 39.330 1.00 90.88 699 VAL A C 1
ATOM 5519 O O . VAL A 1 699 ? -0.407 -8.165 39.757 1.00 90.88 699 VAL A O 1
ATOM 5522 N N . GLY A 1 700 ? -1.334 -10.031 38.928 1.00 87.38 700 GLY A N 1
ATOM 5523 C CA . GLY A 1 700 ? -0.083 -10.800 38.903 1.00 87.38 700 GLY A CA 1
ATOM 5524 C C . GLY A 1 700 ? 0.972 -10.178 37.978 1.00 87.38 700 GLY A C 1
ATOM 5525 O O . GLY A 1 700 ? 2.121 -9.991 38.379 1.00 87.38 700 GLY A O 1
ATOM 5526 N N . ILE A 1 701 ? 0.565 -9.773 36.770 1.00 88.06 701 ILE A N 1
ATOM 5527 C CA . ILE A 1 701 ? 1.407 -9.054 35.798 1.00 88.06 701 ILE A CA 1
ATOM 5528 C C . ILE A 1 701 ? 1.919 -7.726 36.372 1.00 88.06 701 ILE A C 1
ATOM 5530 O O . ILE A 1 701 ? 3.110 -7.416 36.272 1.00 88.06 701 ILE A O 1
ATOM 5534 N N . ALA A 1 702 ? 1.043 -6.940 36.998 1.00 88.38 702 ALA A N 1
ATOM 5535 C CA . ALA A 1 702 ? 1.410 -5.660 37.590 1.00 88.38 702 ALA A CA 1
ATOM 5536 C C . ALA A 1 702 ? 2.360 -5.823 38.789 1.00 88.38 702 ALA A C 1
ATOM 5538 O O . ALA A 1 702 ? 3.307 -5.050 38.927 1.00 88.38 702 ALA A O 1
ATOM 5539 N N . GLU A 1 703 ? 2.178 -6.859 39.608 1.00 85.69 703 GLU A N 1
ATOM 5540 C CA . GLU A 1 703 ? 3.092 -7.206 40.701 1.00 85.69 703 GLU A CA 1
ATOM 5541 C C . GLU A 1 703 ? 4.474 -7.645 40.180 1.00 85.69 703 GLU A C 1
ATOM 5543 O O . GLU A 1 703 ? 5.495 -7.229 40.731 1.00 85.69 703 GLU A O 1
ATOM 5548 N N . MET A 1 704 ? 4.538 -8.428 39.093 1.00 81.81 704 MET A N 1
ATOM 5549 C CA . MET A 1 704 ? 5.808 -8.761 38.422 1.00 81.81 704 MET A CA 1
ATOM 5550 C C . MET A 1 704 ? 6.526 -7.508 37.924 1.00 81.81 704 MET A C 1
ATOM 5552 O O . MET A 1 704 ? 7.728 -7.339 38.143 1.00 81.81 704 MET A O 1
ATOM 5556 N N . GLN A 1 705 ? 5.781 -6.608 37.278 1.00 83.94 705 GLN A N 1
ATOM 5557 C CA . GLN A 1 705 ? 6.309 -5.338 36.797 1.00 83.94 705 GLN A CA 1
ATOM 5558 C C . GLN A 1 705 ? 6.835 -4.474 37.955 1.00 83.94 705 GLN A C 1
ATOM 5560 O O . GLN A 1 705 ? 7.931 -3.921 37.855 1.00 83.94 705 GLN A O 1
ATOM 5565 N N . ARG A 1 706 ? 6.095 -4.408 39.069 1.00 81.44 706 ARG A N 1
ATOM 5566 C CA . ARG A 1 706 ? 6.480 -3.686 40.287 1.00 81.44 706 ARG A CA 1
ATOM 5567 C C . ARG A 1 706 ? 7.800 -4.195 40.860 1.00 81.44 706 ARG A C 1
ATOM 5569 O O . ARG A 1 706 ? 8.727 -3.410 41.041 1.00 81.44 706 ARG A O 1
ATOM 5576 N N . ARG A 1 707 ? 7.917 -5.507 41.088 1.00 78.56 707 ARG A N 1
ATOM 5577 C CA . ARG A 1 707 ? 9.146 -6.119 41.627 1.00 78.56 707 ARG A CA 1
ATOM 5578 C C . ARG A 1 707 ? 10.343 -5.882 40.724 1.00 78.56 707 ARG A C 1
ATOM 5580 O O . ARG A 1 707 ? 11.415 -5.541 41.209 1.00 78.56 707 ARG A O 1
ATOM 5587 N N . SER A 1 708 ? 10.154 -5.981 39.409 1.00 76.31 708 SER A N 1
ATOM 5588 C CA . SER A 1 708 ? 11.233 -5.681 38.473 1.00 76.31 708 SER A CA 1
ATOM 5589 C C . SER A 1 708 ? 11.698 -4.224 38.564 1.00 76.31 708 SER A C 1
ATOM 5591 O O . SER A 1 708 ? 12.900 -3.968 38.494 1.00 76.31 708 SER A O 1
ATOM 5593 N N . MET A 1 709 ? 10.786 -3.263 38.751 1.00 74.75 709 MET A N 1
ATOM 5594 C CA . MET A 1 709 ? 11.165 -1.862 38.977 1.00 74.75 709 MET A CA 1
ATOM 5595 C C . MET A 1 709 ? 11.940 -1.687 40.284 1.00 74.75 709 MET A C 1
ATOM 5597 O O . MET A 1 709 ? 12.941 -0.971 40.300 1.00 74.75 709 MET A O 1
ATOM 5601 N N . GLU A 1 710 ? 11.534 -2.374 41.353 1.00 73.94 710 GLU A N 1
ATOM 5602 C CA . GLU A 1 710 ? 12.238 -2.358 42.639 1.00 73.94 710 GLU A CA 1
ATOM 5603 C C . GLU A 1 710 ? 13.646 -2.957 42.529 1.00 73.94 710 GLU A C 1
ATOM 5605 O O . GLU A 1 710 ? 14.618 -2.314 42.924 1.00 73.94 710 GLU A O 1
ATOM 5610 N N . GLU A 1 711 ? 13.797 -4.129 41.915 1.00 69.94 711 GLU A N 1
ATOM 5611 C CA . GLU A 1 711 ? 15.093 -4.777 41.679 1.00 69.94 711 GLU A CA 1
ATOM 5612 C C . GLU A 1 711 ? 16.021 -3.910 40.814 1.00 69.94 711 GLU A C 1
ATOM 5614 O O . GLU A 1 711 ? 17.200 -3.721 41.137 1.00 69.94 711 GLU A O 1
ATOM 5619 N N . ASN A 1 712 ? 15.479 -3.301 39.755 1.00 65.75 712 ASN A N 1
ATOM 5620 C CA . ASN A 1 712 ? 16.224 -2.378 38.904 1.00 65.75 712 ASN A CA 1
ATOM 5621 C C . ASN A 1 712 ? 16.652 -1.120 39.677 1.00 65.75 712 ASN A C 1
ATOM 5623 O O . ASN A 1 712 ? 17.788 -0.674 39.495 1.00 65.75 712 ASN A O 1
ATOM 5627 N N . SER A 1 713 ? 15.804 -0.608 40.583 1.00 61.09 713 SER A N 1
ATOM 5628 C CA . SER A 1 713 ? 16.101 0.533 41.469 1.00 61.09 713 SER A CA 1
ATOM 5629 C C . SER A 1 713 ? 17.212 0.242 42.496 1.00 61.09 713 SER A C 1
ATOM 5631 O O . SER A 1 713 ? 17.980 1.125 42.886 1.00 61.09 713 SER A O 1
ATOM 5633 N N . ILE A 1 714 ? 17.342 -1.019 42.919 1.00 59.94 714 ILE A N 1
ATOM 5634 C CA . ILE A 1 714 ? 18.417 -1.473 43.809 1.00 59.94 714 ILE A CA 1
ATOM 5635 C C . ILE A 1 714 ? 19.737 -1.597 43.028 1.00 59.94 714 ILE A C 1
ATOM 5637 O O . ILE A 1 714 ? 20.809 -1.301 43.563 1.00 59.94 714 ILE A O 1
ATOM 5641 N N . SER A 1 715 ? 19.679 -1.980 41.747 1.00 53.00 715 SER A N 1
ATOM 5642 C CA . SER A 1 715 ? 20.860 -2.082 40.877 1.00 53.00 715 SER A CA 1
ATOM 5643 C C . SER A 1 715 ? 21.433 -0.712 40.461 1.00 53.00 715 SER A C 1
ATOM 5645 O O . SER A 1 715 ? 22.656 -0.554 40.394 1.00 53.00 715 SER A O 1
ATOM 5647 N N . THR A 1 716 ? 20.584 0.309 40.285 1.00 51.72 716 THR A N 1
ATOM 5648 C CA . THR A 1 716 ? 20.979 1.697 39.972 1.00 51.72 716 THR A CA 1
ATOM 5649 C C . THR A 1 716 ? 21.779 2.356 41.082 1.00 51.72 716 THR A C 1
ATOM 5651 O O . THR A 1 716 ? 22.730 3.083 40.790 1.00 51.72 716 THR A O 1
ATOM 5654 N N . ARG A 1 717 ? 21.474 2.062 42.356 1.00 52.06 717 ARG A N 1
ATOM 5655 C CA . ARG A 1 717 ? 22.273 2.530 43.507 1.00 52.06 717 ARG A CA 1
ATOM 5656 C C . ARG A 1 717 ? 23.726 2.032 43.475 1.00 52.06 717 ARG A C 1
ATOM 5658 O O . ARG A 1 717 ? 24.575 2.618 44.136 1.00 52.06 717 ARG A O 1
ATOM 5665 N N . LYS A 1 718 ? 24.041 1.001 42.676 1.00 48.59 718 LYS A N 1
ATOM 5666 C CA . LYS A 1 718 ? 25.408 0.501 42.425 1.00 48.59 718 LYS A CA 1
ATOM 5667 C C . LYS A 1 718 ? 26.077 1.096 41.169 1.00 48.59 718 LYS A C 1
ATOM 5669 O O . LYS A 1 718 ? 27.080 0.558 40.707 1.00 48.59 718 LYS A O 1
ATOM 5674 N N . GLY A 1 719 ? 25.557 2.193 40.606 1.00 44.25 719 GLY A N 1
ATOM 5675 C CA . GLY A 1 719 ? 26.220 2.957 39.536 1.00 44.25 719 GLY A CA 1
ATOM 5676 C C . GLY A 1 719 ? 26.032 2.424 38.109 1.00 44.25 719 GLY A C 1
ATOM 5677 O O . GLY A 1 719 ? 26.760 2.834 37.206 1.00 44.25 719 GLY A O 1
ATOM 5678 N N . LYS A 1 720 ? 25.066 1.528 37.860 1.00 45.62 720 LYS A N 1
ATOM 5679 C CA . LYS A 1 720 ? 24.726 1.054 36.506 1.00 45.62 720 LYS A CA 1
ATOM 5680 C C . LYS A 1 720 ? 23.289 1.442 36.135 1.00 45.62 720 LYS A C 1
ATOM 5682 O O . LYS A 1 720 ? 22.357 0.866 36.670 1.00 45.62 720 LYS A O 1
ATOM 5687 N N . ARG A 1 721 ? 23.177 2.380 35.178 1.00 46.25 721 ARG A N 1
ATOM 5688 C CA . ARG A 1 721 ? 22.001 2.781 34.364 1.00 46.25 721 ARG A CA 1
ATOM 5689 C C . ARG A 1 721 ? 20.716 3.148 35.105 1.00 46.25 721 ARG A C 1
ATOM 5691 O O . ARG A 1 721 ? 20.044 2.261 35.597 1.00 46.25 721 ARG A O 1
ATOM 5698 N N . THR A 1 722 ? 20.303 4.416 35.032 1.00 52.25 722 THR A N 1
ATOM 5699 C CA . THR A 1 722 ? 18.933 4.869 35.343 1.00 52.25 722 THR A CA 1
ATOM 5700 C C . THR A 1 722 ? 17.891 3.936 34.720 1.00 52.25 722 THR A C 1
ATOM 5702 O O . THR A 1 722 ? 17.878 3.764 33.503 1.00 52.25 722 THR A O 1
ATOM 5705 N N . ALA A 1 723 ? 17.047 3.314 35.548 1.00 56.12 723 ALA A N 1
ATOM 5706 C CA . ALA A 1 723 ? 15.933 2.502 35.073 1.00 56.12 723 ALA A CA 1
ATOM 5707 C C . ALA A 1 723 ? 14.924 3.423 34.372 1.00 56.12 723 ALA A C 1
ATOM 5709 O O . ALA A 1 723 ? 14.392 4.341 34.996 1.00 56.12 723 ALA A O 1
ATOM 5710 N N . GLU A 1 724 ? 14.703 3.218 33.074 1.00 58.22 724 GLU A N 1
ATOM 5711 C CA . GLU A 1 724 ? 13.708 3.984 32.326 1.00 58.22 724 GLU A CA 1
ATOM 5712 C C . GLU A 1 724 ? 12.296 3.584 32.790 1.00 58.22 724 GLU A C 1
ATOM 5714 O O . GLU A 1 724 ? 12.005 2.385 32.916 1.00 58.22 724 GLU A O 1
ATOM 5719 N N . PRO A 1 725 ? 11.409 4.560 33.063 1.00 65.75 725 PRO A N 1
ATOM 5720 C CA . PRO A 1 725 ? 10.030 4.266 33.419 1.00 65.75 725 PRO A CA 1
ATOM 5721 C C . PRO A 1 725 ? 9.347 3.495 32.279 1.00 65.75 725 PRO A C 1
ATOM 5723 O O . PRO A 1 725 ? 9.695 3.673 31.109 1.00 65.75 725 PRO A O 1
ATOM 5726 N N . PRO A 1 726 ? 8.367 2.632 32.593 1.00 69.19 726 PRO A N 1
ATOM 5727 C CA . PRO A 1 726 ? 7.651 1.890 31.568 1.00 69.19 726 PRO A CA 1
ATOM 5728 C C . PRO A 1 726 ? 6.939 2.876 30.636 1.00 69.19 726 PRO A C 1
ATOM 5730 O O . PRO A 1 726 ? 6.359 3.867 31.089 1.00 69.19 726 PRO A O 1
ATOM 5733 N N . VAL A 1 727 ? 6.938 2.586 29.332 1.00 80.31 727 VAL A N 1
ATOM 5734 C CA . VAL A 1 727 ? 6.107 3.327 28.377 1.00 80.31 727 VAL A CA 1
ATOM 5735 C C . VAL A 1 727 ? 4.657 3.257 28.848 1.00 80.31 727 VAL A C 1
ATOM 5737 O O . VAL A 1 727 ? 4.178 2.191 29.236 1.00 80.31 727 VAL A O 1
ATOM 5740 N N . PHE A 1 728 ? 3.952 4.386 28.798 1.00 81.00 728 PHE A N 1
ATOM 5741 C CA . PHE A 1 728 ? 2.592 4.511 29.316 1.00 81.00 728 PHE A CA 1
ATOM 5742 C C . PHE A 1 728 ? 1.639 3.400 28.827 1.00 81.00 728 PHE A C 1
ATOM 5744 O O . PHE A 1 728 ? 0.894 2.826 29.617 1.00 81.00 728 PHE A O 1
ATOM 5751 N N . SER A 1 729 ? 1.710 3.024 27.545 1.00 83.12 729 SER A N 1
ATOM 5752 C CA . SER A 1 729 ? 0.894 1.952 26.946 1.00 83.12 729 SER A CA 1
ATOM 5753 C C . SER A 1 729 ? 1.089 0.570 27.587 1.00 83.12 729 SER A C 1
ATOM 5755 O O . SER A 1 729 ? 0.203 -0.277 27.503 1.00 83.12 729 SER A O 1
ATOM 5757 N N . SER A 1 730 ? 2.240 0.346 28.222 1.00 85.00 730 SER A N 1
ATOM 5758 C CA . SER A 1 730 ? 2.668 -0.926 28.819 1.00 85.00 730 SER A CA 1
ATOM 5759 C C . SER A 1 730 ? 2.757 -0.857 30.349 1.00 85.00 730 SER A C 1
ATOM 5761 O O . SER A 1 730 ? 3.314 -1.754 30.987 1.00 85.00 730 SER A O 1
ATOM 5763 N N . ASN A 1 731 ? 2.240 0.214 30.960 1.00 87.44 731 ASN A N 1
ATOM 5764 C CA . ASN A 1 731 ? 2.223 0.377 32.409 1.00 87.44 731 ASN A CA 1
ATOM 5765 C C . ASN A 1 731 ? 1.045 -0.398 33.028 1.00 87.44 731 ASN A C 1
ATOM 5767 O O . ASN A 1 731 ? -0.053 0.128 33.202 1.00 87.44 731 ASN A O 1
ATOM 5771 N N . SER A 1 732 ? 1.283 -1.666 33.357 1.00 88.75 732 SER A N 1
ATOM 5772 C CA . SER A 1 732 ? 0.289 -2.579 33.929 1.00 88.75 732 SER A CA 1
ATOM 5773 C C . SER A 1 732 ? -0.238 -2.103 35.273 1.00 88.75 732 SER A C 1
ATOM 5775 O O . SER A 1 732 ? -1.412 -2.315 35.548 1.00 88.75 732 SER A O 1
ATOM 5777 N N . ILE A 1 733 ? 0.590 -1.421 36.070 1.00 88.00 733 ILE A N 1
ATOM 5778 C CA . ILE A 1 733 ? 0.208 -0.876 37.377 1.00 88.00 733 ILE A CA 1
ATOM 5779 C C . ILE A 1 733 ? -0.897 0.179 37.221 1.00 88.00 733 ILE A C 1
ATOM 5781 O O . ILE A 1 733 ? -1.962 0.039 37.816 1.00 88.00 733 ILE A O 1
ATOM 5785 N N . ILE A 1 734 ? -0.690 1.197 36.377 1.00 86.62 734 ILE A N 1
ATOM 5786 C CA . ILE A 1 734 ? -1.689 2.262 36.166 1.00 86.62 734 ILE A CA 1
ATOM 5787 C C . ILE A 1 734 ? -2.984 1.680 35.587 1.00 86.62 734 ILE A C 1
ATOM 5789 O O . ILE A 1 734 ? -4.076 1.959 36.086 1.00 86.62 734 ILE A O 1
ATOM 5793 N N . HIS A 1 735 ? -2.870 0.867 34.533 1.00 90.19 735 HIS A N 1
ATOM 5794 C CA . HIS A 1 735 ? -4.045 0.396 33.800 1.00 90.19 735 HIS A CA 1
ATOM 5795 C C . HIS A 1 735 ? -4.864 -0.643 34.573 1.00 90.19 735 HIS A C 1
ATOM 5797 O O . HIS A 1 735 ? -6.089 -0.624 34.458 1.00 90.19 735 HIS A O 1
ATOM 5803 N N . ILE A 1 736 ? -4.244 -1.508 35.393 1.00 92.31 736 ILE A N 1
ATOM 5804 C CA . ILE A 1 736 ? -5.005 -2.448 36.235 1.00 92.31 736 ILE A CA 1
ATOM 5805 C C . ILE A 1 736 ? -5.708 -1.731 37.389 1.00 92.31 736 ILE A C 1
ATOM 5807 O O . ILE A 1 736 ? -6.849 -2.063 37.695 1.00 92.31 736 ILE A O 1
ATOM 5811 N N . THR A 1 737 ? -5.083 -0.712 37.993 1.00 89.56 737 THR A N 1
ATOM 5812 C CA . THR A 1 737 ? -5.740 0.109 39.019 1.00 89.56 737 THR A CA 1
ATOM 5813 C C . THR A 1 737 ? -6.956 0.820 38.441 1.00 89.56 737 THR A C 1
ATOM 5815 O O . THR A 1 737 ? -8.033 0.775 39.031 1.00 89.56 737 THR A O 1
ATOM 5818 N N . PHE A 1 738 ? -6.818 1.414 37.254 1.00 88.62 738 PHE A N 1
ATOM 5819 C CA . PHE A 1 738 ? -7.941 2.029 36.552 1.00 88.62 738 PHE A CA 1
ATOM 5820 C C . PHE A 1 738 ? -9.064 1.015 36.273 1.00 88.62 738 PHE A C 1
ATOM 5822 O O . PHE A 1 738 ? -10.238 1.301 36.506 1.00 88.62 738 PHE A O 1
ATOM 5829 N N . PHE A 1 739 ? -8.705 -0.196 35.832 1.00 92.50 739 PHE A N 1
ATOM 5830 C CA . PHE A 1 739 ? -9.661 -1.274 35.586 1.00 92.50 739 PHE A CA 1
ATOM 5831 C C . PHE A 1 739 ? -10.431 -1.692 36.841 1.00 92.50 739 PHE A C 1
ATOM 5833 O O . PHE A 1 739 ? -11.655 -1.814 36.795 1.00 92.50 739 PHE A O 1
ATOM 5840 N N . LEU A 1 740 ? -9.728 -1.872 37.962 1.00 92.06 740 LEU A N 1
ATOM 5841 C CA . LEU A 1 740 ? -10.330 -2.224 39.248 1.00 92.06 740 LEU A CA 1
ATOM 5842 C C . LEU A 1 740 ? -11.308 -1.147 39.732 1.00 92.06 740 LEU A C 1
ATOM 5844 O O . LEU A 1 740 ? -12.401 -1.485 40.173 1.00 92.06 740 LEU A O 1
ATOM 5848 N N . LEU A 1 741 ? -10.950 0.134 39.604 1.00 89.38 741 LEU A N 1
ATOM 5849 C CA . LEU A 1 741 ? -11.803 1.248 40.030 1.00 89.38 741 LEU A CA 1
ATOM 5850 C C . LEU A 1 741 ? -13.116 1.315 39.239 1.00 89.38 741 LEU A C 1
ATOM 5852 O O . LEU A 1 741 ? -14.181 1.475 39.835 1.00 89.38 741 LEU A O 1
ATOM 5856 N N . ILE A 1 742 ? -13.069 1.153 37.911 1.00 89.38 742 ILE A N 1
ATOM 5857 C CA . ILE A 1 742 ? -14.298 1.133 37.104 1.00 89.38 742 ILE A CA 1
ATOM 5858 C C . ILE A 1 742 ? -15.135 -0.111 37.407 1.00 89.38 742 ILE A C 1
ATOM 5860 O O . ILE A 1 742 ? -16.353 0.007 37.548 1.00 89.38 742 ILE A O 1
ATOM 5864 N N . LEU A 1 743 ? -14.521 -1.293 37.528 1.00 92.38 743 LEU A N 1
ATOM 5865 C CA . LEU A 1 743 ? -15.281 -2.506 37.832 1.00 92.38 743 LEU A CA 1
ATOM 5866 C C . LEU A 1 743 ? -15.939 -2.437 39.213 1.00 92.38 743 LEU A C 1
ATOM 5868 O O . LEU A 1 743 ? -17.102 -2.814 39.351 1.00 92.38 743 LEU A O 1
ATOM 5872 N N . GLU A 1 744 ? -15.228 -1.932 40.222 1.00 90.75 744 GLU A N 1
ATOM 5873 C CA . GLU A 1 744 ? -15.800 -1.743 41.551 1.00 90.75 744 GLU A CA 1
ATOM 5874 C C . GLU A 1 744 ? -17.017 -0.826 41.492 1.00 90.75 744 GLU A C 1
ATOM 5876 O O . GLU A 1 744 ? -18.060 -1.157 42.052 1.00 90.75 744 GLU A O 1
ATOM 5881 N N . GLN A 1 745 ? -16.924 0.277 40.747 1.00 87.62 745 GLN A N 1
ATOM 5882 C CA . GLN A 1 745 ? -18.051 1.178 40.560 1.00 87.62 745 GLN A CA 1
ATOM 5883 C C . GLN A 1 745 ? -19.222 0.503 39.834 1.00 87.62 745 GLN A C 1
ATOM 5885 O O . GLN A 1 745 ? -20.364 0.700 40.243 1.00 87.62 745 GLN A O 1
ATOM 5890 N N . ILE A 1 746 ? -18.970 -0.329 38.816 1.00 90.56 746 ILE A N 1
ATOM 5891 C CA . ILE A 1 746 ? -20.017 -1.117 38.143 1.00 90.56 746 ILE A CA 1
ATOM 5892 C C . ILE A 1 746 ? -20.783 -1.979 39.152 1.00 90.56 746 ILE A C 1
ATOM 5894 O O . ILE A 1 746 ? -22.014 -1.957 39.188 1.00 90.56 746 ILE A O 1
ATOM 5898 N N . ILE A 1 747 ? -20.057 -2.715 39.993 1.00 92.06 747 ILE A N 1
ATOM 5899 C CA . ILE A 1 747 ? -20.639 -3.677 40.933 1.00 92.06 747 ILE A CA 1
ATOM 5900 C C . ILE A 1 747 ? -21.337 -2.958 42.089 1.00 92.06 747 ILE A C 1
ATOM 5902 O O . ILE A 1 747 ? -22.488 -3.263 42.404 1.00 92.06 747 ILE A O 1
ATOM 5906 N N . TYR A 1 748 ? -20.676 -1.985 42.718 1.00 90.25 748 TYR A N 1
ATOM 5907 C CA . TYR A 1 748 ? -21.209 -1.284 43.886 1.00 90.25 748 TYR A CA 1
ATOM 5908 C C . TYR A 1 748 ? -22.381 -0.376 43.525 1.00 90.25 748 TYR A C 1
ATOM 5910 O O . TYR A 1 748 ? -23.420 -0.444 44.186 1.00 90.25 748 TYR A O 1
ATOM 5918 N N . HIS A 1 749 ? -22.258 0.423 42.462 1.00 86.50 749 HIS A N 1
ATOM 5919 C CA . HIS A 1 749 ? -23.346 1.293 42.024 1.00 86.50 749 HIS A CA 1
ATOM 5920 C C . HIS A 1 749 ? -24.514 0.489 41.455 1.00 86.50 749 HIS A C 1
ATOM 5922 O O . HIS A 1 749 ? -25.659 0.757 41.805 1.00 86.50 749 HIS A O 1
ATOM 5928 N N . GLY A 1 750 ? -24.242 -0.551 40.658 1.00 88.00 750 GLY A N 1
ATOM 5929 C CA . GLY A 1 750 ? -25.287 -1.447 40.163 1.00 88.00 750 GLY A CA 1
ATOM 5930 C C . GLY A 1 750 ? -26.046 -2.144 41.299 1.00 88.00 750 GLY A C 1
ATOM 5931 O O . GLY A 1 750 ? -27.269 -2.269 41.241 1.00 88.00 750 GLY A O 1
ATOM 5932 N N . THR A 1 751 ? -25.348 -2.550 42.369 1.00 89.38 751 THR A N 1
ATOM 5933 C CA . THR A 1 751 ? -25.994 -3.135 43.559 1.00 89.38 751 THR A CA 1
ATOM 5934 C C . THR A 1 751 ? -26.878 -2.109 44.259 1.00 89.38 751 THR A C 1
ATOM 5936 O O . THR A 1 751 ? -28.024 -2.407 44.581 1.00 89.38 751 THR A O 1
ATOM 5939 N N . TRP A 1 752 ? -26.377 -0.888 44.451 1.00 87.69 752 TRP A N 1
ATOM 5940 C CA . TRP A 1 752 ? -27.138 0.199 45.065 1.00 87.69 752 TRP A CA 1
ATOM 5941 C C . TRP A 1 752 ? -28.400 0.554 44.261 1.00 87.69 752 TRP A C 1
ATOM 5943 O O . TRP A 1 752 ? -29.480 0.694 44.835 1.00 87.69 752 TRP A O 1
ATOM 5953 N N . GLN A 1 753 ? -28.309 0.601 42.929 1.00 86.94 753 GLN A N 1
ATOM 5954 C CA . GLN A 1 753 ? -29.474 0.804 42.063 1.00 86.94 753 GLN A CA 1
ATOM 5955 C C . GLN A 1 753 ? -30.511 -0.312 42.212 1.00 86.94 753 GLN A C 1
ATOM 5957 O O . GLN A 1 753 ? -31.707 -0.042 42.343 1.00 86.94 753 GLN A O 1
ATOM 5962 N N . ALA A 1 754 ? -30.067 -1.573 42.253 1.00 86.69 754 ALA A N 1
ATOM 5963 C CA . ALA A 1 754 ? -30.956 -2.709 42.485 1.00 86.69 754 ALA A CA 1
ATOM 5964 C C . ALA A 1 754 ? -31.628 -2.655 43.872 1.00 86.69 754 ALA A C 1
ATOM 5966 O O . ALA A 1 754 ? -32.773 -3.082 44.027 1.00 86.69 754 ALA A O 1
ATOM 5967 N N . GLU A 1 755 ? -30.948 -2.101 44.880 1.00 85.62 755 GLU A N 1
ATOM 5968 C CA . GLU A 1 755 ? -31.493 -1.917 46.227 1.00 85.62 755 GLU A CA 1
ATOM 5969 C C . GLU A 1 755 ? -32.590 -0.850 46.291 1.00 85.62 755 GLU A C 1
ATOM 5971 O O . GLU A 1 755 ? -33.587 -1.065 46.984 1.00 85.62 755 GLU A O 1
ATOM 5976 N N . ILE A 1 756 ? -32.437 0.257 45.558 1.00 83.31 756 ILE A N 1
ATOM 5977 C CA . ILE A 1 756 ? -33.410 1.361 45.530 1.00 83.31 756 ILE A CA 1
ATOM 5978 C C . ILE A 1 756 ? -34.621 1.031 44.658 1.00 83.31 756 ILE A C 1
ATOM 5980 O O . ILE A 1 756 ? -35.756 1.317 45.038 1.00 83.31 756 ILE A O 1
ATOM 5984 N N . ALA A 1 757 ? -34.409 0.397 43.506 1.00 72.88 757 ALA A N 1
ATOM 5985 C CA . ALA A 1 757 ? -35.480 0.070 42.567 1.00 72.88 757 ALA A CA 1
ATOM 5986 C C . ALA A 1 757 ? -36.364 -1.124 43.012 1.00 72.88 757 ALA A C 1
ATOM 5988 O O . ALA A 1 757 ? -37.401 -1.394 42.401 1.00 72.88 757 ALA A O 1
ATOM 5989 N N . GLY A 1 758 ? -35.980 -1.848 44.073 1.00 62.62 758 GLY A N 1
ATOM 5990 C CA . GLY A 1 758 ? -36.477 -3.178 44.468 1.00 62.62 758 GLY A CA 1
ATOM 5991 C C . GLY A 1 758 ? -37.899 -3.296 45.049 1.00 62.62 758 GLY A C 1
ATOM 5992 O O . GLY A 1 758 ? -38.105 -4.055 45.995 1.00 62.62 758 GLY A O 1
ATOM 5993 N N . SER A 1 759 ? -38.897 -2.596 44.505 1.00 62.78 759 SER A N 1
ATOM 5994 C CA . SER A 1 759 ? -40.300 -2.690 44.964 1.00 62.78 759 SER A CA 1
ATOM 5995 C C . SER A 1 759 ? -41.127 -3.797 44.280 1.00 62.78 759 SER A C 1
ATOM 5997 O O . SER A 1 759 ? -42.173 -4.189 44.797 1.00 62.78 759 SER A O 1
ATOM 5999 N N . THR A 1 760 ? -40.651 -4.350 43.158 1.00 75.75 760 THR A N 1
ATOM 6000 C CA . THR A 1 760 ? -41.296 -5.445 42.404 1.00 75.75 760 THR A CA 1
ATOM 6001 C C . THR A 1 760 ? -40.642 -6.804 42.694 1.00 75.75 760 THR A C 1
ATOM 6003 O O . THR A 1 760 ? -39.480 -6.857 43.089 1.00 75.75 760 THR A O 1
ATOM 6006 N N . GLU A 1 761 ? -41.352 -7.921 42.477 1.00 75.44 761 GLU A N 1
ATOM 6007 C CA . GLU A 1 761 ? -40.793 -9.280 42.667 1.00 75.44 761 GLU A CA 1
ATOM 6008 C C . GLU A 1 761 ? -39.532 -9.525 41.816 1.00 75.44 761 GLU A C 1
ATOM 6010 O O . GLU A 1 761 ? -38.532 -10.028 42.321 1.00 75.44 761 GLU A O 1
ATOM 6015 N N . VAL A 1 762 ? -39.524 -9.060 40.560 1.00 77.69 762 VAL A N 1
ATOM 6016 C CA . VAL A 1 762 ? -38.345 -9.123 39.674 1.00 77.69 762 VAL A CA 1
ATOM 6017 C C . VAL A 1 762 ? -37.192 -8.262 40.210 1.00 77.69 762 VAL A C 1
ATOM 6019 O O . VAL A 1 762 ? -36.035 -8.673 40.175 1.00 77.69 762 VAL A O 1
ATOM 6022 N N . GLY A 1 763 ? -37.493 -7.084 40.768 1.00 81.31 763 GLY A N 1
ATOM 6023 C CA . GLY A 1 763 ? -36.493 -6.226 41.409 1.00 81.31 763 GLY A CA 1
ATOM 6024 C C . GLY A 1 763 ? -35.861 -6.861 42.653 1.00 81.31 763 GLY A C 1
ATOM 6025 O O . GLY A 1 763 ? -34.655 -6.732 42.856 1.00 81.31 763 GLY A O 1
ATOM 6026 N N . LYS A 1 764 ? -36.639 -7.602 43.458 1.00 84.56 764 LYS A N 1
ATOM 6027 C CA . LYS A 1 764 ? -36.117 -8.352 44.617 1.00 84.56 764 LYS A CA 1
ATOM 6028 C C . LYS A 1 764 ? -35.156 -9.465 44.195 1.00 84.56 764 LYS A C 1
ATOM 6030 O O . LYS A 1 764 ? -34.124 -9.642 44.838 1.00 84.56 764 LYS A O 1
ATOM 6035 N N . GLU A 1 765 ? -35.468 -10.189 43.120 1.00 88.06 765 GLU A N 1
ATOM 6036 C CA . GLU A 1 765 ? -34.586 -11.230 42.578 1.00 88.06 765 GLU A CA 1
ATOM 6037 C C . GLU A 1 765 ? -33.258 -10.637 42.082 1.00 88.06 765 GLU A C 1
ATOM 6039 O O . GLU A 1 765 ? -32.188 -11.131 42.440 1.00 88.06 765 GLU A O 1
ATOM 6044 N N . ILE A 1 766 ? -33.309 -9.541 41.317 1.00 89.81 766 ILE A N 1
ATOM 6045 C CA . ILE A 1 766 ? -32.105 -8.854 40.820 1.00 89.81 766 ILE A CA 1
ATOM 6046 C C . ILE A 1 766 ? -31.254 -8.327 41.975 1.00 89.81 766 ILE A C 1
ATOM 6048 O O . ILE A 1 766 ? -30.034 -8.472 41.948 1.00 89.81 766 ILE A O 1
ATOM 6052 N N . LYS A 1 767 ? -31.881 -7.765 43.014 1.00 89.75 767 LYS A N 1
ATOM 6053 C CA . LYS A 1 767 ? -31.181 -7.315 44.221 1.00 89.75 767 LYS A CA 1
ATOM 6054 C C . LYS A 1 767 ? -30.365 -8.443 44.856 1.00 89.75 767 LYS A C 1
ATOM 6056 O O . LYS A 1 767 ? -29.189 -8.239 45.145 1.00 89.75 767 LYS A O 1
ATOM 6061 N N . LEU A 1 768 ? -30.959 -9.625 45.041 1.00 91.25 768 LEU A N 1
ATOM 6062 C CA . LEU A 1 768 ? -30.256 -10.782 45.609 1.00 91.25 768 LEU A CA 1
ATOM 6063 C C . LEU A 1 768 ? -29.088 -11.228 44.722 1.00 91.25 768 LEU A C 1
ATOM 6065 O O . LEU A 1 768 ? -27.999 -11.500 45.224 1.00 91.25 768 LEU A O 1
ATOM 6069 N N . LYS A 1 769 ? -29.285 -11.258 43.399 1.00 93.12 769 LYS A N 1
ATOM 6070 C CA . LYS A 1 769 ? -28.231 -11.637 42.449 1.00 93.12 769 LYS A CA 1
ATOM 6071 C C . LYS A 1 769 ? -27.078 -10.627 42.408 1.00 93.12 769 LYS A C 1
ATOM 6073 O O . LYS A 1 769 ? -25.918 -11.030 42.381 1.00 93.12 769 LYS A O 1
ATOM 6078 N N . MET A 1 770 ? -27.372 -9.326 42.460 1.00 92.88 770 MET A N 1
ATOM 6079 C CA . MET A 1 770 ? -26.349 -8.277 42.555 1.00 92.88 770 MET A CA 1
ATOM 6080 C C . MET A 1 770 ? -25.580 -8.338 43.878 1.00 92.88 770 MET A C 1
ATOM 6082 O O . MET A 1 770 ? -24.361 -8.183 43.878 1.00 92.88 770 MET A O 1
ATOM 6086 N N . GLN A 1 771 ? -26.259 -8.623 44.994 1.00 92.31 771 GLN A N 1
ATOM 6087 C CA . GLN A 1 771 ? -25.596 -8.834 46.284 1.00 92.31 771 GLN A CA 1
ATOM 6088 C C . GLN A 1 771 ? -24.644 -10.036 46.239 1.00 92.31 771 GLN A C 1
ATOM 6090 O O . GLN A 1 771 ? -23.501 -9.905 46.668 1.00 92.31 771 GLN A O 1
ATOM 6095 N N . ALA A 1 772 ? -25.049 -11.152 45.625 1.00 93.94 772 ALA A N 1
ATOM 6096 C CA . ALA A 1 772 ? -24.172 -12.308 45.433 1.00 93.94 772 ALA A CA 1
ATOM 6097 C C . ALA A 1 772 ? -22.935 -11.983 44.569 1.00 93.94 772 ALA A C 1
ATOM 6099 O O . ALA A 1 772 ? -21.824 -12.390 44.905 1.00 93.94 772 ALA A O 1
ATOM 6100 N N . LEU A 1 773 ? -23.094 -11.205 43.489 1.00 93.62 773 LEU A N 1
ATOM 6101 C CA . LEU A 1 773 ? -21.964 -10.737 42.670 1.00 93.62 773 LEU A CA 1
ATOM 6102 C C . LEU A 1 773 ? -21.014 -9.829 43.463 1.00 93.62 773 LEU A C 1
ATOM 6104 O O . LEU A 1 773 ? -19.796 -9.961 43.354 1.00 93.62 773 LEU A O 1
ATOM 6108 N N . LYS A 1 774 ? -21.557 -8.926 44.286 1.00 93.44 774 LYS A N 1
ATOM 6109 C CA . LYS A 1 774 ? -20.771 -8.062 45.176 1.00 93.44 774 LYS A CA 1
ATOM 6110 C C . LYS A 1 774 ? -19.996 -8.872 46.220 1.00 93.44 774 LYS A C 1
ATOM 6112 O O . LYS A 1 774 ? -18.842 -8.557 46.497 1.00 93.44 774 LYS A O 1
ATOM 6117 N N . GLU A 1 775 ? -20.602 -9.913 46.784 1.00 94.38 775 GLU A N 1
ATOM 6118 C CA . GLU A 1 775 ? -19.948 -10.825 47.729 1.00 94.38 775 GLU A CA 1
ATOM 6119 C C . GLU A 1 775 ? -18.817 -11.632 47.073 1.00 94.38 775 GLU A C 1
ATOM 6121 O O . GLU A 1 775 ? -17.722 -11.693 47.636 1.00 94.38 775 GLU A O 1
ATOM 6126 N N . ASP A 1 776 ? -19.026 -12.180 45.868 1.00 94.31 776 ASP A N 1
ATOM 6127 C CA . ASP A 1 776 ? -17.961 -12.868 45.119 1.00 94.31 776 ASP A CA 1
ATOM 6128 C C . ASP A 1 776 ? -16.815 -11.912 44.760 1.00 94.31 776 ASP A C 1
ATOM 6130 O O . ASP A 1 776 ? -15.645 -12.262 44.919 1.00 94.31 776 ASP A O 1
ATOM 6134 N N . TYR A 1 777 ? -17.129 -10.679 44.354 1.00 94.19 777 TYR A N 1
ATOM 6135 C CA . TYR A 1 777 ? -16.116 -9.661 44.077 1.00 94.19 777 TYR A CA 1
ATOM 6136 C C . TYR A 1 777 ? -15.294 -9.326 45.326 1.00 94.19 777 TYR A C 1
ATOM 6138 O O . TYR A 1 777 ? -14.066 -9.310 45.273 1.00 94.19 777 TYR A O 1
ATOM 6146 N N . ASN A 1 778 ? -15.940 -9.141 46.478 1.00 92.69 778 ASN A N 1
ATOM 6147 C CA . ASN A 1 778 ? -15.234 -8.906 47.739 1.00 92.69 778 ASN A CA 1
ATOM 6148 C C . ASN A 1 778 ? -14.350 -10.096 48.132 1.00 92.69 778 ASN A C 1
ATOM 6150 O O . ASN A 1 778 ? -13.215 -9.904 48.569 1.00 92.69 778 ASN A O 1
ATOM 6154 N N . SER A 1 779 ? -14.829 -11.324 47.917 1.00 92.44 779 SER A N 1
ATOM 6155 C CA . SER A 1 779 ? -14.020 -12.529 48.108 1.00 92.44 779 SER A CA 1
ATOM 6156 C C . SER A 1 779 ? -12.796 -12.536 47.184 1.00 92.44 779 SER A C 1
ATOM 6158 O O . SER A 1 779 ? -11.680 -12.796 47.642 1.00 92.44 779 SER A O 1
ATOM 6160 N N . LEU A 1 780 ? -12.964 -12.175 45.907 1.00 91.94 780 LEU A N 1
ATOM 6161 C CA . LEU A 1 780 ? -11.877 -12.066 44.931 1.00 91.94 780 LEU A CA 1
ATOM 6162 C C . LEU A 1 780 ? -10.804 -11.056 45.365 1.00 91.94 780 LEU A C 1
ATOM 6164 O O . LEU A 1 780 ? -9.617 -11.347 45.235 1.00 91.94 780 LEU A O 1
ATOM 6168 N N . LEU A 1 781 ? -11.195 -9.895 45.900 1.00 90.31 781 LEU A N 1
ATOM 6169 C CA . LEU A 1 781 ? -10.254 -8.855 46.336 1.00 90.31 781 LEU A CA 1
ATOM 6170 C C . LEU A 1 781 ? -9.349 -9.293 47.497 1.00 90.31 781 LEU A C 1
ATOM 6172 O O . LEU A 1 781 ? -8.203 -8.841 47.596 1.00 90.31 781 LEU A O 1
ATOM 6176 N N . SER A 1 782 ? -9.850 -10.171 48.366 1.00 88.00 782 SER A N 1
ATOM 6177 C CA . SER A 1 782 ? -9.111 -10.712 49.513 1.00 88.00 782 SER A CA 1
ATOM 6178 C C . SER A 1 782 ? -8.426 -12.049 49.223 1.00 88.00 782 SER A C 1
ATOM 6180 O O . SER A 1 782 ? -7.557 -12.462 49.987 1.00 88.00 782 SER A O 1
ATOM 6182 N N . THR A 1 783 ? -8.780 -12.727 48.130 1.00 87.50 783 THR A N 1
ATOM 6183 C CA . THR A 1 783 ? -8.193 -14.022 47.771 1.00 87.50 783 THR A CA 1
ATOM 6184 C C . THR A 1 783 ? -6.793 -13.827 47.177 1.00 87.50 783 THR A C 1
ATOM 6186 O O . THR A 1 783 ? -6.646 -13.093 46.195 1.00 87.50 783 THR A O 1
ATOM 6189 N N . PRO A 1 784 ? -5.751 -14.485 47.719 1.00 82.56 784 PRO A N 1
ATOM 6190 C CA . PRO A 1 784 ? -4.425 -14.449 47.121 1.00 82.56 784 PRO A CA 1
ATOM 6191 C C . PRO A 1 784 ? -4.431 -15.035 45.710 1.00 82.56 784 PRO A C 1
ATOM 6193 O O . PRO A 1 784 ? -5.005 -16.096 45.446 1.00 82.56 784 PRO A O 1
ATOM 6196 N N . ILE A 1 785 ? -3.758 -14.348 44.795 1.00 79.06 785 ILE A N 1
ATOM 6197 C CA . ILE A 1 785 ? -3.652 -14.757 43.402 1.00 79.06 785 ILE A CA 1
ATOM 6198 C C . ILE A 1 785 ? -2.670 -15.928 43.328 1.00 79.06 785 ILE A C 1
ATOM 6200 O O . ILE A 1 785 ? -1.459 -15.778 43.485 1.00 79.06 785 ILE A O 1
ATOM 6204 N N . SER A 1 786 ? -3.214 -17.123 43.113 1.00 59.81 786 SER A N 1
ATOM 6205 C CA . SER A 1 786 ? -2.481 -18.391 43.073 1.00 59.81 786 SER A CA 1
ATOM 6206 C C . SER A 1 786 ? -2.131 -18.800 41.644 1.00 59.81 786 SER A C 1
ATOM 6208 O O . SER A 1 786 ? -2.442 -19.903 41.210 1.00 59.81 786 SER A O 1
ATOM 6210 N N . THR A 1 787 ? -1.508 -17.915 40.871 1.00 52.78 787 THR A N 1
ATOM 6211 C CA . THR A 1 787 ? -1.192 -18.234 39.471 1.00 52.78 787 THR A CA 1
ATOM 6212 C C . THR A 1 787 ? 0.221 -18.772 39.259 1.00 52.78 787 THR A C 1
ATOM 6214 O O . THR A 1 787 ? 0.446 -19.401 38.233 1.00 52.78 787 THR A O 1
ATOM 6217 N N . HIS A 1 788 ? 1.162 -18.623 40.207 1.00 53.28 788 HIS A N 1
ATOM 6218 C CA . HIS A 1 788 ? 2.584 -18.882 39.917 1.00 53.28 788 HIS A CA 1
ATOM 6219 C C . HIS A 1 788 ? 3.354 -19.568 41.062 1.00 53.28 788 HIS A C 1
ATOM 6221 O O . HIS A 1 788 ? 3.278 -19.166 42.222 1.00 53.28 788 HIS A O 1
ATOM 6227 N N . THR A 1 789 ? 4.177 -20.565 40.723 1.00 49.94 789 THR A N 1
ATOM 6228 C CA . THR A 1 789 ? 5.031 -21.361 41.636 1.00 49.94 789 THR A CA 1
ATOM 6229 C C . THR A 1 789 ? 6.172 -20.575 42.299 1.00 49.94 789 THR A C 1
ATOM 6231 O O . THR A 1 789 ? 6.738 -21.055 43.280 1.00 49.94 789 THR A O 1
ATOM 6234 N N . HIS A 1 790 ? 6.483 -19.369 41.810 1.00 48.88 790 HIS A N 1
ATOM 6235 C CA . HIS A 1 790 ? 7.569 -18.506 42.304 1.00 48.88 790 HIS A CA 1
ATOM 6236 C C . HIS A 1 790 ? 7.096 -17.174 42.923 1.00 48.88 790 HIS A C 1
ATOM 6238 O O . HIS A 1 790 ? 7.915 -16.331 43.289 1.00 48.88 790 HIS A O 1
ATOM 6244 N N . MET A 1 791 ? 5.785 -16.964 43.068 1.00 52.84 791 MET A N 1
ATOM 6245 C CA . MET A 1 791 ? 5.227 -15.783 43.734 1.00 52.84 791 MET A CA 1
ATOM 6246 C C . MET A 1 791 ? 5.086 -16.011 45.243 1.00 52.84 791 MET A C 1
ATOM 6248 O O . MET A 1 791 ? 4.641 -17.077 45.665 1.00 52.84 791 MET A O 1
ATOM 6252 N N . ASN A 1 792 ? 5.403 -14.997 46.065 1.00 51.69 792 ASN A N 1
ATOM 6253 C CA . ASN A 1 792 ? 4.928 -14.946 47.454 1.00 51.69 792 ASN A CA 1
ATOM 6254 C C . ASN A 1 792 ? 3.418 -15.208 47.457 1.00 51.69 792 ASN A C 1
ATOM 6256 O O . ASN A 1 792 ? 2.679 -14.498 46.774 1.00 51.69 792 ASN A O 1
ATOM 6260 N N . LYS A 1 793 ? 2.978 -16.212 48.221 1.00 56.47 793 LYS A N 1
ATOM 6261 C CA . LYS A 1 793 ? 1.606 -16.750 48.246 1.00 56.47 793 LYS A CA 1
ATOM 6262 C C . LYS A 1 793 ? 0.542 -15.782 48.803 1.00 56.47 793 LYS A C 1
ATOM 6264 O O . LYS A 1 793 ? -0.584 -16.204 49.040 1.00 56.47 793 LYS A O 1
ATOM 6269 N N . ASP A 1 794 ? 0.875 -14.498 48.950 1.00 68.12 794 ASP A N 1
ATOM 6270 C CA . ASP A 1 794 ? 0.145 -13.532 49.778 1.00 68.12 794 ASP A CA 1
ATOM 6271 C C . ASP A 1 794 ? -0.317 -12.272 49.013 1.00 68.12 794 ASP A C 1
ATOM 6273 O O . ASP A 1 794 ? -0.720 -11.296 49.640 1.00 68.12 794 ASP A O 1
ATOM 6277 N N . VAL A 1 795 ? -0.228 -12.222 47.674 1.00 79.31 795 VAL A N 1
ATOM 6278 C CA . VAL A 1 795 ? -0.661 -11.034 46.902 1.00 79.31 795 VAL A CA 1
ATOM 6279 C C . VAL A 1 795 ? -2.101 -11.196 46.412 1.00 79.31 795 VAL A C 1
ATOM 6281 O O . VAL A 1 795 ? -2.366 -11.957 45.486 1.00 79.31 795 VAL A O 1
ATOM 6284 N N . SER A 1 796 ? -3.028 -10.458 47.018 1.00 87.81 796 SER A N 1
ATOM 6285 C CA . SER A 1 796 ? -4.395 -10.222 46.530 1.00 87.81 796 SER A CA 1
ATOM 6286 C C . SER A 1 796 ? -4.528 -8.830 45.881 1.00 87.81 796 SER A C 1
ATOM 6288 O O . SER A 1 796 ? -3.672 -7.975 46.134 1.00 87.81 796 SER A O 1
ATOM 6290 N N . PRO A 1 797 ? -5.595 -8.540 45.106 1.00 88.12 797 PRO A N 1
ATOM 6291 C CA . PRO A 1 797 ? -5.856 -7.195 44.578 1.00 88.12 797 PRO A CA 1
ATOM 6292 C C . PRO A 1 797 ? -5.833 -6.084 45.642 1.00 88.12 797 PRO A C 1
ATOM 6294 O O . PRO A 1 797 ? -5.273 -5.018 45.391 1.00 88.12 797 PRO A O 1
ATOM 6297 N N . LEU A 1 798 ? -6.370 -6.345 46.841 1.00 86.88 798 LEU A N 1
ATOM 6298 C CA . LEU A 1 798 ? -6.344 -5.393 47.956 1.00 86.88 798 LEU A CA 1
ATOM 6299 C C . LEU A 1 798 ? -4.907 -5.124 48.435 1.00 86.88 798 LEU A C 1
ATOM 6301 O O . LEU A 1 798 ? -4.463 -3.980 48.454 1.00 86.88 798 LEU A O 1
ATOM 6305 N N . THR A 1 799 ? -4.142 -6.184 48.723 1.00 86.25 799 THR A N 1
ATOM 6306 C CA . THR A 1 799 ? -2.739 -6.045 49.163 1.00 86.25 799 THR A CA 1
ATOM 6307 C C . THR A 1 799 ? -1.832 -5.470 48.072 1.00 86.25 799 THR A C 1
ATOM 6309 O O . THR A 1 799 ? -0.811 -4.857 48.370 1.00 86.25 799 THR A O 1
ATOM 6312 N N . PHE A 1 800 ? -2.172 -5.685 46.796 1.00 86.81 800 PHE A N 1
ATOM 6313 C CA . PHE A 1 800 ? -1.484 -5.061 45.675 1.00 86.81 800 PHE A CA 1
ATOM 6314 C C . PHE A 1 800 ? -1.712 -3.554 45.718 1.00 86.81 800 PHE A C 1
ATOM 6316 O O . PHE A 1 800 ? -0.735 -2.814 45.742 1.00 86.81 800 PHE A O 1
ATOM 6323 N N . MET A 1 801 ? -2.970 -3.110 45.812 1.00 84.38 801 MET A N 1
ATOM 6324 C CA . MET A 1 801 ? -3.314 -1.689 45.901 1.00 84.38 801 MET A CA 1
ATOM 6325 C C . MET A 1 801 ? -2.627 -0.993 47.081 1.00 84.38 801 MET A C 1
ATOM 6327 O O . MET A 1 801 ? -2.108 0.103 46.898 1.00 84.38 801 MET A O 1
ATOM 6331 N N . GLU A 1 802 ? -2.524 -1.640 48.246 1.00 81.94 802 GLU A N 1
ATOM 6332 C CA . GLU A 1 802 ? -1.766 -1.115 49.396 1.00 81.94 802 GLU A CA 1
ATOM 6333 C C . GLU A 1 802 ? -0.283 -0.882 49.069 1.00 81.94 802 GLU A C 1
ATOM 6335 O O . GLU A 1 802 ? 0.296 0.115 49.492 1.00 81.94 802 GLU A O 1
ATOM 6340 N N . LYS A 1 803 ? 0.330 -1.782 48.289 1.00 78.12 803 LYS A N 1
ATOM 6341 C CA . LYS A 1 803 ? 1.755 -1.738 47.922 1.00 78.12 803 LYS A CA 1
ATOM 6342 C C . LYS A 1 803 ? 2.078 -0.766 46.789 1.00 78.12 803 LYS A C 1
ATOM 6344 O O . LYS A 1 803 ? 3.250 -0.439 46.610 1.00 78.12 803 LYS A O 1
ATOM 6349 N N . VAL A 1 804 ? 1.096 -0.339 45.988 1.00 77.12 804 VAL A N 1
ATOM 6350 C CA . VAL A 1 804 ? 1.350 0.623 44.897 1.00 77.12 804 VAL A CA 1
ATOM 6351 C C . VAL A 1 804 ? 1.509 2.055 45.425 1.00 77.12 804 VAL A C 1
ATOM 6353 O O . VAL A 1 804 ? 2.193 2.877 44.810 1.00 77.12 804 VAL A O 1
ATOM 6356 N N . PHE A 1 805 ? 0.915 2.363 46.576 1.00 70.44 805 PHE A N 1
ATOM 6357 C CA . PHE A 1 805 ? 1.062 3.655 47.239 1.00 70.44 805 PHE A CA 1
ATOM 6358 C C . PHE A 1 805 ? 2.225 3.644 48.247 1.00 70.44 805 PHE A C 1
ATOM 6360 O O . PHE A 1 805 ? 2.553 2.595 48.800 1.00 70.44 805 PHE A O 1
ATOM 6367 N N . PRO A 1 806 ? 2.880 4.793 48.498 1.00 60.31 806 PRO A N 1
ATOM 6368 C CA . PRO A 1 806 ? 3.943 4.882 49.496 1.00 60.31 806 PRO A CA 1
ATOM 6369 C C . PRO A 1 806 ? 3.424 4.581 50.915 1.00 60.31 806 PRO A C 1
ATOM 6371 O O . PRO A 1 806 ? 2.288 4.913 51.262 1.00 60.31 806 PRO A O 1
ATOM 6374 N N . ALA A 1 807 ? 4.273 3.963 51.744 1.00 58.50 807 ALA A N 1
ATOM 6375 C CA . ALA A 1 807 ? 3.952 3.667 53.140 1.00 58.50 807 ALA A CA 1
ATOM 6376 C C . ALA A 1 807 ? 3.810 4.962 53.966 1.00 58.50 807 ALA A C 1
ATOM 6378 O O . ALA A 1 807 ? 4.586 5.899 53.794 1.00 58.50 807 ALA A O 1
ATOM 6379 N N . GLU A 1 808 ? 2.851 4.992 54.900 1.00 49.84 808 GLU A N 1
ATOM 6380 C CA . GLU A 1 808 ? 2.549 6.154 55.765 1.00 49.84 808 GLU A CA 1
ATOM 6381 C C . GLU A 1 808 ? 3.740 6.639 56.604 1.00 49.84 808 GLU A C 1
ATOM 6383 O O . GLU A 1 808 ? 3.845 7.823 56.919 1.00 49.84 808 GLU A O 1
ATOM 6388 N N . ASN A 1 809 ? 4.669 5.742 56.934 1.00 49.16 809 ASN A N 1
ATOM 6389 C CA . ASN A 1 809 ? 5.804 6.027 57.802 1.00 49.16 809 ASN A CA 1
ATOM 6390 C C . ASN A 1 809 ? 7.069 6.288 56.979 1.00 49.16 809 ASN A C 1
ATOM 6392 O O . ASN A 1 809 ? 7.908 5.402 56.927 1.00 49.16 809 ASN A O 1
ATOM 6396 N N . GLY A 1 810 ? 7.174 7.460 56.339 1.00 43.47 810 GLY A N 1
ATOM 6397 C CA . GLY A 1 810 ? 8.385 8.241 55.977 1.00 43.47 810 GLY A CA 1
ATOM 6398 C C . GLY A 1 810 ? 9.664 7.609 55.375 1.00 43.47 810 GLY A C 1
ATOM 6399 O O . GLY A 1 810 ? 10.370 8.300 54.648 1.00 43.47 810 GLY A O 1
ATOM 6400 N N . ASP A 1 811 ? 9.988 6.343 55.619 1.00 43.41 811 ASP A N 1
ATOM 6401 C CA . ASP A 1 811 ? 11.173 5.622 55.154 1.00 43.41 811 ASP A CA 1
ATOM 6402 C C . ASP A 1 811 ? 10.866 4.843 53.867 1.00 43.41 811 ASP A C 1
ATOM 6404 O O . ASP A 1 811 ? 10.889 3.613 53.805 1.00 43.41 811 ASP A O 1
ATOM 6408 N N . CYS A 1 812 ? 10.585 5.566 52.783 1.00 44.09 812 CYS A N 1
ATOM 6409 C CA . CYS A 1 812 ? 10.555 4.965 51.451 1.00 44.09 812 CYS A CA 1
ATOM 6410 C C . CYS A 1 812 ? 11.941 5.091 50.807 1.00 44.09 812 CYS A C 1
ATOM 6412 O O . CYS A 1 812 ? 12.308 6.120 50.243 1.00 44.09 812 CYS A O 1
ATOM 6414 N N . THR A 1 813 ? 12.730 4.015 50.867 1.00 46.56 813 THR A N 1
ATOM 6415 C CA . THR A 1 813 ? 13.996 3.900 50.118 1.00 46.56 813 THR A CA 1
ATOM 6416 C C . THR A 1 813 ? 13.787 3.682 48.610 1.00 46.56 813 THR A C 1
ATOM 6418 O O . THR A 1 813 ? 14.763 3.715 47.856 1.00 46.56 813 THR A O 1
ATOM 6421 N N . HIS A 1 814 ? 12.539 3.527 48.157 1.00 49.88 814 HIS A N 1
ATOM 6422 C CA . HIS A 1 814 ? 12.151 3.351 46.758 1.00 49.88 814 HIS A CA 1
ATOM 6423 C C . HIS A 1 814 ? 11.277 4.525 46.276 1.00 49.88 814 HIS A C 1
ATOM 6425 O O . HIS A 1 814 ? 10.474 5.036 47.058 1.00 49.88 814 HIS A O 1
ATOM 6431 N N . PRO A 1 815 ? 11.423 4.978 45.015 1.00 52.78 815 PRO A N 1
ATOM 6432 C CA . PRO A 1 815 ? 10.557 6.009 44.449 1.00 52.78 815 PRO A CA 1
ATOM 6433 C C . PRO A 1 815 ? 9.093 5.528 44.388 1.00 52.78 815 PRO A C 1
ATOM 6435 O O . PRO A 1 815 ? 8.860 4.342 44.141 1.00 52.78 815 PRO A O 1
ATOM 6438 N N . PRO A 1 816 ? 8.104 6.419 44.593 1.00 58.81 816 PRO A N 1
ATOM 6439 C CA . PRO A 1 816 ? 6.692 6.046 44.573 1.00 58.81 816 PRO A CA 1
ATOM 6440 C C . PRO A 1 816 ? 6.271 5.554 43.181 1.00 58.81 816 PRO A C 1
ATOM 6442 O O . PRO A 1 816 ? 6.578 6.184 42.167 1.00 58.81 816 PRO A O 1
ATOM 6445 N N . LEU A 1 817 ? 5.549 4.430 43.133 1.00 64.62 817 LEU A N 1
ATOM 6446 C CA . LEU A 1 817 ? 5.072 3.809 41.887 1.00 64.62 817 LEU A CA 1
ATOM 6447 C C . LEU A 1 817 ? 3.929 4.613 41.246 1.00 64.62 817 LEU A C 1
ATOM 6449 O O . LEU A 1 817 ? 3.830 4.675 40.021 1.00 64.62 817 LEU A O 1
ATOM 6453 N N . PHE A 1 818 ? 3.111 5.279 42.069 1.00 68.62 818 PHE A N 1
ATOM 6454 C CA . PHE A 1 818 ? 2.189 6.332 41.646 1.00 68.62 818 PHE A CA 1
ATOM 6455 C C . PHE A 1 818 ? 2.799 7.710 41.905 1.00 68.62 818 PHE A C 1
ATOM 6457 O O . PHE A 1 818 ? 2.953 8.132 43.048 1.00 68.62 818 PHE A O 1
ATOM 6464 N N . ASN A 1 819 ? 3.101 8.447 40.837 1.00 68.06 819 ASN A N 1
ATOM 6465 C CA . ASN A 1 819 ? 3.387 9.876 40.938 1.00 68.06 819 ASN A CA 1
ATOM 6466 C C . ASN A 1 819 ? 2.092 10.701 40.823 1.00 68.06 819 ASN A C 1
ATOM 6468 O O . ASN A 1 819 ? 1.056 10.213 40.359 1.00 68.06 819 ASN A O 1
ATOM 6472 N N . ARG A 1 820 ? 2.170 11.985 41.192 1.00 71.19 820 ARG A N 1
ATOM 6473 C CA . ARG A 1 820 ? 1.068 12.955 41.070 1.00 71.19 820 ARG A CA 1
ATOM 6474 C C . ARG A 1 820 ? 0.411 12.929 39.683 1.00 71.19 820 ARG A C 1
ATOM 6476 O O . ARG A 1 820 ? -0.809 12.980 39.583 1.00 71.19 820 ARG A O 1
ATOM 6483 N N . ASN A 1 821 ? 1.208 12.799 38.622 1.00 72.94 821 ASN A N 1
ATOM 6484 C CA . ASN A 1 821 ? 0.713 12.760 37.243 1.00 72.94 821 ASN A CA 1
ATOM 6485 C C . ASN A 1 821 ? -0.143 11.520 36.964 1.00 72.94 821 ASN A C 1
ATOM 6487 O O . ASN A 1 821 ? -1.180 11.641 36.329 1.00 72.94 821 ASN A O 1
ATOM 6491 N N . SER A 1 822 ? 0.247 10.355 37.478 1.00 73.81 822 SER A N 1
ATOM 6492 C CA . SER A 1 822 ? -0.491 9.099 37.307 1.00 73.81 822 SER A CA 1
ATOM 6493 C C . SER A 1 822 ? -1.822 9.127 38.065 1.00 73.81 822 SER A C 1
ATOM 6495 O O . SER A 1 822 ? -2.840 8.674 37.551 1.00 73.81 822 SER A O 1
ATOM 6497 N N . ILE A 1 823 ? -1.838 9.71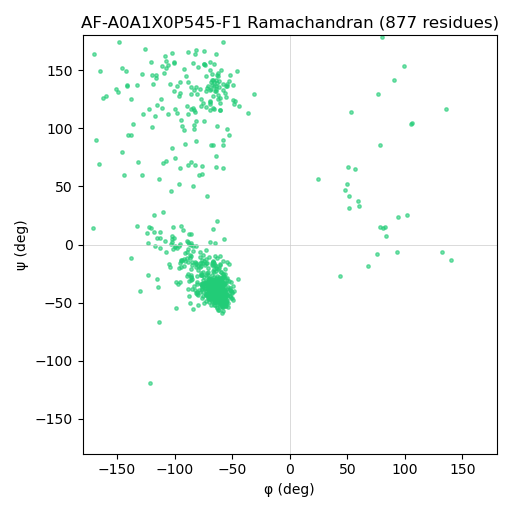7 39.267 1.00 76.56 823 ILE A N 1
ATOM 6498 C CA . ILE A 1 823 ? -3.066 9.919 40.053 1.00 76.56 823 ILE A CA 1
ATOM 6499 C C . ILE A 1 823 ? -4.000 10.900 39.340 1.00 76.56 823 ILE A C 1
ATOM 6501 O O . ILE A 1 823 ? -5.192 10.627 39.198 1.00 76.56 823 ILE A O 1
ATOM 6505 N N . LEU A 1 824 ? -3.466 12.026 38.855 1.00 76.19 824 LEU A N 1
ATOM 6506 C CA . LEU A 1 824 ? -4.226 12.990 38.058 1.00 76.19 824 LEU A CA 1
ATOM 6507 C C . LEU A 1 824 ? -4.772 12.343 36.789 1.00 76.19 824 LEU A C 1
ATOM 6509 O O . LEU A 1 824 ? -5.916 12.578 36.429 1.00 76.19 824 LEU A O 1
ATOM 6513 N N . GLU A 1 825 ? -4.000 11.490 36.129 1.00 73.69 825 GLU A N 1
ATOM 6514 C CA . GLU A 1 825 ? -4.452 10.817 34.921 1.00 73.69 825 GLU A CA 1
ATOM 6515 C C . GLU A 1 825 ? -5.612 9.850 35.189 1.00 73.69 825 GLU A C 1
ATOM 6517 O O . GLU A 1 825 ? -6.599 9.861 34.452 1.00 73.69 825 GLU A O 1
ATOM 6522 N N . ILE A 1 826 ? -5.522 9.045 36.251 1.00 74.75 826 ILE A N 1
ATOM 6523 C CA . ILE A 1 826 ? -6.619 8.161 36.660 1.00 74.75 826 ILE A CA 1
ATOM 6524 C C . ILE A 1 826 ? -7.849 9.006 37.008 1.00 74.75 826 ILE A C 1
ATOM 6526 O O . ILE A 1 826 ? -8.923 8.796 36.457 1.00 74.75 826 ILE A O 1
ATOM 6530 N N . THR A 1 827 ? -7.694 10.012 37.866 1.00 73.06 827 THR A N 1
ATOM 6531 C CA . THR A 1 827 ? -8.823 10.807 38.381 1.00 73.06 827 THR A CA 1
ATOM 6532 C C . THR A 1 827 ? -9.476 11.719 37.338 1.00 73.06 827 THR A C 1
ATOM 6534 O O . THR A 1 827 ? -10.678 11.948 37.420 1.00 73.06 827 THR A O 1
ATOM 6537 N N . THR A 1 828 ? -8.737 12.209 36.337 1.00 68.12 828 THR A N 1
ATOM 6538 C CA . THR A 1 828 ? -9.286 13.045 35.246 1.00 68.12 828 THR A CA 1
ATOM 6539 C C . THR A 1 828 ? -10.052 12.254 34.190 1.00 68.12 828 THR A C 1
ATOM 6541 O O . THR A 1 828 ? -10.921 12.821 33.532 1.00 68.12 828 THR A O 1
ATOM 6544 N N . ASN A 1 829 ? -9.740 10.967 34.013 1.00 64.12 829 ASN A N 1
ATOM 6545 C CA . ASN A 1 829 ? -10.339 10.132 32.970 1.00 64.12 829 ASN A CA 1
ATOM 6546 C C . ASN A 1 829 ? -11.347 9.103 33.500 1.00 64.12 829 ASN A C 1
ATOM 6548 O O . ASN A 1 829 ? -11.995 8.425 32.703 1.00 64.12 829 ASN A O 1
ATOM 6552 N N . LEU A 1 830 ? -11.494 8.967 34.820 1.00 66.88 830 LEU A N 1
ATOM 6553 C CA . LEU A 1 830 ? -12.582 8.185 35.395 1.00 66.88 830 LEU A CA 1
ATOM 6554 C C . LEU A 1 830 ? -13.923 8.902 35.136 1.00 66.88 830 LEU A C 1
ATOM 6556 O O . LEU A 1 830 ? -14.030 10.103 35.380 1.00 66.88 830 LEU A O 1
ATOM 6560 N N . PRO A 1 831 ? -14.974 8.188 34.691 1.00 54.34 831 PRO A N 1
ATOM 6561 C CA . PRO A 1 831 ? -16.277 8.785 34.381 1.00 54.34 831 PRO A CA 1
ATOM 6562 C C . PRO A 1 831 ? -17.058 9.282 35.614 1.00 54.34 831 PRO A C 1
ATOM 6564 O O . PRO A 1 831 ? -18.164 9.798 35.473 1.00 54.34 831 PRO A O 1
ATOM 6567 N N . PHE A 1 832 ? -16.484 9.181 36.815 1.00 57.50 832 PHE A N 1
ATOM 6568 C CA . PHE A 1 832 ? -17.046 9.706 38.058 1.00 57.50 832 PHE A CA 1
ATOM 6569 C C . PHE A 1 832 ? -16.030 10.672 38.647 1.00 57.50 832 PHE A C 1
ATOM 6571 O O . PHE A 1 832 ? -14.925 10.272 39.014 1.00 57.50 832 PHE A O 1
ATOM 6578 N N . ALA A 1 833 ? -16.400 11.945 38.752 1.00 45.22 833 ALA A N 1
ATOM 6579 C CA . ALA A 1 833 ? -15.606 12.945 39.447 1.00 45.22 833 ALA A CA 1
ATOM 6580 C C . ALA A 1 833 ? -15.572 12.603 40.940 1.00 45.22 833 ALA A C 1
ATOM 6582 O O . ALA A 1 833 ? -16.452 13.078 41.646 1.00 45.22 833 ALA A O 1
ATOM 6583 N N . ILE A 1 834 ? -14.638 11.728 41.366 1.00 41.28 834 ILE A N 1
ATOM 6584 C CA . ILE A 1 834 ? -14.356 11.282 42.752 1.00 41.28 834 ILE A CA 1
ATOM 6585 C C . ILE A 1 834 ? -15.607 11.453 43.618 1.00 41.28 834 ILE A C 1
ATOM 6587 O O . ILE A 1 834 ? -15.658 12.253 44.553 1.00 41.28 834 ILE A O 1
ATOM 6591 N N . SER A 1 835 ? -16.701 10.835 43.172 1.00 40.16 835 SER A N 1
ATOM 6592 C CA . SER A 1 835 ? -17.986 11.131 43.773 1.00 40.16 835 SER A CA 1
ATOM 6593 C C . SER A 1 835 ? -18.033 10.310 45.038 1.00 40.16 835 SER A C 1
ATOM 6595 O O . SER A 1 835 ? -17.736 9.114 45.036 1.00 40.16 835 SER A O 1
ATOM 6597 N N . LEU A 1 836 ? -18.372 10.984 46.125 1.00 44.28 836 LEU A N 1
ATOM 6598 C CA . LEU A 1 836 ? -18.866 10.423 47.369 1.00 44.28 836 LEU A CA 1
ATOM 6599 C C . LEU A 1 836 ? -20.140 9.607 47.073 1.00 44.28 836 LEU A C 1
ATOM 6601 O O . LEU A 1 836 ? -21.242 9.991 47.455 1.00 44.28 836 LEU A O 1
ATOM 6605 N N . VAL A 1 837 ? -20.011 8.510 46.322 1.00 48.62 837 VAL A N 1
ATOM 6606 C CA . VAL A 1 837 ? -21.100 7.580 46.047 1.00 48.62 837 VAL A CA 1
ATOM 6607 C C . VAL A 1 837 ? -21.461 6.931 47.376 1.00 48.62 837 VAL A C 1
ATOM 6609 O O . VAL A 1 837 ? -20.595 6.538 48.155 1.00 48.62 837 VAL A O 1
ATOM 6612 N N . VAL A 1 838 ? -22.763 6.824 47.616 1.00 54.62 838 VAL A N 1
ATOM 6613 C CA . VAL A 1 838 ? -23.428 6.417 48.863 1.00 54.62 838 VAL A CA 1
ATOM 6614 C C . VAL A 1 838 ? -22.924 5.072 49.441 1.00 54.62 838 VAL A C 1
ATOM 6616 O O . VAL A 1 838 ? -23.119 4.803 50.623 1.00 54.62 838 VAL A O 1
ATOM 6619 N N . SER A 1 839 ? -22.227 4.243 48.649 1.00 63.84 839 SER A N 1
ATOM 6620 C CA . SER A 1 839 ? -21.521 3.031 49.092 1.00 63.84 839 SER A CA 1
ATOM 6621 C C . SER A 1 839 ? -20.152 2.924 48.402 1.00 63.84 839 SER A C 1
ATOM 6623 O O . SER A 1 839 ? -20.056 2.419 47.285 1.00 63.84 839 SER A O 1
ATOM 6625 N N . GLN A 1 840 ? -19.090 3.409 49.053 1.00 71.81 840 GLN A N 1
ATOM 6626 C CA . GLN A 1 840 ? -17.717 3.232 48.564 1.00 71.81 840 GLN A CA 1
ATOM 6627 C C . GLN A 1 840 ? -17.264 1.776 48.752 1.00 71.81 840 GLN A C 1
ATOM 6629 O O . GLN A 1 840 ? -17.442 1.196 49.826 1.00 71.81 840 GLN A O 1
ATOM 6634 N N . GLY A 1 841 ? -16.691 1.187 47.701 1.00 81.56 841 GLY A N 1
ATOM 6635 C CA . GLY A 1 841 ? -16.023 -0.108 47.777 1.00 81.56 841 GLY A CA 1
ATOM 6636 C C . GLY A 1 841 ? -14.593 -0.006 48.322 1.00 81.56 841 GLY A C 1
ATOM 6637 O O . GLY A 1 841 ? -14.059 1.097 48.470 1.00 81.56 841 GLY A O 1
ATOM 6638 N N . PRO A 1 842 ? -13.981 -1.145 48.684 1.00 86.69 842 PRO A N 1
ATOM 6639 C CA . PRO A 1 842 ? -12.679 -1.186 49.344 1.00 86.69 842 PRO A CA 1
ATOM 6640 C C . PRO A 1 842 ? -11.525 -0.669 48.472 1.00 86.69 842 PRO A C 1
ATOM 6642 O O . PRO A 1 842 ? -10.629 -0.017 49.007 1.00 86.69 842 PRO A O 1
ATOM 6645 N N . ILE A 1 843 ? -11.528 -0.906 47.153 1.00 87.44 843 ILE A N 1
ATOM 6646 C CA . ILE A 1 843 ? -10.466 -0.411 46.263 1.00 87.44 843 ILE A CA 1
ATOM 6647 C C . ILE A 1 843 ? -10.538 1.110 46.133 1.00 87.44 843 ILE A C 1
ATOM 6649 O O . ILE A 1 843 ? -9.510 1.779 46.220 1.00 87.44 843 ILE A O 1
ATOM 6653 N N . ASN A 1 844 ? -11.735 1.662 45.943 1.00 84.44 844 ASN A N 1
ATOM 6654 C CA . ASN A 1 844 ? -11.968 3.093 45.806 1.00 84.44 844 ASN A CA 1
ATOM 6655 C C . ASN A 1 844 ? -11.685 3.826 47.119 1.00 84.44 844 ASN A C 1
ATOM 6657 O O . ASN A 1 844 ? -11.004 4.845 47.100 1.00 84.44 844 ASN A O 1
ATOM 6661 N N . ALA A 1 845 ? -12.126 3.288 48.262 1.00 82.38 845 ALA A N 1
ATOM 6662 C CA . ALA A 1 845 ? -11.812 3.856 49.574 1.00 82.38 845 ALA A CA 1
ATOM 6663 C C . ALA A 1 845 ? -10.291 3.953 49.788 1.00 82.38 845 ALA A C 1
ATOM 6665 O O . ALA A 1 845 ? -9.777 5.031 50.091 1.00 82.38 845 ALA A O 1
ATOM 6666 N N . LEU A 1 846 ? -9.569 2.857 49.528 1.00 82.94 846 LEU A N 1
ATOM 6667 C CA . LEU A 1 846 ? -8.113 2.806 49.642 1.00 82.94 846 LEU A CA 1
ATOM 6668 C C . LEU A 1 846 ? -7.425 3.752 48.645 1.00 82.94 846 LEU A C 1
ATOM 6670 O O . LEU A 1 846 ? -6.500 4.474 49.012 1.00 82.94 846 LEU A O 1
ATOM 6674 N N . PHE A 1 847 ? -7.879 3.783 47.389 1.00 84.31 847 PHE A N 1
ATOM 6675 C CA . PHE A 1 847 ? -7.350 4.691 46.373 1.00 84.31 847 PHE A CA 1
ATOM 6676 C C . PHE A 1 847 ? -7.555 6.153 46.776 1.00 84.31 847 PHE A C 1
ATOM 6678 O O . PHE A 1 847 ? -6.602 6.921 46.733 1.00 84.31 847 PHE A O 1
ATOM 6685 N N . CYS A 1 848 ? -8.760 6.545 47.199 1.00 79.06 848 CYS A N 1
ATOM 6686 C CA . CYS A 1 848 ? -9.067 7.909 47.624 1.00 79.06 848 CYS A CA 1
ATOM 6687 C C . CYS A 1 848 ? -8.220 8.341 48.824 1.00 79.06 848 CYS A C 1
ATOM 6689 O O . CYS A 1 848 ? -7.617 9.413 48.781 1.00 79.06 848 CYS A O 1
ATOM 6691 N N . GLU A 1 849 ? -8.132 7.509 49.864 1.00 77.81 849 GLU A N 1
ATOM 6692 C CA . GLU A 1 849 ? -7.327 7.788 51.057 1.00 77.81 849 GLU A CA 1
ATOM 6693 C C . GLU A 1 849 ? -5.849 8.001 50.691 1.00 77.81 849 GLU A C 1
ATOM 6695 O O . GLU A 1 849 ? -5.251 9.033 51.007 1.00 77.81 849 GLU A O 1
ATOM 6700 N N . ARG A 1 850 ? -5.264 7.059 49.945 1.00 77.12 850 ARG A N 1
ATOM 6701 C CA . ARG A 1 850 ? -3.833 7.059 49.609 1.00 77.12 850 ARG A CA 1
ATOM 6702 C C . ARG A 1 850 ? -3.460 8.087 48.541 1.00 77.12 850 ARG A C 1
ATOM 6704 O O . ARG A 1 850 ? -2.367 8.663 48.588 1.00 77.12 850 ARG A O 1
ATOM 6711 N N . ALA A 1 851 ? -4.353 8.344 47.586 1.00 76.75 851 ALA A N 1
ATOM 6712 C CA . ALA A 1 851 ? -4.159 9.358 46.560 1.00 76.75 851 ALA A CA 1
ATOM 6713 C C . ALA A 1 851 ? -4.137 10.760 47.172 1.00 76.75 851 ALA A C 1
ATOM 6715 O O . ALA A 1 851 ? -3.271 11.548 46.811 1.00 76.75 851 ALA A O 1
ATOM 6716 N N . VAL A 1 852 ? -5.018 11.066 48.133 1.00 73.31 852 VAL A N 1
ATOM 6717 C CA . VAL A 1 852 ? -5.019 12.359 48.839 1.00 73.31 852 VAL A CA 1
ATOM 6718 C C . VAL A 1 852 ? -3.696 12.579 49.573 1.00 73.31 852 VAL A C 1
ATOM 6720 O O . VAL A 1 852 ? -3.079 13.631 49.406 1.00 73.31 852 VAL A O 1
ATOM 6723 N N . VAL A 1 853 ? -3.202 11.572 50.300 1.00 69.19 853 VAL A N 1
ATOM 6724 C CA . VAL A 1 853 ? -1.893 11.631 50.977 1.00 69.19 853 VAL A CA 1
ATOM 6725 C C . VAL A 1 853 ? -0.759 11.889 49.976 1.00 69.19 853 VAL A C 1
ATOM 6727 O O . VAL A 1 853 ? 0.092 12.744 50.211 1.00 69.19 853 VAL A O 1
ATOM 6730 N N . SER A 1 854 ? -0.785 11.220 48.822 1.00 68.31 854 SER A N 1
ATOM 6731 C CA . SER A 1 854 ? 0.226 11.377 47.764 1.00 68.31 854 SER A CA 1
ATOM 6732 C C . SER A 1 854 ? 0.120 12.708 46.998 1.00 68.31 854 SER A C 1
ATOM 6734 O O . SER A 1 854 ? 1.109 13.185 46.448 1.00 68.31 854 SER A O 1
ATOM 6736 N N . MET A 1 855 ? -1.071 13.314 46.940 1.00 67.50 855 MET A N 1
ATOM 6737 C CA . MET A 1 855 ? -1.336 14.597 46.272 1.00 67.50 855 MET A CA 1
ATOM 6738 C C . MET A 1 855 ? -1.045 15.808 47.173 1.00 67.50 855 MET A C 1
ATOM 6740 O O . MET A 1 855 ? -0.686 16.867 46.657 1.00 67.50 855 MET A O 1
ATOM 6744 N N . ILE A 1 856 ? -1.219 15.661 48.493 1.00 67.44 856 ILE A N 1
ATOM 6745 C CA . ILE A 1 856 ? -0.960 16.696 49.512 1.00 67.44 856 ILE A CA 1
ATOM 6746 C C . ILE A 1 856 ? 0.491 16.636 50.018 1.00 67.44 856 ILE A C 1
ATOM 6748 O O . ILE A 1 856 ? 1.038 17.659 50.424 1.00 67.44 856 ILE A O 1
ATOM 6752 N N . GLY A 1 857 ? 1.137 15.466 49.971 1.00 55.34 857 GLY A N 1
ATOM 6753 C CA . GLY A 1 857 ? 2.530 15.278 50.376 1.00 55.34 857 GLY A CA 1
ATOM 6754 C C . GLY A 1 857 ? 3.533 15.972 49.448 1.00 55.34 857 GLY A C 1
ATOM 6755 O O . GLY A 1 857 ? 4.089 15.347 48.551 1.00 55.34 857 GLY A O 1
ATOM 6756 N N . VAL A 1 858 ? 3.798 17.254 49.691 1.00 44.56 858 VAL A N 1
ATOM 6757 C CA . VAL A 1 858 ? 4.932 18.028 49.155 1.00 44.56 858 VAL A CA 1
ATOM 6758 C C . VAL A 1 858 ? 5.605 18.664 50.378 1.00 44.56 858 VAL A C 1
ATOM 6760 O O . VAL A 1 858 ? 4.922 19.315 51.159 1.00 44.56 858 VAL A O 1
ATOM 6763 N N . ASP A 1 859 ? 6.834 18.279 50.755 1.00 40.69 859 ASP A N 1
ATOM 6764 C CA . ASP A 1 859 ? 7.963 19.233 50.677 1.00 40.69 859 ASP A CA 1
ATOM 6765 C C . ASP A 1 859 ? 9.375 18.631 50.927 1.00 40.69 859 ASP A C 1
ATOM 6767 O O . ASP A 1 859 ? 10.329 19.381 51.135 1.00 40.69 859 ASP A O 1
ATOM 6771 N N . ASN A 1 860 ? 9.578 17.304 50.915 1.00 39.47 860 ASN A N 1
ATOM 6772 C CA . ASN A 1 860 ? 10.877 16.727 51.339 1.00 39.47 860 ASN A CA 1
ATOM 6773 C C . ASN A 1 860 ? 11.738 16.050 50.258 1.00 39.47 860 ASN A C 1
ATOM 6775 O O . ASN A 1 860 ? 12.850 15.635 50.578 1.00 39.47 860 ASN A O 1
ATOM 6779 N N . TRP A 1 861 ? 11.295 15.938 49.001 1.00 40.16 861 TRP A N 1
ATOM 6780 C CA . TRP A 1 861 ? 12.109 15.292 47.952 1.00 40.16 861 TRP A CA 1
ATOM 6781 C C . TRP A 1 861 ? 12.878 16.264 47.044 1.00 40.16 861 TRP A C 1
ATOM 6783 O O . TRP A 1 861 ? 14.011 15.953 46.684 1.00 40.16 861 TRP A O 1
ATOM 6793 N N . ASP A 1 862 ? 12.359 17.464 46.763 1.00 34.72 862 ASP A N 1
ATOM 6794 C CA . ASP A 1 862 ? 13.035 18.408 45.849 1.00 34.72 862 ASP A CA 1
ATOM 6795 C C . ASP A 1 862 ? 14.226 19.159 46.482 1.00 34.72 862 ASP A C 1
ATOM 6797 O O . ASP A 1 862 ? 15.093 19.665 45.772 1.00 34.72 862 ASP A O 1
ATOM 6801 N N . LYS A 1 863 ? 14.366 19.163 47.817 1.00 35.72 863 LYS A N 1
ATOM 6802 C CA . LYS A 1 863 ? 15.468 19.873 48.503 1.00 35.72 863 LYS A CA 1
ATOM 6803 C C . LYS A 1 863 ? 16.832 19.170 48.471 1.00 35.72 863 LYS A C 1
ATOM 6805 O O . LYS A 1 863 ? 17.830 19.797 48.817 1.00 35.72 863 LYS A O 1
ATOM 6810 N N . ASN A 1 864 ? 16.913 17.908 48.043 1.00 33.97 864 ASN A N 1
ATOM 6811 C CA . ASN A 1 864 ? 18.190 17.177 47.972 1.00 33.97 864 ASN A CA 1
ATOM 6812 C C . ASN A 1 864 ? 18.814 17.129 46.568 1.00 33.97 864 ASN A C 1
ATOM 6814 O O . ASN A 1 864 ? 19.917 16.608 46.415 1.00 33.97 864 ASN A O 1
ATOM 6818 N N . THR A 1 865 ? 18.153 17.691 45.553 1.00 36.28 865 THR A N 1
ATOM 6819 C CA . THR A 1 865 ? 18.690 17.786 44.184 1.00 36.28 865 THR A CA 1
ATOM 6820 C C . THR A 1 865 ? 19.163 19.186 43.794 1.00 36.28 865 THR A C 1
ATOM 6822 O O . THR A 1 865 ? 19.963 19.297 42.870 1.00 36.28 865 THR A O 1
ATOM 6825 N N . GLU A 1 866 ? 18.773 20.239 44.520 1.00 35.03 866 GLU A N 1
ATOM 6826 C CA . GLU A 1 866 ? 19.224 21.618 44.246 1.00 35.03 866 GLU A CA 1
ATOM 6827 C C . GLU A 1 866 ? 20.499 22.036 45.006 1.00 35.03 866 GLU A C 1
ATOM 6829 O O . GLU A 1 866 ? 21.090 23.066 44.700 1.00 35.03 866 GLU A O 1
ATOM 6834 N N . SER A 1 867 ? 21.009 21.226 45.938 1.00 33.91 867 SER A N 1
ATOM 6835 C CA . SER A 1 867 ? 22.214 21.555 46.723 1.00 33.91 867 SER A CA 1
ATOM 6836 C C . SER A 1 867 ? 23.552 21.150 46.077 1.00 33.91 867 SER A C 1
ATOM 6838 O O . SER A 1 867 ? 24.594 21.287 46.710 1.00 33.91 867 SER A O 1
ATOM 6840 N N . ASN A 1 868 ? 23.557 20.705 44.811 1.00 35.12 868 ASN A N 1
ATOM 6841 C CA . ASN A 1 868 ? 24.780 20.335 44.074 1.00 35.12 868 ASN A CA 1
ATOM 6842 C C . ASN A 1 868 ? 25.010 21.112 42.759 1.00 35.12 868 ASN A C 1
ATOM 6844 O O . ASN A 1 868 ? 25.859 20.709 41.964 1.00 35.12 868 ASN A O 1
ATOM 6848 N N . SER A 1 869 ? 24.310 22.228 42.514 1.00 33.81 869 SER A N 1
ATOM 6849 C CA . SER A 1 869 ? 24.511 23.049 41.299 1.00 33.81 869 SER A CA 1
ATOM 6850 C C . SER A 1 869 ? 24.991 24.488 41.531 1.00 33.81 869 SER A C 1
ATOM 6852 O O . SER A 1 869 ? 25.042 25.257 40.576 1.00 33.81 869 SER A O 1
ATOM 6854 N N . GLU A 1 870 ? 25.400 24.862 42.746 1.00 35.88 870 GLU A N 1
ATOM 6855 C CA . GLU A 1 870 ? 25.951 26.198 43.039 1.00 35.88 870 GLU A CA 1
ATOM 6856 C C . GLU A 1 870 ? 27.438 26.174 43.423 1.00 35.88 870 GLU A C 1
ATOM 6858 O O . GLU A 1 870 ? 27.817 26.688 44.465 1.00 35.88 870 GLU A O 1
ATOM 6863 N N . ILE A 1 871 ? 28.314 25.619 42.578 1.00 39.81 871 ILE A N 1
ATOM 6864 C CA . ILE A 1 871 ? 29.719 26.060 42.505 1.00 39.81 871 ILE A CA 1
ATOM 6865 C C . ILE A 1 871 ? 30.135 26.040 41.025 1.00 39.81 871 ILE A C 1
ATOM 6867 O O . ILE A 1 871 ? 29.809 25.108 40.298 1.00 39.81 871 ILE A O 1
ATOM 6871 N N . ASP A 1 872 ? 30.848 27.084 40.603 1.00 38.59 872 ASP A N 1
ATOM 6872 C CA . ASP A 1 872 ? 31.383 27.366 39.262 1.00 38.59 872 ASP A CA 1
ATOM 6873 C C . ASP A 1 872 ? 30.422 27.911 38.194 1.00 38.59 872 ASP A C 1
ATOM 6875 O O . ASP A 1 872 ? 29.975 27.214 37.284 1.00 38.59 872 ASP A O 1
ATOM 6879 N N . LYS A 1 873 ? 30.264 29.245 38.205 1.00 32.91 873 LYS A N 1
ATOM 6880 C CA . LYS A 1 873 ? 30.760 30.110 37.109 1.00 32.91 873 LYS A CA 1
ATOM 6881 C C . LYS A 1 873 ? 30.702 31.592 37.492 1.00 32.91 873 LYS A C 1
ATOM 6883 O O . LYS A 1 873 ? 29.733 32.296 37.226 1.00 32.91 873 LYS A O 1
ATOM 6888 N N . GLY A 1 874 ? 31.793 32.070 38.088 1.00 30.09 874 GLY A N 1
ATOM 6889 C CA . GLY A 1 874 ? 32.149 33.486 38.112 1.00 30.09 874 GLY A CA 1
ATOM 6890 C C . GLY A 1 874 ? 33.168 33.811 37.013 1.00 30.09 874 GLY A C 1
ATOM 6891 O O . GLY A 1 874 ? 34.139 33.080 36.845 1.00 30.09 874 GLY A O 1
ATOM 6892 N N . GLY A 1 875 ? 32.960 34.936 36.317 1.00 29.41 875 GLY A N 1
ATOM 6893 C CA . GLY A 1 875 ? 33.968 35.654 35.516 1.00 29.41 875 GLY A CA 1
ATOM 6894 C C . GLY A 1 875 ? 33.828 35.485 33.994 1.00 29.41 875 GLY A C 1
ATOM 6895 O O . GLY A 1 875 ? 34.086 34.410 33.478 1.00 29.41 875 GLY A O 1
ATOM 6896 N N . SER A 1 876 ? 33.315 36.495 33.266 1.00 30.28 876 SER A N 1
ATOM 6897 C CA . SER A 1 876 ? 34.078 37.633 32.677 1.00 30.28 876 SER A CA 1
ATOM 6898 C C . SER A 1 876 ? 34.844 37.206 31.408 1.00 30.28 876 SER A C 1
ATOM 6900 O O . SER A 1 876 ? 35.608 36.260 31.483 1.00 30.28 876 SER A O 1
ATOM 6902 N N . ARG A 1 877 ? 34.795 37.847 30.233 1.00 29.72 877 ARG A N 1
ATOM 6903 C CA . ARG A 1 877 ? 34.403 39.197 29.787 1.00 29.72 877 ARG A CA 1
ATOM 6904 C C . ARG A 1 877 ? 34.347 39.190 28.241 1.00 29.72 877 ARG A C 1
ATOM 6906 O O . ARG A 1 877 ? 34.912 38.299 27.619 1.00 29.72 877 ARG A O 1
ATOM 6913 N N . LEU A 1 878 ? 33.696 40.221 27.702 1.00 35.72 878 LEU A N 1
ATOM 6914 C CA . LEU A 1 878 ? 33.726 40.752 26.327 1.00 35.72 878 LEU A CA 1
ATOM 6915 C C . LEU A 1 878 ? 35.067 40.570 25.581 1.00 35.72 878 LEU A C 1
ATOM 6917 O O . LEU A 1 878 ? 36.105 40.928 26.137 1.00 35.72 878 LEU A O 1
ATOM 6921 N N . ASP A 1 879 ? 35.032 40.034 24.358 1.00 34.66 879 ASP A N 1
ATOM 6922 C CA . ASP A 1 879 ? 34.971 40.776 23.078 1.00 34.66 879 ASP A CA 1
ATOM 6923 C C . ASP A 1 879 ? 34.348 39.889 21.982 1.00 34.66 879 ASP A C 1
ATOM 6925 O O . ASP A 1 879 ? 34.566 38.653 22.033 1.00 34.66 879 ASP A O 1
#

Radius of gyration: 37.36 Å; Cα contacts (8 Å, |Δi|>4): 1024; chains: 1; bounding box: 87×102×107 Å

Nearest PDB structures (foldseek):
  1i7w-assembly1_C  TM=3.661E-01  e=2.094E-02  Mus musculus
  1g3j-assembly1_A  TM=3.359E-01  e=1.678E-02  Homo sapiens
  1g3j-assembly2_C  TM=4.052E-01  e=2.670E-01  Homo sapiens
  3tx7-assembly1_A  TM=3.515E-01  e=2.220E-01  Homo sapiens

Solvent-accessible surface area (backbone atoms only — not comparable to full-atom values): 49164 Å² total; per-residue (Å²): 136,86,95,74,85,59,74,65,64,54,52,52,53,51,52,48,47,52,49,44,32,51,50,50,47,57,57,69,36,46,86,82,60,77,52,80,64,57,68,67,62,53,51,48,46,39,62,70,56,45,47,59,60,48,66,58,56,78,65,66,87,90,62,89,43,70,63,61,26,44,41,49,39,48,32,52,33,48,50,31,45,47,36,47,78,64,68,44,56,48,89,30,73,68,44,47,43,53,46,52,36,57,56,46,19,85,78,35,75,48,23,66,84,61,35,49,31,66,46,31,22,48,34,49,29,25,39,33,73,35,57,53,84,60,65,73,47,50,46,67,38,36,72,35,55,45,81,89,40,41,63,34,47,31,45,29,49,44,32,33,47,74,72,64,42,26,60,56,40,53,68,39,44,44,65,69,55,86,76,78,81,82,76,91,47,66,56,71,71,98,86,73,90,60,87,88,78,49,58,38,50,54,59,27,36,42,52,33,47,34,42,50,21,52,29,54,31,51,42,52,56,51,40,64,62,32,56,82,74,74,60,78,82,90,74,56,59,66,33,53,42,49,52,50,37,48,41,50,49,53,42,60,80,46,48,87,80,59,50,34,63,51,31,54,42,43,20,52,23,30,62,51,38,44,79,98,57,29,65,43,57,74,45,83,78,39,59,73,58,49,51,57,53,61,72,66,66,43,64,69,59,71,75,35,76,88,80,65,92,77,53,40,28,47,54,53,15,39,52,28,51,46,65,50,40,55,61,31,56,50,52,51,54,49,57,73,69,55,88,79,75,100,68,82,84,70,87,72,71,66,51,69,48,65,49,75,65,51,46,72,43,62,81,41,48,84,75,32,70,58,60,66,72,56,34,52,52,52,50,51,52,50,52,48,53,32,60,79,43,41,83,76,50,54,71,67,54,47,47,52,45,57,63,45,49,65,73,43,67,92,44,92,63,36,63,65,49,51,52,54,46,48,52,38,48,22,52,49,32,52,46,33,72,78,34,92,85,52,80,76,60,63,73,55,52,41,52,42,21,46,46,33,41,72,69,58,39,46,66,46,55,20,55,54,58,34,43,62,65,49,50,84,78,53,82,68,37,45,54,64,52,45,28,26,44,33,38,21,38,39,38,17,15,85,71,57,40,38,71,62,33,13,55,44,40,36,58,46,43,69,25,49,47,82,87,58,88,83,54,68,97,52,65,27,40,38,44,72,40,32,68,42,44,28,50,36,46,42,20,26,60,67,30,72,24,70,74,48,72,64,29,50,32,44,40,53,17,69,59,90,62,68,48,71,82,34,74,57,29,61,74,65,40,39,55,38,54,28,44,41,22,51,31,57,32,50,56,56,56,57,50,54,55,55,61,67,71,48,77,83,67,87,90,67,69,78,64,55,62,57,49,56,52,46,46,46,48,38,46,42,60,18,33,50,47,42,36,50,42,50,54,46,48,53,50,44,54,52,61,64,71,44,86,78,63,83,72,88,68,91,40,32,55,31,43,22,47,34,35,39,49,58,21,50,53,65,71,34,33,66,82,48,85,84,47,53,74,68,55,28,49,51,48,48,64,70,46,44,68,49,53,54,53,40,48,54,44,42,51,52,46,21,50,52,52,49,52,45,51,51,56,42,57,59,47,31,78,73,77,52,66,84,74,76,78,71,57,76,50,44,30,31,56,65,23,44,52,50,35,50,48,54,52,47,47,52,46,43,44,38,30,52,47,29,61,73,64,36,84,45,76,69,30,45,55,49,28,54,54,35,49,52,52,46,51,52,50,54,50,52,34,69,40,48,53,85,82,56,98,85,54,75,81,72,48,15,59,51,58,44,57,62,65,45,46,73,72,93,74,83,77,67,94,60,83,62,79,58,46,62,67,57,52,49,53,50,55,72,68,43,98,53,76,84,62,88,53,99,64,74,49,73,68,52,49,52,48,52,57,52,49,50,54,58,68,65,66,75,85,79,72,73,71,78,69,65,78,79,73,86,78,89,88,84,80,90,79,94,131

Mean predicted aligned error: 15.41 Å